Protein AF-0000000078363445 (afdb_homodimer)

Sequence (910 aa):
MPVSAAQQLAELILQAVKDIEADTATQIPGAQTTDINLPTVAAEDDLEATPHRRAALRTLKGATHQLLATLSPAGLYVQELHHTYLQTTALDIASRARIADLIYSIDADSNKGGVHVEILAEKAGMDSRKLTHVLRFLAIRNVFVEEKLDHFSNNRHSFPLRTDSANTMWNALGHLREELGVPAFVELPEVLLDKEGGRALSWDHAHSAFQKYYEPGCDFFEFLARSKDGYRAERFGKTMIELSRSSGTEEAHYKGYDWEKLGPNGILIDVGGGIGGPAYHLTTYLPGWKIVVQDRPEVVKDGKEHYKKIASKANVEFEEADFFKEQPPHRAQEVDVYFLRHILHDWPAKACVEILTQLRKAAKPTSRLLIAETGLEPPLLDRQSPILANGGMATSVSHNLNLSMMTLFNGEERGTQEFTEIFGEAGWKLESVSTLTTVLDRFIFEGVPDPSWKQMPVSAAQQLAELILQAVKDIEADTATQIPGAQTTDINLPTVAAEDDLEATPHRRAALRTLKGATHQLLATLSPAGLYVQELHHTYLQTTALDIASRARIADLIYSIDADSNKGGVHVEILAEKAGMDSRKLTHVLRFLAIRNVFVEEKLDHFSNNRHSFPLRTDSANTMWNALGHLREELGVPAFVELPEVLLDKEGGRALSWDHAHSAFQKYYEPGCDFFEFLARSKDGYRAERFGKTMIELSRSSGTEEAHYKGYDWEKLGPNGILIDVGGGIGGPAYHLTTYLPGWKIVVQDRPEVVKDGKEHYKKIASKANVEFEEADFFKEQPPHRAQEVDVYFLRHILHDWPAKACVEILTQLRKAAKPTSRLLIAETGLEPPLLDRQSPILANGGMATSVSHNLNLSMMTLFNGEERGTQEFTEIFGEAGWKLESVSTLTTVLDRFIFEGVPDPSWKQ

Solvent-accessible surface area (backbone atoms only — not comparable to full-atom values): 45412 Å² total; per-residue (Å²): 128,85,78,48,64,61,57,50,30,33,50,47,33,40,50,18,51,53,48,40,52,52,47,45,27,69,76,36,76,86,52,68,86,62,65,53,72,41,54,47,86,57,74,74,56,71,57,78,34,42,74,67,42,28,52,20,54,33,44,31,46,17,28,48,55,45,38,49,58,55,70,44,40,42,42,43,50,51,52,51,44,49,54,30,36,53,49,27,45,42,50,50,37,43,47,75,48,36,45,45,45,53,31,40,75,77,34,55,78,43,82,71,53,31,43,48,40,59,60,54,15,60,76,47,40,33,28,37,69,62,50,48,55,45,47,46,52,35,27,38,68,52,30,30,37,33,57,41,94,64,11,36,26,48,8,32,45,24,39,30,46,14,79,81,39,96,62,26,34,41,48,34,54,51,44,42,54,75,76,66,16,64,70,32,51,68,35,35,48,60,31,45,57,24,47,89,81,43,34,14,70,50,61,48,44,72,52,9,18,35,19,70,62,71,39,73,86,46,51,71,70,57,51,26,53,68,31,79,94,28,49,48,41,53,37,49,54,51,16,56,53,28,51,27,54,34,53,46,35,64,69,18,73,65,32,58,56,73,58,67,78,71,52,71,55,50,32,35,38,30,49,66,31,53,65,29,68,68,58,60,57,46,40,75,69,36,71,57,31,45,37,34,28,26,18,48,60,74,43,26,54,51,17,55,51,49,44,58,73,67,63,64,84,67,64,65,44,73,40,72,40,54,63,81,41,74,62,60,74,89,46,50,56,57,42,40,31,43,36,34,62,72,53,58,38,53,33,37,66,70,56,40,25,47,32,46,30,28,51,46,75,25,42,32,82,81,20,35,38,37,39,37,36,60,46,44,66,70,49,30,60,34,94,88,43,85,50,32,67,50,34,27,48,43,41,44,67,53,48,52,48,24,54,49,26,28,33,57,26,29,16,34,58,42,24,70,68,56,47,40,51,40,30,46,76,20,31,26,34,68,71,49,75,32,63,28,37,30,67,55,56,38,30,37,43,30,27,32,56,34,87,81,53,79,134,127,84,76,47,63,59,56,50,28,34,50,48,32,42,50,19,53,52,47,40,52,52,47,46,27,67,77,38,76,86,52,72,86,64,66,53,72,41,55,46,85,59,74,76,54,73,54,77,34,42,73,67,42,28,50,21,54,33,43,31,46,18,28,48,54,44,38,49,59,55,69,45,38,43,44,43,51,51,52,50,44,48,55,30,36,53,50,26,45,42,50,51,38,43,46,74,50,35,46,45,45,52,32,40,74,76,36,55,78,42,81,72,54,33,43,48,39,58,61,54,16,60,76,47,40,33,29,38,69,63,49,45,54,45,49,46,52,36,27,40,69,51,31,31,38,31,57,40,93,65,12,37,24,48,7,31,44,23,39,31,47,13,77,83,40,96,60,25,34,40,46,33,54,51,42,42,54,75,76,67,16,65,69,31,49,68,35,35,49,59,32,45,57,24,47,90,82,44,34,14,69,50,61,48,43,73,52,9,18,34,18,67,60,67,41,74,87,46,53,72,69,57,50,25,54,68,30,78,93,28,50,50,42,54,37,48,56,52,15,55,52,30,53,27,55,32,54,46,36,65,68,19,73,65,33,60,56,72,58,68,77,73,52,72,56,50,34,36,37,30,49,66,31,52,64,30,67,66,57,61,57,47,40,75,68,36,71,58,30,45,36,33,29,24,18,48,60,74,42,26,55,51,16,54,50,48,44,57,72,67,63,62,84,65,66,64,44,73,37,72,42,52,63,81,40,73,61,60,74,89,48,49,57,59,42,41,30,42,34,32,64,72,53,57,37,52,33,37,68,70,56,39,25,47,32,45,29,28,51,45,73,26,42,32,82,78,21,34,38,38,38,37,37,60,48,44,65,69,48,28,59,33,94,90,43,84,50,31,68,49,33,28,47,41,41,44,67,55,49,51,50,24,54,49,25,28,32,56,26,29,15,35,59,42,25,71,67,55,47,40,51,40,28,49,75,20,32,26,34,68,72,48,74,31,64,28,35,29,66,55,57,39,30,36,43,31,26,32,57,34,87,80,54,78,132

Organism: NCBI:txid1165861

Structure (mmCIF, N/CA/C/O backbone):
data_AF-0000000078363445-model_v1
#
loop_
_entity.id
_entity.type
_entity.pdbx_description
1 polymer 'O-methyltransferase domain-containing protein'
#
loop_
_atom_site.group_PDB
_atom_site.id
_atom_site.type_symbol
_atom_site.label_atom_id
_atom_site.label_alt_id
_atom_site.label_comp_id
_atom_site.label_asym_id
_atom_site.label_entity_id
_atom_site.label_seq_id
_atom_site.pdbx_PDB_ins_code
_atom_site.Cartn_x
_atom_site.Cartn_y
_atom_site.Cartn_z
_atom_site.occupancy
_atom_site.B_iso_or_equiv
_atom_site.auth_seq_id
_atom_site.auth_comp_id
_atom_site.auth_asym_id
_atom_site.auth_atom_id
_atom_site.pdbx_PDB_model_num
ATOM 1 N N . MET A 1 1 ? 21.016 -15.273 26.688 1 52.34 1 MET A N 1
ATOM 2 C CA . MET A 1 1 ? 21.422 -14.68 25.422 1 52.34 1 MET A CA 1
ATOM 3 C C . MET A 1 1 ? 20.672 -13.375 25.156 1 52.34 1 MET A C 1
ATOM 5 O O . MET A 1 1 ? 19.531 -13.219 25.594 1 52.34 1 MET A O 1
ATOM 9 N N . PRO A 1 2 ? 21.375 -12.367 24.625 1 69.62 2 PRO A N 1
ATOM 10 C CA . PRO A 1 2 ? 20.688 -11.086 24.422 1 69.62 2 PRO A CA 1
ATOM 11 C C . PRO A 1 2 ? 19.453 -11.211 23.531 1 69.62 2 PRO A C 1
ATOM 13 O O . PRO A 1 2 ? 19.453 -12.016 22.594 1 69.62 2 PRO A O 1
ATOM 16 N N . VAL A 1 3 ? 18.391 -10.711 23.953 1 87.06 3 VAL A N 1
ATOM 17 C CA . VAL A 1 3 ? 17.125 -10.727 23.234 1 87.06 3 VAL A CA 1
ATOM 18 C C . VAL A 1 3 ? 17.297 -10.039 21.891 1 87.06 3 VAL A C 1
ATOM 20 O O . VAL A 1 3 ? 17.875 -8.953 21.797 1 87.06 3 VAL A O 1
ATOM 23 N N . SER A 1 4 ? 17.016 -10.75 20.812 1 93.25 4 SER A N 1
ATOM 24 C CA . SER A 1 4 ? 17.172 -10.211 19.469 1 93.25 4 SER A CA 1
ATOM 25 C C . SER A 1 4 ? 16.266 -8.992 19.25 1 93.25 4 SER A C 1
ATOM 27 O O . SER A 1 4 ? 15.336 -8.766 20.016 1 93.25 4 SER A O 1
ATOM 29 N N . ALA A 1 5 ? 16.625 -8.148 18.297 1 95.31 5 ALA A N 1
ATOM 30 C CA . ALA A 1 5 ? 15.805 -7 17.922 1 95.31 5 ALA A CA 1
ATOM 31 C C . ALA A 1 5 ? 14.375 -7.43 17.609 1 95.31 5 ALA A C 1
ATOM 33 O O . ALA A 1 5 ? 13.414 -6.746 17.984 1 95.31 5 ALA A O 1
ATOM 34 N N . ALA A 1 6 ? 14.203 -8.586 16.938 1 97.5 6 ALA A N 1
ATOM 35 C CA . ALA A 1 6 ? 12.883 -9.094 16.594 1 97.5 6 ALA A CA 1
ATOM 36 C C . ALA A 1 6 ? 12.078 -9.453 17.844 1 97.5 6 ALA A C 1
ATOM 38 O O . ALA A 1 6 ? 10.883 -9.164 17.922 1 97.5 6 ALA A O 1
ATOM 39 N N . GLN A 1 7 ? 12.695 -10.078 18.781 1 97.19 7 GLN A N 1
ATOM 40 C CA . GLN A 1 7 ? 12.016 -10.43 20.016 1 97.19 7 GLN A CA 1
ATOM 41 C C . GLN A 1 7 ? 11.664 -9.188 20.828 1 97.19 7 GLN A C 1
ATOM 43 O O . GLN A 1 7 ? 10.602 -9.125 21.453 1 97.19 7 GLN A O 1
ATOM 48 N N . GLN A 1 8 ? 12.562 -8.172 20.812 1 97.5 8 GLN A N 1
ATOM 49 C CA . GLN A 1 8 ? 12.25 -6.902 21.469 1 97.5 8 GLN A CA 1
ATOM 50 C C . GLN A 1 8 ? 11.008 -6.266 20.859 1 97.5 8 GLN A C 1
ATOM 52 O O . GLN A 1 8 ? 10.133 -5.773 21.578 1 97.5 8 GLN A O 1
ATOM 57 N N . LEU A 1 9 ? 10.945 -6.254 19.547 1 98.5 9 LEU A N 1
ATOM 58 C CA . LEU A 1 9 ? 9.797 -5.699 18.844 1 98.5 9 LEU A CA 1
ATOM 59 C C . LEU A 1 9 ? 8.523 -6.449 19.188 1 98.5 9 LEU A C 1
ATOM 61 O O . LEU A 1 9 ? 7.477 -5.836 19.422 1 98.5 9 LEU A O 1
ATOM 65 N N . ALA A 1 10 ? 8.578 -7.797 19.234 1 98.38 10 ALA A N 1
ATOM 66 C CA . ALA A 1 10 ? 7.41 -8.602 19.594 1 98.38 10 ALA A CA 1
ATOM 67 C C . ALA A 1 10 ? 6.934 -8.273 21.016 1 98.38 10 ALA A C 1
ATOM 69 O O . ALA A 1 10 ? 5.73 -8.242 21.281 1 98.38 10 ALA A O 1
ATOM 70 N N . GLU A 1 11 ? 7.852 -8.016 21.906 1 97.75 11 GLU A N 1
ATOM 71 C CA . GLU A 1 11 ? 7.504 -7.648 23.266 1 97.75 11 GLU A CA 1
ATOM 72 C C . GLU A 1 11 ? 6.855 -6.27 23.328 1 97.75 11 GLU A C 1
ATOM 74 O O . GLU A 1 11 ? 5.918 -6.047 24.094 1 97.75 11 GLU A O 1
ATOM 79 N N . LEU A 1 12 ? 7.398 -5.316 22.547 1 98.25 12 LEU A N 1
ATOM 80 C CA . LEU A 1 12 ? 6.793 -3.994 22.438 1 98.25 12 LEU A CA 1
ATOM 81 C C . LEU A 1 12 ? 5.355 -4.09 21.938 1 98.25 12 LEU A C 1
ATOM 83 O O . LEU A 1 12 ? 4.473 -3.377 22.422 1 98.25 12 LEU A O 1
ATOM 87 N N . ILE A 1 13 ? 5.121 -4.984 21 1 98.75 13 ILE A N 1
ATOM 88 C CA . ILE A 1 13 ? 3.789 -5.188 20.438 1 98.75 13 ILE A CA 1
ATOM 89 C C . ILE A 1 13 ? 2.846 -5.719 21.516 1 98.75 13 ILE A C 1
ATOM 91 O O . ILE A 1 13 ? 1.74 -5.199 21.688 1 98.75 13 ILE A O 1
ATOM 95 N N . LEU A 1 14 ? 3.297 -6.723 22.25 1 98.19 14 LEU A N 1
ATOM 96 C CA . LEU A 1 14 ? 2.477 -7.309 23.312 1 98.19 14 LEU A CA 1
ATOM 97 C C . LEU A 1 14 ? 2.121 -6.262 24.359 1 98.19 14 LEU A C 1
ATOM 99 O O . LEU A 1 14 ? 0.968 -6.176 24.797 1 98.19 14 LEU A O 1
ATOM 103 N N . GLN A 1 15 ? 3.082 -5.441 24.734 1 98.12 15 GLN A N 1
ATOM 104 C CA . GLN A 1 15 ? 2.842 -4.406 25.734 1 98.12 15 GLN A CA 1
ATOM 105 C C . GLN A 1 15 ? 1.896 -3.334 25.203 1 98.12 15 GLN A C 1
ATOM 107 O O . GLN A 1 15 ? 1.023 -2.852 25.922 1 98.12 15 GLN A O 1
ATOM 112 N N . ALA A 1 16 ? 2.084 -2.941 23.938 1 98.5 16 ALA A N 1
ATOM 113 C CA . ALA A 1 16 ? 1.204 -1.945 23.344 1 98.5 16 ALA A CA 1
ATOM 114 C C . ALA A 1 16 ? -0.244 -2.426 23.328 1 98.5 16 ALA A C 1
ATOM 116 O O . ALA A 1 16 ? -1.165 -1.644 23.578 1 98.5 16 ALA A O 1
ATOM 117 N N . VAL A 1 17 ? -0.472 -3.723 23.031 1 98.38 17 VAL A N 1
ATOM 118 C CA . VAL A 1 17 ? -1.812 -4.301 23.031 1 98.38 17 VAL A CA 1
ATOM 119 C C . VAL A 1 17 ? -2.443 -4.16 24.406 1 98.38 17 VAL A C 1
ATOM 121 O O . VAL A 1 17 ? -3.582 -3.701 24.531 1 98.38 17 VAL A O 1
ATOM 124 N N . LYS A 1 18 ? -1.697 -4.492 25.438 1 97.44 18 LYS A N 1
ATOM 125 C CA . LYS A 1 18 ? -2.189 -4.391 26.812 1 97.44 18 LYS A CA 1
ATOM 126 C C . LYS A 1 18 ? -2.498 -2.943 27.172 1 97.44 18 LYS A C 1
ATOM 128 O O . LYS A 1 18 ? -3.516 -2.664 27.812 1 97.44 18 LYS A O 1
ATOM 133 N N . ASP A 1 19 ? -1.641 -2.029 26.766 1 97.75 19 ASP A N 1
ATOM 134 C CA . ASP A 1 19 ? -1.819 -0.614 27.078 1 97.75 19 ASP A CA 1
ATOM 135 C C . ASP A 1 19 ? -3.061 -0.055 26.375 1 97.75 19 ASP A C 1
ATOM 137 O O . ASP A 1 19 ? -3.805 0.732 26.969 1 97.75 19 ASP A O 1
ATOM 141 N N . ILE A 1 20 ? -3.291 -0.415 25.125 1 97.62 20 ILE A N 1
ATOM 142 C CA . ILE A 1 20 ? -4.449 0.056 24.375 1 97.62 20 ILE A CA 1
ATOM 143 C C . ILE A 1 20 ? -5.73 -0.45 25.031 1 97.62 20 ILE A C 1
ATOM 145 O O . ILE A 1 20 ? -6.68 0.315 25.234 1 97.62 20 ILE A O 1
ATOM 149 N N . GLU A 1 21 ? -5.746 -1.723 25.375 1 96.5 21 GLU A N 1
ATOM 150 C CA . GLU A 1 21 ? -6.941 -2.303 25.969 1 96.5 21 GLU A CA 1
ATOM 151 C C . GLU A 1 21 ? -7.207 -1.708 27.359 1 96.5 21 GLU A C 1
ATOM 153 O O . GLU A 1 21 ? -8.359 -1.46 27.719 1 96.5 21 GLU A O 1
ATOM 158 N N . ALA A 1 22 ? -6.117 -1.478 28.141 1 95.31 22 ALA A N 1
ATOM 159 C CA . ALA A 1 22 ? -6.27 -0.841 29.438 1 95.31 22 ALA A CA 1
ATOM 160 C C . ALA A 1 22 ? -6.828 0.571 29.297 1 95.31 22 ALA A C 1
ATOM 162 O O . ALA A 1 22 ? -7.695 0.981 30.078 1 95.31 22 ALA A O 1
ATOM 163 N N . ASP A 1 23 ? -6.324 1.333 28.359 1 96 23 ASP A N 1
ATOM 164 C CA . ASP A 1 23 ? -6.812 2.688 28.125 1 96 23 ASP A CA 1
ATOM 165 C C . ASP A 1 23 ? -8.273 2.676 27.688 1 96 23 ASP A C 1
ATOM 167 O O . ASP A 1 23 ? -9.07 3.506 28.125 1 96 23 ASP A O 1
ATOM 171 N N . THR A 1 24 ? -8.633 1.732 26.781 1 95.56 24 THR A N 1
ATOM 172 C CA . THR A 1 24 ? -10.016 1.604 26.328 1 95.56 24 THR A CA 1
ATOM 173 C C . THR A 1 24 ? -10.945 1.342 27.516 1 95.56 24 THR A C 1
ATOM 175 O O . THR A 1 24 ? -12 1.966 27.625 1 95.56 24 THR A O 1
ATOM 178 N N . ALA A 1 25 ? -10.531 0.461 28.422 1 94 25 ALA A N 1
ATOM 179 C CA . ALA A 1 25 ? -11.336 0.116 29.594 1 94 25 ALA A CA 1
ATOM 180 C C . ALA A 1 25 ? -11.492 1.313 30.531 1 94 25 ALA A C 1
ATOM 182 O O . ALA A 1 25 ? -12.516 1.461 31.188 1 94 25 ALA A O 1
ATOM 183 N N . THR A 1 26 ? -10.5 2.146 30.531 1 94.81 26 THR A N 1
ATOM 184 C CA . THR A 1 26 ? -10.539 3.342 31.375 1 94.81 26 THR A CA 1
ATOM 185 C C . THR A 1 26 ? -11.523 4.363 30.812 1 94.81 26 THR A C 1
ATOM 187 O O . THR A 1 26 ? -12.273 4.992 31.562 1 94.81 26 THR A O 1
ATOM 190 N N . GLN A 1 27 ? -11.516 4.52 29.531 1 95.19 27 GLN A N 1
ATOM 191 C CA . GLN A 1 27 ? -12.352 5.539 28.906 1 95.19 27 GLN A CA 1
ATOM 192 C C . GLN A 1 27 ? -13.781 5.035 28.703 1 95.19 27 GLN A C 1
ATOM 194 O O . GLN A 1 27 ? -14.727 5.828 28.688 1 95.19 27 GLN A O 1
ATOM 199 N N . ILE A 1 28 ? -13.938 3.77 28.484 1 95.44 28 ILE A N 1
ATOM 200 C CA . ILE A 1 28 ? -15.234 3.105 28.406 1 95.44 28 ILE A CA 1
ATOM 201 C C . ILE A 1 28 ? -15.273 1.933 29.375 1 95.44 28 ILE A C 1
ATOM 203 O O . ILE A 1 28 ? -15.008 0.79 29 1 95.44 28 ILE A O 1
ATOM 207 N N . PRO A 1 29 ? -15.766 2.23 30.562 1 92.75 29 PRO A N 1
ATOM 208 C CA . PRO A 1 29 ? -15.734 1.188 31.594 1 92.75 29 PRO A CA 1
ATOM 209 C C . PRO A 1 29 ? -16.422 -0.098 31.156 1 92.75 29 PRO A C 1
ATOM 211 O O . PRO A 1 29 ? -17.562 -0.06 30.688 1 92.75 29 PRO A O 1
ATOM 214 N N . GLY A 1 30 ? -15.695 -1.222 31.234 1 87.69 30 GLY A N 1
ATOM 215 C CA . GLY A 1 30 ? -16.234 -2.537 30.922 1 87.69 30 GLY A CA 1
ATOM 216 C C . GLY A 1 30 ? -16.141 -2.877 29.453 1 87.69 30 GLY A C 1
ATOM 217 O O . GLY A 1 30 ? -16.516 -3.975 29.031 1 87.69 30 GLY A O 1
ATOM 218 N N . ALA A 1 31 ? -15.602 -1.932 28.719 1 89.31 31 ALA A N 1
ATOM 219 C CA . ALA A 1 31 ? -15.555 -2.145 27.266 1 89.31 31 ALA A CA 1
ATOM 220 C C . ALA A 1 31 ? -14.461 -3.145 26.891 1 89.31 31 ALA A C 1
ATOM 222 O O . ALA A 1 31 ? -13.422 -3.213 27.562 1 89.31 31 ALA A O 1
ATOM 223 N N . GLN A 1 32 ? -14.812 -4.035 25.922 1 89.94 32 GLN A N 1
ATOM 224 C CA . GLN A 1 32 ? -13.852 -4.914 25.25 1 89.94 32 GLN A CA 1
ATOM 225 C C . GLN A 1 32 ? -13.602 -4.465 23.812 1 89.94 32 GLN A C 1
ATOM 227 O O . GLN A 1 32 ? -14.383 -3.699 23.25 1 89.94 32 GLN A O 1
ATOM 232 N N . THR A 1 33 ? -12.445 -4.938 23.328 1 92.81 33 THR A N 1
ATOM 233 C CA . THR A 1 33 ? -12.164 -4.637 21.938 1 92.81 33 THR A CA 1
ATOM 234 C C . THR A 1 33 ? -13.281 -5.152 21.031 1 92.81 33 THR A C 1
ATOM 236 O O . THR A 1 33 ? -13.68 -6.316 21.125 1 92.81 33 THR A O 1
ATOM 239 N N . THR A 1 34 ? -13.766 -4.305 20.203 1 94 34 THR A N 1
ATOM 240 C CA . THR A 1 34 ? -14.844 -4.668 19.297 1 94 34 THR A CA 1
ATOM 241 C C . THR A 1 34 ? -14.383 -5.723 18.297 1 94 34 THR A C 1
ATOM 243 O O . THR A 1 34 ? -13.273 -5.633 17.766 1 94 34 THR A O 1
ATOM 246 N N . ASP A 1 35 ? -15.211 -6.77 18.156 1 94.56 35 ASP A N 1
ATOM 247 C CA . ASP A 1 35 ? -14.945 -7.762 17.109 1 94.56 35 ASP A CA 1
ATOM 248 C C . ASP A 1 35 ? -14.914 -7.113 15.734 1 94.56 35 ASP A C 1
ATOM 250 O O . ASP A 1 35 ? -15.906 -6.551 15.281 1 94.56 35 ASP A O 1
ATOM 254 N N . ILE A 1 36 ? -13.836 -7.219 15.039 1 95.69 36 ILE A N 1
ATOM 255 C CA . ILE A 1 36 ? -13.586 -6.512 13.781 1 95.69 36 ILE A CA 1
ATOM 256 C C . ILE A 1 36 ? -14.578 -6.98 12.719 1 95.69 36 ILE A C 1
ATOM 258 O O . ILE A 1 36 ? -14.836 -6.27 11.75 1 95.69 36 ILE A O 1
ATOM 262 N N . ASN A 1 37 ? -15.164 -8.172 12.852 1 95.38 37 ASN A N 1
ATOM 263 C CA . ASN A 1 37 ? -16.016 -8.781 11.828 1 95.38 37 ASN A CA 1
ATOM 264 C C . ASN A 1 37 ? -17.469 -8.336 11.961 1 95.38 37 ASN A C 1
ATOM 266 O O . ASN A 1 37 ? -18.297 -8.672 11.117 1 95.38 37 ASN A O 1
ATOM 270 N N . LEU A 1 38 ? -17.781 -7.496 12.969 1 94.94 38 LEU A N 1
ATOM 271 C CA . LEU A 1 38 ? -19.141 -7.008 13.164 1 94.94 38 LEU A CA 1
ATOM 272 C C . LEU A 1 38 ? -19.391 -5.758 12.32 1 94.94 38 LEU A C 1
ATOM 274 O O . LEU A 1 38 ? -18.516 -4.91 12.188 1 94.94 38 LEU A O 1
ATOM 278 N N . PRO A 1 39 ? -20.562 -5.68 11.766 1 95.94 39 PRO A N 1
ATOM 279 C CA . PRO A 1 39 ? -20.938 -4.488 11.008 1 95.94 39 PRO A CA 1
ATOM 280 C C . PRO A 1 39 ? -21.359 -3.324 11.906 1 95.94 39 PRO A C 1
ATOM 282 O O . PRO A 1 39 ? -22.547 -2.988 11.977 1 95.94 39 PRO A O 1
ATOM 285 N N . THR A 1 40 ? -20.422 -2.68 12.508 1 95.31 40 THR A N 1
ATOM 286 C CA . THR A 1 40 ? -20.734 -1.614 13.461 1 95.31 40 THR A CA 1
ATOM 287 C C . THR A 1 40 ? -19.641 -0.56 13.469 1 95.31 40 THR A C 1
ATOM 289 O O . THR A 1 40 ? -18.531 -0.808 12.984 1 95.31 40 THR A O 1
ATOM 292 N N . VAL A 1 41 ? -20 0.597 13.891 1 95.94 41 VAL A N 1
ATOM 293 C CA . VAL A 1 41 ? -19.016 1.616 14.25 1 95.94 41 VAL A CA 1
ATOM 294 C C . VAL A 1 41 ? -18.578 1.421 15.695 1 95.94 41 VAL A C 1
ATOM 296 O O . VAL A 1 41 ? -19.375 1.551 16.625 1 95.94 41 VAL A O 1
ATOM 299 N N . ALA A 1 42 ? -17.375 1.086 15.875 1 95.12 42 ALA A N 1
ATOM 300 C CA . ALA A 1 42 ? -16.875 0.785 17.219 1 95.12 42 ALA A CA 1
ATOM 301 C C . ALA A 1 42 ? -16.766 2.057 18.062 1 95.12 42 ALA A C 1
ATOM 303 O O . ALA A 1 42 ? -16.25 3.074 17.578 1 95.12 42 ALA A O 1
ATOM 304 N N . ALA A 1 43 ? -17.125 1.977 19.281 1 92.88 43 ALA A N 1
ATOM 305 C CA . ALA A 1 43 ? -17.047 3.121 20.188 1 92.88 43 ALA A CA 1
ATOM 306 C C . ALA A 1 43 ? -15.602 3.553 20.422 1 92.88 43 ALA A C 1
ATOM 308 O O . ALA A 1 43 ? -15.32 4.742 20.594 1 92.88 43 ALA A O 1
ATOM 309 N N . GLU A 1 44 ? -14.727 2.611 20.391 1 93.25 44 GLU A N 1
ATOM 310 C CA . GLU A 1 44 ? -13.336 2.914 20.688 1 93.25 44 GLU A CA 1
ATOM 311 C C . GLU A 1 44 ? -12.672 3.701 19.562 1 93.25 44 GLU A C 1
ATOM 313 O O . GLU A 1 44 ? -11.586 4.258 19.734 1 93.25 44 GLU A O 1
ATOM 318 N N . ASP A 1 45 ? -13.305 3.824 18.406 1 91.25 45 ASP A N 1
ATOM 319 C CA . ASP A 1 45 ? -12.75 4.586 17.297 1 91.25 45 ASP A CA 1
ATOM 320 C C . ASP A 1 45 ? -12.734 6.082 17.609 1 91.25 45 ASP A C 1
ATOM 322 O O . ASP A 1 45 ? -11.969 6.836 17 1 91.25 45 ASP A O 1
ATOM 326 N N . ASP A 1 46 ? -13.5 6.535 18.547 1 87.62 46 ASP A N 1
ATOM 327 C CA . ASP A 1 46 ? -13.664 7.961 18.812 1 87.62 46 ASP A CA 1
ATOM 328 C C . ASP A 1 46 ? -13.094 8.328 20.188 1 87.62 46 ASP A C 1
ATOM 330 O O . ASP A 1 46 ? -13.383 9.406 20.719 1 87.62 46 ASP A O 1
ATOM 334 N N . LEU A 1 47 ? -12.344 7.473 20.719 1 92.06 47 LEU A N 1
ATOM 335 C CA . LEU A 1 47 ? -11.75 7.77 22.016 1 92.06 47 LEU A CA 1
ATOM 336 C C . LEU A 1 47 ? -10.719 8.891 21.906 1 92.06 47 LEU A C 1
ATOM 338 O O . LEU A 1 47 ? -10.07 9.039 20.859 1 92.06 47 LEU A O 1
ATOM 342 N N . GLU A 1 48 ? -10.641 9.664 22.969 1 91.12 48 GLU A N 1
ATOM 343 C CA . GLU A 1 48 ? -9.617 10.703 23.016 1 91.12 48 GLU A CA 1
ATOM 344 C C . GLU A 1 48 ? -8.219 10.109 22.953 1 91.12 48 GLU A C 1
ATOM 346 O O . GLU A 1 48 ? -7.941 9.078 23.562 1 91.12 48 GLU A O 1
ATOM 351 N N . ALA A 1 49 ? -7.398 10.75 22.234 1 93.06 49 ALA A N 1
ATOM 352 C CA . ALA A 1 49 ? -6.008 10.32 22.141 1 93.06 49 ALA A CA 1
ATOM 353 C C . ALA A 1 49 ? -5.199 10.797 23.344 1 93.06 49 ALA A C 1
ATOM 355 O O . ALA A 1 49 ? -4.312 11.633 23.219 1 93.06 49 ALA A O 1
ATOM 356 N N . THR A 1 50 ? -5.438 10.203 24.484 1 92 50 THR A N 1
ATOM 357 C CA . THR A 1 50 ? -4.602 10.492 25.656 1 92 50 THR A CA 1
ATOM 358 C C . THR A 1 50 ? -3.131 10.234 25.344 1 92 50 THR A C 1
ATOM 360 O O . THR A 1 50 ? -2.811 9.516 24.391 1 92 50 THR A O 1
ATOM 363 N N . PRO A 1 51 ? -2.271 10.859 26.109 1 92.56 51 PRO A N 1
ATOM 364 C CA . PRO A 1 51 ? -0.851 10.586 25.875 1 92.56 51 PRO A CA 1
ATOM 365 C C . PRO A 1 51 ? -0.523 9.094 25.891 1 92.56 51 PRO A C 1
ATOM 367 O O . PRO A 1 51 ? 0.287 8.625 25.094 1 92.56 51 PRO A O 1
ATOM 370 N N . HIS A 1 52 ? -1.197 8.383 26.797 1 95.06 52 HIS A N 1
ATOM 371 C CA . HIS A 1 52 ? -0.961 6.949 26.906 1 95.06 52 HIS A CA 1
ATOM 372 C C . HIS A 1 52 ? -1.489 6.211 25.688 1 95.06 52 HIS A C 1
ATOM 374 O O . HIS A 1 52 ? -0.821 5.316 25.156 1 95.06 52 HIS A O 1
ATOM 380 N N . ARG A 1 53 ? -2.715 6.535 25.281 1 95.81 53 ARG A N 1
ATOM 381 C CA . ARG A 1 53 ? -3.305 5.898 24.109 1 95.81 53 ARG A CA 1
ATOM 382 C C . ARG A 1 53 ? -2.494 6.203 22.859 1 95.81 53 ARG A C 1
ATOM 384 O O . ARG A 1 53 ? -2.205 5.301 22.062 1 95.81 53 ARG A O 1
ATOM 391 N N . ARG A 1 54 ? -2.137 7.465 22.703 1 95.94 54 ARG A N 1
ATOM 392 C CA . ARG A 1 54 ? -1.322 7.883 21.562 1 95.94 54 ARG A CA 1
ATOM 393 C C . ARG A 1 54 ? -0.018 7.094 21.516 1 95.94 54 ARG A C 1
ATOM 395 O O . ARG A 1 54 ? 0.341 6.551 20.469 1 95.94 54 ARG A O 1
ATOM 402 N N . ALA A 1 55 ? 0.65 7.008 22.641 1 97.12 55 ALA A N 1
ATOM 403 C CA . ALA A 1 55 ? 1.931 6.305 22.688 1 97.12 55 ALA A CA 1
ATOM 404 C C . ALA A 1 55 ? 1.761 4.828 22.344 1 97.12 55 ALA A C 1
ATOM 406 O O . ALA A 1 55 ? 2.57 4.258 21.609 1 97.12 55 ALA A O 1
ATOM 407 N N . ALA A 1 56 ? 0.732 4.207 22.875 1 98.25 56 ALA A N 1
ATOM 408 C CA . ALA A 1 56 ? 0.496 2.779 22.672 1 98.25 56 ALA A CA 1
ATOM 409 C C . ALA A 1 56 ? 0.168 2.484 21.203 1 98.25 56 ALA A C 1
ATOM 411 O O . ALA A 1 56 ? 0.707 1.541 20.625 1 98.25 56 ALA A O 1
ATOM 412 N N . LEU A 1 57 ? -0.708 3.281 20.609 1 97.5 57 LEU A N 1
ATOM 413 C CA . LEU A 1 57 ? -1.092 3.088 19.219 1 97.5 57 LEU A CA 1
ATOM 414 C C . LEU A 1 57 ? 0.102 3.293 18.281 1 97.5 57 LEU A C 1
ATOM 416 O O . LEU A 1 57 ? 0.288 2.535 17.328 1 97.5 57 LEU A O 1
ATOM 420 N N . ARG A 1 58 ? 0.901 4.281 18.578 1 97.38 58 ARG A N 1
ATOM 421 C CA . ARG A 1 58 ? 2.072 4.578 17.766 1 97.38 58 ARG A CA 1
ATOM 422 C C . ARG A 1 58 ? 3.121 3.477 17.891 1 97.38 58 ARG A C 1
ATOM 424 O O . ARG A 1 58 ? 3.723 3.07 16.891 1 97.38 58 ARG A O 1
ATOM 431 N N . THR A 1 59 ? 3.311 2.988 19.109 1 98.25 59 THR A N 1
ATOM 432 C CA . THR A 1 59 ? 4.246 1.889 19.312 1 98.25 59 THR A CA 1
ATOM 433 C C . THR A 1 59 ? 3.781 0.634 18.594 1 98.25 59 THR A C 1
ATOM 435 O O . THR A 1 59 ? 4.586 -0.052 17.953 1 98.25 59 THR A O 1
ATOM 438 N N . LEU A 1 60 ? 2.484 0.341 18.703 1 98.62 60 LEU A N 1
ATOM 439 C CA . LEU A 1 60 ? 1.938 -0.823 18.016 1 98.62 60 LEU A CA 1
ATOM 440 C C . LEU A 1 60 ? 2.232 -0.758 16.516 1 98.62 60 LEU A C 1
ATOM 442 O O . LEU A 1 60 ? 2.768 -1.709 15.945 1 98.62 60 LEU A O 1
ATOM 446 N N . LYS A 1 61 ? 1.917 0.354 15.938 1 98 61 LYS A N 1
ATOM 447 C CA . LYS A 1 61 ? 2.078 0.511 14.492 1 98 61 LYS A CA 1
ATOM 448 C C . LYS A 1 61 ? 3.551 0.473 14.094 1 98 61 LYS A C 1
ATOM 450 O O . LYS A 1 61 ? 3.936 -0.265 13.188 1 98 61 LYS A O 1
ATOM 455 N N . GLY A 1 62 ? 4.406 1.266 14.773 1 98.31 62 GLY A N 1
ATOM 456 C CA . GLY A 1 62 ? 5.828 1.289 14.469 1 98.31 62 GLY A CA 1
ATOM 457 C C . GLY A 1 62 ? 6.492 -0.063 14.633 1 98.31 62 GLY A C 1
ATOM 458 O O . GLY A 1 62 ? 7.23 -0.51 13.75 1 98.31 62 GLY A O 1
ATOM 459 N N . ALA A 1 63 ? 6.195 -0.784 15.719 1 98.62 63 ALA A N 1
ATOM 460 C CA . ALA A 1 63 ? 6.859 -2.043 16.047 1 98.62 63 ALA A CA 1
ATOM 461 C C . ALA A 1 63 ? 6.41 -3.158 15.102 1 98.62 63 ALA A C 1
ATOM 463 O O . ALA A 1 63 ? 7.211 -4.016 14.719 1 98.62 63 ALA A O 1
ATOM 464 N N . THR A 1 64 ? 5.145 -3.205 14.742 1 98.56 64 THR A N 1
ATOM 465 C CA . THR A 1 64 ? 4.633 -4.262 13.875 1 98.56 64 THR A CA 1
ATOM 466 C C . THR A 1 64 ? 5.258 -4.172 12.484 1 98.56 64 THR A C 1
ATOM 468 O O . THR A 1 64 ? 5.715 -5.18 11.938 1 98.56 64 THR A O 1
ATOM 471 N N . HIS A 1 65 ? 5.312 -2.986 11.93 1 98.31 65 HIS A N 1
ATOM 472 C CA . HIS A 1 65 ? 5.898 -2.824 10.609 1 98.31 65 HIS A CA 1
ATOM 473 C C . HIS A 1 65 ? 7.402 -3.078 10.633 1 98.31 65 HIS A C 1
ATOM 475 O O . HIS A 1 65 ? 7.949 -3.691 9.711 1 98.31 65 HIS A O 1
ATOM 481 N N . GLN A 1 66 ? 8.047 -2.58 11.695 1 98.5 66 GLN A N 1
ATOM 482 C CA . GLN A 1 66 ? 9.477 -2.83 11.844 1 98.5 66 GLN A CA 1
ATOM 483 C C . GLN A 1 66 ? 9.766 -4.324 11.945 1 98.5 66 GLN A C 1
ATOM 485 O O . GLN A 1 66 ? 10.758 -4.809 11.383 1 98.5 66 GLN A O 1
ATOM 490 N N . LEU A 1 67 ? 8.953 -5.043 12.656 1 98.62 67 LEU A N 1
ATOM 491 C CA . LEU A 1 67 ? 9.125 -6.48 12.836 1 98.62 67 LEU A CA 1
ATOM 492 C C . LEU A 1 67 ? 8.992 -7.215 11.508 1 98.62 67 LEU A C 1
ATOM 494 O O . LEU A 1 67 ? 9.812 -8.078 11.18 1 98.62 67 LEU A O 1
ATOM 498 N N . LEU A 1 68 ? 8 -6.891 10.688 1 98.12 68 LEU A N 1
ATOM 499 C CA . LEU A 1 68 ? 7.809 -7.492 9.375 1 98.12 68 LEU A CA 1
ATOM 500 C C . LEU A 1 68 ? 9.016 -7.234 8.477 1 98.12 68 LEU A C 1
ATOM 502 O O . LEU A 1 68 ? 9.508 -8.148 7.816 1 98.12 68 LEU A O 1
ATOM 506 N N . ALA A 1 69 ? 9.453 -6.004 8.5 1 97.81 69 ALA A N 1
ATOM 507 C CA . ALA A 1 69 ? 10.625 -5.676 7.684 1 97.81 69 ALA A CA 1
ATOM 508 C C . ALA A 1 69 ? 11.844 -6.477 8.125 1 97.81 69 ALA A C 1
ATOM 510 O O . ALA A 1 69 ? 12.617 -6.945 7.289 1 97.81 69 ALA A O 1
ATOM 511 N N . THR A 1 70 ? 11.992 -6.645 9.414 1 97.69 70 THR A N 1
ATOM 512 C CA . THR A 1 70 ? 13.172 -7.281 9.992 1 97.69 70 THR A CA 1
ATOM 513 C C . THR A 1 70 ? 13.25 -8.75 9.594 1 97.69 70 THR A C 1
ATOM 515 O O . THR A 1 70 ? 14.336 -9.273 9.328 1 97.69 70 THR A O 1
ATOM 518 N N . LEU A 1 71 ? 12.109 -9.383 9.445 1 97.31 71 LEU A N 1
ATOM 519 C CA . LEU A 1 71 ? 12.156 -10.836 9.344 1 97.31 71 LEU A CA 1
ATOM 520 C C . LEU A 1 71 ? 11.734 -11.297 7.949 1 97.31 71 LEU A C 1
ATOM 522 O O . LEU A 1 71 ? 11.961 -12.445 7.578 1 97.31 71 LEU A O 1
ATOM 526 N N . SER A 1 72 ? 11.156 -10.438 7.137 1 95.44 72 SER A N 1
ATOM 527 C CA . SER A 1 72 ? 10.727 -10.812 5.797 1 95.44 72 SER A CA 1
ATOM 528 C C . SER A 1 72 ? 11.914 -10.938 4.852 1 95.44 72 SER A C 1
ATOM 530 O O . SER A 1 72 ? 12.844 -10.133 4.902 1 95.44 72 SER A O 1
ATOM 532 N N . PRO A 1 73 ? 11.898 -11.961 3.932 1 94.88 73 PRO A N 1
ATOM 533 C CA . PRO A 1 73 ? 12.906 -11.945 2.869 1 94.88 73 PRO A CA 1
ATOM 534 C C . PRO A 1 73 ? 12.867 -10.672 2.035 1 94.88 73 PRO A C 1
ATOM 536 O O . PRO A 1 73 ? 11.789 -10.211 1.653 1 94.88 73 PRO A O 1
ATOM 539 N N . ALA A 1 74 ? 14.047 -10.148 1.771 1 96.31 74 ALA A N 1
ATOM 540 C CA . ALA A 1 74 ? 14.172 -8.805 1.21 1 96.31 74 ALA A CA 1
ATOM 541 C C . ALA A 1 74 ? 13.445 -8.695 -0.124 1 96.31 74 ALA A C 1
ATOM 543 O O . ALA A 1 74 ? 12.711 -7.727 -0.361 1 96.31 74 ALA A O 1
ATOM 544 N N . GLY A 1 75 ? 13.641 -9.664 -1.023 1 94.75 75 GLY A N 1
ATOM 545 C CA . GLY A 1 75 ? 12.992 -9.633 -2.324 1 94.75 75 GLY A CA 1
ATOM 546 C C . GLY A 1 75 ? 11.477 -9.602 -2.236 1 94.75 75 GLY A C 1
ATOM 547 O O . GLY A 1 75 ? 10.82 -8.812 -2.932 1 94.75 75 GLY A O 1
ATOM 548 N N . LEU A 1 76 ? 10.883 -10.422 -1.387 1 94.62 76 LEU A N 1
ATOM 549 C CA . LEU A 1 76 ? 9.43 -10.484 -1.201 1 94.62 76 LEU A CA 1
ATOM 550 C C . LEU A 1 76 ? 8.906 -9.18 -0.612 1 94.62 76 LEU A C 1
ATOM 552 O O . LEU A 1 76 ? 7.836 -8.711 -1.002 1 94.62 76 LEU A O 1
ATOM 556 N N . TYR A 1 77 ? 9.656 -8.672 0.34 1 96.62 77 TYR A N 1
ATOM 557 C CA . TYR A 1 77 ? 9.273 -7.426 0.992 1 96.62 77 TYR A CA 1
ATOM 558 C C . TYR A 1 77 ? 9.156 -6.289 -0.02 1 96.62 77 TYR A C 1
ATOM 560 O O . TYR A 1 77 ? 8.148 -5.582 -0.059 1 96.62 77 TYR A O 1
ATOM 568 N N . VAL A 1 78 ? 10.172 -6.094 -0.901 1 96.88 78 VAL A N 1
ATOM 569 C CA . VAL A 1 78 ? 10.195 -5.031 -1.899 1 96.88 78 VAL A CA 1
ATOM 570 C C . VAL A 1 78 ? 9.102 -5.266 -2.936 1 96.88 78 VAL A C 1
ATOM 572 O O . VAL A 1 78 ? 8.422 -4.328 -3.354 1 96.88 78 VAL A O 1
ATOM 575 N N . GLN A 1 79 ? 8.898 -6.512 -3.312 1 94.44 79 GLN A N 1
ATOM 576 C CA . GLN A 1 79 ? 7.848 -6.852 -4.258 1 94.44 79 GLN A CA 1
ATOM 577 C C . GLN A 1 79 ? 6.473 -6.457 -3.719 1 94.44 79 GLN A C 1
ATOM 579 O O . GLN A 1 79 ? 5.672 -5.855 -4.434 1 94.44 79 GLN A O 1
ATOM 584 N N . GLU A 1 80 ? 6.219 -6.742 -2.521 1 94.88 80 GLU A N 1
ATOM 585 C CA . GLU A 1 80 ? 4.926 -6.449 -1.911 1 94.88 80 GLU A CA 1
ATOM 586 C C . GLU A 1 80 ? 4.715 -4.945 -1.758 1 94.88 80 GLU A C 1
ATOM 588 O O . GLU A 1 80 ? 3.604 -4.449 -1.941 1 94.88 80 GLU A O 1
ATOM 593 N N . LEU A 1 81 ? 5.801 -4.223 -1.394 1 95.94 81 LEU A N 1
ATOM 594 C CA . LEU A 1 81 ? 5.688 -2.77 -1.323 1 95.94 81 LEU A CA 1
ATOM 595 C C . LEU A 1 81 ? 5.262 -2.191 -2.67 1 95.94 81 LEU A C 1
ATOM 597 O O . LEU A 1 81 ? 4.43 -1.285 -2.727 1 95.94 81 LEU A O 1
ATOM 601 N N . HIS A 1 82 ? 5.805 -2.725 -3.723 1 94.31 82 HIS A N 1
ATOM 602 C CA . HIS A 1 82 ? 5.488 -2.205 -5.047 1 94.31 82 HIS A CA 1
ATOM 603 C C . HIS A 1 82 ? 4.039 -2.494 -5.422 1 94.31 82 HIS A C 1
ATOM 605 O O . HIS A 1 82 ? 3.389 -1.681 -6.086 1 94.31 82 HIS A O 1
ATOM 611 N N . HIS A 1 83 ? 3.471 -3.598 -4.945 1 93.56 83 HIS A N 1
ATOM 612 C CA . HIS A 1 83 ? 2.139 -4.031 -5.348 1 93.56 83 HIS A CA 1
ATOM 613 C C . HIS A 1 83 ? 1.062 -3.375 -4.488 1 93.56 83 HIS A C 1
ATOM 615 O O . HIS A 1 83 ? -0.13 -3.635 -4.676 1 93.56 83 HIS A O 1
ATOM 621 N N . THR A 1 84 ? 1.396 -2.459 -3.623 1 93.25 84 THR A N 1
ATOM 622 C CA . THR A 1 84 ? 0.436 -1.922 -2.666 1 93.25 84 THR A CA 1
ATOM 623 C C . THR A 1 84 ? -0.605 -1.058 -3.371 1 93.25 84 THR A C 1
ATOM 625 O O . THR A 1 84 ? -1.69 -0.822 -2.836 1 93.25 84 THR A O 1
ATOM 628 N N . TYR A 1 85 ? -0.372 -0.567 -4.594 1 91.06 85 TYR A N 1
ATOM 629 C CA . TYR A 1 85 ? -1.329 0.239 -5.344 1 91.06 85 TYR A CA 1
ATOM 630 C C . TYR A 1 85 ? -2.615 -0.537 -5.598 1 91.06 85 TYR A C 1
ATOM 632 O O . TYR A 1 85 ? -3.674 0.058 -5.816 1 91.06 85 TYR A O 1
ATOM 640 N N . LEU A 1 86 ? -2.594 -1.843 -5.52 1 93.56 86 LEU A N 1
ATOM 641 C CA . LEU A 1 86 ? -3.764 -2.684 -5.75 1 93.56 86 LEU A CA 1
ATOM 642 C C . LEU A 1 86 ? -4.809 -2.473 -4.66 1 93.56 86 LEU A C 1
ATOM 644 O O . LEU A 1 86 ? -6.008 -2.621 -4.91 1 93.56 86 LEU A O 1
ATOM 648 N N . GLN A 1 87 ? -4.336 -2.102 -3.447 1 94.69 87 GLN A N 1
ATOM 649 C CA . GLN A 1 87 ? -5.273 -1.818 -2.365 1 94.69 87 GLN A CA 1
ATOM 650 C C . GLN A 1 87 ? -6.133 -0.599 -2.688 1 94.69 87 GLN A C 1
ATOM 652 O O . GLN A 1 87 ? -7.348 -0.614 -2.473 1 94.69 87 GLN A O 1
ATOM 657 N N . THR A 1 88 ? -5.48 0.454 -3.219 1 93.12 88 THR A N 1
ATOM 658 C CA . THR A 1 88 ? -6.199 1.654 -3.633 1 93.12 88 THR A CA 1
ATOM 659 C C . THR A 1 88 ? -7.211 1.328 -4.727 1 93.12 88 THR A C 1
ATOM 661 O O . THR A 1 88 ? -8.367 1.755 -4.656 1 93.12 88 THR A O 1
ATOM 664 N N . THR A 1 89 ? -6.828 0.529 -5.691 1 91.94 89 THR A N 1
ATOM 665 C CA . THR A 1 89 ? -7.676 0.162 -6.824 1 91.94 89 THR A CA 1
ATOM 666 C C . THR A 1 89 ? -8.891 -0.632 -6.352 1 91.94 89 THR A C 1
ATOM 668 O O . THR A 1 89 ? -10.016 -0.363 -6.777 1 91.94 89 THR A O 1
ATOM 671 N N . ALA A 1 90 ? -8.641 -1.596 -5.473 1 95.5 90 ALA A N 1
ATOM 672 C CA . ALA A 1 90 ? -9.727 -2.434 -4.973 1 95.5 90 ALA A CA 1
ATOM 673 C C . ALA A 1 90 ? -10.727 -1.61 -4.16 1 95.5 90 ALA A C 1
ATOM 675 O O . ALA A 1 90 ? -11.938 -1.799 -4.281 1 95.5 90 ALA A O 1
ATOM 676 N N . LEU A 1 91 ? -10.227 -0.668 -3.348 1 95.69 91 LEU A N 1
ATOM 677 C CA . LEU A 1 91 ? -11.102 0.212 -2.574 1 95.69 91 LEU A CA 1
ATOM 678 C C . LEU A 1 91 ? -11.945 1.085 -3.494 1 95.69 91 LEU A C 1
ATOM 680 O O . LEU A 1 91 ? -13.133 1.294 -3.238 1 95.69 91 LEU A O 1
ATOM 684 N N . ASP A 1 92 ? -11.352 1.577 -4.531 1 93.12 92 ASP A N 1
ATOM 685 C CA . ASP A 1 92 ? -12.07 2.416 -5.488 1 93.12 92 ASP A CA 1
ATOM 686 C C . ASP A 1 92 ? -13.195 1.642 -6.164 1 93.12 92 ASP A C 1
ATOM 688 O O . ASP A 1 92 ? -14.305 2.162 -6.324 1 93.12 92 ASP A O 1
ATOM 692 N N . ILE A 1 93 ? -12.906 0.402 -6.52 1 95.38 93 ILE A N 1
ATOM 693 C CA . ILE A 1 93 ? -13.914 -0.434 -7.168 1 95.38 93 ILE A CA 1
ATOM 694 C C . ILE A 1 93 ? -15.094 -0.656 -6.219 1 95.38 93 ILE A C 1
ATOM 696 O O . ILE A 1 93 ? -16.25 -0.419 -6.59 1 95.38 93 ILE A O 1
ATOM 700 N N . ALA A 1 94 ? -14.82 -1.07 -4.965 1 97.44 94 ALA A N 1
ATOM 701 C CA . ALA A 1 94 ? -15.867 -1.386 -3.996 1 97.44 94 ALA A CA 1
ATOM 702 C C . ALA A 1 94 ? -16.688 -0.145 -3.65 1 97.44 94 ALA A C 1
ATOM 704 O O . ALA A 1 94 ? -17.906 -0.224 -3.492 1 97.44 94 ALA A O 1
ATOM 705 N N . SER A 1 95 ? -16.016 1.024 -3.521 1 96.25 95 SER A N 1
ATOM 706 C CA . SER A 1 95 ? -16.688 2.27 -3.17 1 96.25 95 SER A CA 1
ATOM 707 C C . SER A 1 95 ? -17.578 2.756 -4.312 1 96.25 95 SER A C 1
ATOM 709 O O . SER A 1 95 ? -18.734 3.109 -4.094 1 96.25 95 SER A O 1
ATOM 711 N N . ARG A 1 96 ? -17.109 2.746 -5.523 1 94.62 96 ARG A N 1
ATOM 712 C CA . ARG A 1 96 ? -17.859 3.217 -6.684 1 94.62 96 ARG A CA 1
ATOM 713 C C . ARG A 1 96 ? -19.062 2.316 -6.969 1 94.62 96 ARG A C 1
ATOM 715 O O . ARG A 1 96 ? -20.109 2.791 -7.395 1 94.62 96 ARG A O 1
ATOM 722 N N . ALA A 1 97 ? -18.859 1.051 -6.727 1 96.75 97 ALA A N 1
ATOM 723 C CA . ALA A 1 97 ? -19.938 0.09 -6.957 1 96.75 97 ALA A CA 1
ATOM 724 C C . ALA A 1 97 ? -20.922 0.085 -5.797 1 96.75 97 ALA A C 1
ATOM 726 O O . ALA A 1 97 ? -21.938 -0.616 -5.836 1 96.75 97 ALA A O 1
ATOM 727 N N . ARG A 1 98 ? -20.609 0.803 -4.707 1 97.44 98 ARG A N 1
ATOM 728 C CA . ARG A 1 98 ? -21.453 0.951 -3.531 1 97.44 98 ARG A CA 1
ATOM 729 C C . ARG A 1 98 ? -21.75 -0.403 -2.889 1 97.44 98 ARG A C 1
ATOM 731 O O . ARG A 1 98 ? -22.891 -0.688 -2.51 1 97.44 98 ARG A O 1
ATOM 738 N N . ILE A 1 99 ? -20.703 -1.241 -2.801 1 98.56 99 ILE A N 1
ATOM 739 C CA . ILE A 1 99 ? -20.859 -2.609 -2.32 1 98.56 99 ILE A CA 1
ATOM 740 C C . ILE A 1 99 ? -21.281 -2.596 -0.851 1 98.56 99 ILE A C 1
ATOM 742 O O . ILE A 1 99 ? -22.156 -3.361 -0.437 1 98.56 99 ILE A O 1
ATOM 746 N N . ALA A 1 100 ? -20.641 -1.736 -0.031 1 98.69 100 ALA A N 1
ATOM 747 C CA . ALA A 1 100 ? -20.984 -1.668 1.39 1 98.69 100 ALA A CA 1
ATOM 748 C C . ALA A 1 100 ? -22.438 -1.263 1.593 1 98.69 100 ALA A C 1
ATOM 750 O O . ALA A 1 100 ? -23.109 -1.792 2.475 1 98.69 100 ALA A O 1
ATOM 751 N N . ASP A 1 101 ? -22.906 -0.317 0.781 1 98.62 101 ASP A N 1
ATOM 752 C CA . ASP A 1 101 ? -24.312 0.105 0.838 1 98.62 101 ASP A CA 1
ATOM 753 C C . ASP A 1 101 ? -25.25 -1.033 0.438 1 98.62 101 ASP A C 1
ATOM 755 O O . ASP A 1 101 ? -26.281 -1.237 1.065 1 98.62 101 ASP A O 1
ATOM 759 N N . LEU A 1 102 ? -24.891 -1.723 -0.644 1 98.44 102 LEU A N 1
ATOM 760 C CA . LEU A 1 102 ? -25.703 -2.836 -1.123 1 98.44 102 LEU A CA 1
ATOM 761 C C . LEU A 1 102 ? -25.828 -3.916 -0.055 1 98.44 102 LEU A C 1
ATOM 763 O O . LEU A 1 102 ? -26.922 -4.406 0.213 1 98.44 102 LEU A O 1
ATOM 767 N N . ILE A 1 103 ? -24.703 -4.285 0.57 1 98.69 103 ILE A N 1
ATOM 768 C CA . ILE A 1 103 ? -24.719 -5.301 1.617 1 98.69 103 ILE A CA 1
ATOM 769 C C . ILE A 1 103 ? -25.625 -4.84 2.764 1 98.69 103 ILE A C 1
ATOM 771 O O . ILE A 1 103 ? -26.453 -5.602 3.25 1 98.69 103 ILE A O 1
ATOM 775 N N . TYR A 1 104 ? -25.438 -3.592 3.178 1 98.06 104 TYR A N 1
ATOM 776 C CA . TYR A 1 104 ? -26.203 -3.049 4.293 1 98.06 104 TYR A CA 1
ATOM 777 C C . TYR A 1 104 ? -27.688 -3.07 3.99 1 98.06 104 TYR A C 1
ATOM 779 O O . TYR A 1 104 ? -28.5 -3.361 4.871 1 98.06 104 TYR A O 1
ATOM 787 N N . SER A 1 105 ? -28.109 -2.764 2.756 1 97.69 105 SER A N 1
ATOM 788 C CA . SER A 1 105 ? -29.516 -2.703 2.369 1 97.69 105 SER A CA 1
ATOM 789 C C . SER A 1 105 ? -30.156 -4.086 2.398 1 97.69 105 SER A C 1
ATOM 791 O O . SER A 1 105 ? -31.375 -4.207 2.584 1 97.69 105 SER A O 1
ATOM 793 N N . ILE A 1 106 ? -29.359 -5.121 2.264 1 97.69 106 ILE A N 1
ATOM 794 C CA . ILE A 1 106 ? -29.891 -6.477 2.166 1 97.69 106 ILE A CA 1
ATOM 795 C C . ILE A 1 106 ? -29.734 -7.191 3.508 1 97.69 106 ILE A C 1
ATOM 797 O O . ILE A 1 106 ? -30.625 -7.922 3.939 1 97.69 106 ILE A O 1
ATOM 801 N N . ASP A 1 107 ? -28.578 -6.949 4.148 1 96.5 107 ASP A N 1
ATOM 802 C CA . ASP A 1 107 ? -28.219 -7.605 5.402 1 96.5 107 ASP A CA 1
ATOM 803 C C . ASP A 1 107 ? -27.5 -6.648 6.34 1 96.5 107 ASP A C 1
ATOM 805 O O . ASP A 1 107 ? -26.297 -6.809 6.586 1 96.5 107 ASP A O 1
ATOM 809 N N . ALA A 1 108 ? -28.203 -5.758 6.957 1 94.62 108 ALA A N 1
ATOM 810 C CA . ALA A 1 108 ? -27.656 -4.641 7.727 1 94.62 108 ALA A CA 1
ATOM 811 C C . ALA A 1 108 ? -26.875 -5.137 8.938 1 94.62 108 ALA A C 1
ATOM 813 O O . ALA A 1 108 ? -25.797 -4.617 9.242 1 94.62 108 ALA A O 1
ATOM 814 N N . ASP A 1 109 ? -27.375 -6.203 9.578 1 91.94 109 ASP A N 1
ATOM 815 C CA . ASP A 1 109 ? -26.797 -6.641 10.844 1 91.94 109 ASP A CA 1
ATOM 816 C C . ASP A 1 109 ? -26.016 -7.949 10.672 1 91.94 109 ASP A C 1
ATOM 818 O O . ASP A 1 109 ? -25.578 -8.547 11.656 1 91.94 109 ASP A O 1
ATOM 822 N N . SER A 1 110 ? -25.906 -8.461 9.375 1 88.38 110 SER A N 1
ATOM 823 C CA . SER A 1 110 ? -25.203 -9.695 9.031 1 88.38 110 SER A CA 1
ATOM 824 C C . SER A 1 110 ? -25.891 -10.914 9.656 1 88.38 110 SER A C 1
ATOM 826 O O . SER A 1 110 ? -25.25 -11.914 9.945 1 88.38 110 SER A O 1
ATOM 828 N N . ASN A 1 111 ? -27.109 -10.844 9.969 1 91.56 111 ASN A N 1
ATOM 829 C CA . ASN A 1 111 ? -27.828 -11.938 10.594 1 91.56 111 ASN A CA 1
ATOM 830 C C . ASN A 1 111 ? -28.266 -12.977 9.562 1 91.56 111 ASN A C 1
ATOM 832 O O . ASN A 1 111 ? -28.688 -14.078 9.922 1 91.56 111 ASN A O 1
ATOM 836 N N . LYS A 1 112 ? -28.094 -12.656 8.297 1 92.25 112 LYS A N 1
ATOM 837 C CA . LYS A 1 112 ? -28.484 -13.594 7.242 1 92.25 112 LYS A CA 1
ATOM 838 C C . LYS A 1 112 ? -27.266 -14.375 6.742 1 92.25 112 LYS A C 1
ATOM 840 O O . LYS A 1 112 ? -27.359 -15.117 5.766 1 92.25 112 LYS A O 1
ATOM 845 N N . GLY A 1 113 ? -26.203 -14.164 7.363 1 93.38 113 GLY A N 1
ATOM 846 C CA . GLY A 1 113 ? -25 -14.883 6.961 1 93.38 113 GLY A CA 1
ATOM 847 C C . GLY A 1 113 ? -24.312 -14.281 5.746 1 93.38 113 GLY A C 1
ATOM 848 O O . GLY A 1 113 ? -23.641 -14.984 5 1 93.38 113 GLY A O 1
ATOM 849 N N . GLY A 1 114 ? -24.578 -13.016 5.457 1 97 114 GLY A N 1
ATOM 850 C CA . GLY A 1 114 ? -23.953 -12.328 4.336 1 97 114 GLY A CA 1
ATOM 851 C C . GLY A 1 114 ? -24.781 -12.367 3.07 1 97 114 GLY A C 1
ATOM 852 O O . GLY A 1 114 ? -25.781 -13.094 2.996 1 97 114 GLY A O 1
ATOM 853 N N . VAL A 1 115 ? -24.406 -11.602 2.129 1 98.56 115 VAL A N 1
ATOM 854 C CA . VAL A 1 115 ? -25.062 -11.523 0.832 1 98.56 115 VAL A CA 1
ATOM 855 C C . VAL A 1 115 ? -24.25 -12.273 -0.213 1 98.56 115 VAL A C 1
ATOM 857 O O . VAL A 1 115 ? -23.031 -12.094 -0.3 1 98.56 115 VAL A O 1
ATOM 860 N N . HIS A 1 116 ? -24.922 -13.133 -0.927 1 98.56 116 HIS A N 1
ATOM 861 C CA . HIS A 1 116 ? -24.219 -13.867 -1.973 1 98.56 116 HIS A CA 1
ATOM 862 C C . HIS A 1 116 ? -23.672 -12.93 -3.035 1 98.56 116 HIS A C 1
ATOM 864 O O . HIS A 1 116 ? -24.344 -11.977 -3.438 1 98.56 116 HIS A O 1
ATOM 870 N N . VAL A 1 117 ? -22.531 -13.148 -3.541 1 98.38 117 VAL A N 1
ATOM 871 C CA . VAL A 1 117 ? -21.781 -12.258 -4.43 1 98.38 117 VAL A CA 1
ATOM 872 C C . VAL A 1 117 ? -22.547 -12.094 -5.746 1 98.38 117 VAL A C 1
ATOM 874 O O . VAL A 1 117 ? -22.5 -11.031 -6.367 1 98.38 117 VAL A O 1
ATOM 877 N N . GLU A 1 118 ? -23.281 -13.039 -6.188 1 98.19 118 GLU A N 1
ATOM 878 C CA . GLU A 1 118 ? -24.062 -12.93 -7.422 1 98.19 118 GLU A CA 1
ATOM 879 C C . GLU A 1 118 ? -25.125 -11.844 -7.312 1 98.19 118 GLU A C 1
ATOM 881 O O . GLU A 1 118 ? -25.391 -11.133 -8.281 1 98.19 118 GLU A O 1
ATOM 886 N N . ILE A 1 119 ? -25.75 -11.75 -6.148 1 98.44 119 ILE A N 1
ATOM 887 C CA . ILE A 1 119 ? -26.75 -10.719 -5.91 1 98.44 119 ILE A CA 1
ATOM 888 C C . ILE A 1 119 ? -26.094 -9.336 -5.945 1 98.44 119 ILE A C 1
ATOM 890 O O . ILE A 1 119 ? -26.594 -8.414 -6.59 1 98.44 119 ILE A O 1
ATOM 894 N N . LEU A 1 120 ? -24.953 -9.234 -5.258 1 98.38 120 LEU A N 1
ATOM 895 C CA . LEU A 1 120 ? -24.219 -7.98 -5.238 1 98.38 120 LEU A CA 1
ATOM 896 C C . LEU A 1 120 ? -23.781 -7.582 -6.645 1 98.38 120 LEU A C 1
ATOM 898 O O . LEU A 1 120 ? -23.922 -6.418 -7.035 1 98.38 120 LEU A O 1
ATOM 902 N N . ALA A 1 121 ? -23.281 -8.555 -7.398 1 97.31 121 ALA A N 1
ATOM 903 C CA . ALA A 1 121 ? -22.766 -8.305 -8.75 1 97.31 121 ALA A CA 1
ATOM 904 C C . ALA A 1 121 ? -23.891 -7.836 -9.672 1 97.31 121 ALA A C 1
ATOM 906 O O . ALA A 1 121 ? -23.703 -6.902 -10.461 1 97.31 121 ALA A O 1
ATOM 907 N N . GLU A 1 122 ? -25 -8.477 -9.602 1 96.81 122 GLU A N 1
ATOM 908 C CA . GLU A 1 122 ? -26.141 -8.102 -10.414 1 96.81 122 GLU A CA 1
ATOM 909 C C . GLU A 1 122 ? -26.578 -6.664 -10.133 1 96.81 122 GLU A C 1
ATOM 911 O O . GLU A 1 122 ? -26.781 -5.883 -11.062 1 96.81 122 GLU A O 1
ATOM 916 N N . LYS A 1 123 ? -26.688 -6.312 -8.914 1 96.94 123 LYS A N 1
ATOM 917 C CA . LYS A 1 123 ? -27.141 -4.977 -8.516 1 96.94 123 LYS A CA 1
ATOM 918 C C . LYS A 1 123 ? -26.094 -3.922 -8.875 1 96.94 123 LYS A C 1
ATOM 920 O O . LYS A 1 123 ? -26.438 -2.771 -9.148 1 96.94 123 LYS A O 1
ATOM 925 N N . ALA A 1 124 ? -24.812 -4.328 -8.805 1 96 124 ALA A N 1
ATOM 926 C CA . ALA A 1 124 ? -23.719 -3.395 -9.086 1 96 124 ALA A CA 1
ATOM 927 C C . ALA A 1 124 ? -23.438 -3.328 -10.586 1 96 124 ALA A C 1
ATOM 929 O O . ALA A 1 124 ? -22.703 -2.449 -11.047 1 96 124 ALA A O 1
ATOM 930 N N . GLY A 1 125 ? -24.016 -4.266 -11.367 1 94.56 125 GLY A N 1
ATOM 931 C CA . GLY A 1 125 ? -23.719 -4.34 -12.789 1 94.56 125 GLY A CA 1
ATOM 932 C C . GLY A 1 125 ? -22.328 -4.871 -13.078 1 94.56 125 GLY A C 1
ATOM 933 O O . GLY A 1 125 ? -21.656 -4.391 -13.984 1 94.56 125 GLY A O 1
ATOM 934 N N . MET A 1 126 ? -21.859 -5.797 -12.289 1 95.62 126 MET A N 1
ATOM 935 C CA . MET A 1 126 ? -20.516 -6.367 -12.422 1 95.62 126 MET A CA 1
ATOM 936 C C . MET A 1 126 ? -20.578 -7.871 -12.648 1 95.62 126 MET A C 1
ATOM 938 O O . MET A 1 126 ? -21.656 -8.477 -12.516 1 95.62 126 MET A O 1
ATOM 942 N N . ASP A 1 127 ? -19.5 -8.461 -13.086 1 94.56 127 ASP A N 1
ATOM 943 C CA . ASP A 1 127 ? -19.312 -9.914 -13.125 1 94.56 127 ASP A CA 1
ATOM 944 C C . ASP A 1 127 ? -19.047 -10.469 -11.734 1 94.56 127 ASP A C 1
ATOM 946 O O . ASP A 1 127 ? -18.172 -9.984 -11.023 1 94.56 127 ASP A O 1
ATOM 950 N N . SER A 1 128 ? -19.812 -11.5 -11.359 1 95.69 128 SER A N 1
ATOM 951 C CA . SER A 1 128 ? -19.75 -12.008 -9.992 1 95.69 128 SER A CA 1
ATOM 952 C C . SER A 1 128 ? -18.375 -12.586 -9.688 1 95.69 128 SER A C 1
ATOM 954 O O . SER A 1 128 ? -17.875 -12.469 -8.555 1 95.69 128 SER A O 1
ATOM 956 N N . ARG A 1 129 ? -17.734 -13.211 -10.609 1 92.06 129 ARG A N 1
ATOM 957 C CA . ARG A 1 129 ? -16.391 -13.758 -10.406 1 92.06 129 ARG A CA 1
ATOM 958 C C . ARG A 1 129 ? -15.383 -12.648 -10.133 1 92.06 129 ARG A C 1
ATOM 960 O O . ARG A 1 129 ? -14.586 -12.742 -9.195 1 92.06 129 ARG A O 1
ATOM 967 N N . LYS A 1 130 ? -15.398 -11.672 -10.977 1 94.75 130 LYS A N 1
ATOM 968 C CA . LYS A 1 130 ? -14.477 -10.547 -10.82 1 94.75 130 LYS A CA 1
ATOM 969 C C . LYS A 1 130 ? -14.711 -9.82 -9.5 1 94.75 130 LYS A C 1
ATOM 971 O O . LYS A 1 130 ? -13.758 -9.469 -8.797 1 94.75 130 LYS A O 1
ATOM 976 N N . LEU A 1 131 ? -15.984 -9.602 -9.148 1 97 131 LEU A N 1
ATOM 977 C CA . LEU A 1 131 ? -16.312 -8.961 -7.875 1 97 131 LEU A CA 1
ATOM 978 C C . LEU A 1 131 ? -15.812 -9.805 -6.703 1 97 131 LEU A C 1
ATOM 980 O O . LEU A 1 131 ? -15.336 -9.266 -5.703 1 97 131 LEU A O 1
ATOM 984 N N . THR A 1 132 ? -15.93 -11.117 -6.801 1 97.5 132 THR A N 1
ATOM 985 C CA . THR A 1 132 ? -15.461 -12.016 -5.754 1 97.5 132 THR A CA 1
ATOM 986 C C . THR A 1 132 ? -13.977 -11.797 -5.473 1 97.5 132 THR A C 1
ATOM 988 O O . THR A 1 132 ? -13.562 -11.711 -4.312 1 97.5 132 THR A O 1
ATOM 991 N N . HIS A 1 133 ? -13.195 -11.695 -6.516 1 97.38 133 HIS A N 1
ATOM 992 C CA . HIS A 1 133 ? -11.75 -11.508 -6.355 1 97.38 133 HIS A CA 1
ATOM 993 C C . HIS A 1 133 ? -11.438 -10.164 -5.715 1 97.38 133 HIS A C 1
ATOM 995 O O . HIS A 1 133 ? -10.531 -10.062 -4.887 1 97.38 133 HIS A O 1
ATOM 1001 N N . VAL A 1 134 ? -12.188 -9.117 -6.07 1 97.62 134 VAL A N 1
ATOM 1002 C CA . VAL A 1 134 ? -12 -7.797 -5.48 1 97.62 134 VAL A CA 1
ATOM 1003 C C . VAL A 1 134 ? -12.328 -7.848 -3.988 1 97.62 134 VAL A C 1
ATOM 1005 O O . VAL A 1 134 ? -11.555 -7.359 -3.16 1 97.62 134 VAL A O 1
ATOM 1008 N N . LEU A 1 135 ? -13.453 -8.477 -3.652 1 98.62 135 LEU A N 1
ATOM 1009 C CA . LEU A 1 135 ? -13.906 -8.516 -2.266 1 98.62 135 LEU A CA 1
ATOM 1010 C C . LEU A 1 135 ? -12.984 -9.391 -1.419 1 98.62 135 LEU A C 1
ATOM 1012 O O . LEU A 1 135 ? -12.695 -9.062 -0.265 1 98.62 135 LEU A O 1
ATOM 1016 N N . ARG A 1 136 ? -12.516 -10.516 -1.974 1 98.62 136 ARG A N 1
ATOM 1017 C CA . ARG A 1 136 ? -11.602 -11.375 -1.23 1 98.62 136 ARG A CA 1
ATOM 1018 C C . ARG A 1 136 ? -10.266 -10.672 -0.997 1 98.62 136 ARG A C 1
ATOM 1020 O O . ARG A 1 136 ? -9.648 -10.844 0.058 1 98.62 136 ARG A O 1
ATOM 1027 N N . PHE A 1 137 ? -9.812 -9.914 -1.996 1 98.44 137 PHE A N 1
ATOM 1028 C CA . PHE A 1 137 ? -8.602 -9.109 -1.826 1 98.44 137 PHE A CA 1
ATOM 1029 C C . PHE A 1 137 ? -8.766 -8.125 -0.675 1 98.44 137 PHE A C 1
ATOM 1031 O O . PHE A 1 137 ? -7.859 -7.961 0.141 1 98.44 137 PHE A O 1
ATOM 1038 N N . LEU A 1 138 ? -9.898 -7.453 -0.596 1 98.62 138 LEU A N 1
ATOM 1039 C CA . LEU A 1 138 ? -10.172 -6.504 0.481 1 98.62 138 LEU A CA 1
ATOM 1040 C C . LEU A 1 138 ? -10.359 -7.23 1.808 1 98.62 138 LEU A C 1
ATOM 1042 O O . LEU A 1 138 ? -9.953 -6.73 2.859 1 98.62 138 LEU A O 1
ATOM 1046 N N . ALA A 1 139 ? -10.914 -8.445 1.775 1 98.62 139 ALA A N 1
ATOM 1047 C CA . ALA A 1 139 ? -11.188 -9.211 2.988 1 98.62 139 ALA A CA 1
ATOM 1048 C C . ALA A 1 139 ? -9.891 -9.617 3.682 1 98.62 139 ALA A C 1
ATOM 1050 O O . ALA A 1 139 ? -9.828 -9.68 4.91 1 98.62 139 ALA A O 1
ATOM 1051 N N . ILE A 1 140 ? -8.828 -9.938 2.924 1 98.12 140 ILE A N 1
ATOM 1052 C CA . ILE A 1 140 ? -7.586 -10.328 3.58 1 98.12 140 ILE A CA 1
ATOM 1053 C C . ILE A 1 140 ? -6.977 -9.117 4.289 1 98.12 140 ILE A C 1
ATOM 1055 O O . ILE A 1 140 ? -6.062 -9.266 5.102 1 98.12 140 ILE A O 1
ATOM 1059 N N . ARG A 1 141 ? -7.473 -7.902 3.988 1 97.75 141 ARG A N 1
ATOM 1060 C CA . ARG A 1 141 ? -7.109 -6.691 4.715 1 97.75 141 ARG A CA 1
ATOM 1061 C C . ARG A 1 141 ? -8.188 -6.32 5.73 1 97.75 141 ARG A C 1
ATOM 1063 O O . ARG A 1 141 ? -8.195 -5.203 6.25 1 97.75 141 ARG A O 1
ATOM 1070 N N . ASN A 1 142 ? -9.125 -7.164 5.887 1 97.94 142 ASN A N 1
ATOM 1071 C CA . ASN A 1 142 ? -10.188 -7.031 6.879 1 97.94 142 ASN A CA 1
ATOM 1072 C C . ASN A 1 142 ? -11.148 -5.906 6.512 1 97.94 142 ASN A C 1
ATOM 1074 O O . ASN A 1 142 ? -11.68 -5.23 7.395 1 97.94 142 ASN A O 1
ATOM 1078 N N . VAL A 1 143 ? -11.344 -5.594 5.273 1 98.62 143 VAL A N 1
ATOM 1079 C CA . VAL A 1 143 ? -12.438 -4.793 4.742 1 98.62 143 VAL A CA 1
ATOM 1080 C C . VAL A 1 143 ? -13.477 -5.703 4.086 1 98.62 143 VAL A C 1
ATOM 1082 O O . VAL A 1 143 ? -13.219 -6.285 3.029 1 98.62 143 VAL A O 1
ATOM 1085 N N . PHE A 1 144 ? -14.641 -5.816 4.645 1 98.62 144 PHE A N 1
ATOM 1086 C CA . PHE A 1 144 ? -15.656 -6.836 4.391 1 98.62 144 PHE A CA 1
ATOM 1087 C C . PHE A 1 144 ? -15.25 -8.164 5.012 1 98.62 144 PHE A C 1
ATOM 1089 O O . PHE A 1 144 ? -14.133 -8.312 5.504 1 98.62 144 PHE A O 1
ATOM 1096 N N . VAL A 1 145 ? -16.156 -9.086 5.125 1 97.94 145 VAL A N 1
ATOM 1097 C CA . VAL A 1 145 ? -15.898 -10.422 5.656 1 97.94 145 VAL A CA 1
ATOM 1098 C C . VAL A 1 145 ? -16.641 -11.461 4.816 1 97.94 145 VAL A C 1
ATOM 1100 O O . VAL A 1 145 ? -17.812 -11.258 4.465 1 97.94 145 VAL A O 1
ATOM 1103 N N . GLU A 1 146 ? -15.93 -12.445 4.348 1 98.25 146 GLU A N 1
ATOM 1104 C CA . GLU A 1 146 ? -16.578 -13.602 3.744 1 98.25 146 GLU A CA 1
ATOM 1105 C C . GLU A 1 146 ? -17.016 -14.609 4.805 1 98.25 146 GLU A C 1
ATOM 1107 O O . GLU A 1 146 ? -16.203 -15.422 5.258 1 98.25 146 GLU A O 1
ATOM 1112 N N . GLU A 1 147 ? -18.25 -14.609 5.137 1 96.56 147 GLU A N 1
ATOM 1113 C CA . GLU A 1 147 ? -18.797 -15.414 6.223 1 96.56 147 GLU A CA 1
ATOM 1114 C C . GLU A 1 147 ? -18.781 -16.906 5.875 1 96.56 147 GLU A C 1
ATOM 1116 O O . GLU A 1 147 ? -18.375 -17.734 6.695 1 96.56 147 GLU A O 1
ATOM 1121 N N . LYS A 1 148 ? -19.25 -17.188 4.852 1 95.81 148 LYS A N 1
ATOM 1122 C CA . LYS A 1 148 ? -19.203 -18.484 4.195 1 95.81 148 LYS A CA 1
ATOM 1123 C C . LYS A 1 148 ? -18.938 -18.344 2.703 1 95.81 148 LYS A C 1
ATOM 1125 O O . LYS A 1 148 ? -18.875 -17.234 2.178 1 95.81 148 LYS A O 1
ATOM 1130 N N . LEU A 1 149 ? -18.719 -19.375 2.086 1 96.25 149 LEU A N 1
ATOM 1131 C CA . LEU A 1 149 ? -18.281 -19.344 0.695 1 96.25 149 LEU A CA 1
ATOM 1132 C C . LEU A 1 149 ? -19.203 -18.469 -0.147 1 96.25 149 LEU A C 1
ATOM 1134 O O . LEU A 1 149 ? -20.406 -18.688 -0.189 1 96.25 149 LEU A O 1
ATOM 1138 N N . ASP A 1 150 ? -18.688 -17.375 -0.73 1 97.19 150 ASP A N 1
ATOM 1139 C CA . ASP A 1 150 ? -19.297 -16.484 -1.704 1 97.19 150 ASP A CA 1
ATOM 1140 C C . ASP A 1 150 ? -20.312 -15.562 -1.039 1 97.19 150 ASP A C 1
ATOM 1142 O O . ASP A 1 150 ? -21.109 -14.914 -1.721 1 97.19 150 ASP A O 1
ATOM 1146 N N . HIS A 1 151 ? -20.375 -15.523 0.309 1 98.5 151 HIS A N 1
ATOM 1147 C CA . HIS A 1 151 ? -21.281 -14.641 1.031 1 98.5 151 HIS A CA 1
ATOM 1148 C C . HIS A 1 151 ? -20.516 -13.578 1.811 1 98.5 151 HIS A C 1
ATOM 1150 O O . HIS A 1 151 ? -19.688 -13.906 2.674 1 98.5 151 HIS A O 1
ATOM 1156 N N . PHE A 1 152 ? -20.828 -12.367 1.56 1 98.62 152 PHE A N 1
ATOM 1157 C CA . PHE A 1 152 ? -20.047 -11.266 2.121 1 98.62 152 PHE A CA 1
ATOM 1158 C C . PHE A 1 152 ? -20.906 -10.398 3.027 1 98.62 152 PHE A C 1
ATOM 1160 O O . PHE A 1 152 ? -22.078 -10.156 2.729 1 98.62 152 PHE A O 1
ATOM 1167 N N . SER A 1 153 ? -20.375 -9.922 4.094 1 98.56 153 SER A N 1
ATOM 1168 C CA . SER A 1 153 ? -20.969 -8.977 5.027 1 98.56 153 SER A CA 1
ATOM 1169 C C . SER A 1 153 ? -20.094 -7.742 5.207 1 98.56 153 SER A C 1
ATOM 1171 O O . SER A 1 153 ? -18.906 -7.777 4.895 1 98.56 153 SER A O 1
ATOM 1173 N N . ASN A 1 154 ? -20.766 -6.637 5.637 1 98.38 154 ASN A N 1
ATOM 1174 C CA . ASN A 1 154 ? -19.984 -5.508 6.133 1 98.38 154 ASN A CA 1
ATOM 1175 C C . ASN A 1 154 ? -19.297 -5.84 7.457 1 98.38 154 ASN A C 1
ATOM 1177 O O . ASN A 1 154 ? -19.719 -6.754 8.164 1 98.38 154 ASN A O 1
ATOM 1181 N N . ASN A 1 155 ? -18.266 -5.199 7.73 1 97.81 155 ASN A N 1
ATOM 1182 C CA . ASN A 1 155 ? -17.594 -5.23 9.023 1 97.81 155 ASN A CA 1
ATOM 1183 C C . ASN A 1 155 ? -17.125 -3.838 9.445 1 97.81 155 ASN A C 1
ATOM 1185 O O . ASN A 1 155 ? -17.516 -2.84 8.836 1 97.81 155 ASN A O 1
ATOM 1189 N N . ARG A 1 156 ? -16.375 -3.756 10.5 1 97.12 156 ARG A N 1
ATOM 1190 C CA . ARG A 1 156 ? -15.922 -2.506 11.102 1 97.12 156 ARG A CA 1
ATOM 1191 C C . ARG A 1 156 ? -15.219 -1.627 10.078 1 97.12 156 ARG A C 1
ATOM 1193 O O . ARG A 1 156 ? -15.414 -0.411 10.047 1 97.12 156 ARG A O 1
ATOM 1200 N N . HIS A 1 157 ? -14.445 -2.197 9.141 1 98.06 157 HIS A N 1
ATOM 1201 C CA . HIS A 1 157 ? -13.594 -1.427 8.25 1 98.06 157 HIS A CA 1
ATOM 1202 C C . HIS A 1 157 ? -14.266 -1.194 6.902 1 98.06 157 HIS A C 1
ATOM 1204 O O . HIS A 1 157 ? -13.758 -0.439 6.07 1 98.06 157 HIS A O 1
ATOM 1210 N N . SER A 1 158 ? -15.477 -1.806 6.652 1 98.19 158 SER A N 1
ATOM 1211 C CA . SER A 1 158 ? -16.219 -1.489 5.434 1 98.19 158 SER A CA 1
ATOM 1212 C C . SER A 1 158 ? -17.281 -0.422 5.691 1 98.19 158 SER A C 1
ATOM 1214 O O . SER A 1 158 ? -17.812 0.164 4.75 1 98.19 158 SER A O 1
ATOM 1216 N N . PHE A 1 159 ? -17.531 -0.097 6.934 1 97.44 159 PHE A N 1
ATOM 1217 C CA . PHE A 1 159 ? -18.531 0.892 7.277 1 97.44 159 PHE A CA 1
ATOM 1218 C C . PHE A 1 159 ? -18.141 2.273 6.773 1 97.44 159 PHE A C 1
ATOM 1220 O O . PHE A 1 159 ? -18.984 3.025 6.277 1 97.44 159 PHE A O 1
ATOM 1227 N N . PRO A 1 160 ? -16.859 2.654 6.844 1 97.56 160 PRO A N 1
ATOM 1228 C CA . PRO A 1 160 ? -16.484 3.953 6.285 1 97.56 160 PRO A CA 1
ATOM 1229 C C . PRO A 1 160 ? -16.781 4.062 4.789 1 97.56 160 PRO A C 1
ATOM 1231 O O . PRO A 1 160 ? -16.781 5.168 4.242 1 97.56 160 PRO A O 1
ATOM 1234 N N . LEU A 1 161 ? -17 2.941 4.121 1 97.88 161 LEU A N 1
ATOM 1235 C CA . LEU A 1 161 ? -17.281 2.953 2.689 1 97.88 161 LEU A CA 1
ATOM 1236 C C . LEU A 1 161 ? -18.766 3.213 2.422 1 97.88 161 LEU A C 1
ATOM 1238 O O . LEU A 1 161 ? -19.156 3.498 1.288 1 97.88 161 LEU A O 1
ATOM 1242 N N . ARG A 1 162 ? -19.547 3.102 3.475 1 97.62 162 ARG A N 1
ATOM 1243 C CA . ARG A 1 162 ? -20.984 3.363 3.334 1 97.62 162 ARG A CA 1
ATOM 1244 C C . ARG A 1 162 ? -21.25 4.859 3.227 1 97.62 162 ARG A C 1
ATOM 1246 O O . ARG A 1 162 ? -20.656 5.66 3.941 1 97.62 162 ARG A O 1
ATOM 1253 N N . THR A 1 163 ? -22.203 5.242 2.451 1 96 163 THR A N 1
ATOM 1254 C CA . THR A 1 163 ? -22.516 6.645 2.199 1 96 163 THR A CA 1
ATOM 1255 C C . THR A 1 163 ? -23.281 7.25 3.371 1 96 163 THR A C 1
ATOM 1257 O O . THR A 1 163 ? -23.234 8.461 3.596 1 96 163 THR A O 1
ATOM 1260 N N . ASP A 1 164 ? -23.938 6.426 4.137 1 94.44 164 ASP A N 1
ATOM 1261 C CA . ASP A 1 164 ? -24.828 6.949 5.168 1 94.44 164 ASP A CA 1
ATOM 1262 C C . ASP A 1 164 ? -24.359 6.523 6.559 1 94.44 164 ASP A C 1
ATOM 1264 O O . ASP A 1 164 ? -25.125 6.594 7.523 1 94.44 164 ASP A O 1
ATOM 1268 N N . SER A 1 165 ? -23.234 5.949 6.645 1 96.31 165 SER A N 1
ATOM 1269 C CA . SER A 1 165 ? -22.703 5.574 7.953 1 96.31 165 SER A CA 1
ATOM 1270 C C . SER A 1 165 ? -22.219 6.793 8.727 1 96.31 165 SER A C 1
ATOM 1272 O O . SER A 1 165 ? -21.828 7.797 8.133 1 96.31 165 SER A O 1
ATOM 1274 N N . ALA A 1 166 ? -22.234 6.719 10.016 1 94.31 166 ALA A N 1
ATOM 1275 C CA . ALA A 1 166 ? -21.812 7.812 10.883 1 94.31 166 ALA A CA 1
ATOM 1276 C C . ALA A 1 166 ? -20.328 8.141 10.656 1 94.31 166 ALA A C 1
ATOM 1278 O O . ALA A 1 166 ? -19.922 9.289 10.828 1 94.31 166 ALA A O 1
ATOM 1279 N N . ASN A 1 167 ? -19.609 7.184 10.258 1 95.75 167 ASN A N 1
ATOM 1280 C CA . ASN A 1 167 ? -18.172 7.398 10.039 1 95.75 167 ASN A CA 1
ATOM 1281 C C . ASN A 1 167 ? -17.812 7.309 8.555 1 95.75 167 ASN A C 1
ATOM 1283 O O . ASN A 1 167 ? -16.703 6.914 8.203 1 95.75 167 ASN A O 1
ATOM 1287 N N . THR A 1 168 ? -18.734 7.703 7.691 1 97 168 THR A N 1
ATOM 1288 C CA . THR A 1 168 ? -18.562 7.609 6.242 1 97 168 THR A CA 1
ATOM 1289 C C . THR A 1 168 ? -17.328 8.367 5.785 1 97 168 THR A C 1
ATOM 1291 O O . THR A 1 168 ? -16.984 9.406 6.352 1 97 168 THR A O 1
ATOM 1294 N N . MET A 1 169 ? -16.625 7.762 4.84 1 96.25 169 MET A N 1
ATOM 1295 C CA . MET A 1 169 ? -15.531 8.398 4.121 1 96.25 169 MET A CA 1
ATOM 1296 C C . MET A 1 169 ? -15.789 8.398 2.617 1 96.25 169 MET A C 1
ATOM 1298 O O . MET A 1 169 ? -14.852 8.453 1.822 1 96.25 169 MET A O 1
ATOM 1302 N N . TRP A 1 170 ? -17.016 8.32 2.283 1 95.31 170 TRP A N 1
ATOM 1303 C CA . TRP A 1 170 ? -17.391 8.148 0.882 1 95.31 170 TRP A CA 1
ATOM 1304 C C . TRP A 1 170 ? -16.953 9.352 0.057 1 95.31 170 TRP A C 1
ATOM 1306 O O . TRP A 1 170 ? -16.422 9.203 -1.042 1 95.31 170 TRP A O 1
ATOM 1316 N N . ASN A 1 171 ? -17.172 10.555 0.469 1 93 171 ASN A N 1
ATOM 1317 C CA . ASN A 1 171 ? -16.75 11.742 -0.253 1 93 171 ASN A CA 1
ATOM 1318 C C . ASN A 1 171 ? -15.227 11.844 -0.321 1 93 171 ASN A C 1
ATOM 1320 O O . ASN A 1 171 ? -14.672 12.219 -1.354 1 93 171 ASN A O 1
ATOM 1324 N N . ALA A 1 172 ? -14.594 11.508 0.802 1 94 172 ALA A N 1
ATOM 1325 C CA . ALA A 1 172 ? -13.133 11.531 0.845 1 94 172 ALA A CA 1
ATOM 1326 C C . ALA A 1 172 ? -12.531 10.57 -0.179 1 94 172 ALA A C 1
ATOM 1328 O O . ALA A 1 172 ? -11.609 10.93 -0.911 1 94 172 ALA A O 1
ATOM 1329 N N . LEU A 1 173 ? -13.062 9.375 -0.219 1 94.19 173 LEU A N 1
ATOM 1330 C CA . LEU A 1 173 ? -12.57 8.391 -1.173 1 94.19 173 LEU A CA 1
ATOM 1331 C C . LEU A 1 173 ? -12.805 8.852 -2.607 1 94.19 173 LEU A C 1
ATOM 1333 O O . LEU A 1 173 ? -11.961 8.633 -3.48 1 94.19 173 LEU A O 1
ATOM 1337 N N . GLY A 1 174 ? -13.953 9.484 -2.842 1 92.31 174 GLY A N 1
ATOM 1338 C CA . GLY A 1 174 ? -14.211 10.062 -4.152 1 92.31 174 GLY A CA 1
ATOM 1339 C C . GLY A 1 174 ? -13.234 11.156 -4.531 1 92.31 174 GLY A C 1
ATOM 1340 O O . GLY A 1 174 ? -12.727 11.18 -5.652 1 92.31 174 GLY A O 1
ATOM 1341 N N . HIS A 1 175 ? -12.953 12.031 -3.602 1 91.19 175 HIS A N 1
ATOM 1342 C CA . HIS A 1 175 ? -12.023 13.133 -3.816 1 91.19 175 HIS A CA 1
ATOM 1343 C C . HIS A 1 175 ? -10.609 12.609 -4.062 1 91.19 175 HIS A C 1
ATOM 1345 O O . HIS A 1 175 ? -9.938 13.055 -4.996 1 91.19 175 HIS A O 1
ATOM 1351 N N . LEU A 1 176 ? -10.219 11.719 -3.242 1 89.38 176 LEU A N 1
ATOM 1352 C CA . LEU A 1 176 ? -8.875 11.148 -3.361 1 89.38 176 LEU A CA 1
ATOM 1353 C C . LEU A 1 176 ? -8.695 10.469 -4.715 1 89.38 176 LEU A C 1
ATOM 1355 O O . LEU A 1 176 ? -7.613 10.523 -5.301 1 89.38 176 LEU A O 1
ATOM 1359 N N . ARG A 1 177 ? -9.711 9.906 -5.184 1 86.06 177 ARG A N 1
ATOM 1360 C CA . ARG A 1 177 ? -9.656 9.195 -6.453 1 86.06 177 ARG A CA 1
ATOM 1361 C C . ARG A 1 177 ? -9.609 10.164 -7.625 1 86.06 177 ARG A C 1
ATOM 1363 O O . ARG A 1 177 ? -8.781 10.016 -8.523 1 86.06 177 ARG A O 1
ATOM 1370 N N . GLU A 1 178 ? -10.445 11.156 -7.633 1 83.31 178 GLU A N 1
ATOM 1371 C CA . GLU A 1 178 ? -10.672 11.969 -8.828 1 83.31 178 GLU A CA 1
ATOM 1372 C C . GLU A 1 178 ? -9.742 13.18 -8.859 1 83.31 178 GLU A C 1
ATOM 1374 O O . GLU A 1 178 ? -9.32 13.617 -9.938 1 83.31 178 GLU A O 1
ATOM 1379 N N . GLU A 1 179 ? -9.539 13.727 -7.691 1 79.19 179 GLU A N 1
ATOM 1380 C CA . GLU A 1 179 ? -8.828 15 -7.68 1 79.19 179 GLU A CA 1
ATOM 1381 C C . GLU A 1 179 ? -7.383 14.828 -7.215 1 79.19 179 GLU A C 1
ATOM 1383 O O . GLU A 1 179 ? -6.531 15.672 -7.492 1 79.19 179 GLU A O 1
ATOM 1388 N N . LEU A 1 180 ? -7.117 13.852 -6.328 1 70 180 LEU A N 1
ATOM 1389 C CA . LEU A 1 180 ? -5.777 13.656 -5.781 1 70 180 LEU A CA 1
ATOM 1390 C C . LEU A 1 180 ? -5.191 12.328 -6.254 1 70 180 LEU A C 1
ATOM 1392 O O . LEU A 1 180 ? -4.215 11.844 -5.684 1 70 180 LEU A O 1
ATOM 1396 N N . GLY A 1 181 ? -5.828 11.711 -7.125 1 63.91 181 GLY A N 1
ATOM 1397 C CA . GLY A 1 181 ? -5.684 10.273 -7.301 1 63.91 181 GLY A CA 1
ATOM 1398 C C . GLY A 1 181 ? -4.461 9.898 -8.117 1 63.91 181 GLY A C 1
ATOM 1399 O O . GLY A 1 181 ? -3.643 10.758 -8.453 1 63.91 181 GLY A O 1
ATOM 1400 N N . VAL A 1 182 ? -4.34 8.703 -8.336 1 68.69 182 VAL A N 1
ATOM 1401 C CA . VAL A 1 182 ? -3.305 7.848 -8.914 1 68.69 182 VAL A CA 1
ATOM 1402 C C . VAL A 1 182 ? -2.83 8.438 -10.242 1 68.69 182 VAL A C 1
ATOM 1404 O O . VAL A 1 182 ? -1.63 8.461 -10.523 1 68.69 182 VAL A O 1
ATOM 1407 N N . PRO A 1 183 ? -3.715 9.195 -10.859 1 68.5 183 PRO A N 1
ATOM 1408 C CA . PRO A 1 183 ? -3.205 9.648 -12.156 1 68.5 183 PRO A CA 1
ATOM 1409 C C . PRO A 1 183 ? -2.127 10.719 -12.023 1 68.5 183 PRO A C 1
ATOM 1411 O O . PRO A 1 183 ? -1.117 10.68 -12.727 1 68.5 183 PRO A O 1
ATOM 1414 N N . ALA A 1 184 ? -2.342 11.719 -11.055 1 73.56 184 ALA A N 1
ATOM 1415 C CA . ALA A 1 184 ? -1.312 12.734 -10.852 1 73.56 184 ALA A CA 1
ATOM 1416 C C . ALA A 1 184 ? -0.051 12.125 -10.242 1 73.56 184 ALA A C 1
ATOM 1418 O O . ALA A 1 184 ? 1.063 12.547 -10.562 1 73.56 184 ALA A O 1
ATOM 1419 N N . PHE A 1 185 ? -0.242 11.156 -9.516 1 79.06 185 PHE A N 1
ATOM 1420 C CA . PHE A 1 185 ? 0.889 10.531 -8.836 1 79.06 185 PHE A CA 1
ATOM 1421 C C . PHE A 1 185 ? 1.697 9.672 -9.797 1 79.06 185 PHE A C 1
ATOM 1423 O O . PHE A 1 185 ? 2.904 9.5 -9.625 1 79.06 185 PHE A O 1
ATOM 1430 N N . VAL A 1 186 ? 0.984 9.164 -10.781 1 75.62 186 VAL A N 1
ATOM 1431 C CA . VAL A 1 186 ? 1.68 8.445 -11.844 1 75.62 186 VAL A CA 1
ATOM 1432 C C . VAL A 1 186 ? 2.65 9.383 -12.562 1 75.62 186 VAL A C 1
ATOM 1434 O O . VAL A 1 186 ? 3.693 8.945 -13.055 1 75.62 186 VAL A O 1
ATOM 1437 N N . GLU A 1 187 ? 2.377 10.711 -12.445 1 81.62 187 GLU A N 1
ATOM 1438 C CA . GLU A 1 187 ? 3.209 11.703 -13.117 1 81.62 187 GLU A CA 1
ATOM 1439 C C . GLU A 1 187 ? 4.328 12.188 -12.195 1 81.62 187 GLU A C 1
ATOM 1441 O O . GLU A 1 187 ? 5.285 12.82 -12.656 1 81.62 187 GLU A O 1
ATOM 1446 N N . LEU A 1 188 ? 4.309 11.93 -10.953 1 86.19 188 LEU A N 1
ATOM 1447 C CA . LEU A 1 188 ? 5.254 12.492 -9.992 1 86.19 188 LEU A CA 1
ATOM 1448 C C . LEU A 1 188 ? 6.684 12.078 -10.336 1 86.19 188 LEU A C 1
ATOM 1450 O O . LEU A 1 188 ? 7.59 12.914 -10.359 1 86.19 188 LEU A O 1
ATOM 1454 N N . PRO A 1 189 ? 6.941 10.758 -10.688 1 88.44 189 PRO A N 1
ATOM 1455 C CA . PRO A 1 189 ? 8.305 10.398 -11.07 1 88.44 189 PRO A CA 1
ATOM 1456 C C . PRO A 1 189 ? 8.789 11.156 -12.312 1 88.44 189 PRO A C 1
ATOM 1458 O O . PRO A 1 189 ? 9.953 11.555 -12.375 1 88.44 189 PRO A O 1
ATOM 1461 N N . GLU A 1 190 ? 7.891 11.391 -13.227 1 88 190 GLU A N 1
ATOM 1462 C CA . GLU A 1 190 ? 8.25 12.117 -14.445 1 88 190 GLU A CA 1
ATOM 1463 C C . GLU A 1 190 ? 8.672 13.547 -14.125 1 88 190 GLU A C 1
ATOM 1465 O O . GLU A 1 190 ? 9.586 14.086 -14.75 1 88 190 GLU A O 1
ATOM 1470 N N . VAL A 1 191 ? 8.047 14.109 -13.164 1 89.62 191 VAL A N 1
ATOM 1471 C CA . VAL A 1 191 ? 8.32 15.492 -12.789 1 89.62 191 VAL A CA 1
ATOM 1472 C C . VAL A 1 191 ? 9.633 15.57 -12.008 1 89.62 191 VAL A C 1
ATOM 1474 O O . VAL A 1 191 ? 10.484 16.406 -12.289 1 89.62 191 VAL A O 1
ATOM 1477 N N . LEU A 1 192 ? 9.812 14.672 -11.086 1 93.06 192 LEU A N 1
ATOM 1478 C CA . LEU A 1 192 ? 10.961 14.734 -10.18 1 93.06 192 LEU A CA 1
ATOM 1479 C C . LEU A 1 192 ? 12.25 14.391 -10.914 1 93.06 192 LEU A C 1
ATOM 1481 O O . LEU A 1 192 ? 13.344 14.727 -10.453 1 93.06 192 LEU A O 1
ATOM 1485 N N . LEU A 1 193 ? 12.102 13.742 -12.07 1 93.12 193 LEU A N 1
ATOM 1486 C CA . LEU A 1 193 ? 13.281 13.305 -12.812 1 93.12 193 LEU A CA 1
ATOM 1487 C C . LEU A 1 193 ? 13.461 14.125 -14.086 1 93.12 193 LEU A C 1
ATOM 1489 O O . LEU A 1 193 ? 14.336 13.836 -14.898 1 93.12 193 LEU A O 1
ATOM 1493 N N . ASP A 1 194 ? 12.688 15.133 -14.297 1 91.06 194 ASP A N 1
ATOM 1494 C CA . ASP A 1 194 ? 12.727 15.969 -15.492 1 91.06 194 ASP A CA 1
ATOM 1495 C C . ASP A 1 194 ? 13.727 17.109 -15.344 1 91.06 194 ASP A C 1
ATOM 1497 O O . ASP A 1 194 ? 13.344 18.281 -15.273 1 91.06 194 ASP A O 1
ATOM 1501 N N . LYS A 1 195 ? 14.906 16.781 -15.383 1 87.06 195 LYS A N 1
ATOM 1502 C CA . LYS A 1 195 ? 15.961 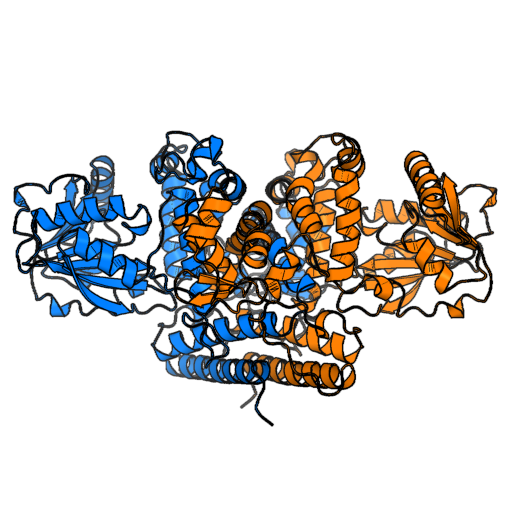17.781 -15.266 1 87.06 195 LYS A CA 1
ATOM 1503 C C . LYS A 1 195 ? 16 18.688 -16.5 1 87.06 195 LYS A C 1
ATOM 1505 O O . LYS A 1 195 ? 16.125 19.906 -16.375 1 87.06 195 LYS A O 1
ATOM 1510 N N . GLU A 1 196 ? 15.82 18.156 -17.625 1 86.5 196 GLU A N 1
ATOM 1511 C CA . GLU A 1 196 ? 15.922 18.891 -18.891 1 86.5 196 GLU A CA 1
ATOM 1512 C C . GLU A 1 196 ? 14.789 19.891 -19.031 1 86.5 196 GLU A C 1
ATOM 1514 O O . GLU A 1 196 ? 15.008 21.016 -19.484 1 86.5 196 GLU A O 1
ATOM 1519 N N . GLY A 1 197 ? 13.641 19.516 -18.625 1 86.06 197 GLY A N 1
ATOM 1520 C CA . GLY A 1 197 ? 12.484 20.406 -18.719 1 86.06 197 GLY A CA 1
ATOM 1521 C C . GLY A 1 197 ? 12.391 21.391 -17.562 1 86.06 197 GLY A C 1
ATOM 1522 O O . GLY A 1 197 ? 11.555 22.297 -17.578 1 86.06 197 GLY A O 1
ATOM 1523 N N . GLY A 1 198 ? 13.305 21.172 -16.578 1 87 198 GLY A N 1
ATOM 1524 C CA . GLY A 1 198 ? 13.398 22.125 -15.469 1 87 198 GLY A CA 1
ATOM 1525 C C . GLY A 1 198 ? 12.453 21.797 -14.328 1 87 198 GLY A C 1
ATOM 1526 O O . GLY A 1 198 ? 12.562 22.375 -13.242 1 87 198 GLY A O 1
ATOM 1527 N N . ARG A 1 199 ? 11.625 20.938 -14.414 1 89.88 199 ARG A N 1
ATOM 1528 C CA . ARG A 1 199 ? 10.617 20.656 -13.398 1 89.88 199 ARG A CA 1
ATOM 1529 C C . ARG A 1 199 ? 11.242 20 -12.172 1 89.88 199 ARG A C 1
ATOM 1531 O O . ARG A 1 199 ? 10.781 20.203 -11.047 1 89.88 199 ARG A O 1
ATOM 1538 N N . ALA A 1 200 ? 12.227 19.234 -12.359 1 90.75 200 ALA A N 1
ATOM 1539 C CA . ALA A 1 200 ? 12.867 18.516 -11.266 1 90.75 200 ALA A CA 1
ATOM 1540 C C . ALA A 1 200 ? 13.359 19.469 -10.18 1 90.75 200 ALA A C 1
ATOM 1542 O O . ALA A 1 200 ? 13.266 19.172 -8.992 1 90.75 200 ALA A O 1
ATOM 1543 N N . LEU A 1 201 ? 13.742 20.688 -10.625 1 90.62 201 LEU A N 1
ATOM 1544 C CA . LEU A 1 201 ? 14.383 21.609 -9.703 1 90.62 201 LEU A CA 1
ATOM 1545 C C . LEU A 1 201 ? 13.445 22.75 -9.336 1 90.62 201 LEU A C 1
ATOM 1547 O O . LEU A 1 201 ? 13.789 23.609 -8.523 1 90.62 201 LEU A O 1
ATOM 1551 N N . SER A 1 202 ? 12.281 22.734 -9.891 1 90.12 202 SER A N 1
ATOM 1552 C CA . SER A 1 202 ? 11.383 23.875 -9.734 1 90.12 202 SER A CA 1
ATOM 1553 C C . SER A 1 202 ? 10.641 23.812 -8.406 1 90.12 202 SER A C 1
ATOM 1555 O O . SER A 1 202 ? 10.25 22.734 -7.953 1 90.12 202 SER A O 1
ATOM 1557 N N . TRP A 1 203 ? 10.438 24.938 -7.836 1 89.12 203 TRP A N 1
ATOM 1558 C CA . TRP A 1 203 ? 9.617 25.078 -6.637 1 89.12 203 TRP A CA 1
ATOM 1559 C C . TRP A 1 203 ? 8.281 25.734 -6.961 1 89.12 203 TRP A C 1
ATOM 1561 O O . TRP A 1 203 ? 7.453 25.953 -6.07 1 89.12 203 TRP A O 1
ATOM 1571 N N . ASP A 1 204 ? 8.133 26.047 -8.25 1 88.5 204 ASP A N 1
ATOM 1572 C CA . ASP A 1 204 ? 6.922 26.703 -8.719 1 88.5 204 ASP A CA 1
ATOM 1573 C C . ASP A 1 204 ? 5.723 25.766 -8.688 1 88.5 204 ASP A C 1
ATOM 1575 O O . ASP A 1 204 ? 5.809 24.625 -9.156 1 88.5 204 ASP A O 1
ATOM 1579 N N . HIS A 1 205 ? 4.652 26.25 -8.164 1 85.56 205 HIS A N 1
ATOM 1580 C CA . HIS A 1 205 ? 3.426 25.469 -8.094 1 85.56 205 HIS A CA 1
ATOM 1581 C C . HIS A 1 205 ? 2.955 25.047 -9.484 1 85.56 205 HIS A C 1
ATOM 1583 O O . HIS A 1 205 ? 2.359 23.984 -9.648 1 85.56 205 HIS A O 1
ATOM 1589 N N . ALA A 1 206 ? 3.279 25.859 -10.43 1 85.75 206 ALA A N 1
ATOM 1590 C CA . ALA A 1 206 ? 2.846 25.594 -11.797 1 85.75 206 ALA A CA 1
ATOM 1591 C C . ALA A 1 206 ? 3.613 24.438 -12.414 1 85.75 206 ALA A C 1
ATOM 1593 O O . ALA A 1 206 ? 3.219 23.891 -13.453 1 85.75 206 ALA A O 1
ATOM 1594 N N . HIS A 1 207 ? 4.648 23.984 -11.734 1 88.44 207 HIS A N 1
ATOM 1595 C CA . HIS A 1 207 ? 5.461 22.891 -12.25 1 88.44 207 HIS A CA 1
ATOM 1596 C C . HIS A 1 207 ? 5.258 21.609 -11.422 1 88.44 207 HIS A C 1
ATOM 1598 O O . HIS A 1 207 ? 6.086 20.703 -11.461 1 88.44 207 HIS A O 1
ATOM 1604 N N . SER A 1 208 ? 4.137 21.562 -10.672 1 89.06 208 SER A N 1
ATOM 1605 C CA . SER A 1 208 ? 3.824 20.375 -9.875 1 89.06 208 SER A CA 1
ATOM 1606 C C . SER A 1 208 ? 3.287 19.25 -10.75 1 89.06 208 SER A C 1
ATOM 1608 O O . SER A 1 208 ? 2.92 19.469 -11.906 1 89.06 208 SER A O 1
ATOM 1610 N N . ALA A 1 209 ? 3.299 18.031 -10.242 1 89.38 209 ALA A N 1
ATOM 1611 C CA . ALA A 1 209 ? 2.752 16.875 -10.953 1 89.38 209 ALA A CA 1
ATOM 1612 C C . ALA A 1 209 ? 1.267 17.062 -11.242 1 89.38 209 ALA A C 1
ATOM 1614 O O . ALA A 1 209 ? 0.768 16.625 -12.281 1 89.38 209 ALA A O 1
ATOM 1615 N N . PHE A 1 210 ? 0.553 17.688 -10.383 1 88.88 210 PHE A N 1
ATOM 1616 C CA . PHE A 1 210 ? -0.856 18 -10.578 1 88.88 210 PHE A CA 1
ATOM 1617 C C . PHE A 1 210 ? -1.045 18.875 -11.812 1 88.88 210 PHE A C 1
ATOM 1619 O O . PHE A 1 210 ? -1.91 18.609 -12.648 1 88.88 210 PHE A O 1
ATOM 1626 N N . GLN A 1 211 ? -0.248 19.906 -11.883 1 86.12 211 GLN A N 1
ATOM 1627 C CA . GLN A 1 211 ? -0.344 20.844 -13.008 1 86.12 211 GLN A CA 1
ATOM 1628 C C . GLN A 1 211 ? 0.018 20.156 -14.32 1 86.12 211 GLN A C 1
ATOM 1630 O O . GLN A 1 211 ? -0.567 20.453 -15.367 1 86.12 211 GLN A O 1
ATOM 1635 N N . LYS A 1 212 ? 0.925 19.312 -14.234 1 84.12 212 LYS A N 1
ATOM 1636 C CA . LYS A 1 212 ? 1.311 18.578 -15.445 1 84.12 212 LYS A CA 1
ATOM 1637 C C . LYS A 1 212 ? 0.174 17.688 -15.938 1 84.12 212 LYS A C 1
ATOM 1639 O O . LYS A 1 212 ? -0.065 17.594 -17.141 1 84.12 212 LYS A O 1
ATOM 1644 N N . TYR A 1 213 ? -0.486 16.984 -15.102 1 81.56 213 TYR A N 1
ATOM 1645 C CA . TYR A 1 213 ? -1.505 16.016 -15.477 1 81.56 213 TYR A CA 1
ATOM 1646 C C . TYR A 1 213 ? -2.811 16.703 -15.844 1 81.56 213 TYR A C 1
ATOM 1648 O O . TYR A 1 213 ? -3.43 16.375 -16.859 1 81.56 213 TYR A O 1
ATOM 1656 N N . TYR A 1 214 ? -3.316 17.5 -15.094 1 78.06 214 TYR A N 1
ATOM 1657 C CA . TYR A 1 214 ? -4.633 18.078 -15.312 1 78.06 214 TYR A CA 1
ATOM 1658 C C . TYR A 1 214 ? -4.539 19.297 -16.234 1 78.06 214 TYR A C 1
ATOM 1660 O O . TYR A 1 214 ? -4.973 19.25 -17.391 1 78.06 214 TYR A O 1
ATOM 1668 N N . GLU A 1 215 ? -4.441 20.484 -15.703 1 67.75 215 GLU A N 1
ATOM 1669 C CA . GLU A 1 215 ? -4.457 21.672 -16.547 1 67.75 215 GLU A CA 1
ATOM 1670 C C . GLU A 1 215 ? -3.352 22.656 -16.141 1 67.75 215 GLU A C 1
ATOM 1672 O O . GLU A 1 215 ? -3.371 23.203 -15.039 1 67.75 215 GLU A O 1
ATOM 1677 N N . PRO A 1 216 ? -2.543 22.703 -17.141 1 71.25 216 PRO A N 1
ATOM 1678 C CA . PRO A 1 216 ? -1.564 23.75 -16.859 1 71.25 216 PRO A CA 1
ATOM 1679 C C . PRO A 1 216 ? -2.213 25.125 -16.609 1 71.25 216 PRO A C 1
ATOM 1681 O O . PRO A 1 216 ? -3.164 25.484 -17.312 1 71.25 216 PRO A O 1
ATOM 1684 N N . GLY A 1 217 ? -1.861 25.734 -15.57 1 74.5 217 GLY A N 1
ATOM 1685 C CA . GLY A 1 217 ? -2.297 27.094 -15.273 1 74.5 217 GLY A CA 1
ATOM 1686 C C . GLY A 1 217 ? -3.475 27.141 -14.312 1 74.5 217 GLY A C 1
ATOM 1687 O O . GLY A 1 217 ? -3.834 28.219 -13.82 1 74.5 217 GLY A O 1
ATOM 1688 N N . CYS A 1 218 ? -4.012 26.062 -14.117 1 77.31 218 CYS A N 1
ATOM 1689 C CA . CYS A 1 218 ? -5.137 26.016 -13.195 1 77.31 218 CYS A CA 1
ATOM 1690 C C . CYS A 1 218 ? -4.723 25.406 -11.859 1 77.31 218 CYS A C 1
ATOM 1692 O O . CYS A 1 218 ? -4.516 24.188 -11.758 1 77.31 218 CYS A O 1
ATOM 1694 N N . ASP A 1 219 ? -4.609 26.266 -10.883 1 78.75 219 ASP A N 1
ATOM 1695 C CA . ASP A 1 219 ? -4.211 25.719 -9.594 1 78.75 219 ASP A CA 1
ATOM 1696 C C . ASP A 1 219 ? -5.293 24.812 -9.023 1 78.75 219 ASP A C 1
ATOM 1698 O O . ASP A 1 219 ? -6.422 24.797 -9.523 1 78.75 219 ASP A O 1
ATOM 1702 N N . PHE A 1 220 ? -5.004 24.125 -8.008 1 86.25 220 PHE A N 1
ATOM 1703 C CA . PHE A 1 220 ? -5.828 23.047 -7.457 1 86.25 220 PHE A CA 1
ATOM 1704 C C . PHE A 1 220 ? -7.199 23.578 -7.047 1 86.25 220 PHE A C 1
ATOM 1706 O O . PHE A 1 220 ? -8.227 23 -7.422 1 86.25 220 PHE A O 1
ATOM 1713 N N . PHE A 1 221 ? -7.23 24.672 -6.297 1 83 221 PHE A N 1
ATOM 1714 C CA . PHE A 1 221 ? -8.5 25.172 -5.777 1 83 221 PHE A CA 1
ATOM 1715 C C . PHE A 1 221 ? -9.344 25.766 -6.895 1 83 221 PHE A C 1
ATOM 1717 O O . PHE A 1 221 ? -10.57 25.688 -6.867 1 83 221 PHE A O 1
ATOM 1724 N N . GLU A 1 222 ? -8.703 26.438 -7.844 1 83.06 222 GLU A N 1
ATOM 1725 C CA . GLU A 1 222 ? -9.414 26.906 -9.031 1 83.06 222 GLU A CA 1
ATOM 1726 C C . GLU A 1 222 ? -10.008 25.734 -9.812 1 83.06 222 GLU A C 1
ATOM 1728 O O . GLU A 1 222 ? -11.133 25.828 -10.312 1 83.06 222 GLU A O 1
ATOM 1733 N N . PHE A 1 223 ? -9.219 24.734 -9.93 1 87.31 223 PHE A N 1
ATOM 1734 C CA . PHE A 1 223 ? -9.68 23.531 -10.602 1 87.31 223 PHE A CA 1
ATOM 1735 C C . PHE A 1 223 ? -10.938 22.984 -9.93 1 87.31 223 PHE A C 1
ATOM 1737 O O . PHE A 1 223 ? -11.891 22.594 -10.617 1 87.31 223 PHE A O 1
ATOM 1744 N N . LEU A 1 224 ? -10.969 22.969 -8.602 1 87.44 224 LEU A N 1
ATOM 1745 C CA . LEU A 1 224 ? -12.141 22.5 -7.867 1 87.44 224 LEU A CA 1
ATOM 1746 C C . LEU A 1 224 ? -13.336 23.422 -8.125 1 87.44 224 LEU A C 1
ATOM 1748 O O . LEU A 1 224 ? -14.445 22.938 -8.367 1 87.44 224 LEU A O 1
ATOM 1752 N N . ALA A 1 225 ? -13.117 24.672 -8.172 1 83.75 225 ALA A N 1
ATOM 1753 C CA . ALA A 1 225 ? -14.18 25.656 -8.297 1 83.75 225 ALA A CA 1
ATOM 1754 C C . ALA A 1 225 ? -14.789 25.641 -9.695 1 83.75 225 ALA A C 1
ATOM 1756 O O . ALA A 1 225 ? -15.977 25.922 -9.867 1 83.75 225 ALA A O 1
ATOM 1757 N N . ARG A 1 226 ? -14.086 25.297 -10.695 1 86.12 226 ARG A N 1
ATOM 1758 C CA . ARG A 1 226 ? -14.508 25.359 -12.094 1 86.12 226 ARG A CA 1
ATOM 1759 C C . ARG A 1 226 ? -15.312 24.141 -12.484 1 86.12 226 ARG A C 1
ATOM 1761 O O . ARG A 1 226 ? -15.859 24.062 -13.594 1 86.12 226 ARG A O 1
ATOM 1768 N N . SER A 1 227 ? -15.398 23.266 -11.539 1 87.38 227 SER A N 1
ATOM 1769 C CA . SER A 1 227 ? -16.172 22.062 -11.859 1 87.38 227 SER A CA 1
ATOM 1770 C C . SER A 1 227 ? -17.641 22.406 -12.109 1 87.38 227 SER A C 1
ATOM 1772 O O . SER A 1 227 ? -18.125 23.438 -11.648 1 87.38 227 SER A O 1
ATOM 1774 N N . LYS A 1 228 ? -18.25 21.531 -12.922 1 89.88 228 LYS A N 1
ATOM 1775 C CA . LYS A 1 228 ? -19.672 21.703 -13.203 1 89.88 228 LYS A CA 1
ATOM 1776 C C . LYS A 1 228 ? -20.469 21.844 -11.914 1 89.88 228 LYS A C 1
ATOM 1778 O O . LYS A 1 228 ? -20.422 20.969 -11.047 1 89.88 228 LYS A O 1
ATOM 1783 N N . ASP A 1 229 ? -21.156 22.984 -11.719 1 89.19 229 ASP A N 1
ATOM 1784 C CA . ASP A 1 229 ? -22.031 23.266 -10.586 1 89.19 229 ASP A CA 1
ATOM 1785 C C . ASP A 1 229 ? -21.25 23.281 -9.281 1 89.19 229 ASP A C 1
ATOM 1787 O O . ASP A 1 229 ? -21.828 23.156 -8.195 1 89.19 229 ASP A O 1
ATOM 1791 N N . GLY A 1 230 ? -19.922 23.297 -9.367 1 87.25 230 GLY A N 1
ATOM 1792 C CA . GLY A 1 230 ? -19.062 23.375 -8.188 1 87.25 230 GLY A CA 1
ATOM 1793 C C . GLY A 1 230 ? -19.016 22.078 -7.398 1 87.25 230 GLY A C 1
ATOM 1794 O O . GLY A 1 230 ? -18.703 22.094 -6.203 1 87.25 230 GLY A O 1
ATOM 1795 N N . TYR A 1 231 ? -19.297 20.984 -8.00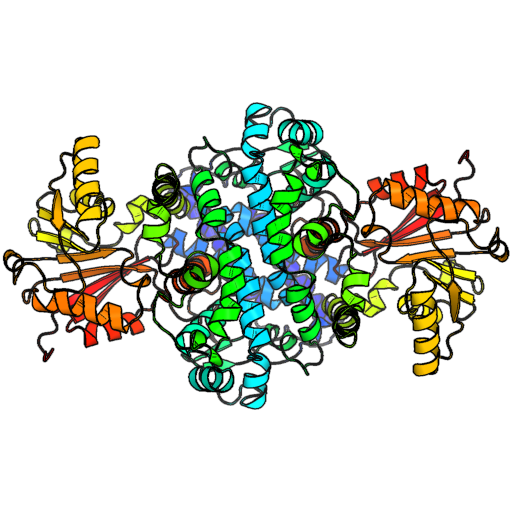8 1 90.56 231 TYR A N 1
ATOM 1796 C CA . TYR A 1 231 ? -19.484 19.75 -7.25 1 90.56 231 TYR A CA 1
ATOM 1797 C C . TYR A 1 231 ? -18.172 19.297 -6.617 1 90.56 231 TYR A C 1
ATOM 1799 O O . TYR A 1 231 ? -18.172 18.719 -5.531 1 90.56 231 TYR A O 1
ATOM 1807 N N . ARG A 1 232 ? -17.094 19.625 -7.277 1 90.81 232 ARG A N 1
ATOM 1808 C CA . ARG A 1 232 ? -15.82 19.219 -6.695 1 90.81 232 ARG A CA 1
ATOM 1809 C C . ARG A 1 232 ? -15.508 20.016 -5.438 1 90.81 232 ARG A C 1
ATOM 1811 O O . ARG A 1 232 ? -14.93 19.484 -4.48 1 90.81 232 ARG A O 1
ATOM 1818 N N . ALA A 1 233 ? -15.805 21.281 -5.52 1 85.75 233 ALA A N 1
ATOM 1819 C CA . ALA A 1 233 ? -15.594 22.141 -4.348 1 85.75 233 ALA A CA 1
ATOM 1820 C C . ALA A 1 233 ? -16.453 21.672 -3.172 1 85.75 233 ALA A C 1
ATOM 1822 O O . ALA A 1 233 ? -15.992 21.656 -2.027 1 85.75 233 ALA A O 1
ATOM 1823 N N . GLU A 1 234 ? -17.656 21.328 -3.451 1 86.06 234 GLU A N 1
ATOM 1824 C CA . GLU A 1 234 ? -18.562 20.812 -2.42 1 86.06 234 GLU A CA 1
ATOM 1825 C C . GLU A 1 234 ? -18.031 19.516 -1.82 1 86.06 234 GLU A C 1
ATOM 1827 O O . GLU A 1 234 ? -18.016 19.344 -0.599 1 86.06 234 GLU A O 1
ATOM 1832 N N . ARG A 1 235 ? -17.609 18.625 -2.645 1 90.94 235 ARG A N 1
ATOM 1833 C CA . ARG A 1 235 ? -17.062 17.359 -2.172 1 90.94 235 ARG A CA 1
ATOM 1834 C C . ARG A 1 235 ? -15.812 17.578 -1.326 1 90.94 235 ARG A C 1
ATOM 1836 O O . ARG A 1 235 ? -15.586 16.875 -0.341 1 90.94 235 ARG A O 1
ATOM 1843 N N . PHE A 1 236 ? -15.008 18.531 -1.799 1 89.12 236 PHE A N 1
ATOM 1844 C CA . PHE A 1 236 ? -13.805 18.859 -1.037 1 89.12 236 PHE A CA 1
ATOM 1845 C C . PHE A 1 236 ? -14.156 19.234 0.393 1 89.12 236 PHE A C 1
ATOM 1847 O O . PHE A 1 236 ? -13.523 18.781 1.343 1 89.12 236 PHE A O 1
ATOM 1854 N N . GLY A 1 237 ? -15.148 20.016 0.548 1 83.69 237 GLY A N 1
ATOM 1855 C CA . GLY A 1 237 ? -15.602 20.391 1.876 1 83.69 237 GLY A CA 1
ATOM 1856 C C . GLY A 1 237 ? -16.016 19.203 2.725 1 83.69 237 GLY A C 1
ATOM 1857 O O . GLY A 1 237 ? -15.609 19.094 3.885 1 83.69 237 GLY A O 1
ATOM 1858 N N . LYS A 1 238 ? -16.812 18.281 2.174 1 87.25 238 LYS A N 1
ATOM 1859 C CA . LYS A 1 238 ? -17.25 17.078 2.869 1 87.25 238 LYS A CA 1
ATOM 1860 C C . LYS A 1 238 ? -16.062 16.172 3.195 1 87.25 238 LYS A C 1
ATOM 1862 O O . LYS A 1 238 ? -16.016 15.539 4.254 1 87.25 238 LYS A O 1
ATOM 1867 N N . THR A 1 239 ? -15.133 16.188 2.285 1 91.56 239 THR A N 1
ATOM 1868 C CA . THR A 1 239 ? -13.914 15.406 2.459 1 91.56 239 THR A CA 1
ATOM 1869 C C . THR A 1 239 ? -13.141 15.883 3.684 1 91.56 239 THR A C 1
ATOM 1871 O O . THR A 1 239 ? -12.672 15.07 4.484 1 91.56 239 THR A O 1
ATOM 1874 N N . MET A 1 240 ? -12.945 17.203 3.824 1 85.06 240 MET A N 1
ATOM 1875 C CA . MET A 1 240 ? -12.195 17.734 4.957 1 85.06 240 MET A CA 1
ATOM 1876 C C . MET A 1 240 ? -12.828 17.312 6.277 1 85.06 240 MET A C 1
ATOM 1878 O O . MET A 1 240 ? -12.125 16.953 7.223 1 85.06 240 MET A O 1
ATOM 1882 N N . ILE A 1 241 ? -14.148 17.266 6.32 1 84.31 241 ILE A N 1
ATOM 1883 C CA . ILE A 1 241 ? -14.875 16.859 7.512 1 84.31 241 ILE A CA 1
ATOM 1884 C C . ILE A 1 241 ? -14.633 15.367 7.77 1 84.31 241 ILE A C 1
ATOM 1886 O O . ILE A 1 241 ? -14.305 14.969 8.891 1 84.31 241 ILE A O 1
ATOM 1890 N N . GLU A 1 242 ? -14.789 14.578 6.758 1 91.19 242 GLU A N 1
ATOM 1891 C CA . GLU A 1 242 ? -14.656 13.125 6.871 1 91.19 242 GLU A CA 1
ATOM 1892 C C . GLU A 1 242 ? -13.234 12.727 7.258 1 91.19 242 GLU A C 1
ATOM 1894 O O . GLU A 1 242 ? -13.039 11.867 8.117 1 91.19 242 GLU A O 1
ATOM 1899 N N . LEU A 1 243 ? -12.281 13.375 6.645 1 88.88 243 LEU A N 1
ATOM 1900 C CA . LEU A 1 243 ? -10.898 13.047 6.945 1 88.88 243 LEU A CA 1
ATOM 1901 C C . LEU A 1 243 ? -10.531 13.484 8.359 1 88.88 243 LEU A C 1
ATOM 1903 O O . LEU A 1 243 ? -9.781 12.797 9.055 1 88.88 243 LEU A O 1
ATOM 1907 N N . SER A 1 244 ? -11 14.625 8.773 1 86 244 SER A N 1
ATOM 1908 C CA . SER A 1 244 ? -10.75 15.086 10.141 1 86 244 SER A CA 1
ATOM 1909 C C . SER A 1 244 ? -11.359 14.133 11.164 1 86 244 SER A C 1
ATOM 1911 O O . SER A 1 244 ? -10.719 13.797 12.164 1 86 244 SER A O 1
ATOM 1913 N N . ARG A 1 245 ? -12.531 13.719 10.891 1 87.5 245 ARG A N 1
ATOM 1914 C CA . ARG A 1 245 ? -13.203 12.773 11.773 1 87.5 245 ARG A CA 1
ATOM 1915 C C . ARG A 1 245 ? -12.453 11.438 11.805 1 87.5 245 ARG A C 1
ATOM 1917 O O . ARG A 1 245 ? -12.219 10.883 12.883 1 87.5 245 ARG A O 1
ATOM 1924 N N . SER A 1 246 ? -12.109 10.977 10.648 1 90 246 SER A N 1
ATOM 1925 C CA . SER A 1 246 ? -11.461 9.68 10.523 1 90 246 SER A CA 1
ATOM 1926 C C . SER A 1 246 ? -10.125 9.664 11.25 1 90 246 SER A C 1
ATOM 1928 O O . SER A 1 246 ? -9.68 8.609 11.727 1 90 246 SER A O 1
ATOM 1930 N N . SER A 1 247 ? -9.5 10.781 11.344 1 87.69 247 SER A N 1
ATOM 1931 C CA . SER A 1 247 ? -8.18 10.867 11.969 1 87.69 247 SER A CA 1
ATOM 1932 C C . SER A 1 247 ? -8.289 11.32 13.422 1 87.69 247 SER A C 1
ATOM 1934 O O . SER A 1 247 ? -7.281 11.406 14.125 1 87.69 247 SER A O 1
ATOM 1936 N N . GLY A 1 248 ? -9.477 11.656 13.867 1 83.75 248 GLY A N 1
ATOM 1937 C CA . GLY A 1 248 ? -9.672 12.133 15.234 1 83.75 248 GLY A CA 1
ATOM 1938 C C . GLY A 1 248 ? -9.133 13.531 15.461 1 83.75 248 GLY A C 1
ATOM 1939 O O . GLY A 1 248 ? -8.633 13.836 16.547 1 83.75 248 GLY A O 1
ATOM 1940 N N . THR A 1 249 ? -9.219 14.352 14.391 1 79.44 249 THR A N 1
ATOM 1941 C CA . THR A 1 249 ? -8.555 15.648 14.539 1 79.44 249 THR A CA 1
ATOM 1942 C C . THR A 1 249 ? -9.578 16.781 14.586 1 79.44 249 THR A C 1
ATOM 1944 O O . THR A 1 249 ? -9.219 17.953 14.68 1 79.44 249 THR A O 1
ATOM 1947 N N . GLU A 1 250 ? -10.852 16.484 14.555 1 80.69 250 GLU A N 1
ATOM 1948 C CA . GLU A 1 250 ? -11.844 17.562 14.562 1 80.69 250 GLU A CA 1
ATOM 1949 C C . GLU A 1 250 ? -11.594 18.531 15.711 1 80.69 250 GLU A C 1
ATOM 1951 O O . GLU A 1 250 ? -10.984 19.594 15.508 1 80.69 250 GLU A O 1
ATOM 1956 N N . GLU A 1 251 ? -11.852 18.141 16.906 1 81.88 251 GLU A N 1
ATOM 1957 C CA . GLU A 1 251 ? -11.648 19 18.078 1 81.88 251 GLU A CA 1
ATOM 1958 C C . GLU A 1 251 ? -10.219 18.906 18.594 1 81.88 251 GLU A C 1
ATOM 1960 O O . GLU A 1 251 ? -9.727 19.812 19.25 1 81.88 251 GLU A O 1
ATOM 1965 N N . ALA A 1 252 ? -9.617 17.906 18.141 1 85.94 252 ALA A N 1
ATOM 1966 C CA . ALA A 1 252 ? -8.289 17.625 18.672 1 85.94 252 ALA A CA 1
ATOM 1967 C C . ALA A 1 252 ? -7.27 18.656 18.203 1 85.94 252 ALA A C 1
ATOM 1969 O O . ALA A 1 252 ? -6.258 18.875 18.859 1 85.94 252 ALA A O 1
ATOM 1970 N N . HIS A 1 253 ? -7.613 19.281 17.109 1 83.5 253 HIS A N 1
ATOM 1971 C CA . HIS A 1 253 ? -6.711 20.281 16.547 1 83.5 253 HIS A CA 1
ATOM 1972 C C . HIS A 1 253 ? -6.574 21.484 17.469 1 83.5 253 HIS A C 1
ATOM 1974 O O . HIS A 1 253 ? -5.652 22.297 17.312 1 83.5 253 HIS A O 1
ATOM 1980 N N . TYR A 1 254 ? -7.453 21.562 18.438 1 89.19 254 TYR A N 1
ATOM 1981 C CA . TYR A 1 254 ? -7.473 22.75 19.297 1 89.19 254 TYR A CA 1
ATOM 1982 C C . TYR A 1 254 ? -7.195 22.391 20.75 1 89.19 254 TYR A C 1
ATOM 1984 O O . TYR A 1 254 ? -7.047 23.266 21.594 1 89.19 254 TYR A O 1
ATOM 1992 N N . LYS A 1 255 ? -7.125 21.047 20.828 1 90.19 255 LYS A N 1
ATOM 1993 C CA . LYS A 1 255 ? -6.797 20.547 22.156 1 90.19 255 LYS A CA 1
ATOM 1994 C C . LYS A 1 255 ? -5.297 20.312 22.297 1 90.19 255 LYS A C 1
ATOM 1996 O O . LYS A 1 255 ? -4.637 19.906 21.344 1 90.19 255 LYS A O 1
ATOM 2001 N N . GLY A 1 256 ? -4.73 20.656 23.391 1 90.69 256 GLY A N 1
ATOM 2002 C CA . GLY A 1 256 ? -3.312 20.469 23.641 1 90.69 256 GLY A CA 1
ATOM 2003 C C . GLY A 1 256 ? -2.551 21.781 23.75 1 90.69 256 GLY A C 1
ATOM 2004 O O . GLY A 1 256 ? -1.439 21.812 24.297 1 90.69 256 GLY A O 1
ATOM 2005 N N . TYR A 1 257 ? -3.154 22.781 23.109 1 95.44 257 TYR A N 1
ATOM 2006 C CA . TYR A 1 257 ? -2.598 24.125 23.281 1 95.44 257 TYR A CA 1
ATOM 2007 C C . TYR A 1 257 ? -3.295 24.859 24.422 1 95.44 257 TYR A C 1
ATOM 2009 O O . TYR A 1 257 ? -4.516 24.75 24.578 1 95.44 257 TYR A O 1
ATOM 2017 N N . ASP A 1 258 ? -2.52 25.625 25.234 1 96.12 258 ASP A N 1
ATOM 2018 C CA . ASP A 1 258 ? -3.076 26.406 26.344 1 96.12 258 ASP A CA 1
ATOM 2019 C C . ASP A 1 258 ? -3.609 27.75 25.859 1 96.12 258 ASP A C 1
ATOM 2021 O O . ASP A 1 258 ? -2.943 28.781 26 1 96.12 258 ASP A O 1
ATOM 2025 N N . TRP A 1 259 ? -4.84 27.734 25.438 1 96.62 259 TRP A N 1
ATOM 2026 C CA . TRP A 1 259 ? -5.461 28.953 24.891 1 96.62 259 TRP A CA 1
ATOM 2027 C C . TRP A 1 259 ? -5.645 30 25.984 1 96.62 259 TRP A C 1
ATOM 2029 O O . TRP A 1 259 ? -5.66 31.203 25.688 1 96.62 259 TRP A O 1
ATOM 2039 N N . GLU A 1 260 ? -5.777 29.625 27.141 1 95.19 260 GLU A N 1
ATOM 2040 C CA . GLU A 1 260 ? -6.035 30.547 28.25 1 95.19 260 GLU A CA 1
ATOM 2041 C C . GLU A 1 260 ? -4.844 31.469 28.516 1 95.19 260 GLU A C 1
ATOM 2043 O O . GLU A 1 260 ? -5.008 32.594 28.984 1 95.19 260 GLU A O 1
ATOM 2048 N N . LYS A 1 261 ? -3.764 30.938 28.125 1 96.25 261 LYS A N 1
ATOM 2049 C CA . LYS A 1 261 ? -2.555 31.719 28.375 1 96.25 261 LYS A CA 1
ATOM 2050 C C . LYS A 1 261 ? -2.527 33 27.531 1 96.25 261 LYS A C 1
ATOM 2052 O O . LYS A 1 261 ? -1.792 33.938 27.828 1 96.25 261 LYS A O 1
ATOM 2057 N N . LEU A 1 262 ? -3.338 33.094 26.5 1 96.75 262 LEU A N 1
ATOM 2058 C CA . LEU A 1 262 ? -3.383 34.25 25.594 1 96.75 262 LEU A CA 1
ATOM 2059 C C . LEU A 1 262 ? -4.105 35.406 26.25 1 96.75 262 LEU A C 1
ATOM 2061 O O . LEU A 1 262 ? -3.99 36.562 25.797 1 96.75 262 LEU A O 1
ATOM 2065 N N . GLY A 1 263 ? -4.922 35.125 27.312 1 96 263 GLY A N 1
ATOM 2066 C CA . GLY A 1 263 ? -5.656 36.188 28 1 96 263 GLY A CA 1
ATOM 2067 C C . GLY A 1 263 ? -7.133 36.188 27.641 1 96 263 GLY A C 1
ATOM 2068 O O . GLY A 1 263 ? -7.582 35.438 26.781 1 96 263 GLY A O 1
ATOM 2069 N N . PRO A 1 264 ? -7.945 37.062 28.234 1 96.12 264 PRO A N 1
ATOM 2070 C CA . PRO A 1 264 ? -9.406 37.031 28.125 1 96.12 264 PRO A CA 1
ATOM 2071 C C . PRO A 1 264 ? -9.922 37.719 26.859 1 96.12 264 PRO A C 1
ATOM 2073 O O . PRO A 1 264 ? -11.047 37.438 26.438 1 96.12 264 PRO A O 1
ATOM 2076 N N . ASN A 1 265 ? -9.117 38.688 26.391 1 96.06 265 ASN A N 1
ATOM 2077 C CA . ASN A 1 265 ? -9.547 39.406 25.203 1 96.06 265 ASN A CA 1
ATOM 2078 C C . ASN A 1 265 ? -8.375 39.688 24.266 1 96.06 265 ASN A C 1
ATOM 2080 O O . ASN A 1 265 ? -7.215 39.562 24.656 1 96.06 265 ASN A O 1
ATOM 2084 N N . GLY A 1 266 ? -8.719 40 23.016 1 96.94 266 GLY A N 1
ATOM 2085 C CA . GLY A 1 266 ? -7.719 40.281 22.016 1 96.94 266 GLY A CA 1
ATOM 2086 C C . GLY A 1 266 ? -8.234 40.156 20.594 1 96.94 266 GLY A C 1
ATOM 2087 O O . GLY A 1 266 ? -9.438 39.938 20.375 1 96.94 266 GLY A O 1
ATOM 2088 N N . ILE A 1 267 ? -7.305 40.344 19.656 1 98 267 ILE A N 1
ATOM 2089 C CA . ILE A 1 267 ? -7.613 40.188 18.25 1 98 267 ILE A CA 1
ATOM 2090 C C . ILE A 1 267 ? -6.789 39.062 17.656 1 98 267 ILE A C 1
ATOM 2092 O O . ILE A 1 267 ? -5.559 39.031 17.766 1 98 267 ILE A O 1
ATOM 2096 N N . LEU A 1 268 ? -7.438 38.062 17.156 1 98.5 268 LEU A N 1
ATOM 2097 C CA . LEU A 1 268 ? -6.797 36.969 16.438 1 98.5 268 LEU A CA 1
ATOM 2098 C C . LEU A 1 268 ? -7.137 37 14.953 1 98.5 268 LEU A C 1
ATOM 2100 O O . LEU A 1 268 ? -8.305 37.125 14.586 1 98.5 268 LEU A O 1
ATOM 2104 N N . ILE A 1 269 ? -6.145 37 14.133 1 98.56 269 ILE A N 1
ATOM 2105 C CA . ILE A 1 269 ? -6.34 36.906 12.695 1 98.56 269 ILE A CA 1
ATOM 2106 C C . ILE A 1 269 ? -6.098 35.469 12.242 1 98.56 269 ILE A C 1
ATOM 2108 O O . ILE A 1 269 ? -4.996 34.938 12.414 1 98.56 269 ILE A O 1
ATOM 2112 N N . ASP A 1 270 ? -7.098 34.812 11.758 1 97.94 270 ASP A N 1
ATOM 2113 C CA . ASP A 1 270 ? -6.98 33.531 11.055 1 97.94 270 ASP A CA 1
ATOM 2114 C C . ASP A 1 270 ? -6.551 33.75 9.609 1 97.94 270 ASP A C 1
ATOM 2116 O O . ASP A 1 270 ? -7.387 34 8.734 1 97.94 270 ASP A O 1
ATOM 2120 N N . VAL A 1 271 ? -5.25 33.594 9.383 1 97.94 271 VAL A N 1
ATOM 2121 C CA . VAL A 1 271 ? -4.645 33.906 8.086 1 97.94 271 VAL A CA 1
ATOM 2122 C C . VAL A 1 271 ? -4.941 32.781 7.098 1 97.94 271 VAL A C 1
ATOM 2124 O O . VAL A 1 271 ? -4.598 31.625 7.34 1 97.94 271 VAL A O 1
ATOM 2127 N N . GLY A 1 272 ? -5.527 33.125 5.988 1 95 272 GLY A N 1
ATOM 2128 C CA . GLY A 1 272 ? -5.965 32.094 5.059 1 95 272 GLY A CA 1
ATOM 2129 C C . GLY A 1 272 ? -7.051 31.203 5.625 1 95 272 GLY A C 1
ATOM 2130 O O . GLY A 1 272 ? -7 29.984 5.469 1 95 272 GLY A O 1
ATOM 2131 N N . GLY A 1 273 ? -8.016 31.766 6.289 1 93 273 GLY A N 1
ATOM 2132 C CA . GLY A 1 273 ? -8.938 31.016 7.117 1 93 273 GLY A CA 1
ATOM 2133 C C . GLY A 1 273 ? -10.117 30.453 6.34 1 93 273 GLY A C 1
ATOM 2134 O O . GLY A 1 273 ? -10.914 29.688 6.879 1 93 273 GLY A O 1
ATOM 2135 N N . GLY A 1 274 ? -10.227 30.75 5.059 1 88.94 274 GLY A N 1
ATOM 2136 C CA . GLY A 1 274 ? -11.289 30.219 4.23 1 88.94 274 GLY A CA 1
ATOM 2137 C C . GLY A 1 274 ? -12.672 30.656 4.664 1 88.94 274 GLY A C 1
ATOM 2138 O O . GLY A 1 274 ? -12.906 31.859 4.875 1 88.94 274 GLY A O 1
ATOM 2139 N N . ILE A 1 275 ? -13.555 29.75 4.805 1 84.88 275 ILE A N 1
ATOM 2140 C CA . ILE A 1 275 ? -14.922 30.109 5.148 1 84.88 275 ILE A CA 1
ATOM 2141 C C . ILE A 1 275 ? -15.086 30.109 6.668 1 84.88 275 ILE A C 1
ATOM 2143 O O . ILE A 1 275 ? -16.203 30.156 7.176 1 84.88 275 ILE A O 1
ATOM 2147 N N . GLY A 1 276 ? -14.016 29.953 7.391 1 87.81 276 GLY A N 1
ATOM 2148 C CA . GLY A 1 276 ? -14.016 30.25 8.812 1 87.81 276 GLY A CA 1
ATOM 2149 C C . GLY A 1 276 ? -14.117 29 9.68 1 87.81 276 GLY A C 1
ATOM 2150 O O . GLY A 1 276 ? -14.398 29.094 10.875 1 87.81 276 GLY A O 1
ATOM 2151 N N . GLY A 1 277 ? -13.883 27.812 9.164 1 83.5 277 GLY A N 1
ATOM 2152 C CA . GLY A 1 277 ? -13.945 26.578 9.93 1 83.5 277 GLY A CA 1
ATOM 2153 C C . GLY A 1 277 ? -13.172 26.656 11.234 1 83.5 277 GLY A C 1
ATOM 2154 O O . GLY A 1 277 ? -13.758 26.547 12.32 1 83.5 277 GLY A O 1
ATOM 2155 N N . PRO A 1 278 ? -11.906 26.859 11.188 1 87.81 278 PRO A N 1
ATOM 2156 C CA . PRO A 1 278 ? -11.102 26.969 12.406 1 87.81 278 PRO A CA 1
ATOM 2157 C C . PRO A 1 278 ? -11.523 28.141 13.297 1 87.81 278 PRO A C 1
ATOM 2159 O O . PRO A 1 278 ? -11.539 28.016 14.523 1 87.81 278 PRO A O 1
ATOM 2162 N N . ALA A 1 279 ? -11.875 29.266 12.734 1 91.88 279 ALA A N 1
ATOM 2163 C CA . ALA A 1 279 ? -12.258 30.453 13.484 1 91.88 279 ALA A CA 1
ATOM 2164 C C . ALA A 1 279 ? -13.469 30.172 14.375 1 91.88 279 ALA A C 1
ATOM 2166 O O . ALA A 1 279 ? -13.5 30.578 15.539 1 91.88 279 ALA A O 1
ATOM 2167 N N . TYR A 1 280 ? -14.43 29.5 13.82 1 89.88 280 TYR A N 1
ATOM 2168 C CA . TYR A 1 280 ? -15.625 29.172 14.586 1 89.88 280 TYR A CA 1
ATOM 2169 C C . TYR A 1 280 ? -15.273 28.328 15.805 1 89.88 280 TYR A C 1
ATOM 2171 O O . TYR A 1 280 ? -15.812 28.531 16.891 1 89.88 280 TYR A O 1
ATOM 2179 N N . HIS A 1 281 ? -14.414 27.406 15.68 1 89.12 281 HIS A N 1
ATOM 2180 C CA . HIS A 1 281 ? -14 26.562 16.797 1 89.12 281 HIS A CA 1
ATOM 2181 C C . HIS A 1 281 ? -13.227 27.359 17.844 1 89.12 281 HIS A C 1
ATOM 2183 O O . HIS A 1 281 ? -13.398 27.156 19.047 1 89.12 281 HIS A O 1
ATOM 2189 N N . LEU A 1 282 ? -12.406 28.25 17.406 1 93.44 282 LEU A N 1
ATOM 2190 C CA . LEU A 1 282 ? -11.555 29.016 18.297 1 93.44 282 LEU A CA 1
ATOM 2191 C C . LEU A 1 282 ? -12.391 29.922 19.188 1 93.44 282 LEU A C 1
ATOM 2193 O O . LEU A 1 282 ? -11.969 30.266 20.297 1 93.44 282 LEU A O 1
ATOM 2197 N N . THR A 1 283 ? -13.625 30.344 18.734 1 93.88 283 THR A N 1
ATOM 2198 C CA . THR A 1 283 ? -14.477 31.203 19.547 1 93.88 283 THR A CA 1
ATOM 2199 C C . THR A 1 283 ? -14.859 30.5 20.859 1 93.88 283 THR A C 1
ATOM 2201 O O . THR A 1 283 ? -15.125 31.156 21.859 1 93.88 283 THR A O 1
ATOM 2204 N N . THR A 1 284 ? -14.859 29.188 20.797 1 91.62 284 THR A N 1
ATOM 2205 C CA . THR A 1 284 ? -15.211 28.438 22 1 91.62 284 THR A CA 1
ATOM 2206 C C . THR A 1 284 ? -14.07 28.469 23.016 1 91.62 284 THR A C 1
ATOM 2208 O O . THR A 1 284 ? -14.305 28.422 24.219 1 91.62 284 THR A O 1
ATOM 2211 N N . TYR A 1 285 ? -12.883 28.594 22.594 1 93.81 285 TYR A N 1
ATOM 2212 C CA . TYR A 1 285 ? -11.703 28.641 23.453 1 93.81 285 TYR A CA 1
ATOM 2213 C C . TYR A 1 285 ? -11.359 30.062 23.828 1 93.81 285 TYR A C 1
ATOM 2215 O O . TYR A 1 285 ? -10.68 30.312 24.828 1 93.81 285 TYR A O 1
ATOM 2223 N N . LEU A 1 286 ? -11.906 30.984 22.938 1 95.69 286 LEU A N 1
ATOM 2224 C CA . LEU A 1 286 ? -11.594 32.406 23.094 1 95.69 286 LEU A CA 1
ATOM 2225 C C . LEU A 1 286 ? -12.852 33.25 23.031 1 95.69 286 LEU A C 1
ATOM 2227 O O . LEU A 1 286 ? -12.969 34.125 22.156 1 95.69 286 LEU A O 1
ATOM 2231 N N . PRO A 1 287 ? -13.734 33.125 23.922 1 93.88 287 PRO A N 1
ATOM 2232 C CA . PRO A 1 287 ? -15.039 33.781 23.812 1 93.88 287 PRO A CA 1
ATOM 2233 C C . PRO A 1 287 ? -14.945 35.312 23.859 1 93.88 287 PRO A C 1
ATOM 2235 O O . PRO A 1 287 ? -15.781 36 23.266 1 93.88 287 PRO A O 1
ATOM 2238 N N . GLY A 1 288 ? -14.031 35.875 24.438 1 95.25 288 GLY A N 1
ATOM 2239 C CA . GLY A 1 288 ? -13.922 37.344 24.531 1 95.25 288 GLY A CA 1
ATOM 2240 C C . GLY A 1 288 ? -13.078 37.938 23.422 1 95.25 288 GLY A C 1
ATOM 2241 O O . GLY A 1 288 ? -12.891 39.156 23.375 1 95.25 288 GLY A O 1
ATOM 2242 N N . TRP A 1 289 ? -12.656 37.125 22.547 1 97.06 289 TRP A N 1
ATOM 2243 C CA . TRP A 1 289 ? -11.734 37.594 21.516 1 97.06 289 TRP A CA 1
ATOM 2244 C C . TRP A 1 289 ? -12.477 38 20.25 1 97.06 289 TRP A C 1
ATOM 2246 O O . TRP A 1 289 ? -13.562 37.469 19.969 1 97.06 289 TRP A O 1
ATOM 2256 N N . LYS A 1 290 ? -11.977 38.969 19.531 1 96.88 290 LYS A N 1
ATOM 2257 C CA . LYS A 1 290 ? -12.367 39.25 18.156 1 96.88 290 LYS A CA 1
ATOM 2258 C C . LYS A 1 290 ? -11.57 38.375 17.188 1 96.88 290 LYS A C 1
ATOM 2260 O O . LYS A 1 290 ? -10.352 38.5 17.094 1 96.88 290 LYS A O 1
ATOM 2265 N N . ILE A 1 291 ? -12.227 37.5 16.484 1 97.62 291 ILE A N 1
ATOM 2266 C CA . ILE A 1 291 ? -11.562 36.625 15.516 1 97.62 291 ILE A CA 1
ATOM 2267 C C . ILE A 1 291 ? -11.859 37.125 14.102 1 97.62 291 ILE A C 1
ATOM 2269 O O . ILE A 1 291 ? -13.023 37.25 13.719 1 97.62 291 ILE A O 1
ATOM 2273 N N . VAL A 1 292 ? -10.828 37.438 13.336 1 98.06 292 VAL A N 1
ATOM 2274 C CA . VAL A 1 292 ? -10.938 37.938 11.969 1 98.06 292 VAL A CA 1
ATOM 2275 C C . VAL A 1 292 ? -10.391 36.875 10.992 1 98.06 292 VAL A C 1
ATOM 2277 O O . VAL A 1 292 ? -9.25 36.438 11.133 1 98.06 292 VAL A O 1
ATOM 2280 N N . VAL A 1 293 ? -11.203 36.5 10.039 1 97.75 293 VAL A N 1
ATOM 2281 C CA . VAL A 1 293 ? -10.773 35.562 9.008 1 97.75 293 VAL A CA 1
ATOM 2282 C C . VAL A 1 293 ? -10.297 36.344 7.777 1 97.75 293 VAL A C 1
ATOM 2284 O O . VAL A 1 293 ? -11.086 37.062 7.148 1 97.75 293 VAL A O 1
ATOM 2287 N N . GLN A 1 294 ? -9.031 36.188 7.453 1 97.69 294 GLN A N 1
ATOM 2288 C CA . GLN A 1 294 ? -8.477 36.812 6.266 1 97.69 294 GLN A CA 1
ATOM 2289 C C . GLN A 1 294 ? -8.305 35.812 5.125 1 97.69 294 GLN A C 1
ATOM 2291 O O . GLN A 1 294 ? -7.863 34.688 5.344 1 97.69 294 GLN A O 1
ATOM 2296 N N . ASP A 1 295 ? -8.672 36.125 4.02 1 95.38 295 ASP A N 1
ATOM 2297 C CA . ASP A 1 295 ? -8.445 35.375 2.793 1 95.38 295 ASP A CA 1
ATOM 2298 C C . ASP A 1 295 ? -8.633 36.25 1.558 1 95.38 295 ASP A C 1
ATOM 2300 O O . ASP A 1 295 ? -8.914 37.438 1.677 1 95.38 295 ASP A O 1
ATOM 2304 N N . ARG A 1 296 ? -8.43 35.75 0.318 1 90.19 296 ARG A N 1
ATOM 2305 C CA . ARG A 1 296 ? -8.648 36.438 -0.946 1 90.19 296 ARG A CA 1
ATOM 2306 C C . ARG A 1 296 ? -10.109 36.844 -1.106 1 90.19 296 ARG A C 1
ATOM 2308 O O . ARG A 1 296 ? -11 36.219 -0.523 1 90.19 296 ARG A O 1
ATOM 2315 N N . PRO A 1 297 ? -10.375 37.75 -1.924 1 91.31 297 PRO A N 1
ATOM 2316 C CA . PRO A 1 297 ? -11.711 38.344 -2.043 1 91.31 297 PRO A CA 1
ATOM 2317 C C . PRO A 1 297 ? -12.797 37.312 -2.338 1 91.31 297 PRO A C 1
ATOM 2319 O O . PRO A 1 297 ? -13.844 37.312 -1.687 1 91.31 297 PRO A O 1
ATOM 2322 N N . GLU A 1 298 ? -12.594 36.438 -3.266 1 84.5 298 GLU A N 1
ATOM 2323 C CA . GLU A 1 298 ? -13.594 35.469 -3.645 1 84.5 298 GLU A CA 1
ATOM 2324 C C . GLU A 1 298 ? -13.906 34.531 -2.486 1 84.5 298 GLU A C 1
ATOM 2326 O O . GLU A 1 298 ? -15.062 34.125 -2.295 1 84.5 298 GLU A O 1
ATOM 2331 N N . VAL A 1 299 ? -12.914 34.219 -1.706 1 86.88 299 VAL A N 1
ATOM 2332 C CA . VAL A 1 299 ? -13.086 33.312 -0.577 1 86.88 299 VAL A CA 1
ATOM 2333 C C . VAL A 1 299 ? -13.82 34.031 0.557 1 86.88 299 VAL A C 1
ATOM 2335 O O . VAL A 1 299 ? -14.664 33.438 1.226 1 86.88 299 VAL A O 1
ATOM 2338 N N . VAL A 1 300 ? -13.484 35.281 0.767 1 92.56 300 VAL A N 1
ATOM 2339 C CA . VAL A 1 300 ? -14.141 36.094 1.791 1 92.56 300 VAL A CA 1
ATOM 2340 C C . VAL A 1 300 ? -15.633 36.188 1.491 1 92.56 300 VAL A C 1
ATOM 2342 O O . VAL A 1 300 ? -16.469 36.094 2.4 1 92.56 300 VAL A O 1
ATOM 2345 N N . LYS A 1 301 ? -15.953 36.406 0.209 1 91.31 301 LYS A N 1
ATOM 2346 C CA . LYS A 1 301 ? -17.359 36.469 -0.196 1 91.31 301 LYS A CA 1
ATOM 2347 C C . LYS A 1 301 ? -18.078 35.188 0.182 1 91.31 301 LYS A C 1
ATOM 2349 O O . LYS A 1 301 ? -19.172 35.219 0.748 1 91.31 301 LYS A O 1
ATOM 2354 N N . ASP A 1 302 ? -17.453 34.062 -0.104 1 84.25 302 ASP A N 1
ATOM 2355 C CA . ASP A 1 302 ? -18.031 32.781 0.244 1 84.25 302 ASP A CA 1
ATOM 2356 C C . ASP A 1 302 ? -18.188 32.625 1.757 1 84.25 302 ASP A C 1
ATOM 2358 O O . ASP A 1 302 ? -19.156 32.062 2.236 1 84.25 302 ASP A O 1
ATOM 2362 N N . GLY A 1 303 ? -17.188 33.062 2.5 1 88.12 303 GLY A N 1
ATOM 2363 C CA . GLY A 1 303 ? -17.234 33 3.953 1 88.12 303 GLY A CA 1
ATOM 2364 C C . GLY A 1 303 ? -18.359 33.812 4.547 1 88.12 303 GLY A C 1
ATOM 2365 O O . GLY A 1 303 ? -19.062 33.344 5.441 1 88.12 303 GLY A O 1
ATOM 2366 N N . LYS A 1 304 ? -18.547 34.969 4.031 1 92.56 304 LYS A N 1
ATOM 2367 C CA . LYS A 1 304 ? -19.641 35.844 4.492 1 92.56 304 LYS A CA 1
ATOM 2368 C C . LYS A 1 304 ? -21 35.188 4.191 1 92.56 304 LYS A C 1
ATOM 2370 O O . LYS A 1 304 ? -21.906 35.25 5.027 1 92.56 304 LYS A O 1
ATOM 2375 N N . GLU A 1 305 ? -21.062 34.688 3.041 1 89.62 305 GLU A N 1
ATOM 2376 C CA . GLU A 1 305 ? -22.312 34 2.67 1 89.62 305 GLU A CA 1
ATOM 2377 C C . GLU A 1 305 ? -22.562 32.781 3.572 1 89.62 305 GLU A C 1
ATOM 2379 O O . GLU A 1 305 ? -23.703 32.562 3.998 1 89.62 305 GLU A O 1
ATOM 2384 N N . HIS A 1 306 ? -21.562 32.062 3.787 1 85.25 306 HIS A N 1
ATOM 2385 C CA . HIS A 1 306 ? -21.688 30.906 4.68 1 85.25 306 HIS A CA 1
ATOM 2386 C C . HIS A 1 306 ? -22.078 31.344 6.09 1 85.25 306 HIS A C 1
ATOM 2388 O O . HIS A 1 306 ? -22.922 30.719 6.723 1 85.25 306 HIS A O 1
ATOM 2394 N N . TYR A 1 307 ? -21.438 32.344 6.609 1 87.44 307 TYR A N 1
ATOM 2395 C CA . TYR A 1 307 ? -21.719 32.906 7.926 1 87.44 307 TYR A CA 1
ATOM 2396 C C . TYR A 1 307 ? -23.203 33.25 8.062 1 87.44 307 TYR A C 1
ATOM 2398 O O . TYR A 1 307 ? -23.828 32.938 9.078 1 87.44 307 TYR A O 1
ATOM 2406 N N . LYS A 1 308 ? -23.75 33.812 7.07 1 89.62 308 LYS A N 1
ATOM 2407 C CA . LYS A 1 308 ? -25.156 34.188 7.055 1 89.62 308 LYS A CA 1
ATOM 2408 C C . LYS A 1 308 ? -26.047 32.938 6.965 1 89.62 308 LYS A C 1
ATOM 2410 O O . LYS A 1 308 ? -27.062 32.875 7.66 1 89.62 308 LYS A O 1
ATOM 2415 N N . LYS A 1 309 ? -25.641 32.094 6.129 1 85.69 309 LYS A N 1
ATOM 2416 C CA . LYS A 1 309 ? -26.422 30.891 5.875 1 85.69 309 LYS A CA 1
ATOM 2417 C C . LYS A 1 309 ? -26.594 30.062 7.148 1 85.69 309 LYS A C 1
ATOM 2419 O O . LYS A 1 309 ? -27.672 29.5 7.391 1 85.69 309 LYS A O 1
ATOM 2424 N N . ILE A 1 310 ? -25.562 30.031 7.973 1 82.25 310 ILE A N 1
ATOM 2425 C CA . ILE A 1 310 ? -25.625 29.188 9.164 1 82.25 310 ILE A CA 1
ATOM 2426 C C . ILE A 1 310 ? -26.094 30.016 10.352 1 82.25 310 ILE A C 1
ATOM 2428 O O . ILE A 1 310 ? -26.172 29.516 11.477 1 82.25 310 ILE A O 1
ATOM 2432 N N . ALA A 1 311 ? -26.406 31.203 10.117 1 82.12 311 ALA A N 1
ATOM 2433 C CA . ALA A 1 311 ? -26.859 32.125 11.156 1 82.12 311 ALA A CA 1
ATOM 2434 C C . ALA A 1 311 ? -25.953 32.094 12.375 1 82.12 311 ALA A C 1
ATOM 2436 O O . ALA A 1 311 ? -26.406 31.906 13.5 1 82.12 311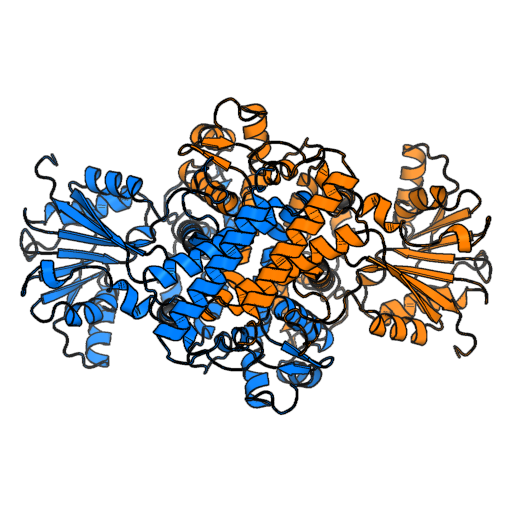 ALA A O 1
ATOM 2437 N N . SER A 1 312 ? -24.719 32.219 12.164 1 82.94 312 SER A N 1
ATOM 2438 C CA . SER A 1 312 ? -23.75 32.125 13.242 1 82.94 312 SER A CA 1
ATOM 2439 C C . SER A 1 312 ? -23.828 33.312 14.188 1 82.94 312 SER A C 1
ATOM 2441 O O . SER A 1 312 ? -24.062 34.438 13.766 1 82.94 312 SER A O 1
ATOM 2443 N N . LYS A 1 313 ? -23.531 33 15.492 1 84.56 313 LYS A N 1
ATOM 2444 C CA . LYS A 1 313 ? -23.469 34.062 16.5 1 84.56 313 LYS A CA 1
ATOM 2445 C C . LYS A 1 313 ? -22.031 34.281 16.969 1 84.56 313 LYS A C 1
ATOM 2447 O O . LYS A 1 313 ? -21.797 35.094 17.875 1 84.56 313 LYS A O 1
ATOM 2452 N N . ALA A 1 314 ? -21.156 33.656 16.312 1 87.06 314 ALA A N 1
ATOM 2453 C CA . ALA A 1 314 ? -19.75 33.781 16.688 1 87.06 314 ALA A CA 1
ATOM 2454 C C . ALA A 1 314 ? -19.203 35.156 16.359 1 87.06 314 ALA A C 1
ATOM 2456 O O . ALA A 1 314 ? -19.578 35.75 15.336 1 87.06 314 ALA A O 1
ATOM 2457 N N . ASN A 1 315 ? -18.469 35.719 17.203 1 90.81 315 ASN A N 1
ATOM 2458 C CA . ASN A 1 315 ? -17.781 36.969 16.953 1 90.81 315 ASN A CA 1
ATOM 2459 C C . ASN A 1 315 ? -16.656 36.812 15.938 1 90.81 315 ASN A C 1
ATOM 2461 O O . ASN A 1 315 ? -15.484 36.906 16.281 1 90.81 315 ASN A O 1
ATOM 2465 N N . VAL A 1 316 ? -17.031 36.562 14.711 1 95.25 316 VAL A N 1
ATOM 2466 C CA . VAL A 1 316 ? -16.109 36.344 13.602 1 95.25 316 VAL A CA 1
ATOM 2467 C C . VAL A 1 316 ? -16.359 37.375 12.5 1 95.25 316 VAL A C 1
ATOM 2469 O O . VAL A 1 316 ? -17.5 37.656 12.164 1 95.25 316 VAL A O 1
ATOM 2472 N N . GLU A 1 317 ? -15.359 37.969 12.031 1 95.75 317 GLU A N 1
ATOM 2473 C CA . GLU A 1 317 ? -15.406 38.875 10.898 1 95.75 317 GLU A CA 1
ATOM 2474 C C . GLU A 1 317 ? -14.555 38.375 9.734 1 95.75 317 GLU A C 1
ATOM 2476 O O . GLU A 1 317 ? -13.555 37.719 9.945 1 95.75 317 GLU A O 1
ATOM 2481 N N . PHE A 1 318 ? -15 38.688 8.555 1 96.69 318 PHE A N 1
ATOM 2482 C CA . PHE A 1 318 ? -14.25 38.344 7.352 1 96.69 318 PHE A CA 1
ATOM 2483 C C . PHE A 1 318 ? -13.625 39.562 6.719 1 96.69 318 PHE A C 1
ATOM 2485 O O . PHE A 1 318 ? -14.273 40.625 6.598 1 96.69 318 PHE A O 1
ATOM 2492 N N . GLU A 1 319 ? -12.398 39.438 6.359 1 97.75 319 GLU A N 1
ATOM 2493 C CA . GLU A 1 319 ? -11.641 40.562 5.805 1 97.75 319 GLU A CA 1
ATOM 2494 C C . GLU A 1 319 ? -10.805 40.125 4.609 1 97.75 319 GLU A C 1
ATOM 2496 O O . GLU A 1 319 ? -10.188 39.062 4.633 1 97.75 319 GLU A O 1
ATOM 2501 N N . GLU A 1 320 ? -10.836 40.906 3.516 1 96.81 320 GLU A N 1
ATOM 2502 C CA . GLU A 1 320 ? -10.023 40.594 2.338 1 96.81 320 GLU A CA 1
ATOM 2503 C C . GLU A 1 320 ? -8.555 40.906 2.596 1 96.81 320 GLU A C 1
ATOM 2505 O O . GLU A 1 320 ? -8.211 42 3.057 1 96.81 320 GLU A O 1
ATOM 2510 N N . ALA A 1 321 ? -7.699 39.938 2.389 1 97.06 321 ALA A N 1
ATOM 2511 C CA . ALA A 1 321 ? -6.254 40.094 2.496 1 97.06 321 ALA A CA 1
ATOM 2512 C C . ALA A 1 321 ? -5.523 39 1.715 1 97.06 321 ALA A C 1
ATOM 2514 O O . ALA A 1 321 ? -5.992 37.875 1.637 1 97.06 321 ALA A O 1
ATOM 2515 N N . ASP A 1 322 ? -4.477 39.375 1.095 1 95.88 322 ASP A N 1
ATOM 2516 C CA . ASP A 1 322 ? -3.498 38.469 0.51 1 95.88 322 ASP A CA 1
ATOM 2517 C C . ASP A 1 322 ? -2.268 38.344 1.404 1 95.88 322 ASP A C 1
ATOM 2519 O O . ASP A 1 322 ? -1.519 39.312 1.583 1 95.88 322 ASP A O 1
ATOM 2523 N N . PHE A 1 323 ? -2.043 37.156 1.943 1 97 323 PHE A N 1
ATOM 2524 C CA . PHE A 1 323 ? -1.007 37.031 2.961 1 97 323 PHE A CA 1
ATOM 2525 C C . PHE A 1 323 ? 0.379 37.156 2.346 1 97 323 PHE A C 1
ATOM 2527 O O . PHE A 1 323 ? 1.38 37.219 3.062 1 97 323 PHE A O 1
ATOM 2534 N N . PHE A 1 324 ? 0.509 37.312 1.028 1 96.5 324 PHE A N 1
ATOM 2535 C CA . PHE A 1 324 ? 1.779 37.625 0.38 1 96.5 324 PHE A CA 1
ATOM 2536 C C . PHE A 1 324 ? 2.01 39.125 0.328 1 96.5 324 PHE A C 1
ATOM 2538 O O . PHE A 1 324 ? 3.1 39.562 -0.03 1 96.5 324 PHE A O 1
ATOM 2545 N N . LYS A 1 325 ? 1.06 39.844 0.671 1 97.12 325 LYS A N 1
ATOM 2546 C CA . LYS A 1 325 ? 1.134 41.312 0.659 1 97.12 325 LYS A CA 1
ATOM 2547 C C . LYS A 1 325 ? 1.086 41.875 2.076 1 97.12 325 LYS A C 1
ATOM 2549 O O . LYS A 1 325 ? 0.844 41.125 3.035 1 97.12 325 LYS A O 1
ATOM 2554 N N . GLU A 1 326 ? 1.271 43.188 2.105 1 97.06 326 GLU A N 1
ATOM 2555 C CA . GLU A 1 326 ? 1.226 43.844 3.396 1 97.06 326 GLU A CA 1
ATOM 2556 C C . GLU A 1 326 ? -0.163 43.75 4.023 1 97.06 326 GLU A C 1
ATOM 2558 O O . GLU A 1 326 ? -1.173 43.844 3.318 1 97.06 326 GLU A O 1
ATOM 2563 N N . GLN A 1 327 ? -0.158 43.625 5.328 1 97.62 327 GLN A N 1
ATOM 2564 C CA . GLN A 1 327 ? -1.423 43.625 6.055 1 97.62 327 GLN A CA 1
ATOM 2565 C C . GLN A 1 327 ? -2.133 44.969 5.891 1 97.62 327 GLN A C 1
ATOM 2567 O O . GLN A 1 327 ? -1.487 46 5.684 1 97.62 327 GLN A O 1
ATOM 2572 N N . PRO A 1 328 ? -3.482 44.906 5.93 1 96.81 328 PRO A N 1
ATOM 2573 C CA . PRO A 1 328 ? -4.188 46.188 5.941 1 96.81 328 PRO A CA 1
ATOM 2574 C C . PRO A 1 328 ? -3.654 47.125 7 1 96.81 328 PRO A C 1
ATOM 2576 O O . PRO A 1 328 ? -3.334 46.719 8.117 1 96.81 328 PRO A O 1
ATOM 2579 N N . PRO A 1 329 ? -3.658 48.375 6.684 1 96.62 329 PRO A N 1
ATOM 2580 C CA . PRO A 1 329 ? -3.031 49.375 7.57 1 96.62 329 PRO A CA 1
ATOM 2581 C C . PRO A 1 329 ? -3.658 49.375 8.961 1 96.62 329 PRO A C 1
ATOM 2583 O O . PRO A 1 329 ? -2.955 49.594 9.961 1 96.62 329 PRO A O 1
ATOM 2586 N N . HIS A 1 330 ? -4.914 49.188 9.016 1 96.5 330 HIS A N 1
ATOM 2587 C CA . HIS A 1 330 ? -5.598 49.281 10.297 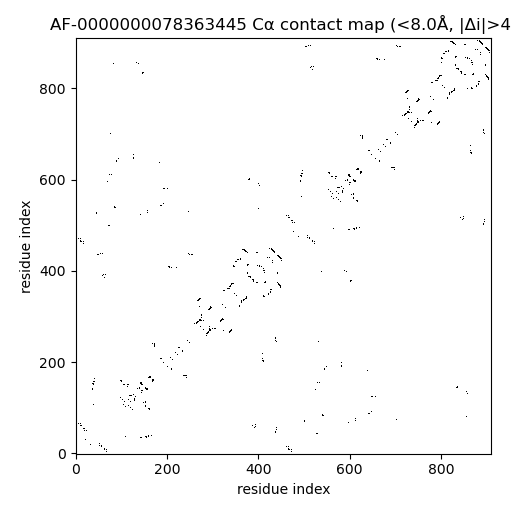1 96.5 330 HIS A CA 1
ATOM 2588 C C . HIS A 1 330 ? -5.254 48.094 11.18 1 96.5 330 HIS A C 1
ATOM 2590 O O . HIS A 1 330 ? -5.602 48.062 12.367 1 96.5 330 HIS A O 1
ATOM 2596 N N . ARG A 1 331 ? -4.535 47.062 10.695 1 96.75 331 ARG A N 1
ATOM 2597 C CA . ARG A 1 331 ? -4.109 45.906 11.461 1 96.75 331 ARG A CA 1
ATOM 2598 C C . ARG A 1 331 ? -2.684 46.094 11.969 1 96.75 331 ARG A C 1
ATOM 2600 O O . ARG A 1 331 ? -2.193 45.25 12.742 1 96.75 331 ARG A O 1
ATOM 2607 N N . 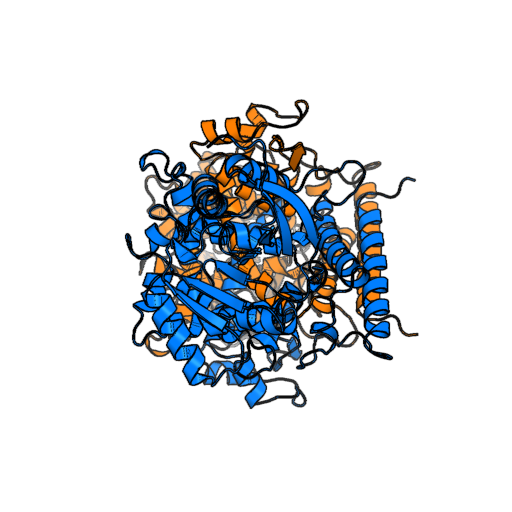ALA A 1 332 ? -2.029 47.156 11.547 1 96.5 332 ALA A N 1
ATOM 2608 C CA . ALA A 1 332 ? -0.648 47.406 11.969 1 96.5 332 ALA A CA 1
ATOM 2609 C C . ALA A 1 332 ? -0.556 47.594 13.477 1 96.5 332 ALA A C 1
ATOM 2611 O O . ALA A 1 332 ? -1.234 48.469 14.039 1 96.5 332 ALA A O 1
ATOM 2612 N N . GLN A 1 333 ? 0.229 46.75 14.086 1 96.69 333 GLN A N 1
ATOM 2613 C CA . GLN A 1 333 ? 0.542 46.812 15.516 1 96.69 333 GLN A CA 1
ATOM 2614 C C . GLN A 1 333 ? -0.721 46.688 16.359 1 96.69 333 GLN A C 1
ATOM 2616 O O . GLN A 1 333 ? -0.808 47.25 17.453 1 96.69 333 GLN A O 1
ATOM 2621 N N . GLU A 1 334 ? -1.684 45.969 15.844 1 96.81 334 GLU A N 1
ATOM 2622 C CA . GLU A 1 334 ? -2.943 45.812 16.578 1 96.81 334 GLU A CA 1
ATOM 2623 C C . GLU A 1 334 ? -3.252 44.375 16.875 1 96.81 334 GLU A C 1
ATOM 2625 O O . GLU A 1 334 ? -3.998 44.062 17.812 1 96.81 334 GLU A O 1
ATOM 2630 N N . VAL A 1 335 ? -2.705 43.5 16.172 1 98.19 335 VAL A N 1
ATOM 2631 C CA . VAL A 1 335 ? -3.086 42.094 16.203 1 98.19 335 VAL A CA 1
ATOM 2632 C C . VAL A 1 335 ? -2.332 41.375 17.328 1 98.19 335 VAL A C 1
ATOM 2634 O O . VAL A 1 335 ? -1.113 41.531 17.453 1 98.19 335 VAL A O 1
ATOM 2637 N N . ASP A 1 336 ? -3.068 40.625 18.141 1 98.56 336 ASP A N 1
ATOM 2638 C CA . ASP A 1 336 ? -2.467 39.906 19.25 1 98.56 336 ASP A CA 1
ATOM 2639 C C . ASP A 1 336 ? -1.951 38.562 18.812 1 98.56 336 ASP A C 1
ATOM 2641 O O . ASP A 1 336 ? -0.92 38.094 19.297 1 98.56 336 ASP A O 1
ATOM 2645 N N . VAL A 1 337 ? -2.645 37.844 17.953 1 98.69 337 VAL A N 1
ATOM 2646 C CA . VAL A 1 337 ? -2.271 36.5 17.531 1 98.69 337 VAL A CA 1
ATOM 2647 C C . VAL A 1 337 ? -2.529 36.344 16.031 1 98.69 337 VAL A C 1
ATOM 2649 O O . VAL A 1 337 ? -3.605 36.688 15.539 1 98.69 337 VAL A O 1
ATOM 2652 N N . TYR A 1 338 ? -1.568 35.906 15.336 1 98.75 338 TYR A N 1
ATOM 2653 C CA . TYR A 1 338 ? -1.752 35.375 14 1 98.75 338 TYR A CA 1
ATOM 2654 C C . TYR A 1 338 ? -1.829 33.844 14.031 1 98.75 338 TYR A C 1
ATOM 2656 O O . TYR A 1 338 ? -0.978 33.188 14.633 1 98.75 338 TYR A O 1
ATOM 2664 N N . PHE A 1 339 ? -2.844 33.312 13.469 1 97.94 339 PHE A N 1
ATOM 2665 C CA . PHE A 1 339 ? -3.072 31.875 13.445 1 97.94 339 PHE A CA 1
ATOM 2666 C C . PHE A 1 339 ? -3.107 31.359 12.008 1 97.94 339 PHE A C 1
ATOM 2668 O O . PHE A 1 339 ? -3.854 31.875 11.172 1 97.94 339 PHE A O 1
ATOM 2675 N N . LEU A 1 340 ? -2.227 30.453 11.672 1 97.56 340 LEU A N 1
ATOM 2676 C CA . LEU A 1 340 ? -2.223 29.766 10.391 1 97.56 340 LEU A CA 1
ATOM 2677 C C . LEU A 1 340 ? -2.412 28.266 10.578 1 97.56 340 LEU A C 1
ATOM 2679 O O . LEU A 1 340 ? -1.609 27.609 11.242 1 97.56 340 LEU A O 1
ATOM 2683 N N . ARG A 1 341 ? -3.449 27.75 10.031 1 94.88 341 ARG A N 1
ATOM 2684 C CA . ARG A 1 341 ? -3.689 26.312 10.125 1 94.88 341 ARG A CA 1
ATOM 2685 C C . ARG A 1 341 ? -3.662 25.656 8.742 1 94.88 341 ARG A C 1
ATOM 2687 O O . ARG A 1 341 ? -4.551 25.891 7.922 1 94.88 341 ARG A O 1
ATOM 2694 N N . HIS A 1 342 ? -2.621 24.766 8.508 1 92.31 342 HIS A N 1
ATOM 2695 C CA . HIS A 1 342 ? -2.48 24.031 7.266 1 92.31 342 HIS A CA 1
ATOM 2696 C C . HIS A 1 342 ? -2.385 24.969 6.07 1 92.31 342 HIS A C 1
ATOM 2698 O O . HIS A 1 342 ? -3.102 24.797 5.082 1 92.31 342 HIS A O 1
ATOM 2704 N N . ILE A 1 343 ? -1.619 26 6.199 1 95.44 343 ILE A N 1
ATOM 2705 C CA . ILE A 1 343 ? -1.382 26.984 5.152 1 95.44 343 ILE A CA 1
ATOM 2706 C C . ILE A 1 343 ? 0.025 26.812 4.582 1 95.44 343 ILE A C 1
ATOM 2708 O O . ILE A 1 343 ? 0.201 26.703 3.367 1 95.44 343 ILE A O 1
ATOM 2712 N N . LEU A 1 344 ? 0.987 26.703 5.48 1 97 344 LEU A N 1
ATOM 2713 C CA . LEU A 1 344 ? 2.385 26.781 5.07 1 97 344 LEU A CA 1
ATOM 2714 C C . LEU A 1 344 ? 2.801 25.516 4.32 1 97 344 LEU A C 1
ATOM 2716 O O . LEU A 1 344 ? 3.701 25.562 3.479 1 97 344 LEU A O 1
ATOM 2720 N N . HIS A 1 345 ? 2.166 24.375 4.578 1 96.06 345 HIS A N 1
ATOM 2721 C CA . HIS A 1 345 ? 2.555 23.141 3.918 1 96.06 345 HIS A CA 1
ATOM 2722 C C . HIS A 1 345 ? 2.23 23.188 2.428 1 96.06 345 HIS A C 1
ATOM 2724 O O . HIS A 1 345 ? 2.748 22.375 1.652 1 96.06 345 HIS A O 1
ATOM 2730 N N . ASP A 1 346 ? 1.429 24.156 1.978 1 93.69 346 ASP A N 1
ATOM 2731 C CA . ASP A 1 346 ? 1.104 24.297 0.562 1 93.69 346 ASP A CA 1
ATOM 2732 C C . ASP A 1 346 ? 2.242 24.984 -0.196 1 93.69 346 ASP A C 1
ATOM 2734 O O . ASP A 1 346 ? 2.244 25.016 -1.429 1 93.69 346 ASP A O 1
ATOM 2738 N N . TRP A 1 347 ? 3.219 25.484 0.543 1 94 347 TRP A N 1
ATOM 2739 C CA . TRP A 1 347 ? 4.195 26.375 -0.064 1 94 347 TRP A CA 1
ATOM 2740 C C . TRP A 1 347 ? 5.617 25.906 0.212 1 94 347 TRP A C 1
ATOM 2742 O O . TRP A 1 347 ? 5.883 25.281 1.249 1 94 347 TRP A O 1
ATOM 2752 N N . PRO A 1 348 ? 6.527 26.266 -0.732 1 91.44 348 PRO A N 1
ATOM 2753 C CA . PRO A 1 348 ? 7.941 26.047 -0.417 1 91.44 348 PRO A CA 1
ATOM 2754 C C . PRO A 1 348 ? 8.461 26.984 0.667 1 91.44 348 PRO A C 1
ATOM 2756 O O . PRO A 1 348 ? 7.805 27.984 0.991 1 91.44 348 PRO A O 1
ATOM 2759 N N . ALA A 1 349 ? 9.617 26.766 1.168 1 92.31 349 ALA A N 1
ATOM 2760 C CA . ALA A 1 349 ? 10.172 27.469 2.318 1 92.31 349 ALA A CA 1
ATOM 2761 C C . ALA A 1 349 ? 10.281 28.969 2.045 1 92.31 349 ALA A C 1
ATOM 2763 O O . ALA A 1 349 ? 9.977 29.781 2.916 1 92.31 349 ALA A O 1
ATOM 2764 N N . LYS A 1 350 ? 10.727 29.312 0.879 1 93.06 350 LYS A N 1
ATOM 2765 C CA . LYS A 1 350 ? 10.906 30.719 0.552 1 93.06 350 LYS A CA 1
ATOM 2766 C C . LYS A 1 350 ? 9.586 31.469 0.62 1 93.06 350 LYS A C 1
ATOM 2768 O O . LYS A 1 350 ? 9.531 32.594 1.099 1 93.06 350 LYS A O 1
ATOM 2773 N N . ALA A 1 351 ? 8.562 30.828 0.124 1 95.31 351 ALA A N 1
ATOM 2774 C CA . ALA A 1 351 ? 7.238 31.438 0.17 1 95.31 351 ALA A CA 1
ATOM 2775 C C . ALA A 1 351 ? 6.73 31.531 1.605 1 95.31 351 ALA A C 1
ATOM 2777 O O . ALA A 1 351 ? 6.043 32.5 1.962 1 95.31 351 ALA A O 1
ATOM 2778 N N . CYS A 1 352 ? 6.992 30.578 2.426 1 97.56 352 CYS A N 1
ATOM 2779 C CA . CYS A 1 352 ? 6.613 30.625 3.834 1 97.56 352 CYS A CA 1
ATOM 2780 C C . CYS A 1 352 ? 7.262 31.812 4.535 1 97.56 352 CYS A C 1
ATOM 2782 O O . CYS A 1 352 ? 6.609 32.5 5.32 1 97.56 352 CYS A O 1
ATOM 2784 N N . VAL A 1 353 ? 8.539 32 4.242 1 97.69 353 VAL A N 1
ATOM 2785 C CA . VAL A 1 353 ? 9.258 33.156 4.812 1 97.69 353 VAL A CA 1
ATOM 2786 C C . VAL A 1 353 ? 8.594 34.438 4.375 1 97.69 353 VAL A C 1
ATOM 2788 O O . VAL A 1 353 ? 8.414 35.375 5.184 1 97.69 353 VAL A O 1
ATOM 2791 N N . GLU A 1 354 ? 8.227 34.531 3.115 1 97.5 354 GLU A N 1
ATOM 2792 C CA . GLU A 1 354 ? 7.559 35.719 2.605 1 97.5 354 GLU A CA 1
ATOM 2793 C C . GLU A 1 354 ? 6.25 35.969 3.346 1 97.5 354 GLU A C 1
ATOM 2795 O O . GLU A 1 354 ? 5.98 37.125 3.764 1 97.5 354 GLU A O 1
ATOM 2800 N N . ILE A 1 355 ? 5.449 34.969 3.52 1 98.19 355 ILE A N 1
ATOM 2801 C CA . ILE A 1 355 ? 4.16 35.062 4.199 1 98.19 355 ILE A CA 1
ATOM 2802 C C . ILE A 1 355 ? 4.375 35.562 5.633 1 98.19 355 ILE A C 1
ATOM 2804 O O . ILE A 1 355 ? 3.752 36.531 6.062 1 98.19 355 ILE A O 1
ATOM 2808 N N . LEU A 1 356 ? 5.258 34.938 6.332 1 98.56 356 LEU A N 1
ATOM 2809 C CA . LEU A 1 356 ? 5.461 35.219 7.75 1 98.56 356 LEU A CA 1
ATOM 2810 C C . LEU A 1 356 ? 6.121 36.594 7.938 1 98.56 356 LEU A C 1
ATOM 2812 O O . LEU A 1 356 ? 5.922 37.25 8.961 1 98.56 356 LEU A O 1
ATOM 2816 N N . THR A 1 357 ? 6.926 36.969 6.926 1 98.38 357 THR A N 1
ATOM 2817 C CA . THR A 1 357 ? 7.547 38.281 6.969 1 98.38 357 THR A CA 1
ATOM 2818 C C . THR A 1 357 ? 6.492 39.406 6.902 1 98.38 357 THR A C 1
ATOM 2820 O O . THR A 1 357 ? 6.594 40.406 7.598 1 98.38 357 THR A O 1
ATOM 2823 N N . GLN A 1 358 ? 5.5 39.219 6.023 1 98.19 358 GLN A N 1
ATOM 2824 C CA . GLN A 1 358 ? 4.426 40.188 5.926 1 98.19 358 GLN A CA 1
ATOM 2825 C C . GLN A 1 358 ? 3.686 40.344 7.254 1 98.19 358 GLN A C 1
ATOM 2827 O O . GLN A 1 358 ? 3.303 41.438 7.641 1 98.19 358 GLN A O 1
ATOM 2832 N N . LEU A 1 359 ? 3.461 39.281 7.969 1 98.56 359 LEU A N 1
ATOM 2833 C CA . LEU A 1 359 ? 2.807 39.312 9.273 1 98.56 359 LEU A CA 1
ATOM 2834 C C . LEU A 1 359 ? 3.703 39.969 10.312 1 98.56 359 LEU A C 1
ATOM 2836 O O . LEU A 1 359 ? 3.223 40.75 11.156 1 98.56 359 LEU A O 1
ATOM 2840 N N . ARG A 1 360 ? 4.957 39.656 10.227 1 98.25 360 ARG A N 1
ATOM 2841 C CA . ARG A 1 360 ? 5.918 40.219 11.164 1 98.25 360 ARG A CA 1
ATOM 2842 C C . ARG A 1 360 ? 5.941 41.75 11.062 1 98.25 360 ARG A C 1
ATOM 2844 O O . ARG A 1 360 ? 6.012 42.438 12.086 1 98.25 360 ARG A O 1
ATOM 2851 N N . LYS A 1 361 ? 5.934 42.25 9.883 1 97.5 361 LYS A N 1
ATOM 2852 C CA . LYS A 1 361 ? 5.973 43.688 9.641 1 97.5 361 LYS A CA 1
ATOM 2853 C C . LYS A 1 361 ? 4.797 44.375 10.312 1 97.5 361 LYS A C 1
ATOM 2855 O O . LYS A 1 361 ? 4.922 45.531 10.766 1 97.5 361 LYS A O 1
ATOM 2860 N N . ALA A 1 362 ? 3.721 43.688 10.391 1 97.88 362 ALA A N 1
ATOM 2861 C CA . ALA A 1 362 ? 2.516 44.281 10.953 1 97.88 362 ALA A CA 1
ATOM 2862 C C . ALA A 1 362 ? 2.402 44 12.445 1 97.88 362 ALA A C 1
ATOM 2864 O O . ALA A 1 362 ? 1.606 44.625 13.156 1 97.88 362 ALA A O 1
ATOM 2865 N N . ALA A 1 363 ? 3.199 43.188 13.008 1 98 363 ALA A N 1
ATOM 2866 C CA . ALA A 1 363 ? 3.074 42.656 14.375 1 98 363 ALA A CA 1
ATOM 2867 C C . ALA A 1 363 ? 3.551 43.688 15.391 1 98 363 ALA A C 1
ATOM 2869 O O . ALA A 1 363 ? 4.418 44.531 15.086 1 98 363 ALA A O 1
ATOM 2870 N N . LYS A 1 364 ? 2.975 43.719 16.547 1 96.94 364 LYS A N 1
ATOM 2871 C CA . LYS A 1 364 ? 3.539 44.406 17.688 1 96.94 364 LYS A CA 1
ATOM 2872 C C . LYS A 1 364 ? 4.504 43.531 18.453 1 96.94 364 LYS A C 1
ATOM 2874 O O . LYS A 1 364 ? 4.562 42.312 18.219 1 96.94 364 LYS A O 1
ATOM 2879 N N . PRO A 1 365 ? 5.254 44 19.375 1 96.19 365 PRO A N 1
ATOM 2880 C CA . PRO A 1 365 ? 6.293 43.25 20.047 1 96.19 365 PRO A CA 1
ATOM 2881 C C . PRO A 1 365 ? 5.723 42.062 20.859 1 96.19 365 PRO A C 1
ATOM 2883 O O . PRO A 1 365 ? 6.422 41.094 21.109 1 96.19 365 PRO A O 1
ATOM 2886 N N . THR A 1 366 ? 4.422 42.188 21.219 1 96.94 366 THR A N 1
ATOM 2887 C CA . THR A 1 366 ? 3.832 41.156 22.078 1 96.94 366 THR A CA 1
ATOM 2888 C C . THR A 1 366 ? 2.967 40.219 21.266 1 96.94 366 THR A C 1
ATOM 2890 O O . THR A 1 366 ? 2.35 39.281 21.828 1 96.94 366 THR A O 1
ATOM 2893 N N . SER A 1 367 ? 2.906 40.375 19.953 1 98.19 367 SER A N 1
ATOM 2894 C CA . SER A 1 367 ? 2.121 39.469 19.094 1 98.19 367 SER A CA 1
ATOM 2895 C C . SER A 1 367 ? 2.627 38.062 19.172 1 98.19 367 SER A C 1
ATOM 2897 O O . SER A 1 367 ? 3.801 37.812 19.469 1 98.19 367 SER A O 1
ATOM 2899 N N . ARG A 1 368 ? 1.751 37.094 18.984 1 98.38 368 ARG A N 1
ATOM 2900 C CA . ARG A 1 368 ? 2.104 35.688 18.891 1 98.38 368 ARG A CA 1
ATOM 2901 C C . ARG A 1 368 ? 1.76 35.125 17.516 1 98.38 368 ARG A C 1
ATOM 2903 O O . ARG A 1 368 ? 0.786 35.562 16.891 1 98.38 368 ARG A O 1
ATOM 2910 N N . LEU A 1 369 ? 2.613 34.281 17.094 1 98.75 369 LEU A N 1
ATOM 2911 C CA . LEU A 1 369 ? 2.404 33.531 15.859 1 98.75 369 LEU A CA 1
ATOM 2912 C C . LEU A 1 369 ? 2.131 32.062 16.156 1 98.75 369 LEU A C 1
ATOM 2914 O O . LEU A 1 369 ? 2.955 31.391 16.781 1 98.75 369 LEU A O 1
ATOM 2918 N N . LEU A 1 370 ? 0.951 31.562 15.836 1 98.44 370 LEU A N 1
ATOM 2919 C CA . LEU A 1 370 ? 0.582 30.172 16.031 1 98.44 370 LEU A CA 1
ATOM 2920 C C . LEU A 1 370 ? 0.415 29.453 14.695 1 98.44 370 LEU A C 1
ATOM 2922 O O . LEU A 1 370 ? -0.536 29.734 13.961 1 98.44 370 LEU A O 1
ATOM 2926 N N . ILE A 1 371 ? 1.317 28.531 14.422 1 98 371 ILE A N 1
ATOM 2927 C CA . ILE A 1 371 ? 1.256 27.719 13.211 1 98 371 ILE A CA 1
ATOM 2928 C C . ILE A 1 371 ? 0.785 26.312 13.57 1 98 371 ILE A C 1
ATOM 2930 O O . ILE A 1 371 ? 1.529 25.531 14.172 1 98 371 ILE A O 1
ATOM 2934 N N . ALA A 1 372 ? -0.454 25.969 13.219 1 95.81 372 ALA A N 1
ATOM 2935 C CA . ALA A 1 372 ? -0.992 24.625 13.422 1 95.81 372 ALA A CA 1
ATOM 2936 C C . ALA A 1 372 ? -0.778 23.766 12.18 1 95.81 372 ALA A C 1
ATOM 2938 O O . ALA A 1 372 ? -1.482 23.906 11.18 1 95.81 372 ALA A O 1
ATOM 2939 N N . GLU A 1 373 ? 0.214 22.875 12.258 1 94.94 373 GLU A N 1
ATOM 2940 C CA . GLU A 1 373 ? 0.635 22.094 11.094 1 94.94 373 GLU A CA 1
ATOM 2941 C C . GLU A 1 373 ? 0.975 20.656 11.477 1 94.94 373 GLU A C 1
ATOM 2943 O O . GLU A 1 373 ? 1.084 20.328 12.656 1 94.94 373 GLU A O 1
ATOM 2948 N N . THR A 1 374 ? 1.066 19.844 10.414 1 95.75 374 THR A N 1
ATOM 2949 C CA . THR A 1 374 ? 1.692 18.531 10.539 1 95.75 374 THR A CA 1
ATOM 2950 C C . THR A 1 374 ? 3.203 18.656 10.711 1 95.75 374 THR A C 1
ATOM 2952 O O . THR A 1 374 ? 3.848 19.422 9.984 1 95.75 374 THR A O 1
ATOM 2955 N N . GLY A 1 375 ? 3.732 18.062 11.75 1 96.38 375 GLY A N 1
ATOM 2956 C CA . GLY A 1 375 ? 5.176 17.984 11.922 1 96.38 375 GLY A CA 1
ATOM 2957 C C . GLY A 1 375 ? 5.793 16.75 11.312 1 96.38 375 GLY A C 1
ATOM 2958 O O . GLY A 1 375 ? 5.258 15.648 11.461 1 96.38 375 GLY A O 1
ATOM 2959 N N . LEU A 1 376 ? 6.844 16.922 10.633 1 97 376 LEU A N 1
ATOM 2960 C CA . LEU A 1 376 ? 7.527 15.805 9.977 1 97 376 LEU A CA 1
ATOM 2961 C C . LEU A 1 376 ? 8.969 15.695 10.453 1 97 376 LEU A C 1
ATOM 2963 O O . LEU A 1 376 ? 9.867 16.312 9.875 1 97 376 LEU A O 1
ATOM 2967 N N . GLU A 1 377 ? 9.234 14.852 11.422 1 96.62 377 GLU A N 1
ATOM 2968 C CA . GLU A 1 377 ? 10.586 14.609 11.914 1 96.62 377 GLU A CA 1
ATOM 2969 C C . GLU A 1 377 ? 11.289 13.516 11.117 1 96.62 377 GLU A C 1
ATOM 2971 O O . GLU A 1 377 ? 10.648 12.57 10.664 1 96.62 377 GLU A O 1
ATOM 2976 N N . PRO A 1 378 ? 12.578 13.625 10.922 1 96.94 378 PRO A N 1
ATOM 2977 C CA . PRO A 1 378 ? 13.312 12.633 10.133 1 96.94 378 PRO A CA 1
ATOM 2978 C C . PRO A 1 378 ? 13.344 11.258 10.789 1 96.94 378 PRO A C 1
ATOM 2980 O O . PRO A 1 378 ? 13.438 11.156 12.016 1 96.94 378 PRO A O 1
ATOM 2983 N N . PRO A 1 379 ? 13.211 10.227 10.008 1 98 379 PRO A N 1
ATOM 2984 C CA . PRO A 1 379 ? 13.312 8.859 10.531 1 98 379 PRO A CA 1
ATOM 2985 C C . PRO A 1 379 ? 14.758 8.422 10.75 1 98 379 PRO A C 1
ATOM 2987 O O . PRO A 1 379 ? 15.203 7.426 10.172 1 98 379 PRO A O 1
ATOM 2990 N N . LEU A 1 380 ? 15.453 9.008 11.68 1 97.75 380 LEU A N 1
ATOM 2991 C CA . LEU A 1 380 ? 16.859 8.75 11.93 1 97.75 380 LEU A CA 1
ATOM 2992 C C . LEU A 1 380 ? 17.062 7.375 12.57 1 97.75 380 LEU A C 1
ATOM 2994 O O . LEU A 1 380 ? 16.234 6.949 13.391 1 97.75 380 LEU A O 1
ATOM 2998 N N . LEU A 1 381 ? 18.141 6.77 12.18 1 96.44 381 LEU A N 1
ATOM 2999 C CA . LEU A 1 381 ? 18.531 5.527 12.836 1 96.44 381 LEU A CA 1
ATOM 3000 C C . LEU A 1 381 ? 18.859 5.773 14.312 1 96.44 381 LEU A C 1
ATOM 3002 O O . LEU A 1 381 ? 19.547 6.738 14.648 1 96.44 381 LEU A O 1
ATOM 3006 N N . ASP A 1 382 ? 18.266 5.039 15.141 1 94.5 382 ASP A N 1
ATOM 3007 C CA . ASP A 1 382 ? 18.609 4.965 16.562 1 94.5 382 ASP A CA 1
ATOM 3008 C C . ASP A 1 382 ? 19.234 3.615 16.906 1 94.5 382 ASP A C 1
ATOM 3010 O O . ASP A 1 382 ? 18.547 2.598 16.969 1 94.5 382 ASP A O 1
ATOM 3014 N N . ARG A 1 383 ? 20.453 3.578 17.188 1 90.88 383 ARG A N 1
ATOM 3015 C CA . ARG A 1 383 ? 21.188 2.332 17.375 1 90.88 383 ARG A CA 1
ATOM 3016 C C . ARG A 1 383 ? 20.797 1.676 18.703 1 90.88 383 ARG A C 1
ATOM 3018 O O . ARG A 1 383 ? 21.078 0.494 18.922 1 90.88 383 ARG A O 1
ATOM 3025 N N . GLN A 1 384 ? 20.156 2.424 19.531 1 93.19 384 GLN A N 1
ATOM 3026 C CA . GLN A 1 384 ? 19.781 1.898 20.844 1 93.19 384 GLN A CA 1
ATOM 3027 C C . GLN A 1 384 ? 18.344 1.401 20.859 1 93.19 384 GLN A C 1
ATOM 3029 O O . GLN A 1 384 ? 17.859 0.943 21.891 1 93.19 384 GLN A O 1
ATOM 3034 N N . SER A 1 385 ? 17.703 1.54 19.766 1 94.44 385 SER A N 1
ATOM 3035 C CA . SER A 1 385 ? 16.312 1.13 19.656 1 94.44 385 SER A CA 1
ATOM 3036 C C . SER A 1 385 ? 16.062 0.341 18.375 1 94.44 385 SER A C 1
ATOM 3038 O O . SER A 1 385 ? 16.672 0.63 17.344 1 94.44 385 SER A O 1
ATOM 3040 N N . PRO A 1 386 ? 15.148 -0.65 18.438 1 95.25 386 PRO A N 1
ATOM 3041 C CA . PRO A 1 386 ? 14.812 -1.351 17.203 1 95.25 386 PRO A CA 1
ATOM 3042 C C . PRO A 1 386 ? 13.867 -0.55 16.312 1 95.25 386 PRO A C 1
ATOM 3044 O O . PRO A 1 386 ? 13.586 -0.953 15.18 1 95.25 386 PRO A O 1
ATOM 3047 N N . ILE A 1 387 ? 13.375 0.561 16.766 1 96.5 387 ILE A N 1
ATOM 3048 C CA . ILE A 1 387 ? 12.469 1.417 16.016 1 96.5 387 ILE A CA 1
ATOM 3049 C C . ILE A 1 387 ? 13.172 2.73 15.664 1 96.5 387 ILE A C 1
ATOM 3051 O O . ILE A 1 387 ? 14.008 3.215 16.422 1 96.5 387 ILE A O 1
ATOM 3055 N N . LEU A 1 388 ? 12.898 3.297 14.602 1 97.38 388 LEU A N 1
ATOM 3056 C CA . LEU A 1 388 ? 13.469 4.559 14.148 1 97.38 388 LEU A CA 1
ATOM 3057 C C . LEU A 1 388 ? 13.102 5.695 15.094 1 97.38 388 LEU A C 1
ATOM 3059 O O . LEU A 1 388 ? 12.086 5.625 15.789 1 97.38 388 LEU A O 1
ATOM 3063 N N . ALA A 1 389 ? 13.852 6.75 15.078 1 96.69 389 ALA A N 1
ATOM 3064 C CA . ALA A 1 389 ? 13.766 7.828 16.062 1 96.69 389 ALA A CA 1
ATOM 3065 C C . ALA A 1 389 ? 12.398 8.508 16.016 1 96.69 389 ALA A C 1
ATOM 3067 O O . ALA A 1 389 ? 11.883 8.953 17.047 1 96.69 389 ALA A O 1
ATOM 3068 N N . ASN A 1 390 ? 11.82 8.609 14.852 1 96.75 390 ASN A N 1
ATOM 3069 C CA . ASN A 1 390 ? 10.531 9.281 14.742 1 96.75 390 ASN A CA 1
ATOM 3070 C C . ASN A 1 390 ? 9.375 8.297 14.922 1 96.75 390 ASN A C 1
ATOM 3072 O O . ASN A 1 390 ? 8.211 8.648 14.695 1 96.75 390 ASN A O 1
ATOM 3076 N N . GLY A 1 391 ? 9.648 7.035 15.156 1 97.06 391 GLY A N 1
ATOM 3077 C CA . GLY A 1 391 ? 8.617 6.023 15.344 1 97.06 391 GLY A CA 1
ATOM 3078 C C . GLY A 1 391 ? 8.312 5.234 14.086 1 97.06 391 GLY A C 1
ATOM 3079 O O . GLY A 1 391 ? 7.406 4.402 14.07 1 97.06 391 GLY A O 1
ATOM 3080 N N . GLY A 1 392 ? 9.047 5.504 13.008 1 97.5 392 GLY A N 1
ATOM 3081 C CA . GLY A 1 392 ? 8.859 4.77 11.766 1 97.5 392 GLY A CA 1
ATOM 3082 C C . GLY A 1 392 ? 7.461 4.902 11.203 1 97.5 392 GLY A C 1
ATOM 3083 O O . GLY A 1 392 ? 6.961 6.016 11.023 1 97.5 392 GLY A O 1
ATOM 3084 N N . MET A 1 393 ? 6.781 3.818 11.008 1 97.75 393 MET A N 1
ATOM 3085 C CA . MET A 1 393 ? 5.473 3.781 10.367 1 97.75 393 MET A CA 1
ATOM 3086 C C . MET A 1 393 ? 4.41 4.43 11.242 1 97.75 393 MET A C 1
ATOM 3088 O O . MET A 1 393 ? 3.303 4.715 10.781 1 97.75 393 MET A O 1
ATOM 3092 N N . ALA A 1 394 ? 4.73 4.703 12.469 1 97.25 394 ALA A N 1
ATOM 3093 C CA . ALA A 1 394 ? 3.818 5.488 13.297 1 97.25 394 ALA A CA 1
ATOM 3094 C C . ALA A 1 394 ? 3.561 6.859 12.672 1 97.25 394 ALA A C 1
ATOM 3096 O O . ALA A 1 394 ? 2.533 7.488 12.945 1 97.25 394 ALA A O 1
ATOM 3097 N N . THR A 1 395 ? 4.465 7.32 11.812 1 97 395 THR A N 1
ATOM 3098 C CA . THR A 1 395 ? 4.379 8.656 11.227 1 97 395 THR A CA 1
ATOM 3099 C C . THR A 1 395 ? 3.949 8.578 9.766 1 97 395 THR A C 1
ATOM 3101 O O . THR A 1 395 ? 4.082 9.562 9.023 1 97 395 THR A O 1
ATOM 3104 N N . SER A 1 396 ? 3.432 7.438 9.312 1 96.56 396 SER A N 1
ATOM 3105 C CA . SER A 1 396 ? 3.156 7.191 7.898 1 96.56 396 SER A CA 1
ATOM 3106 C C . SER A 1 396 ? 2.189 8.227 7.336 1 96.56 396 SER A C 1
ATOM 3108 O O . SER A 1 396 ? 2.369 8.703 6.211 1 96.56 396 SER A O 1
ATOM 3110 N N . VAL A 1 397 ? 1.177 8.664 8.078 1 94.94 397 VAL A N 1
ATOM 3111 C CA . VAL A 1 397 ? 0.164 9.586 7.582 1 94.94 397 VAL A CA 1
ATOM 3112 C C . VAL A 1 397 ? 0.81 10.93 7.254 1 94.94 397 VAL A C 1
ATOM 3114 O O . VAL A 1 397 ? 0.483 11.555 6.242 1 94.94 397 VAL A O 1
ATOM 3117 N N . SER A 1 398 ? 1.744 11.367 8.102 1 95.88 398 SER A N 1
ATOM 3118 C CA . SER A 1 398 ? 2.439 12.633 7.863 1 95.88 398 SER A CA 1
ATOM 3119 C C . SER A 1 398 ? 3.289 12.562 6.602 1 95.88 398 SER A C 1
ATOM 3121 O O . SER A 1 398 ? 3.338 13.523 5.828 1 95.88 398 SER A O 1
ATOM 3123 N N . HIS A 1 399 ? 3.928 11.469 6.406 1 96.88 399 HIS A N 1
ATOM 3124 C CA . HIS A 1 399 ? 4.746 11.297 5.211 1 96.88 399 HIS A CA 1
ATOM 3125 C C . HIS A 1 399 ? 3.879 11.188 3.961 1 96.88 399 HIS A C 1
ATOM 3127 O O . HIS A 1 399 ? 4.262 11.664 2.891 1 96.88 399 HIS A O 1
ATOM 3133 N N . ASN A 1 400 ? 2.721 10.492 4.094 1 95.25 400 ASN A N 1
ATOM 3134 C CA . ASN A 1 400 ? 1.764 10.469 2.994 1 95.25 400 ASN A CA 1
ATOM 3135 C C . ASN A 1 400 ? 1.312 11.875 2.611 1 95.25 400 ASN A C 1
ATOM 3137 O O . ASN A 1 400 ? 1.288 12.227 1.43 1 95.25 400 ASN A O 1
ATOM 3141 N N . LEU A 1 401 ? 0.963 12.641 3.623 1 94.44 401 LEU A N 1
ATOM 3142 C CA . LEU A 1 401 ? 0.517 14.016 3.402 1 94.44 401 LEU A CA 1
ATOM 3143 C C . LEU A 1 401 ? 1.609 14.836 2.729 1 94.44 401 LEU A C 1
ATOM 3145 O O . LEU A 1 401 ? 1.326 15.641 1.838 1 94.44 401 LEU A O 1
ATOM 3149 N N . ASN A 1 402 ? 2.801 14.625 3.145 1 96.12 402 ASN A N 1
ATOM 3150 C CA . ASN A 1 402 ? 3.926 15.359 2.568 1 96.12 402 ASN A CA 1
ATOM 3151 C C . ASN A 1 402 ? 4.047 15.102 1.068 1 96.12 402 ASN A C 1
ATOM 3153 O O . ASN A 1 402 ? 4.211 16.047 0.288 1 96.12 402 ASN A O 1
ATOM 3157 N N . LEU A 1 403 ? 3.998 13.859 0.622 1 94.44 403 LEU A N 1
ATOM 3158 C CA . LEU A 1 403 ? 4.09 13.539 -0.799 1 94.44 403 LEU A CA 1
ATOM 3159 C C . LEU A 1 403 ? 2.891 14.102 -1.559 1 94.44 403 LEU A C 1
ATOM 3161 O O . LEU A 1 403 ? 3.018 14.5 -2.719 1 94.44 403 LEU A O 1
ATOM 3165 N N . SER A 1 404 ? 1.784 14.141 -0.929 1 92.81 404 SER A N 1
ATOM 3166 C CA . SER A 1 404 ? 0.6 14.727 -1.541 1 92.81 404 SER A CA 1
ATOM 3167 C C . SER A 1 404 ? 0.785 16.219 -1.77 1 92.81 404 SER A C 1
ATOM 3169 O O . SER A 1 404 ? 0.451 16.75 -2.838 1 92.81 404 SER A O 1
ATOM 3171 N N . MET A 1 405 ? 1.349 16.922 -0.774 1 93.81 405 MET A N 1
ATOM 3172 C CA . MET A 1 405 ? 1.58 18.359 -0.913 1 93.81 405 MET A CA 1
ATOM 3173 C C . MET A 1 405 ? 2.604 18.641 -2.008 1 93.81 405 MET A C 1
ATOM 3175 O O . MET A 1 405 ? 2.473 19.609 -2.748 1 93.81 405 MET A O 1
ATOM 3179 N N . MET A 1 406 ? 3.59 17.797 -2.049 1 92.69 406 MET A N 1
ATOM 3180 C CA . MET A 1 406 ? 4.582 17.953 -3.107 1 92.69 406 MET A CA 1
ATOM 3181 C C . MET A 1 406 ? 3.945 17.781 -4.48 1 92.69 406 MET A C 1
ATOM 3183 O O . MET A 1 406 ? 4.227 18.547 -5.402 1 92.69 406 MET A O 1
ATOM 3187 N N . THR A 1 407 ? 3.068 16.797 -4.621 1 91.31 407 THR A N 1
ATOM 3188 C CA . THR A 1 407 ? 2.418 16.469 -5.883 1 91.31 407 THR A CA 1
ATOM 3189 C C . THR A 1 407 ? 1.473 17.594 -6.309 1 91.31 407 THR A C 1
ATOM 3191 O O . THR A 1 407 ? 1.42 17.953 -7.488 1 91.31 407 THR A O 1
ATOM 3194 N N . LEU A 1 408 ? 0.785 18.172 -5.344 1 89.56 408 LEU A N 1
ATOM 3195 C CA . LEU A 1 408 ? -0.258 19.141 -5.648 1 89.56 408 LEU A CA 1
ATOM 3196 C C . LEU A 1 408 ? 0.335 20.531 -5.836 1 89.56 408 LEU A C 1
ATOM 3198 O O . LEU A 1 408 ? -0.089 21.281 -6.723 1 89.56 408 LEU A O 1
ATOM 3202 N N . PHE A 1 409 ? 1.402 20.812 -4.938 1 90.25 409 PHE A N 1
ATOM 3203 C CA . PHE A 1 409 ? 1.718 22.234 -4.805 1 90.25 409 PHE A CA 1
ATOM 3204 C C . PHE A 1 409 ? 3.221 22.469 -4.902 1 90.25 409 PHE A C 1
ATOM 3206 O O . PHE A 1 409 ? 3.688 23.609 -4.785 1 90.25 409 PHE A O 1
ATOM 3213 N N . ASN A 1 410 ? 3.975 21.422 -5.102 1 91.19 410 ASN A N 1
ATOM 3214 C CA . ASN A 1 410 ? 5.414 21.547 -4.895 1 91.19 410 ASN A CA 1
ATOM 3215 C C . ASN A 1 410 ? 5.734 22.047 -3.488 1 91.19 410 ASN A C 1
ATOM 3217 O O . ASN A 1 410 ? 6.746 22.719 -3.283 1 91.19 410 ASN A O 1
ATOM 3221 N N . GLY A 1 411 ? 4.781 21.812 -2.576 1 93.62 411 GLY A N 1
ATOM 3222 C CA . GLY A 1 411 ? 4.949 22.141 -1.17 1 93.62 411 GLY A CA 1
ATOM 3223 C C . GLY A 1 411 ? 5.566 21.016 -0.359 1 93.62 411 GLY A C 1
ATOM 3224 O O . GLY A 1 411 ? 6.199 20.125 -0.916 1 93.62 411 GLY A O 1
ATOM 3225 N N . GLU A 1 412 ? 5.48 21.141 0.988 1 95.5 412 GLU A N 1
ATOM 3226 C CA . GLU A 1 412 ? 6.082 20.125 1.834 1 95.5 412 GLU A CA 1
ATOM 3227 C C . GLU A 1 412 ? 5.68 20.297 3.295 1 95.5 412 GLU A C 1
ATOM 3229 O O . GLU A 1 412 ? 5.301 21.406 3.705 1 95.5 412 GLU A O 1
ATOM 3234 N N . GLU A 1 413 ? 5.66 19.188 4.031 1 96.94 413 GLU A N 1
ATOM 3235 C CA . GLU A 1 413 ? 5.637 19.234 5.492 1 96.94 413 GLU A CA 1
ATOM 3236 C C . GLU A 1 413 ? 7.035 19.422 6.062 1 96.94 413 GLU A C 1
ATOM 3238 O O . GLU A 1 413 ? 8.031 19.172 5.383 1 96.94 413 GLU A O 1
ATOM 3243 N N . ARG A 1 414 ? 7.066 19.891 7.305 1 97.06 414 ARG A N 1
ATOM 3244 C CA . ARG A 1 414 ? 8.359 20.297 7.852 1 97.06 414 ARG A CA 1
ATOM 3245 C C . ARG A 1 414 ? 8.5 19.844 9.305 1 97.06 414 ARG A C 1
ATOM 3247 O O . ARG A 1 414 ? 7.504 19.594 9.984 1 97.06 414 ARG A O 1
ATOM 3254 N N . GLY A 1 415 ? 9.773 19.672 9.68 1 96 415 GLY A N 1
ATOM 3255 C CA . GLY A 1 415 ? 10.062 19.391 11.078 1 96 415 GLY A CA 1
ATOM 3256 C C . GLY A 1 415 ? 10.352 20.641 11.891 1 96 415 GLY A C 1
ATOM 3257 O O . GLY A 1 415 ? 10.273 21.75 11.375 1 96 415 GLY A O 1
ATOM 3258 N N . THR A 1 416 ? 10.641 20.438 13.125 1 97.19 416 THR A N 1
ATOM 3259 C CA . THR A 1 416 ? 10.852 21.516 14.07 1 97.19 416 THR A CA 1
ATOM 3260 C C . THR A 1 416 ? 12.062 22.359 13.664 1 97.19 416 THR A C 1
ATOM 3262 O O . THR A 1 416 ? 12.016 23.594 13.742 1 97.19 416 THR A O 1
ATOM 3265 N N . GLN A 1 417 ? 13.078 21.719 13.195 1 95.81 417 GLN A N 1
ATOM 3266 C CA . GLN A 1 417 ? 14.281 22.438 12.797 1 95.81 417 GLN A CA 1
ATOM 3267 C C . GLN A 1 417 ? 14 23.344 11.594 1 95.81 417 GLN A C 1
ATOM 3269 O O . GLN A 1 417 ? 14.453 24.484 11.555 1 95.81 417 GLN A O 1
ATOM 3274 N N . GLU A 1 418 ? 13.305 22.812 10.656 1 96.19 418 GLU A N 1
ATOM 3275 C CA . GLU A 1 418 ? 12.961 23.594 9.477 1 96.19 418 GLU A CA 1
ATOM 3276 C C . GLU A 1 418 ? 12.078 24.781 9.836 1 96.19 418 GLU A C 1
ATOM 3278 O O . GLU A 1 418 ? 12.266 25.891 9.32 1 96.19 418 GLU A O 1
ATOM 3283 N N . PHE A 1 419 ? 11.141 24.609 10.742 1 97.69 419 PHE A N 1
ATOM 3284 C CA . PHE A 1 419 ? 10.289 25.703 11.188 1 97.69 419 PHE A CA 1
ATOM 3285 C C . PHE A 1 419 ? 11.102 26.75 11.953 1 97.69 419 PHE A C 1
ATOM 3287 O O . PHE A 1 419 ? 10.852 27.938 11.828 1 97.69 419 PHE A O 1
ATOM 3294 N N . THR A 1 420 ? 12.039 26.281 12.75 1 98 420 THR A N 1
ATOM 3295 C CA . THR A 1 420 ? 12.914 27.203 13.453 1 98 420 THR A CA 1
ATOM 3296 C C . THR A 1 420 ? 13.641 28.109 12.469 1 98 420 THR A C 1
ATOM 3298 O O . THR A 1 420 ? 13.727 29.328 12.688 1 98 420 THR A O 1
ATOM 3301 N N . GLU A 1 421 ? 14.086 27.516 11.398 1 97.38 421 GLU A N 1
ATOM 3302 C CA . GLU A 1 421 ? 14.805 28.281 10.383 1 97.38 421 GLU A CA 1
ATOM 3303 C C . GLU A 1 421 ? 13.875 29.25 9.664 1 97.38 421 GLU A C 1
ATOM 3305 O O . GLU A 1 421 ? 14.219 30.422 9.453 1 97.38 421 GLU A O 1
ATOM 3310 N N . ILE A 1 422 ? 12.695 28.812 9.312 1 97.94 422 ILE A N 1
ATOM 3311 C CA . ILE A 1 422 ? 11.719 29.641 8.609 1 97.94 422 ILE A CA 1
ATOM 3312 C C . ILE A 1 422 ? 11.297 30.812 9.508 1 97.94 422 ILE A C 1
ATOM 3314 O O . ILE A 1 422 ? 11.211 31.953 9.055 1 97.94 422 ILE A O 1
ATOM 3318 N N . PHE A 1 423 ? 11.031 30.516 10.789 1 98.38 423 PHE A N 1
ATOM 3319 C CA . PHE A 1 423 ? 10.688 31.562 11.742 1 98.38 423 PHE A CA 1
ATOM 3320 C C . PHE A 1 423 ? 11.789 32.625 11.828 1 98.38 423 PHE A C 1
ATOM 3322 O O . PHE A 1 423 ? 11.523 33.812 11.719 1 98.38 423 PHE A O 1
ATOM 3329 N N . GLY A 1 424 ? 12.992 32.156 11.977 1 97.94 424 GLY A N 1
ATOM 3330 C CA . GLY A 1 424 ? 14.133 33.062 12.109 1 97.94 424 GLY A CA 1
ATOM 3331 C C . GLY A 1 424 ? 14.312 33.969 10.914 1 97.94 424 GLY A C 1
ATOM 3332 O O . GLY A 1 424 ? 14.508 35.188 11.078 1 97.94 424 GLY A O 1
ATOM 3333 N N . GLU A 1 425 ? 14.234 33.406 9.742 1 97.69 425 GLU A N 1
ATOM 3334 C CA . GLU A 1 425 ? 14.398 34.188 8.516 1 97.69 425 GLU A CA 1
ATOM 3335 C C . GLU A 1 425 ? 13.289 35.219 8.352 1 97.69 425 GLU A C 1
ATOM 3337 O O . GLU A 1 425 ? 13.5 36.281 7.758 1 97.69 425 GLU A O 1
ATOM 3342 N N . ALA A 1 426 ? 12.141 34.969 8.914 1 98.31 426 ALA A N 1
ATOM 3343 C CA . ALA A 1 426 ? 10.977 35.812 8.734 1 98.31 426 ALA A CA 1
ATOM 3344 C C . ALA A 1 426 ? 10.859 36.812 9.883 1 98.31 426 ALA A C 1
ATOM 3346 O O . ALA A 1 426 ? 9.914 37.625 9.93 1 98.31 426 ALA A O 1
ATOM 3347 N N . GLY A 1 427 ? 11.789 36.812 10.844 1 98.38 427 GLY A N 1
ATOM 3348 C CA . GLY A 1 427 ? 11.789 37.781 11.93 1 98.38 427 GLY A CA 1
ATOM 3349 C C . GLY A 1 427 ? 11.023 37.312 13.148 1 98.38 427 GLY A C 1
ATOM 3350 O O . GLY A 1 427 ? 10.656 38.094 14.008 1 98.38 427 GLY A O 1
ATOM 3351 N N . TRP A 1 428 ? 10.734 36.062 13.258 1 98.62 428 TRP A N 1
ATOM 3352 C CA . TRP A 1 428 ? 10.094 35.438 14.406 1 98.62 428 TRP A CA 1
ATOM 3353 C C . TRP A 1 428 ? 11.07 34.531 15.141 1 98.62 428 TRP A C 1
ATOM 3355 O O . TRP A 1 428 ? 12.133 34.188 14.602 1 98.62 428 TRP A O 1
ATOM 3365 N N . LYS A 1 429 ? 10.805 34.188 16.312 1 98.31 429 LYS A N 1
ATOM 3366 C CA . LYS A 1 429 ? 11.523 33.188 17.078 1 98.31 429 LYS A CA 1
ATOM 3367 C C . LYS A 1 429 ? 10.586 32.062 17.562 1 98.31 429 LYS A C 1
ATOM 3369 O O . LYS A 1 429 ? 9.547 32.375 18.172 1 98.31 429 LYS A O 1
ATOM 3374 N N . LEU A 1 430 ? 10.93 30.844 17.266 1 98.38 430 LEU A N 1
ATOM 3375 C CA . LEU A 1 430 ? 10.133 29.734 17.766 1 98.38 430 LEU A CA 1
ATOM 3376 C C . LEU A 1 430 ? 10.242 29.641 19.297 1 98.38 430 LEU A C 1
ATOM 3378 O O . LEU A 1 430 ? 11.344 29.5 19.828 1 98.38 430 LEU A O 1
ATOM 3382 N N . GLU A 1 431 ? 9.195 29.688 19.938 1 97.75 431 GLU A N 1
ATOM 3383 C CA . GLU A 1 431 ? 9.18 29.734 21.391 1 97.75 431 GLU A CA 1
ATOM 3384 C C . GLU A 1 431 ? 8.797 28.375 21.969 1 97.75 431 GLU A C 1
ATOM 3386 O O . GLU A 1 431 ? 9.328 27.953 23 1 97.75 431 GLU A O 1
ATOM 3391 N N . SER A 1 432 ? 7.824 27.734 21.406 1 97.75 432 SER A N 1
ATOM 3392 C CA . SER A 1 432 ? 7.363 26.453 21.938 1 97.75 432 SER A CA 1
ATOM 3393 C C . SER A 1 432 ? 6.656 25.625 20.859 1 97.75 432 SER A C 1
ATOM 3395 O O . SER A 1 432 ? 6.262 26.156 19.828 1 97.75 432 SER A O 1
ATOM 3397 N N . VAL A 1 433 ? 6.594 24.375 21.062 1 97.81 433 VAL A N 1
ATOM 3398 C CA . VAL A 1 433 ? 5.844 23.422 20.234 1 97.81 433 VAL A CA 1
ATOM 3399 C C . VAL A 1 433 ? 4.879 22.625 21.125 1 97.81 433 VAL A C 1
ATOM 3401 O O . VAL A 1 433 ? 5.297 21.984 22.078 1 97.81 433 VAL A O 1
ATOM 3404 N N . SER A 1 434 ? 3.621 22.703 20.812 1 96.88 434 SER A N 1
ATOM 3405 C CA . SER A 1 434 ? 2.604 21.969 21.547 1 96.88 434 SER A CA 1
ATOM 3406 C C . SER A 1 434 ? 2.092 20.781 20.734 1 96.88 434 SER A C 1
ATOM 3408 O O . SER A 1 434 ? 1.718 20.922 19.578 1 96.88 434 SER A O 1
ATOM 3410 N N . THR A 1 435 ? 2.127 19.594 21.359 1 94.44 435 THR A N 1
ATOM 3411 C CA . THR A 1 435 ? 1.526 18.406 20.75 1 94.44 435 THR A CA 1
ATOM 3412 C C . THR A 1 435 ? 0.009 18.422 20.922 1 94.44 435 THR A C 1
ATOM 3414 O O . THR A 1 435 ? -0.496 18.547 22.031 1 94.44 435 THR A O 1
ATOM 3417 N N . LEU A 1 436 ? -0.66 18.344 19.828 1 93.94 436 LEU A N 1
ATOM 3418 C CA . LEU A 1 436 ? -2.117 18.344 19.891 1 93.94 436 LEU A CA 1
ATOM 3419 C C . LEU A 1 436 ? -2.645 16.953 20.234 1 93.94 436 LEU A C 1
ATOM 3421 O O . LEU A 1 436 ? -1.903 15.969 20.188 1 93.94 436 LEU A O 1
ATOM 3425 N N . THR A 1 437 ? -3.869 16.859 20.656 1 92.5 437 THR A N 1
ATOM 3426 C CA . THR A 1 437 ? -4.434 15.633 21.219 1 92.5 437 THR A CA 1
ATOM 3427 C C . THR A 1 437 ? -4.945 14.711 20.125 1 92.5 437 THR A C 1
ATOM 3429 O O . THR A 1 437 ? -6.141 14.43 20.047 1 92.5 437 THR A O 1
ATOM 3432 N N . THR A 1 438 ? -4.086 14.281 19.312 1 92.19 438 THR A N 1
ATOM 3433 C CA . THR A 1 438 ? -4.359 13.359 18.219 1 92.19 438 THR A CA 1
ATOM 3434 C C . THR A 1 438 ? -3.285 12.281 18.141 1 92.19 438 THR A C 1
ATOM 3436 O O . THR A 1 438 ? -2.199 12.438 18.703 1 92.19 438 THR A O 1
ATOM 3439 N N . VAL A 1 439 ? -3.592 11.203 17.484 1 91.75 439 VAL A N 1
ATOM 3440 C CA . VAL A 1 439 ? -2.594 10.164 17.25 1 91.75 439 VAL A CA 1
ATOM 3441 C C . VAL A 1 439 ? -1.623 10.609 16.172 1 91.75 439 VAL A C 1
ATOM 3443 O O . VAL A 1 439 ? -0.529 10.055 16.031 1 91.75 439 VAL A O 1
ATOM 3446 N N . LEU A 1 440 ? -2.012 11.641 15.406 1 93.81 440 LEU A N 1
ATOM 3447 C CA . LEU A 1 440 ? -1.208 12.133 14.297 1 93.81 440 LEU A CA 1
ATOM 3448 C C . LEU A 1 440 ? -0.168 13.141 14.781 1 93.81 440 LEU A C 1
ATOM 3450 O O . LEU A 1 440 ? -0.191 13.555 15.945 1 93.81 440 LEU A O 1
ATOM 3454 N N . ASP A 1 441 ? 0.749 13.422 13.883 1 95.38 441 ASP A N 1
ATOM 3455 C CA . ASP A 1 441 ? 1.798 14.391 14.188 1 95.38 441 ASP A CA 1
ATOM 3456 C C . ASP A 1 441 ? 1.329 15.812 13.898 1 95.38 441 ASP A C 1
ATOM 3458 O O . ASP A 1 441 ? 1.795 16.438 12.945 1 95.38 441 ASP A O 1
ATOM 3462 N N . ARG A 1 442 ? 0.403 16.281 14.773 1 95.12 442 ARG A N 1
ATOM 3463 C CA . ARG A 1 442 ? -0.127 17.641 14.68 1 95.12 442 ARG A CA 1
ATOM 3464 C C . ARG A 1 442 ? 0.358 18.484 15.852 1 95.12 442 ARG A C 1
ATOM 3466 O O . ARG A 1 442 ? 0.305 18.062 17 1 95.12 442 ARG A O 1
ATOM 3473 N N . PHE A 1 443 ? 0.793 19.672 15.484 1 96.31 443 PHE A N 1
ATOM 3474 C CA . PHE A 1 443 ? 1.4 20.547 16.484 1 96.31 443 PHE A CA 1
ATOM 3475 C C . PHE A 1 443 ? 0.979 21.984 16.266 1 96.31 443 PHE A C 1
ATOM 3477 O O . PHE A 1 443 ? 0.504 22.344 15.188 1 96.31 443 PHE A O 1
ATOM 3484 N N . ILE A 1 444 ? 1.048 22.719 17.312 1 97.19 444 ILE A N 1
ATOM 3485 C CA . ILE A 1 444 ? 1.097 24.172 17.188 1 97.19 444 ILE A CA 1
ATOM 3486 C C . ILE A 1 444 ? 2.512 24.656 17.469 1 97.19 444 ILE A C 1
ATOM 3488 O O . ILE A 1 444 ? 3.033 24.469 18.578 1 97.19 444 ILE A O 1
ATOM 3492 N N . PHE A 1 445 ? 3.143 25.188 16.469 1 98.25 445 PHE A N 1
ATOM 3493 C CA . PHE A 1 445 ? 4.414 25.891 16.609 1 98.25 445 PHE A CA 1
ATOM 3494 C C . PHE A 1 445 ? 4.191 27.359 16.969 1 98.25 445 PHE A C 1
ATOM 3496 O O . PHE A 1 445 ? 3.639 28.109 16.172 1 98.25 445 PHE A O 1
ATOM 3503 N N . GLU A 1 446 ? 4.613 27.75 18.141 1 98.5 446 GLU A N 1
ATOM 3504 C CA . GLU A 1 446 ? 4.375 29.094 18.625 1 98.5 446 GLU A CA 1
ATOM 3505 C C . GLU A 1 446 ? 5.625 29.969 18.5 1 98.5 446 GLU A C 1
ATOM 3507 O O . GLU A 1 446 ? 6.695 29.594 18.984 1 98.5 446 GLU A O 1
ATOM 3512 N N . GLY A 1 447 ? 5.414 31.062 17.844 1 98.5 447 GLY A N 1
ATOM 3513 C CA . GLY A 1 447 ? 6.504 32 17.703 1 98.5 447 GLY A CA 1
ATOM 3514 C C . GLY A 1 447 ? 6.203 33.375 18.312 1 98.5 447 GLY A C 1
ATOM 3515 O O . GLY A 1 447 ? 5.039 33.688 18.547 1 98.5 447 GLY A O 1
ATOM 3516 N N . VAL A 1 448 ? 7.273 34.125 18.578 1 98.44 448 VAL A N 1
ATOM 3517 C CA . VAL A 1 448 ? 7.211 35.5 19.047 1 98.44 448 VAL A CA 1
ATOM 3518 C C . VAL A 1 448 ? 8.117 36.406 18.172 1 98.44 448 VAL A C 1
ATOM 3520 O O . VAL A 1 448 ? 9.055 35.906 17.562 1 98.44 448 VAL A O 1
ATOM 3523 N N . PRO A 1 449 ? 7.723 37.656 18.094 1 98.12 449 PRO A N 1
ATOM 3524 C CA . PRO A 1 449 ? 8.617 38.531 17.344 1 98.12 449 PRO A CA 1
ATOM 3525 C C . PRO A 1 449 ? 10.047 38.531 17.875 1 98.12 449 PRO A C 1
ATOM 3527 O O . PRO A 1 449 ? 10.242 38.625 19.094 1 98.12 449 PRO A O 1
ATOM 3530 N N . ASP A 1 450 ? 10.984 38.344 17 1 97.19 450 ASP A N 1
ATOM 3531 C CA . ASP A 1 450 ? 12.398 38.438 17.359 1 97.19 450 ASP A CA 1
ATOM 3532 C C . ASP A 1 450 ? 12.852 39.906 17.375 1 97.19 450 ASP A C 1
ATOM 3534 O O . ASP A 1 450 ? 12.953 40.531 16.328 1 97.19 450 ASP A O 1
ATOM 3538 N N . PRO A 1 451 ? 13.234 40.438 18.453 1 93.94 451 PRO A N 1
ATOM 3539 C CA . PRO A 1 451 ? 13.617 41.844 18.531 1 93.94 451 PRO A CA 1
ATOM 3540 C C . PRO A 1 451 ? 14.922 42.125 17.781 1 93.94 451 PRO A C 1
ATOM 3542 O O . PRO A 1 451 ? 15.195 43.281 17.438 1 93.94 451 PRO A O 1
ATOM 3545 N N . SER A 1 452 ? 15.703 41.156 17.484 1 93.25 452 SER A N 1
ATOM 3546 C CA . SER A 1 452 ? 16.984 41.344 16.844 1 93.25 452 SER A CA 1
ATOM 3547 C C . SER A 1 452 ? 16.859 41.312 15.32 1 93.25 452 SER A C 1
ATOM 3549 O O . SER A 1 452 ? 17.828 41.5 14.594 1 93.25 452 SER A O 1
ATOM 3551 N N . TRP A 1 453 ? 15.633 41 14.953 1 90.69 453 TRP A N 1
ATOM 3552 C CA . TRP A 1 453 ? 15.398 40.844 13.523 1 90.69 453 TRP A CA 1
ATOM 3553 C C . TRP A 1 453 ? 15.602 42.156 12.797 1 90.69 453 TRP A C 1
ATOM 3555 O O . TRP A 1 453 ? 15.094 43.188 13.227 1 90.69 453 TRP A O 1
ATOM 3565 N N . LYS A 1 454 ? 16.641 42.281 11.852 1 78.12 454 LYS A N 1
ATOM 3566 C CA . LYS A 1 454 ? 16.906 43.438 11.008 1 78.12 454 LYS A CA 1
ATOM 3567 C C . LYS A 1 454 ? 16.203 43.312 9.664 1 78.12 454 LYS A C 1
ATOM 3569 O O . LYS A 1 454 ? 16.328 42.312 8.977 1 78.12 454 LYS A O 1
ATOM 3574 N N . GLN A 1 455 ? 15.203 44.156 9.312 1 68.88 455 GLN A N 1
ATOM 3575 C CA . GLN A 1 455 ? 14.461 44.125 8.055 1 68.88 455 GLN A CA 1
ATOM 3576 C C . GLN A 1 455 ? 15.391 44.344 6.867 1 68.88 455 GLN A C 1
ATOM 3578 O O . GLN A 1 455 ? 16.328 45.156 6.953 1 68.88 455 GLN A O 1
ATOM 3583 N N . MET B 1 1 ? -9.414 -13.773 33.094 1 52.28 1 MET B N 1
ATOM 3584 C CA . MET B 1 1 ? -10.258 -13.258 32.031 1 52.28 1 MET B CA 1
ATOM 3585 C C . MET B 1 1 ? -9.797 -13.789 30.672 1 52.28 1 MET B C 1
ATOM 3587 O O . MET B 1 1 ? -8.609 -14.055 30.484 1 52.28 1 MET B O 1
ATOM 3591 N N . PRO B 1 2 ? -10.75 -14.133 29.812 1 69.38 2 PRO B N 1
ATOM 3592 C CA . PRO B 1 2 ? -10.336 -14.711 28.531 1 69.38 2 PRO B CA 1
ATOM 3593 C C . PRO B 1 2 ? -9.43 -13.781 27.734 1 69.38 2 PRO B C 1
ATOM 3595 O O . PRO B 1 2 ? -9.594 -12.562 27.781 1 69.38 2 PRO B O 1
ATOM 3598 N N . VAL B 1 3 ? -8.352 -14.281 27.297 1 87.19 3 VAL B N 1
ATOM 3599 C CA . VAL B 1 3 ? -7.371 -13.547 26.516 1 87.19 3 VAL B CA 1
ATOM 3600 C C . VAL B 1 3 ? -8.039 -12.992 25.25 1 87.19 3 VAL B C 1
ATOM 3602 O O . VAL B 1 3 ? -8.758 -13.703 24.547 1 87.19 3 VAL B O 1
ATOM 3605 N N . SER B 1 4 ? -8.016 -11.695 25.078 1 93.25 4 SER B N 1
ATOM 3606 C CA . SER B 1 4 ? -8.641 -11.039 23.938 1 93.25 4 SER B CA 1
ATOM 3607 C C . SER B 1 4 ? -8.031 -11.523 22.625 1 93.25 4 SER B C 1
ATOM 3609 O O . SER B 1 4 ? -6.949 -12.109 22.625 1 93.25 4 SER B O 1
ATOM 3611 N N . ALA B 1 5 ? -8.789 -11.391 21.531 1 95.31 5 ALA B N 1
ATOM 3612 C CA . ALA B 1 5 ? -8.281 -11.727 20.219 1 95.31 5 ALA B CA 1
ATOM 3613 C C . ALA B 1 5 ? -6.965 -11.016 19.922 1 95.31 5 ALA B C 1
ATOM 3615 O O . ALA B 1 5 ? -6.047 -11.594 19.344 1 95.31 5 ALA B O 1
ATOM 3616 N N . ALA B 1 6 ? -6.844 -9.742 20.344 1 97.5 6 ALA B N 1
ATOM 3617 C CA . ALA B 1 6 ? -5.629 -8.961 20.141 1 97.5 6 ALA B CA 1
ATOM 3618 C C . ALA B 1 6 ? -4.449 -9.562 20.891 1 97.5 6 ALA B C 1
ATOM 3620 O O . ALA B 1 6 ? -3.338 -9.641 20.359 1 97.5 6 ALA B O 1
ATOM 3621 N N . GLN B 1 7 ? -4.656 -9.961 22.094 1 97.19 7 GLN B N 1
ATOM 3622 C CA . GLN B 1 7 ? -3.594 -10.57 22.891 1 97.19 7 GLN B CA 1
ATOM 3623 C C . GLN B 1 7 ? -3.195 -11.93 22.312 1 97.19 7 GLN B C 1
ATOM 3625 O O . GLN B 1 7 ? -2.016 -12.289 22.312 1 97.19 7 GLN B O 1
ATOM 3630 N N . GLN B 1 8 ? -4.195 -12.703 21.812 1 97.5 8 GLN B N 1
ATOM 3631 C CA . GLN B 1 8 ? -3.887 -13.961 21.141 1 97.5 8 GLN B CA 1
ATOM 3632 C C . GLN B 1 8 ? -2.986 -13.727 19.922 1 97.5 8 GLN B C 1
ATOM 3634 O O . GLN B 1 8 ? -2.023 -14.469 19.719 1 97.5 8 GLN B O 1
ATOM 3639 N N . LEU B 1 9 ? -3.32 -12.734 19.141 1 98.5 9 LEU B N 1
ATOM 3640 C CA . LEU B 1 9 ? -2.527 -12.391 17.969 1 98.5 9 LEU B CA 1
ATOM 3641 C C . LEU B 1 9 ? -1.108 -12 18.359 1 98.5 9 LEU B C 1
ATOM 3643 O O . LEU B 1 9 ? -0.143 -12.414 17.719 1 98.5 9 LEU B O 1
ATOM 3647 N N . ALA B 1 10 ? -0.955 -11.18 19.422 1 98.38 10 ALA B N 1
ATOM 3648 C CA . ALA B 1 10 ? 0.368 -10.773 19.891 1 98.38 10 ALA B CA 1
ATOM 3649 C C . ALA B 1 10 ? 1.19 -11.984 20.328 1 98.38 10 ALA B C 1
ATOM 3651 O O . ALA B 1 10 ? 2.4 -12.031 20.109 1 98.38 10 ALA B O 1
ATOM 3652 N N . GLU B 1 11 ? 0.552 -12.953 20.922 1 97.75 11 GLU B N 1
ATOM 3653 C CA . GLU B 1 11 ? 1.235 -14.172 21.344 1 97.75 11 GLU B CA 1
ATOM 3654 C C . GLU B 1 11 ? 1.668 -15 20.125 1 97.75 11 GLU B C 1
ATOM 3656 O O . GLU B 1 11 ? 2.754 -15.586 20.125 1 97.75 11 GLU B O 1
ATOM 3661 N N . LEU B 1 12 ? 0.786 -15.094 19.125 1 98.25 12 LEU B N 1
ATOM 3662 C CA . LEU B 1 12 ? 1.142 -15.781 17.891 1 98.25 12 LEU B CA 1
ATOM 3663 C C . LEU B 1 12 ? 2.363 -15.141 17.234 1 98.25 12 LEU B C 1
ATOM 3665 O O . LEU B 1 12 ? 3.238 -15.836 16.719 1 98.25 12 LEU B O 1
ATOM 3669 N N . ILE B 1 13 ? 2.432 -13.82 17.297 1 98.75 13 ILE B N 1
ATOM 3670 C CA . ILE B 1 13 ? 3.547 -13.078 16.719 1 98.75 13 ILE B CA 1
ATOM 3671 C C . ILE B 1 13 ? 4.836 -13.422 17.469 1 98.75 13 ILE B C 1
ATOM 3673 O O . ILE B 1 13 ? 5.855 -13.727 16.844 1 98.75 13 ILE B O 1
ATOM 3677 N N . LEU B 1 14 ? 4.777 -13.398 18.797 1 98.19 14 LEU B N 1
ATOM 3678 C CA . LEU B 1 14 ? 5.949 -13.703 19.609 1 98.19 14 LEU B CA 1
ATOM 3679 C C . LEU B 1 14 ? 6.453 -15.117 19.328 1 98.19 14 LEU B C 1
ATOM 3681 O O . LEU B 1 14 ? 7.656 -15.336 19.156 1 98.19 14 LEU B O 1
ATOM 3685 N N . GLN B 1 15 ? 5.539 -16.062 19.203 1 98.12 15 GLN B N 1
ATOM 3686 C CA . GLN B 1 15 ? 5.914 -17.438 18.938 1 98.12 15 GLN B CA 1
ATOM 3687 C C . GLN B 1 15 ? 6.492 -17.594 17.531 1 98.12 15 GLN B C 1
ATOM 3689 O O . GLN B 1 15 ? 7.465 -18.312 17.328 1 98.12 15 GLN B O 1
ATOM 3694 N N . ALA B 1 16 ? 5.891 -16.922 16.562 1 98.5 16 ALA B N 1
ATOM 3695 C CA . ALA B 1 16 ? 6.398 -16.969 15.188 1 98.5 16 ALA B CA 1
ATOM 3696 C C . ALA B 1 16 ? 7.832 -16.453 15.117 1 98.5 16 ALA B C 1
ATOM 3698 O O . ALA B 1 16 ? 8.664 -17.016 14.391 1 98.5 16 ALA B O 1
ATOM 3699 N N . VAL B 1 17 ? 8.141 -15.367 15.852 1 98.38 17 VAL B N 1
ATOM 3700 C CA . VAL B 1 17 ? 9.484 -14.805 15.883 1 98.38 17 VAL B CA 1
ATOM 3701 C C . VAL B 1 17 ? 10.477 -15.852 16.391 1 98.38 17 VAL B C 1
ATOM 3703 O O . VAL B 1 17 ? 11.523 -16.078 15.781 1 98.38 17 VAL B O 1
ATOM 3706 N N . LYS B 1 18 ? 10.125 -16.516 17.469 1 97.5 18 LYS B N 1
ATOM 3707 C CA . LYS B 1 18 ? 10.984 -17.547 18.047 1 97.5 18 LYS B CA 1
ATOM 3708 C C . LYS B 1 18 ? 11.18 -18.703 17.078 1 97.5 18 LYS B C 1
ATOM 3710 O O . LYS B 1 18 ? 12.289 -19.219 16.922 1 97.5 18 LYS B O 1
ATOM 3715 N N . ASP B 1 19 ? 10.117 -19.109 16.406 1 97.81 19 ASP B N 1
ATOM 3716 C CA . ASP B 1 19 ? 10.18 -20.219 15.453 1 97.81 19 ASP B CA 1
ATOM 3717 C C . ASP B 1 19 ? 11.062 -19.875 14.258 1 97.81 19 ASP B C 1
ATOM 3719 O O . ASP B 1 19 ? 11.828 -20.719 13.781 1 97.81 19 ASP B O 1
ATOM 3723 N N . ILE B 1 20 ? 10.961 -18.656 13.734 1 97.62 20 ILE B N 1
ATOM 3724 C CA . ILE B 1 20 ? 11.758 -18.234 12.594 1 97.62 20 ILE B CA 1
ATOM 3725 C C . ILE B 1 20 ? 13.242 -18.219 12.977 1 97.62 20 ILE B C 1
ATOM 3727 O O . ILE B 1 20 ? 14.086 -18.719 12.227 1 97.62 20 ILE B O 1
ATOM 3731 N N . GLU B 1 21 ? 13.539 -17.656 14.125 1 96.5 21 GLU B N 1
ATOM 3732 C CA . GLU B 1 21 ? 14.93 -17.578 14.555 1 96.5 21 GLU B CA 1
ATOM 3733 C C . GLU B 1 21 ? 15.508 -18.969 14.828 1 96.5 21 GLU B C 1
ATOM 3735 O O . GLU B 1 21 ? 16.672 -19.234 14.508 1 96.5 21 GLU B O 1
ATOM 3740 N N . ALA B 1 22 ? 14.68 -19.844 15.43 1 95.38 22 ALA B N 1
ATOM 3741 C CA . ALA B 1 22 ? 15.125 -21.219 15.664 1 95.38 22 ALA B CA 1
ATOM 3742 C C . ALA B 1 22 ? 15.414 -21.938 14.352 1 95.38 22 ALA B C 1
ATOM 3744 O O . ALA B 1 22 ? 16.406 -22.656 14.227 1 95.38 22 ALA B O 1
ATOM 3745 N N . ASP B 1 23 ? 14.539 -21.781 13.375 1 95.94 23 ASP B N 1
ATOM 3746 C CA . ASP B 1 23 ? 14.742 -22.406 12.062 1 95.94 23 ASP B CA 1
ATOM 3747 C C . ASP B 1 23 ? 15.992 -21.844 11.383 1 95.94 23 ASP B C 1
ATOM 3749 O O . ASP B 1 23 ? 16.766 -22.594 10.781 1 95.94 23 ASP B O 1
ATOM 3753 N N . THR B 1 24 ? 16.203 -20.516 11.461 1 95.56 24 THR B N 1
ATOM 3754 C CA . THR B 1 24 ? 17.391 -19.891 10.883 1 95.56 24 THR B CA 1
ATOM 3755 C C . THR B 1 24 ? 18.656 -20.484 11.492 1 95.56 24 THR B C 1
ATOM 3757 O O . THR B 1 24 ? 19.594 -20.812 10.773 1 95.56 24 THR B O 1
ATOM 3760 N N . ALA B 1 25 ? 18.656 -20.672 12.82 1 94.06 25 ALA B N 1
ATOM 3761 C CA . ALA B 1 25 ? 19.812 -21.219 13.523 1 94.06 25 ALA B CA 1
ATOM 3762 C C . ALA B 1 25 ? 20.078 -22.672 13.125 1 94.06 25 ALA B C 1
ATOM 3764 O O . ALA B 1 25 ? 21.219 -23.125 13.094 1 94.06 25 ALA B O 1
ATOM 3765 N N . THR B 1 26 ? 19.031 -23.344 12.789 1 94.88 26 THR B N 1
ATOM 3766 C CA . THR B 1 26 ? 19.156 -24.734 12.367 1 94.88 26 THR B CA 1
ATOM 3767 C C . THR B 1 26 ? 19.766 -24.828 10.977 1 94.88 26 THR B C 1
ATOM 3769 O O . THR B 1 26 ? 20.609 -25.688 10.719 1 94.88 26 THR B O 1
ATOM 3772 N N . GLN B 1 27 ? 19.359 -23.953 10.109 1 95.06 27 GLN B N 1
ATOM 3773 C CA . GLN B 1 27 ? 19.828 -24.016 8.727 1 95.06 27 GLN B CA 1
ATOM 3774 C C . GLN B 1 27 ? 21.172 -23.328 8.562 1 95.06 27 GLN B C 1
ATOM 3776 O O . GLN B 1 27 ? 21.953 -23.672 7.668 1 95.06 27 GLN B O 1
ATOM 3781 N N . ILE B 1 28 ? 21.438 -22.344 9.344 1 95.38 28 ILE B N 1
ATOM 3782 C CA . ILE B 1 28 ? 22.734 -21.672 9.414 1 95.38 28 ILE B CA 1
ATOM 3783 C C . ILE B 1 28 ? 23.234 -21.656 10.859 1 95.38 28 ILE B C 1
ATOM 3785 O O . ILE B 1 28 ? 23.016 -20.672 11.586 1 95.38 28 ILE B O 1
ATOM 3789 N N . PRO B 1 29 ? 24 -22.656 11.172 1 92.5 29 PRO B N 1
ATOM 3790 C CA . PRO B 1 29 ? 24.422 -22.781 12.57 1 92.5 29 PRO B CA 1
ATOM 3791 C C . PRO B 1 29 ? 25.109 -21.516 13.094 1 92.5 29 PRO B C 1
ATOM 3793 O O . PRO B 1 29 ? 26.047 -21.016 12.461 1 92.5 29 PRO B O 1
ATOM 3796 N N . GLY B 1 30 ? 24.609 -20.984 14.211 1 87.56 30 GLY B N 1
ATOM 3797 C CA . GLY B 1 30 ? 25.188 -19.812 14.875 1 87.56 30 GLY B CA 1
ATOM 3798 C C . GLY B 1 30 ? 24.703 -18.5 14.297 1 87.56 30 GLY B C 1
ATOM 3799 O O . GLY B 1 30 ? 25.078 -17.438 14.773 1 87.56 30 GLY B O 1
ATOM 3800 N N . ALA B 1 31 ? 23.859 -18.641 13.312 1 89.12 31 ALA B N 1
ATOM 3801 C CA . ALA B 1 31 ? 23.406 -17.422 12.641 1 89.12 31 ALA B CA 1
ATOM 3802 C C . ALA B 1 31 ? 22.406 -16.656 13.5 1 89.12 31 ALA B C 1
ATOM 3804 O O . ALA B 1 31 ? 21.625 -17.25 14.234 1 89.12 31 ALA B O 1
ATOM 3805 N N . GLN B 1 32 ? 22.578 -15.297 13.5 1 90 32 GLN B N 1
ATOM 3806 C CA . GLN B 1 32 ? 21.594 -14.367 14.062 1 90 32 GLN B CA 1
ATOM 3807 C C . GLN B 1 32 ? 20.875 -13.602 12.961 1 90 32 GLN B C 1
ATOM 3809 O O . GLN B 1 32 ? 21.328 -13.555 11.82 1 90 32 GLN B O 1
ATOM 3814 N N . THR B 1 33 ? 19.703 -13.102 13.367 1 93 33 THR B N 1
ATOM 3815 C CA . THR B 1 33 ? 18.984 -12.273 12.406 1 93 33 THR B CA 1
ATOM 3816 C C . THR B 1 33 ? 19.844 -11.109 11.945 1 93 33 THR B C 1
ATOM 3818 O O . THR B 1 33 ? 20.422 -10.391 12.766 1 93 33 THR B O 1
ATOM 3821 N N . THR B 1 34 ? 19.938 -10.953 10.68 1 94.19 34 THR B N 1
ATOM 3822 C CA . THR B 1 34 ? 20.75 -9.875 10.109 1 94.19 34 THR B CA 1
ATOM 3823 C C . THR B 1 34 ? 20.156 -8.516 10.461 1 94.19 34 THR B C 1
ATOM 3825 O O . THR B 1 34 ? 18.938 -8.32 10.406 1 94.19 34 THR B O 1
ATOM 3828 N N . ASP B 1 35 ? 21.047 -7.609 10.922 1 94.62 35 ASP B N 1
ATOM 3829 C CA . ASP B 1 35 ? 20.625 -6.23 11.148 1 94.62 35 ASP B CA 1
ATOM 3830 C C . ASP B 1 35 ? 20.078 -5.605 9.859 1 94.62 35 ASP B C 1
ATOM 3832 O O . ASP B 1 35 ? 20.812 -5.48 8.875 1 94.62 35 ASP B O 1
ATOM 3836 N N . ILE B 1 36 ? 18.875 -5.16 9.859 1 95.75 36 ILE B N 1
ATOM 3837 C CA . ILE B 1 36 ? 18.156 -4.703 8.672 1 95.75 36 ILE B CA 1
ATOM 3838 C C . ILE B 1 36 ? 18.844 -3.459 8.109 1 95.75 36 ILE B C 1
ATOM 3840 O O . ILE B 1 36 ? 18.703 -3.139 6.93 1 95.75 36 ILE B O 1
ATOM 3844 N N . ASN B 1 37 ? 19.609 -2.713 8.906 1 95.5 37 ASN B N 1
ATOM 3845 C CA . ASN B 1 37 ? 20.188 -1.43 8.523 1 95.5 37 ASN B CA 1
ATOM 3846 C C . ASN B 1 37 ? 21.547 -1.608 7.828 1 95.5 37 ASN B C 1
ATOM 3848 O O . ASN B 1 37 ? 22.125 -0.639 7.348 1 95.5 37 ASN B O 1
ATOM 3852 N N . LEU B 1 38 ? 22.031 -2.863 7.695 1 95 38 LEU B N 1
ATOM 3853 C CA . LEU B 1 38 ? 23.297 -3.129 7.035 1 95 38 LEU B CA 1
ATOM 3854 C C . LEU B 1 38 ? 23.109 -3.246 5.527 1 95 38 LEU B C 1
ATOM 3856 O O . LEU B 1 38 ? 22.109 -3.799 5.059 1 95 38 LEU B O 1
ATOM 3860 N N . PRO B 1 39 ? 24.047 -2.732 4.809 1 96 39 PRO B N 1
ATOM 3861 C CA . PRO B 1 39 ? 24.016 -2.855 3.35 1 96 39 PRO B CA 1
ATOM 3862 C C . PRO B 1 39 ? 24.5 -4.219 2.863 1 96 39 PRO B C 1
ATOM 3864 O O . PRO B 1 39 ? 25.594 -4.324 2.297 1 96 39 PRO B O 1
ATOM 3867 N N . THR B 1 40 ? 23.719 -5.215 2.992 1 95.31 40 THR B N 1
ATOM 3868 C CA . THR B 1 40 ? 24.141 -6.57 2.641 1 95.31 40 THR B CA 1
ATOM 3869 C C . THR B 1 40 ? 22.938 -7.402 2.178 1 95.31 40 THR B C 1
ATOM 3871 O O . THR B 1 40 ? 21.797 -7.031 2.416 1 95.31 40 THR B O 1
ATOM 3874 N N . VAL B 1 41 ? 23.25 -8.414 1.437 1 95.94 41 VAL B N 1
ATOM 3875 C CA . VAL B 1 41 ? 22.281 -9.477 1.166 1 95.94 41 VAL B CA 1
ATOM 3876 C C . VAL B 1 41 ? 22.312 -10.508 2.287 1 95.94 41 VAL B C 1
ATOM 3878 O O . VAL B 1 41 ? 23.328 -11.188 2.484 1 95.94 41 VAL B O 1
ATOM 3881 N N . ALA B 1 42 ? 21.281 -10.594 3.01 1 95.12 42 ALA B N 1
ATOM 3882 C CA . ALA B 1 42 ? 21.266 -11.492 4.164 1 95.12 42 ALA B CA 1
ATOM 3883 C C . ALA B 1 42 ? 21.219 -12.953 3.723 1 95.12 42 ALA B C 1
ATOM 3885 O O . ALA B 1 42 ? 20.438 -13.312 2.828 1 95.12 42 ALA B O 1
ATOM 3886 N N . ALA B 1 43 ? 21.938 -13.789 4.383 1 92.88 43 ALA B N 1
ATOM 3887 C CA . ALA B 1 43 ? 21.969 -15.211 4.059 1 92.88 43 ALA B CA 1
ATOM 3888 C C . ALA B 1 43 ? 20.609 -15.859 4.297 1 92.88 43 ALA B C 1
ATOM 3890 O O . ALA B 1 43 ? 20.219 -16.781 3.58 1 92.88 43 ALA B O 1
ATOM 3891 N N . GLU B 1 44 ? 19.906 -15.367 5.258 1 93.12 44 GLU B N 1
ATOM 3892 C CA . GLU B 1 44 ? 18.641 -15.992 5.629 1 93.12 44 GLU B CA 1
ATOM 3893 C C . GLU B 1 44 ? 17.562 -15.727 4.574 1 93.12 44 GLU B C 1
ATOM 3895 O O . GLU B 1 44 ? 16.516 -16.359 4.586 1 93.12 44 GLU B O 1
ATOM 3900 N N . ASP B 1 45 ? 17.797 -14.836 3.625 1 91.25 45 ASP B N 1
ATOM 3901 C CA . ASP B 1 45 ? 16.828 -14.555 2.568 1 91.25 45 ASP B CA 1
ATOM 3902 C C . ASP B 1 45 ? 16.688 -15.742 1.621 1 91.25 45 ASP B C 1
ATOM 3904 O O . ASP B 1 45 ? 15.68 -15.875 0.927 1 91.25 45 ASP B O 1
ATOM 3908 N N . ASP B 1 46 ? 17.641 -16.641 1.591 1 87.5 46 ASP B N 1
ATOM 3909 C CA . ASP B 1 46 ? 17.656 -17.719 0.619 1 87.5 46 ASP B CA 1
ATOM 3910 C C . ASP B 1 46 ? 17.484 -19.078 1.307 1 87.5 46 ASP B C 1
ATOM 3912 O O . ASP B 1 46 ? 17.766 -20.125 0.712 1 87.5 46 ASP B O 1
ATOM 3916 N N . LEU B 1 47 ? 17.062 -19.047 2.494 1 91.88 47 LEU B N 1
ATOM 3917 C CA . LEU B 1 47 ? 16.859 -20.312 3.199 1 91.88 47 LEU B CA 1
ATOM 3918 C C . LEU B 1 47 ? 15.695 -21.078 2.592 1 91.88 47 LEU B C 1
ATOM 3920 O O . LEU B 1 47 ? 14.75 -20.484 2.074 1 91.88 47 LEU B O 1
ATOM 3924 N N . GLU B 1 48 ? 15.836 -22.391 2.652 1 90.62 48 GLU B N 1
ATOM 3925 C CA . GLU B 1 48 ? 14.742 -23.25 2.203 1 90.62 48 GLU B CA 1
ATOM 3926 C C . GLU B 1 48 ? 13.477 -23.016 3.031 1 90.62 48 GLU B C 1
ATOM 3928 O O . GLU B 1 48 ? 13.555 -22.859 4.25 1 90.62 48 GLU B O 1
ATOM 3933 N N . ALA B 1 49 ? 12.406 -23 2.369 1 92.75 49 ALA B N 1
ATOM 3934 C CA . ALA B 1 49 ? 11.125 -22.859 3.055 1 92.75 49 ALA B CA 1
ATOM 3935 C C . ALA B 1 49 ? 10.656 -24.188 3.641 1 92.75 49 ALA B C 1
ATOM 3937 O O . ALA B 1 49 ? 9.656 -24.75 3.191 1 92.75 49 ALA B O 1
ATOM 3938 N N . THR B 1 50 ? 11.32 -24.641 4.688 1 91.75 50 THR B N 1
ATOM 3939 C CA . THR B 1 50 ? 10.836 -25.828 5.395 1 91.75 50 THR B CA 1
ATOM 3940 C C . THR B 1 50 ? 9.391 -25.641 5.848 1 91.75 50 THR B C 1
ATOM 3942 O O . THR B 1 50 ? 8.906 -24.5 5.938 1 91.75 50 THR B O 1
ATOM 3945 N N . PRO B 1 51 ? 8.703 -26.734 6.074 1 92.25 51 PRO B N 1
ATOM 3946 C CA . PRO B 1 51 ? 7.332 -26.594 6.566 1 92.25 51 PRO B CA 1
ATOM 3947 C C . PRO B 1 51 ? 7.242 -25.703 7.805 1 92.25 51 PRO B C 1
ATOM 3949 O O . PRO B 1 51 ? 6.305 -24.906 7.934 1 92.25 51 PRO B O 1
ATOM 3952 N N . HIS B 1 52 ? 8.242 -25.828 8.672 1 95 52 HIS B N 1
ATOM 3953 C CA . HIS B 1 52 ? 8.258 -25.031 9.891 1 95 52 HIS B CA 1
ATOM 3954 C C . HIS B 1 52 ? 8.492 -23.562 9.578 1 95 52 HIS B C 1
ATOM 3956 O O . HIS B 1 52 ? 7.832 -22.688 10.148 1 95 52 HIS B O 1
ATOM 3962 N N . ARG B 1 53 ? 9.484 -23.297 8.734 1 95.62 53 ARG B N 1
ATOM 3963 C CA . ARG B 1 53 ? 9.781 -21.906 8.359 1 95.62 53 ARG B CA 1
ATOM 3964 C C . ARG B 1 53 ? 8.594 -21.281 7.641 1 95.62 53 ARG B C 1
ATOM 3966 O O . ARG B 1 53 ? 8.219 -20.141 7.949 1 95.62 53 ARG B O 1
ATOM 3973 N N . ARG B 1 54 ? 8.031 -22.016 6.703 1 95.69 54 ARG B N 1
ATOM 3974 C CA . ARG B 1 54 ? 6.859 -21.531 5.969 1 95.69 54 ARG B CA 1
ATOM 3975 C C . ARG B 1 54 ? 5.723 -21.188 6.922 1 95.69 54 ARG B C 1
ATOM 3977 O O . ARG B 1 54 ? 5.148 -20.094 6.832 1 95.69 54 ARG B O 1
ATOM 3984 N N . ALA B 1 55 ? 5.441 -22.078 7.844 1 97 55 ALA B N 1
ATOM 3985 C CA . ALA B 1 55 ? 4.352 -21.859 8.789 1 97 55 ALA B CA 1
ATOM 3986 C C . ALA B 1 55 ? 4.617 -20.625 9.656 1 97 55 ALA B C 1
ATOM 3988 O O . ALA B 1 55 ? 3.713 -19.828 9.898 1 97 55 ALA B O 1
ATOM 3989 N N . ALA B 1 56 ? 5.832 -20.484 10.117 1 98.19 56 ALA B N 1
ATOM 3990 C CA . ALA B 1 56 ? 6.195 -19.375 11.008 1 98.19 56 ALA B CA 1
ATOM 3991 C C . ALA B 1 56 ? 6.109 -18.047 10.289 1 98.19 56 ALA B C 1
ATOM 3993 O O . ALA B 1 56 ? 5.559 -17.078 10.82 1 98.19 56 ALA B O 1
ATOM 3994 N N . LEU B 1 57 ? 6.645 -17.969 9.078 1 97.44 57 LEU B N 1
ATOM 3995 C CA . LEU B 1 57 ? 6.617 -16.734 8.297 1 97.44 57 LEU B CA 1
ATOM 3996 C C . LEU B 1 57 ? 5.184 -16.328 7.957 1 97.44 57 LEU B C 1
ATOM 3998 O O . LEU B 1 57 ? 4.828 -15.156 8.031 1 97.44 57 LEU B O 1
ATOM 4002 N N . ARG B 1 58 ? 4.375 -17.312 7.629 1 97.31 58 ARG B N 1
ATOM 4003 C CA . ARG B 1 58 ? 2.984 -17.047 7.277 1 97.31 58 ARG B CA 1
ATOM 4004 C C . ARG B 1 58 ? 2.189 -16.594 8.5 1 97.31 58 ARG B C 1
ATOM 4006 O O . ARG B 1 58 ? 1.379 -15.664 8.406 1 97.31 58 ARG B O 1
ATOM 4013 N N . THR B 1 59 ? 2.443 -17.219 9.625 1 98.25 59 THR B N 1
ATOM 4014 C CA . THR B 1 59 ? 1.782 -16.812 10.859 1 98.25 59 THR B CA 1
ATOM 4015 C C . THR B 1 59 ? 2.178 -15.391 11.242 1 98.25 59 THR B C 1
ATOM 4017 O O . THR B 1 59 ? 1.327 -14.594 11.633 1 98.25 59 THR B O 1
ATOM 4020 N N . LEU B 1 60 ? 3.477 -15.109 11.141 1 98.62 60 LEU B N 1
ATOM 4021 C CA . LEU B 1 60 ? 3.953 -13.766 11.461 1 98.62 60 LEU B CA 1
ATOM 4022 C C . LEU B 1 60 ? 3.217 -12.719 10.625 1 98.62 60 LEU B C 1
ATOM 4024 O O . LEU B 1 60 ? 2.674 -11.758 11.18 1 98.62 60 LEU B O 1
ATOM 4028 N N . LYS B 1 61 ? 3.186 -12.945 9.352 1 98 61 LYS B N 1
ATOM 4029 C CA . LYS B 1 61 ? 2.578 -11.977 8.445 1 98 61 LYS B CA 1
ATOM 4030 C C . LYS B 1 61 ? 1.075 -11.867 8.688 1 98 61 LYS B C 1
ATOM 4032 O O . LYS B 1 61 ? 0.546 -10.758 8.828 1 98 61 LYS B O 1
ATOM 4037 N N . GLY B 1 62 ? 0.36 -13.008 8.727 1 98.31 62 GLY B N 1
ATOM 4038 C CA . GLY B 1 62 ? -1.076 -13 8.961 1 98.31 62 GLY B CA 1
ATOM 4039 C C . GLY B 1 62 ? -1.465 -12.352 10.273 1 98.31 62 GLY B C 1
ATOM 4040 O O . GLY B 1 62 ? -2.359 -11.508 10.32 1 98.31 62 GLY B O 1
ATOM 4041 N N . ALA B 1 63 ? -0.759 -12.664 11.359 1 98.62 63 ALA B N 1
ATOM 4042 C CA . ALA B 1 63 ? -1.11 -12.203 12.703 1 98.62 63 ALA B C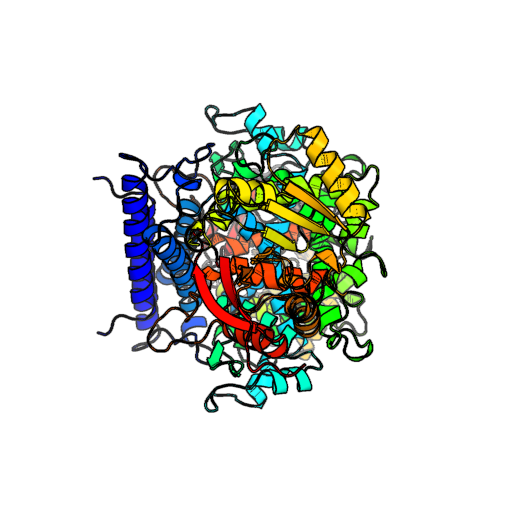A 1
ATOM 4043 C C . ALA B 1 63 ? -0.811 -10.719 12.859 1 98.62 63 ALA B C 1
ATOM 4045 O O . ALA B 1 63 ? -1.562 -9.992 13.523 1 98.62 63 ALA B O 1
ATOM 4046 N N . THR B 1 64 ? 0.293 -10.234 12.312 1 98.56 64 THR B N 1
ATOM 4047 C CA . THR B 1 64 ? 0.668 -8.828 12.453 1 98.56 64 THR B CA 1
ATOM 4048 C C . THR B 1 64 ? -0.347 -7.926 11.766 1 98.56 64 THR B C 1
ATOM 4050 O O . THR B 1 64 ? -0.795 -6.934 12.336 1 98.56 64 THR B O 1
ATOM 4053 N N . HIS B 1 65 ? -0.735 -8.273 10.562 1 98.31 65 HIS B N 1
ATOM 4054 C CA . HIS B 1 65 ? -1.705 -7.457 9.836 1 98.31 65 HIS B CA 1
ATOM 4055 C C . HIS B 1 65 ? -3.08 -7.527 10.492 1 98.31 65 HIS B C 1
ATOM 4057 O O . HIS B 1 65 ? -3.779 -6.516 10.578 1 98.31 65 HIS B O 1
ATOM 4063 N N . GLN B 1 66 ? -3.449 -8.75 10.93 1 98.5 66 GLN B N 1
ATOM 4064 C CA . GLN B 1 66 ? -4.719 -8.898 11.633 1 98.5 66 GLN B CA 1
ATOM 4065 C C . GLN B 1 66 ? -4.75 -8.062 12.906 1 98.5 66 GLN B C 1
ATOM 4067 O O . GLN B 1 66 ? -5.777 -7.465 13.242 1 98.5 66 GLN B O 1
ATOM 4072 N N . LEU B 1 67 ? -3.668 -8.023 13.625 1 98.62 67 LEU B N 1
ATOM 4073 C CA . LEU B 1 67 ? -3.57 -7.266 14.867 1 98.62 67 LEU B CA 1
ATOM 4074 C C . LEU B 1 67 ? -3.732 -5.773 14.602 1 98.62 67 LEU B C 1
ATOM 4076 O O . LEU B 1 67 ? -4.48 -5.094 15.305 1 98.62 67 LEU B O 1
ATOM 4080 N N . LEU B 1 68 ? -3.088 -5.227 13.594 1 98.06 68 LEU B N 1
ATOM 4081 C CA . LEU B 1 68 ? -3.209 -3.818 13.227 1 98.06 68 LEU B CA 1
ATOM 4082 C C . LEU B 1 68 ? -4.648 -3.471 12.867 1 98.06 68 LEU B C 1
ATOM 4084 O O . LEU B 1 68 ? -5.18 -2.457 13.32 1 98.06 68 LEU B O 1
ATOM 4088 N N . ALA B 1 69 ? -5.23 -4.328 12.078 1 97.75 69 ALA B N 1
ATOM 4089 C CA . ALA B 1 69 ? -6.621 -4.082 11.703 1 97.75 69 ALA B CA 1
ATOM 4090 C C . ALA B 1 69 ? -7.527 -4.078 12.93 1 97.75 69 ALA B C 1
ATOM 4092 O O . ALA B 1 69 ? -8.438 -3.254 13.031 1 97.75 69 ALA B O 1
ATOM 4093 N N . THR B 1 70 ? -7.262 -4.969 13.852 1 97.62 70 THR B N 1
ATOM 4094 C CA . THR B 1 70 ? -8.109 -5.172 15.023 1 97.62 70 THR B CA 1
ATOM 4095 C C . THR B 1 70 ? -8.094 -3.938 15.922 1 97.62 70 THR B C 1
ATOM 4097 O O . THR B 1 70 ? -9.117 -3.562 16.484 1 97.62 70 THR B O 1
ATOM 4100 N N . LEU B 1 71 ? -6.969 -3.27 15.977 1 97.25 71 LEU B N 1
ATOM 4101 C CA . LEU B 1 71 ? -6.836 -2.264 17.016 1 97.25 71 LEU B CA 1
ATOM 4102 C C . LEU B 1 71 ? -6.789 -0.86 16.422 1 97.25 71 LEU B C 1
ATOM 4104 O O . LEU B 1 71 ? -6.945 0.128 17.156 1 97.25 71 LEU B O 1
ATOM 4108 N N . SER B 1 72 ? -6.621 -0.721 15.141 1 95.38 72 SER B N 1
ATOM 4109 C CA . SER B 1 72 ? -6.559 0.595 14.508 1 95.38 72 SER B CA 1
ATOM 4110 C C . SER B 1 72 ? -7.941 1.227 14.414 1 95.38 72 SER B C 1
ATOM 4112 O O . SER B 1 72 ? -8.922 0.542 14.117 1 95.38 72 SER B O 1
ATOM 4114 N N . PRO B 1 73 ? -8.039 2.594 14.648 1 94.88 73 PRO B N 1
ATOM 4115 C CA . PRO B 1 73 ? -9.312 3.246 14.32 1 94.88 73 PRO B CA 1
ATOM 4116 C C . PRO B 1 73 ? -9.703 3.068 12.852 1 94.88 73 PRO B C 1
ATOM 4118 O O . PRO B 1 73 ? -8.867 3.215 11.961 1 94.88 73 PRO B O 1
ATOM 4121 N N . ALA B 1 74 ? -10.969 2.773 12.656 1 96.31 74 ALA B N 1
ATOM 4122 C CA . ALA B 1 74 ? -11.453 2.326 11.352 1 96.31 74 ALA B CA 1
ATOM 4123 C C . ALA B 1 74 ? -11.18 3.373 10.273 1 96.31 74 ALA B C 1
ATOM 4125 O O . ALA B 1 74 ? -10.703 3.043 9.188 1 96.31 74 ALA B O 1
ATOM 4126 N N . GLY B 1 75 ? -11.484 4.637 10.547 1 94.81 75 GLY B N 1
ATOM 4127 C CA . GLY B 1 75 ? -11.266 5.695 9.578 1 94.81 75 GLY B CA 1
ATOM 4128 C C . GLY B 1 75 ? -9.812 5.824 9.148 1 94.81 75 GLY B C 1
ATOM 4129 O O . GLY B 1 75 ? -9.523 5.949 7.961 1 94.81 75 GLY B O 1
ATOM 4130 N N . LEU B 1 76 ? -8.883 5.789 10.086 1 94.62 76 LEU B N 1
ATOM 4131 C CA . LEU B 1 76 ? -7.453 5.895 9.805 1 94.62 76 LEU B CA 1
ATOM 4132 C C . LEU B 1 76 ? -6.969 4.691 9 1 94.62 76 LEU B C 1
ATOM 4134 O O . LEU B 1 76 ? -6.141 4.84 8.102 1 94.62 76 LEU B O 1
ATOM 4138 N N . TYR B 1 77 ? -7.469 3.539 9.398 1 96.56 77 TYR B N 1
ATOM 4139 C CA . TYR B 1 77 ? -7.086 2.307 8.711 1 96.56 77 TYR B CA 1
ATOM 4140 C C . TYR B 1 77 ? -7.445 2.369 7.234 1 96.56 77 TYR B C 1
ATOM 4142 O O . TYR B 1 77 ? -6.605 2.09 6.371 1 96.56 77 TYR B O 1
ATOM 4150 N N . VAL B 1 78 ? -8.695 2.777 6.875 1 96.81 78 VAL B N 1
ATOM 4151 C CA . VAL B 1 78 ? -9.164 2.854 5.496 1 96.81 78 VAL B CA 1
ATOM 4152 C C . VAL B 1 78 ? -8.406 3.945 4.746 1 96.81 78 VAL B C 1
ATOM 4154 O O . VAL B 1 78 ? -8.016 3.762 3.592 1 96.81 78 VAL B O 1
ATOM 4157 N N . GLN B 1 79 ? -8.148 5.047 5.41 1 94.44 79 GLN B N 1
ATOM 4158 C CA . GLN B 1 79 ? -7.383 6.133 4.805 1 94.44 79 GLN B CA 1
ATOM 4159 C C . GLN B 1 79 ? -5.984 5.668 4.414 1 94.44 79 GLN B C 1
ATOM 4161 O O . GLN B 1 79 ? -5.523 5.938 3.303 1 94.44 79 GLN B O 1
ATOM 4166 N N . GLU B 1 80 ? -5.352 4.977 5.25 1 94.81 80 GLU B N 1
ATOM 4167 C CA . GLU B 1 80 ? -3.992 4.512 5 1 94.81 80 GLU B CA 1
ATOM 4168 C C . GLU B 1 80 ? -3.963 3.467 3.889 1 94.81 80 GLU B C 1
ATOM 4170 O O . GLU B 1 80 ? -3.041 3.449 3.068 1 94.81 80 GLU B O 1
ATOM 4175 N N . LEU B 1 81 ? -4.977 2.58 3.883 1 95.75 81 LEU B N 1
ATOM 4176 C CA . LEU B 1 81 ? -5.059 1.615 2.793 1 95.75 81 LEU B CA 1
ATOM 4177 C C . LEU B 1 81 ? -5.133 2.324 1.444 1 95.75 81 LEU B C 1
ATOM 4179 O O . LEU B 1 81 ? -4.488 1.904 0.48 1 95.75 81 LEU B O 1
ATOM 4183 N N . HIS B 1 82 ? -5.879 3.387 1.392 1 94.25 82 HIS B N 1
ATOM 4184 C CA . HIS B 1 82 ? -6.047 4.102 0.131 1 94.25 82 HIS B CA 1
ATOM 4185 C C . HIS B 1 82 ? -4.746 4.773 -0.299 1 94.25 82 HIS B C 1
ATOM 4187 O O . HIS B 1 82 ? -4.441 4.844 -1.493 1 94.25 82 HIS B O 1
ATOM 4193 N N . HIS B 1 83 ? -3.91 5.195 0.646 1 93.62 83 HIS B N 1
ATOM 4194 C CA . HIS B 1 83 ? -2.711 5.969 0.342 1 93.62 83 HIS B CA 1
ATOM 4195 C C . HIS B 1 83 ? -1.528 5.055 0.037 1 93.62 83 HIS B C 1
ATOM 4197 O O . HIS B 1 83 ? -0.424 5.531 -0.236 1 93.62 83 HIS B O 1
ATOM 4203 N N . THR B 1 84 ? -1.711 3.766 -0.022 1 93.44 84 THR B N 1
ATOM 4204 C CA . THR B 1 84 ? -0.592 2.836 -0.144 1 93.44 84 THR B CA 1
ATOM 4205 C C . THR B 1 84 ? 0.066 2.961 -1.515 1 93.44 84 THR B C 1
ATOM 4207 O O . THR B 1 84 ? 1.223 2.572 -1.691 1 93.44 84 THR B O 1
ATOM 4210 N N . TYR B 1 85 ? -0.588 3.525 -2.547 1 91.25 85 TYR B N 1
ATOM 4211 C CA . TYR B 1 85 ? -0.021 3.695 -3.881 1 91.25 85 TYR B CA 1
ATOM 4212 C C . TYR B 1 85 ? 1.224 4.574 -3.836 1 91.25 85 TYR B C 1
ATOM 4214 O O . TYR B 1 85 ? 2.068 4.508 -4.73 1 91.25 85 TYR B O 1
ATOM 4222 N N . LEU B 1 86 ? 1.403 5.352 -2.805 1 93.75 86 LEU B N 1
ATOM 4223 C CA . LEU B 1 86 ? 2.557 6.234 -2.664 1 93.75 86 LEU B CA 1
ATOM 4224 C C . LEU B 1 86 ? 3.84 5.426 -2.49 1 93.75 86 LEU B C 1
ATOM 4226 O O . LEU B 1 86 ? 4.922 5.883 -2.871 1 93.75 86 LEU B O 1
ATOM 4230 N N . GLN B 1 87 ? 3.711 4.207 -1.925 1 94.94 87 GLN B N 1
ATOM 4231 C CA . GLN B 1 87 ? 4.879 3.346 -1.791 1 94.94 87 GLN B CA 1
ATOM 4232 C C . GLN B 1 87 ? 5.414 2.926 -3.158 1 94.94 87 GLN B C 1
ATOM 4234 O O . GLN B 1 87 ? 6.625 2.938 -3.387 1 94.94 87 GLN B O 1
ATOM 4239 N N . THR B 1 88 ? 4.48 2.562 -4.062 1 93.19 88 THR B N 1
ATOM 4240 C CA . THR B 1 88 ? 4.855 2.215 -5.43 1 93.19 88 THR B CA 1
ATOM 4241 C C . THR B 1 88 ? 5.535 3.393 -6.121 1 93.19 88 THR B C 1
ATOM 4243 O O . THR B 1 88 ? 6.586 3.229 -6.746 1 93.19 88 THR B O 1
ATOM 4246 N N . THR B 1 89 ? 5.008 4.578 -5.969 1 91.94 89 THR B N 1
ATOM 4247 C CA . THR B 1 89 ? 5.523 5.789 -6.602 1 91.94 89 THR B CA 1
ATOM 4248 C C . THR B 1 89 ? 6.926 6.109 -6.094 1 91.94 89 THR B C 1
ATOM 4250 O O . THR B 1 89 ? 7.82 6.418 -6.879 1 91.94 89 THR B O 1
ATOM 4253 N N . ALA B 1 90 ? 7.086 6.02 -4.781 1 95.62 90 ALA B N 1
ATOM 4254 C CA . ALA B 1 90 ? 8.383 6.328 -4.184 1 95.62 90 ALA B CA 1
ATOM 4255 C C . ALA B 1 90 ? 9.445 5.336 -4.637 1 95.62 90 ALA B C 1
ATOM 4257 O O . ALA B 1 90 ? 10.578 5.723 -4.93 1 95.62 90 ALA B O 1
ATOM 4258 N N . LEU B 1 91 ? 9.094 4.051 -4.73 1 95.81 91 LEU B N 1
ATOM 4259 C CA . LEU B 1 91 ? 10.016 3.025 -5.207 1 95.81 91 LEU B CA 1
ATOM 4260 C C . LEU B 1 91 ? 10.414 3.287 -6.656 1 95.81 91 LEU B C 1
ATOM 4262 O O . LEU B 1 91 ? 11.586 3.129 -7.023 1 95.81 91 LEU B O 1
ATOM 4266 N N . ASP B 1 92 ? 9.477 3.672 -7.449 1 93.19 92 ASP B N 1
ATOM 4267 C CA . ASP B 1 92 ? 9.742 3.961 -8.859 1 93.19 92 ASP B CA 1
ATOM 4268 C C . ASP B 1 92 ? 10.719 5.125 -9.008 1 93.19 92 ASP B C 1
ATOM 4270 O O . ASP B 1 92 ? 11.641 5.066 -9.82 1 93.19 92 ASP B O 1
ATOM 4274 N N . ILE B 1 93 ? 10.523 6.145 -8.188 1 95.44 93 ILE B N 1
ATOM 4275 C CA . ILE B 1 93 ? 11.398 7.312 -8.234 1 95.44 93 ILE B CA 1
ATOM 4276 C C . ILE B 1 93 ? 12.828 6.902 -7.867 1 95.44 93 ILE B C 1
ATOM 4278 O O . ILE B 1 93 ? 13.766 7.191 -8.609 1 95.44 93 ILE B O 1
ATOM 4282 N N . ALA B 1 94 ? 12.992 6.184 -6.746 1 97.5 94 ALA B N 1
ATOM 4283 C CA . ALA B 1 94 ? 14.312 5.797 -6.254 1 97.5 94 ALA B CA 1
ATOM 4284 C C . ALA B 1 94 ? 15.008 4.855 -7.234 1 97.5 94 ALA B C 1
ATOM 4286 O O . ALA B 1 94 ? 16.219 4.957 -7.445 1 97.5 94 ALA B O 1
ATOM 4287 N N . SER B 1 95 ? 14.25 3.918 -7.836 1 96.31 95 SER B N 1
ATOM 4288 C CA . SER B 1 95 ? 14.812 2.953 -8.773 1 96.31 95 SER B CA 1
ATOM 4289 C C . SER B 1 95 ? 15.242 3.629 -10.07 1 96.31 95 SER B C 1
ATOM 4291 O O . SER B 1 95 ? 16.344 3.395 -10.562 1 96.31 95 SER B O 1
ATOM 4293 N N . ARG B 1 96 ? 14.453 4.48 -10.641 1 94.69 96 ARG B N 1
ATOM 4294 C CA . ARG B 1 96 ? 14.75 5.16 -11.891 1 94.69 96 ARG B CA 1
ATOM 4295 C C . ARG B 1 96 ? 15.922 6.121 -11.734 1 94.69 96 ARG B C 1
ATOM 4297 O O . ARG B 1 96 ? 16.719 6.285 -12.648 1 94.69 96 ARG B O 1
ATOM 4304 N N . ALA B 1 97 ? 15.977 6.734 -10.578 1 96.81 97 ALA B N 1
ATOM 4305 C CA . ALA B 1 97 ? 17.062 7.672 -10.305 1 96.81 97 ALA B CA 1
ATOM 4306 C C . ALA B 1 97 ? 18.344 6.938 -9.922 1 96.81 97 ALA B C 1
ATOM 4308 O O . ALA B 1 97 ? 19.391 7.559 -9.719 1 96.81 97 ALA B O 1
ATOM 4309 N N . ARG B 1 98 ? 18.266 5.617 -9.742 1 97.56 98 ARG B N 1
ATOM 4310 C CA . ARG B 1 98 ? 19.391 4.75 -9.414 1 97.56 98 ARG B CA 1
ATOM 4311 C C . ARG B 1 98 ? 20.047 5.172 -8.102 1 97.56 98 ARG B C 1
ATOM 4313 O O . ARG B 1 98 ? 21.281 5.223 -8.008 1 97.56 98 ARG B O 1
ATOM 4320 N N . ILE B 1 99 ? 19.219 5.492 -7.105 1 98.56 99 ILE B N 1
ATOM 4321 C CA . ILE B 1 99 ? 19.703 6.027 -5.844 1 98.56 99 ILE B CA 1
ATOM 4322 C C . ILE B 1 99 ? 20.531 4.965 -5.117 1 98.56 99 ILE B C 1
ATOM 4324 O O . ILE B 1 99 ? 21.578 5.266 -4.555 1 98.56 99 ILE B O 1
ATOM 4328 N N . ALA B 1 100 ? 20.047 3.711 -5.105 1 98.69 100 ALA B N 1
ATOM 4329 C CA . ALA B 1 100 ? 20.781 2.641 -4.43 1 98.69 100 ALA B CA 1
ATOM 4330 C C . ALA B 1 100 ? 22.156 2.434 -5.055 1 98.69 100 ALA B C 1
ATOM 4332 O O . ALA B 1 100 ? 23.141 2.203 -4.344 1 98.69 100 ALA B O 1
ATOM 4333 N N . ASP B 1 101 ? 22.234 2.504 -6.379 1 98.62 101 ASP B N 1
ATOM 4334 C CA . ASP B 1 101 ? 23.5 2.391 -7.082 1 98.62 101 ASP B CA 1
ATOM 4335 C C . ASP B 1 101 ? 24.438 3.553 -6.73 1 98.62 101 ASP B C 1
ATOM 4337 O O . ASP B 1 101 ? 25.625 3.355 -6.523 1 98.62 101 ASP B O 1
ATOM 4341 N N . LEU B 1 102 ? 23.875 4.754 -6.727 1 98.5 102 LEU B N 1
ATOM 4342 C CA . LEU B 1 102 ? 24.656 5.941 -6.41 1 98.5 102 LEU B CA 1
ATOM 4343 C C . LEU B 1 102 ? 25.25 5.844 -5.008 1 98.5 102 LEU B C 1
ATOM 4345 O O . LEU B 1 102 ? 26.438 6.105 -4.809 1 98.5 102 LEU B O 1
ATOM 4349 N N . ILE B 1 103 ? 24.422 5.453 -4.027 1 98.69 103 ILE B N 1
ATOM 4350 C CA . ILE B 1 103 ? 24.906 5.312 -2.66 1 98.69 103 ILE B CA 1
ATOM 4351 C C . ILE B 1 103 ? 26.016 4.277 -2.609 1 98.69 103 ILE B C 1
ATOM 4353 O O . ILE B 1 103 ? 27.062 4.512 -2.002 1 98.69 103 ILE B O 1
ATOM 4357 N N . TYR B 1 104 ? 25.781 3.141 -3.256 1 98.06 104 TYR B N 1
ATOM 4358 C CA . TYR B 1 104 ? 26.766 2.055 -3.246 1 98.06 104 TYR B CA 1
ATOM 4359 C C . TYR B 1 104 ? 28.078 2.506 -3.854 1 98.06 104 TYR B C 1
ATOM 4361 O O . TYR B 1 104 ? 29.156 2.137 -3.365 1 98.06 104 TYR B O 1
ATOM 4369 N N . SER B 1 105 ? 28.062 3.309 -4.918 1 97.69 105 SER B N 1
ATOM 4370 C CA . SER B 1 105 ? 29.266 3.76 -5.609 1 97.69 105 SER B CA 1
ATOM 4371 C C . SER B 1 105 ? 30.078 4.711 -4.738 1 97.69 105 SER B C 1
ATOM 4373 O O . SER B 1 105 ? 31.297 4.82 -4.902 1 97.69 105 SER B O 1
ATOM 4375 N N . ILE B 1 106 ? 29.438 5.352 -3.803 1 97.69 106 ILE B N 1
ATOM 4376 C CA . ILE B 1 106 ? 30.094 6.363 -2.988 1 97.69 106 ILE B CA 1
ATOM 4377 C C . ILE B 1 106 ? 30.453 5.781 -1.623 1 97.69 106 ILE B C 1
ATOM 4379 O O . ILE B 1 106 ? 31.531 6.043 -1.087 1 97.69 106 ILE B O 1
ATOM 4383 N N . ASP B 1 107 ? 29.531 4.984 -1.096 1 96.5 107 ASP B N 1
ATOM 4384 C CA . ASP B 1 107 ? 29.656 4.406 0.237 1 96.5 107 ASP B CA 1
ATOM 4385 C C . ASP B 1 107 ? 29.109 2.982 0.277 1 96.5 107 ASP B C 1
ATOM 4387 O O . ASP B 1 107 ? 28.078 2.729 0.901 1 96.5 107 ASP B O 1
ATOM 4391 N N . ALA B 1 108 ? 29.828 2.045 -0.249 1 94.5 108 ALA B N 1
ATOM 4392 C CA . ALA B 1 108 ? 29.391 0.673 -0.484 1 94.5 108 ALA B CA 1
ATOM 4393 C C . ALA B 1 108 ? 29.094 -0.038 0.832 1 94.5 108 ALA B C 1
ATOM 4395 O O . ALA B 1 108 ? 28.094 -0.752 0.94 1 94.5 108 ALA B O 1
ATOM 4396 N N . ASP B 1 109 ? 29.906 0.234 1.855 1 91.88 109 ASP B N 1
ATOM 4397 C CA . ASP B 1 109 ? 29.797 -0.527 3.096 1 91.88 109 ASP B CA 1
ATOM 4398 C C . ASP B 1 109 ? 29.219 0.33 4.219 1 91.88 109 ASP B C 1
ATOM 4400 O O . ASP B 1 109 ? 29.188 -0.089 5.375 1 91.88 109 ASP B O 1
ATOM 4404 N N . SER B 1 110 ? 28.766 1.616 3.887 1 88.56 110 SER B N 1
ATOM 4405 C CA . SER B 1 110 ? 28.188 2.566 4.832 1 88.56 110 SER B CA 1
ATOM 4406 C C . SER B 1 110 ? 29.188 2.953 5.91 1 88.56 110 SER B C 1
ATOM 4408 O O . SER B 1 110 ? 28.812 3.24 7.047 1 88.56 110 SER B O 1
ATOM 4410 N N . ASN B 1 111 ? 30.406 2.857 5.676 1 91.5 111 ASN B N 1
ATOM 4411 C CA . ASN B 1 111 ? 31.453 3.182 6.652 1 91.5 111 ASN B CA 1
ATOM 4412 C C . ASN B 1 111 ? 31.719 4.684 6.707 1 91.5 111 ASN B C 1
ATOM 4414 O O . ASN B 1 111 ? 32.406 5.164 7.613 1 91.5 111 ASN B O 1
ATOM 4418 N N . LYS B 1 112 ? 31.109 5.418 5.801 1 92.81 112 LYS B N 1
ATOM 4419 C CA . LYS B 1 112 ? 31.297 6.863 5.781 1 92.81 112 LYS B CA 1
ATOM 4420 C C . LYS B 1 112 ? 30.125 7.582 6.441 1 92.81 112 LYS B C 1
ATOM 4422 O O . LYS B 1 112 ? 30.031 8.812 6.395 1 92.81 112 LYS B O 1
ATOM 4427 N N . GLY B 1 113 ? 29.266 6.832 6.965 1 93.38 113 GLY B N 1
ATOM 4428 C CA . GLY B 1 113 ? 28.125 7.434 7.629 1 93.38 113 GLY B CA 1
ATOM 4429 C C . GLY B 1 113 ? 27.031 7.871 6.668 1 93.38 113 GLY B C 1
ATOM 4430 O O . GLY B 1 113 ? 26.266 8.789 6.969 1 93.38 113 GLY B O 1
ATOM 4431 N N . GLY B 1 114 ? 27 7.328 5.465 1 97 114 GLY B N 1
ATOM 4432 C CA . GLY B 1 114 ? 25.969 7.648 4.488 1 97 114 GLY B CA 1
ATOM 4433 C C . GLY B 1 114 ? 26.391 8.742 3.525 1 97 114 GLY B C 1
ATOM 4434 O O . GLY B 1 114 ? 27.406 9.414 3.742 1 97 114 GLY B O 1
ATOM 4435 N N . VAL B 1 115 ? 25.641 8.898 2.508 1 98.56 115 VAL B N 1
ATOM 4436 C CA . VAL B 1 115 ? 25.875 9.922 1.494 1 98.56 115 VAL B CA 1
ATOM 4437 C C . VAL B 1 115 ? 24.891 11.078 1.695 1 98.56 115 VAL B C 1
ATOM 4439 O O . VAL B 1 115 ? 23.688 10.859 1.875 1 98.56 115 VAL B O 1
ATOM 4442 N N . HIS B 1 116 ? 25.438 12.258 1.727 1 98.56 116 HIS B N 1
ATOM 4443 C CA . HIS B 1 116 ? 24.578 13.422 1.883 1 98.56 116 HIS B CA 1
ATOM 4444 C C . HIS B 1 116 ? 23.594 13.547 0.716 1 98.56 116 HIS B C 1
ATOM 4446 O O . HIS B 1 116 ? 23.969 13.336 -0.438 1 98.56 116 HIS B O 1
ATOM 4452 N N . VAL B 1 117 ? 22.406 13.906 0.933 1 98.38 117 VAL B N 1
ATOM 4453 C CA . VAL B 1 117 ? 21.312 13.906 -0.043 1 98.38 117 VAL B CA 1
ATOM 4454 C C . VAL B 1 117 ? 21.625 14.906 -1.155 1 98.38 117 VAL B C 1
ATOM 4456 O O . VAL B 1 117 ? 21.25 14.695 -2.311 1 98.38 117 VAL B O 1
ATOM 4459 N N . GLU B 1 118 ? 22.312 15.945 -0.924 1 98.25 118 GLU B N 1
ATOM 4460 C CA . GLU B 1 118 ? 22.672 16.922 -1.954 1 98.25 118 GLU B CA 1
ATOM 4461 C C . GLU B 1 118 ? 23.547 16.297 -3.027 1 98.25 118 GLU B C 1
ATOM 4463 O O . GLU B 1 118 ? 23.422 16.625 -4.211 1 98.25 118 GLU B O 1
ATOM 4468 N N . ILE B 1 119 ? 24.469 15.445 -2.611 1 98.44 119 ILE B N 1
ATOM 4469 C CA . ILE B 1 119 ? 25.344 14.75 -3.553 1 98.44 119 ILE B CA 1
ATOM 4470 C C . ILE B 1 119 ? 24.516 13.797 -4.418 1 98.44 119 ILE B C 1
ATOM 4472 O O . ILE B 1 119 ? 24.672 13.773 -5.641 1 98.44 119 ILE B O 1
ATOM 4476 N N . LEU B 1 120 ? 23.641 13.055 -3.754 1 98.38 120 LEU B N 1
ATOM 4477 C CA . LEU B 1 120 ? 22.766 12.133 -4.473 1 98.38 120 LEU B CA 1
ATOM 4478 C C . LEU B 1 120 ? 21.891 12.883 -5.469 1 98.38 120 LEU B C 1
ATOM 4480 O O . LEU B 1 120 ? 21.734 12.453 -6.613 1 98.38 120 LEU B O 1
ATOM 4484 N N . ALA B 1 121 ? 21.312 14 -5.016 1 97.31 121 ALA B N 1
ATOM 4485 C CA . ALA B 1 121 ? 20.406 14.789 -5.84 1 97.31 121 ALA B CA 1
ATOM 4486 C C . ALA B 1 121 ? 21.125 15.352 -7.066 1 97.31 121 ALA B C 1
ATOM 4488 O O . ALA B 1 121 ? 20.578 15.32 -8.172 1 97.31 121 ALA B O 1
ATOM 4489 N N . GLU B 1 122 ? 22.266 15.859 -6.871 1 96.81 122 GLU B N 1
ATOM 4490 C CA . GLU B 1 122 ? 23.062 16.391 -7.973 1 96.81 122 GLU B CA 1
ATOM 4491 C C . GLU B 1 122 ? 23.344 15.328 -9.023 1 96.81 122 GLU B C 1
ATOM 4493 O O . GLU B 1 122 ? 23.156 15.555 -10.219 1 96.81 122 GLU B O 1
ATOM 4498 N N . LYS B 1 123 ? 23.766 14.195 -8.617 1 96.94 123 LYS B N 1
ATOM 4499 C CA . LYS B 1 123 ? 24.109 13.109 -9.523 1 96.94 123 LYS B CA 1
ATOM 4500 C C . LYS B 1 123 ? 22.875 12.555 -10.219 1 96.94 123 LYS B C 1
ATOM 4502 O O . LYS B 1 123 ? 22.953 12.078 -11.352 1 96.94 123 LYS B O 1
ATOM 4507 N N . ALA B 1 124 ? 21.734 12.578 -9.492 1 96 124 ALA B N 1
ATOM 4508 C CA . ALA B 1 124 ? 20.5 12.039 -10.039 1 96 124 ALA B CA 1
ATOM 4509 C C . ALA B 1 124 ? 19.766 13.086 -10.875 1 96 124 ALA B C 1
ATOM 4511 O O . ALA B 1 124 ? 18.812 12.766 -11.602 1 96 124 ALA B O 1
ATOM 4512 N N . GLY B 1 125 ? 20.219 14.352 -10.789 1 94.69 125 GLY B N 1
ATOM 4513 C CA . GLY B 1 125 ? 19.516 15.43 -11.477 1 94.69 125 GLY B CA 1
ATOM 4514 C C . GLY B 1 125 ? 18.203 15.797 -10.828 1 94.69 125 GLY B C 1
ATOM 4515 O O . GLY B 1 125 ? 17.219 16.078 -11.516 1 94.69 125 GLY B O 1
ATOM 4516 N N . MET B 1 126 ? 18.109 15.727 -9.523 1 95.69 126 MET B N 1
ATOM 4517 C CA . MET B 1 126 ? 16.891 16 -8.766 1 95.69 126 MET B CA 1
ATOM 4518 C C . MET B 1 126 ? 17.109 17.156 -7.789 1 95.69 126 MET B C 1
ATOM 4520 O O . MET B 1 126 ? 18.234 17.594 -7.578 1 95.69 126 MET B O 1
ATOM 4524 N N . ASP B 1 127 ? 16.031 17.703 -7.27 1 94.62 127 ASP B N 1
ATOM 4525 C CA . ASP B 1 127 ? 16.062 18.641 -6.145 1 94.62 127 ASP B CA 1
ATOM 4526 C C . ASP B 1 127 ? 16.297 17.906 -4.828 1 94.62 127 ASP B C 1
ATOM 4528 O O . ASP B 1 127 ? 15.617 16.922 -4.523 1 94.62 127 ASP B O 1
ATOM 4532 N N . SER B 1 128 ? 17.281 18.391 -4.062 1 95.75 128 SER B N 1
ATOM 4533 C CA . SER B 1 128 ? 17.703 17.672 -2.863 1 95.75 128 SER B CA 1
ATOM 4534 C C . SER B 1 128 ? 16.578 17.609 -1.839 1 95.75 128 SER B C 1
ATOM 4536 O O . SER B 1 128 ? 16.438 16.609 -1.12 1 95.75 128 SER B O 1
ATOM 4538 N N . ARG B 1 129 ? 15.789 18.609 -1.71 1 92.12 129 ARG B N 1
ATOM 4539 C CA . ARG B 1 129 ? 14.664 18.625 -0.779 1 92.12 129 ARG B CA 1
ATOM 4540 C C . ARG B 1 129 ? 13.633 17.562 -1.158 1 92.12 129 ARG B C 1
ATOM 4542 O O . ARG B 1 129 ? 13.172 16.797 -0.302 1 92.12 129 ARG B O 1
ATOM 4549 N N . LYS B 1 130 ? 13.258 17.578 -2.389 1 94.75 130 LYS B N 1
ATOM 4550 C CA . LYS B 1 130 ? 12.273 16.609 -2.869 1 94.75 130 LYS B CA 1
ATOM 4551 C C . LYS B 1 130 ? 12.789 15.18 -2.725 1 94.75 130 LYS B C 1
ATOM 4553 O O . LYS B 1 130 ? 12.047 14.289 -2.297 1 94.75 130 LYS B O 1
ATOM 4558 N N . LEU B 1 131 ? 14.055 14.953 -3.061 1 97 131 LEU B N 1
ATOM 4559 C CA . LEU B 1 131 ? 14.648 13.625 -2.898 1 97 131 LEU B CA 1
ATOM 4560 C C . LEU B 1 131 ? 14.656 13.211 -1.431 1 97 131 LEU B C 1
ATOM 4562 O O . LEU B 1 131 ? 14.43 12.039 -1.112 1 97 131 LEU B O 1
ATOM 4566 N N . THR B 1 132 ? 14.922 14.148 -0.538 1 97.5 132 THR B N 1
ATOM 4567 C CA . THR B 1 132 ? 14.922 13.867 0.894 1 97.5 132 THR B CA 1
ATOM 4568 C C . THR B 1 132 ? 13.57 13.297 1.329 1 97.5 132 THR B C 1
ATOM 4570 O O . THR B 1 132 ? 13.516 12.305 2.059 1 97.5 132 THR B O 1
ATOM 4573 N N . HIS B 1 133 ? 12.508 13.906 0.879 1 97.38 133 HIS B N 1
ATOM 4574 C CA . HIS B 1 133 ? 11.172 13.461 1.264 1 97.38 133 HIS B CA 1
ATOM 4575 C C . HIS B 1 133 ? 10.875 12.07 0.708 1 97.38 133 HIS B C 1
ATOM 4577 O O . HIS B 1 133 ? 10.25 11.242 1.382 1 97.38 133 HIS B O 1
ATOM 4583 N N . VAL B 1 134 ? 11.328 11.789 -0.506 1 97.62 134 VAL B N 1
ATOM 4584 C CA . VAL B 1 134 ? 11.141 10.469 -1.104 1 97.62 134 VAL B CA 1
ATOM 4585 C C . VAL B 1 134 ? 11.898 9.422 -0.294 1 97.62 134 VAL B C 1
ATOM 4587 O O . VAL B 1 134 ? 11.344 8.375 0.049 1 97.62 134 VAL B O 1
ATOM 4590 N N . LEU B 1 135 ? 13.148 9.727 0.035 1 98.62 135 LEU B N 1
ATOM 4591 C CA . LEU B 1 135 ? 13.992 8.766 0.739 1 98.62 135 LEU B CA 1
ATOM 4592 C C . LEU B 1 135 ? 13.5 8.555 2.168 1 98.62 135 LEU B C 1
ATOM 4594 O O . LEU B 1 135 ? 13.531 7.434 2.68 1 98.62 135 LEU B O 1
ATOM 4598 N N . ARG B 1 136 ? 13.062 9.625 2.826 1 98.62 136 ARG B N 1
ATOM 4599 C CA . ARG B 1 136 ? 12.539 9.484 4.18 1 98.62 136 ARG B CA 1
ATOM 4600 C C . ARG B 1 136 ? 11.25 8.672 4.188 1 98.62 136 ARG B C 1
ATOM 4602 O O . ARG B 1 136 ? 11 7.895 5.113 1 98.62 136 ARG B O 1
ATOM 4609 N N . PHE B 1 137 ? 10.414 8.875 3.17 1 98.38 137 PHE B N 1
ATOM 4610 C CA . PHE B 1 137 ? 9.211 8.062 3.021 1 98.38 137 PHE B CA 1
ATOM 4611 C C . PHE B 1 137 ? 9.57 6.586 2.9 1 98.38 137 PHE B C 1
ATOM 4613 O O . PHE B 1 137 ? 8.93 5.738 3.525 1 98.38 137 PHE B O 1
ATOM 4620 N N . LEU B 1 138 ? 10.562 6.258 2.096 1 98.62 138 LEU B N 1
ATOM 4621 C CA . LEU B 1 138 ? 11 4.879 1.927 1 98.62 138 LEU B CA 1
ATOM 4622 C C . LEU B 1 138 ? 11.68 4.363 3.191 1 98.62 138 LEU B C 1
ATOM 4624 O O . LEU B 1 138 ? 11.539 3.189 3.543 1 98.62 138 LEU B O 1
ATOM 4628 N N . ALA B 1 139 ? 12.367 5.238 3.922 1 98.69 139 ALA B N 1
ATOM 4629 C CA . ALA B 1 139 ? 13.086 4.844 5.129 1 98.69 139 ALA B CA 1
ATOM 4630 C C . ALA B 1 139 ? 12.117 4.395 6.223 1 98.69 139 ALA B C 1
ATOM 4632 O O . ALA B 1 139 ? 12.43 3.496 7.008 1 98.69 139 ALA B O 1
ATOM 4633 N N . ILE B 1 140 ? 10.938 5.016 6.328 1 98.19 140 ILE B N 1
ATOM 4634 C CA . ILE B 1 140 ? 10.008 4.59 7.367 1 98.19 140 ILE B CA 1
ATOM 4635 C C . ILE B 1 140 ? 9.477 3.195 7.043 1 98.19 140 ILE B C 1
ATOM 4637 O O . ILE B 1 140 ? 8.875 2.537 7.895 1 98.19 140 ILE B O 1
ATOM 4641 N N . ARG B 1 141 ? 9.68 2.719 5.801 1 97.88 141 ARG B N 1
ATOM 4642 C CA . ARG B 1 141 ? 9.391 1.345 5.402 1 97.88 141 ARG B CA 1
ATOM 4643 C C . ARG B 1 141 ? 10.656 0.495 5.418 1 97.88 141 ARG B C 1
ATOM 4645 O O . ARG B 1 141 ? 10.672 -0.612 4.875 1 97.88 141 ARG B O 1
ATOM 4652 N N . ASN B 1 142 ? 11.703 1.057 5.887 1 98 142 ASN B N 1
ATOM 4653 C CA . ASN B 1 142 ? 12.984 0.373 6.047 1 98 142 ASN B CA 1
ATOM 4654 C C . ASN B 1 142 ? 13.633 0.072 4.699 1 98 142 ASN B C 1
ATOM 4656 O O . ASN B 1 142 ? 14.305 -0.949 4.543 1 98 142 ASN B O 1
ATOM 4660 N N . VAL B 1 143 ? 13.398 0.834 3.678 1 98.62 143 VAL B N 1
ATOM 4661 C CA . VAL B 1 143 ? 14.164 0.88 2.434 1 98.62 143 VAL B CA 1
ATOM 4662 C C . VAL B 1 143 ? 15.078 2.104 2.434 1 98.62 143 VAL B C 1
ATOM 4664 O O . VAL B 1 143 ? 14.602 3.238 2.338 1 98.62 143 VAL B O 1
ATOM 4667 N N . PHE B 1 144 ? 16.359 1.917 2.5 1 98.62 144 PHE B N 1
ATOM 4668 C CA . PHE B 1 144 ? 17.391 2.9 2.822 1 98.62 144 PHE B CA 1
ATOM 4669 C C . PHE B 1 144 ? 17.375 3.223 4.312 1 98.62 144 PHE B C 1
ATOM 4671 O O . PHE B 1 144 ? 16.484 2.789 5.043 1 98.62 144 PHE B O 1
ATOM 4678 N N . VAL B 1 145 ? 18.391 3.855 4.812 1 97.94 145 VAL B N 1
ATOM 4679 C CA . VAL B 1 145 ? 18.516 4.277 6.203 1 97.94 145 VAL B CA 1
ATOM 4680 C C . VAL B 1 145 ? 19.109 5.68 6.277 1 97.94 145 VAL B C 1
ATOM 4682 O O . VAL B 1 145 ? 20.078 5.98 5.578 1 97.94 145 VAL B O 1
ATOM 4685 N N . GLU B 1 146 ? 18.422 6.555 6.957 1 98.25 146 GLU B N 1
ATOM 4686 C CA . GLU B 1 146 ? 19.016 7.848 7.289 1 98.25 146 GLU B CA 1
ATOM 4687 C C . GLU B 1 146 ? 19.891 7.75 8.539 1 98.25 146 GLU B C 1
ATOM 4689 O O . GLU B 1 146 ? 19.375 7.812 9.664 1 98.25 146 GLU B O 1
ATOM 4694 N N . GLU B 1 147 ? 21.156 7.684 8.367 1 96.62 147 GLU B N 1
ATOM 4695 C CA . GLU B 1 147 ? 22.109 7.453 9.445 1 96.62 147 GLU B CA 1
ATOM 4696 C C . GLU B 1 147 ? 22.203 8.664 10.375 1 96.62 147 GLU B C 1
ATOM 4698 O O . GLU B 1 147 ? 22.188 8.516 11.594 1 96.62 147 GLU B O 1
ATOM 4703 N N . LYS B 1 148 ? 22.375 9.688 9.852 1 95.75 148 LYS B N 1
ATOM 4704 C CA . LYS B 1 148 ? 22.312 11.008 10.469 1 95.75 148 LYS B CA 1
ATOM 4705 C C . LYS B 1 148 ? 21.594 12.008 9.57 1 95.75 148 LYS B C 1
ATOM 4707 O O . LYS B 1 148 ? 21.234 11.688 8.438 1 95.75 148 LYS B O 1
ATOM 4712 N N . LEU B 1 149 ? 21.359 13.094 10.047 1 96.19 149 LEU B N 1
ATOM 4713 C CA . LEU B 1 149 ? 20.531 14.062 9.344 1 96.19 149 LEU B CA 1
ATOM 4714 C C . LEU B 1 149 ? 21.016 14.273 7.918 1 96.19 149 LEU B C 1
ATOM 4716 O O . LEU B 1 149 ? 22.188 14.625 7.703 1 96.19 149 LEU B O 1
ATOM 4720 N N . ASP B 1 150 ? 20.203 13.938 6.918 1 97.12 150 ASP B N 1
ATOM 4721 C CA . ASP B 1 150 ? 20.359 14.195 5.488 1 97.12 150 ASP B CA 1
ATOM 4722 C C . ASP B 1 150 ? 21.406 13.258 4.879 1 97.12 150 ASP B C 1
ATOM 4724 O O . ASP B 1 150 ? 21.859 13.477 3.756 1 97.12 150 ASP B O 1
ATOM 4728 N N . HIS B 1 151 ? 21.844 12.219 5.613 1 98.5 151 HIS B N 1
ATOM 4729 C CA . HIS B 1 151 ? 22.797 11.242 5.094 1 98.5 151 HIS B CA 1
ATOM 4730 C C . HIS B 1 151 ? 22.156 9.867 4.977 1 98.5 151 HIS B C 1
ATOM 4732 O O . HIS B 1 151 ? 21.688 9.305 5.969 1 98.5 151 HIS B O 1
ATOM 4738 N N . PHE B 1 152 ? 22.219 9.32 3.814 1 98.62 152 PHE B N 1
ATOM 4739 C CA . PHE B 1 152 ? 21.484 8.078 3.543 1 98.62 152 PHE B CA 1
ATOM 4740 C C . PHE B 1 152 ? 22.453 6.965 3.158 1 98.62 152 PHE B C 1
ATOM 4742 O O . PHE B 1 152 ? 23.438 7.199 2.449 1 98.62 152 PHE B O 1
ATOM 4749 N N . SER B 1 153 ? 22.203 5.777 3.576 1 98.56 153 SER B N 1
ATOM 4750 C CA . SER B 1 153 ? 22.906 4.551 3.227 1 98.56 153 SER B CA 1
ATOM 4751 C C . SER B 1 153 ? 21.953 3.504 2.662 1 98.56 153 SER B C 1
ATOM 4753 O O . SER B 1 153 ? 20.734 3.592 2.865 1 98.56 153 SER B O 1
ATOM 4755 N N . ASN B 1 154 ? 22.547 2.564 1.875 1 98.38 154 ASN B N 1
ATOM 4756 C CA . ASN B 1 154 ? 21.797 1.36 1.542 1 98.38 154 ASN B CA 1
ATOM 4757 C C . ASN B 1 154 ? 21.594 0.47 2.766 1 98.38 154 ASN B C 1
ATOM 4759 O O . ASN B 1 154 ? 22.328 0.578 3.746 1 98.38 154 ASN B O 1
ATOM 4763 N N . ASN B 1 155 ? 20.609 -0.288 2.748 1 97.81 155 ASN B N 1
ATOM 4764 C CA . ASN B 1 155 ? 20.359 -1.343 3.725 1 97.81 155 ASN B CA 1
ATOM 4765 C C . ASN B 1 155 ? 19.859 -2.617 3.055 1 97.81 155 ASN B C 1
ATOM 4767 O O . ASN B 1 155 ? 19.891 -2.734 1.828 1 97.81 155 ASN B O 1
ATOM 4771 N N . ARG B 1 156 ? 19.453 -3.582 3.842 1 97.19 156 ARG B N 1
ATOM 4772 C CA . ARG B 1 156 ? 19.016 -4.898 3.381 1 97.19 156 ARG B CA 1
ATOM 4773 C C . ARG B 1 156 ? 17.922 -4.785 2.33 1 97.19 156 ARG B C 1
ATOM 4775 O O . ARG B 1 156 ? 17.938 -5.508 1.333 1 97.19 156 ARG B O 1
ATOM 4782 N N . HIS B 1 157 ? 17 -3.83 2.438 1 98.12 157 HIS B N 1
ATOM 4783 C CA . HIS B 1 157 ? 15.812 -3.766 1.587 1 98.12 157 HIS B CA 1
ATOM 4784 C C . HIS B 1 157 ? 16.016 -2.801 0.425 1 98.12 157 HIS B C 1
ATOM 4786 O O . HIS B 1 157 ? 15.188 -2.727 -0.483 1 98.12 157 HIS B O 1
ATOM 4792 N N . SER B 1 158 ? 17.172 -2.051 0.387 1 98.19 158 SER B N 1
ATOM 4793 C CA . SER B 1 158 ? 17.469 -1.226 -0.78 1 98.19 158 SER B CA 1
ATOM 4794 C C . SER B 1 158 ? 18.375 -1.953 -1.756 1 98.19 158 SER B C 1
ATOM 4796 O O . SER B 1 158 ? 18.531 -1.537 -2.906 1 98.19 158 SER B O 1
ATOM 4798 N N . PHE B 1 159 ? 18.953 -3.062 -1.358 1 97.44 159 PHE B N 1
ATOM 4799 C CA . PHE B 1 159 ? 19.859 -3.814 -2.211 1 97.44 159 PHE B CA 1
ATOM 4800 C C . PHE B 1 159 ? 19.141 -4.363 -3.432 1 97.44 159 PHE B C 1
ATOM 4802 O O . PHE B 1 159 ? 19.672 -4.344 -4.543 1 97.44 159 PHE B O 1
ATOM 4809 N N . PRO B 1 160 ? 17.891 -4.832 -3.299 1 97.56 160 PRO B N 1
ATOM 4810 C CA . PRO B 1 160 ? 17.172 -5.293 -4.492 1 97.56 160 PRO B CA 1
ATOM 4811 C C . PRO B 1 160 ? 16.984 -4.188 -5.531 1 97.56 160 PRO B C 1
ATOM 4813 O O . PRO B 1 160 ? 16.672 -4.473 -6.691 1 97.56 160 PRO B O 1
ATOM 4816 N N . LEU B 1 161 ? 17.172 -2.932 -5.133 1 97.88 161 LEU B N 1
ATOM 4817 C CA . LEU B 1 161 ? 17 -1.816 -6.059 1 97.88 161 LEU B CA 1
ATOM 4818 C C . LEU B 1 161 ? 18.281 -1.571 -6.852 1 97.88 161 LEU B C 1
ATOM 4820 O O . LEU B 1 161 ? 18.281 -0.842 -7.848 1 97.88 161 LEU B O 1
ATOM 4824 N N . ARG B 1 162 ? 19.359 -2.188 -6.395 1 97.62 162 ARG B N 1
ATOM 4825 C CA . ARG B 1 162 ? 20.625 -2.045 -7.105 1 97.62 162 ARG B CA 1
ATOM 4826 C C . ARG B 1 162 ? 20.641 -2.881 -8.383 1 97.62 162 ARG B C 1
ATOM 4828 O O . ARG B 1 162 ? 20.156 -4.016 -8.391 1 97.62 162 ARG B O 1
ATOM 4835 N N . THR B 1 163 ? 21.25 -2.408 -9.406 1 95.94 163 THR B N 1
ATOM 4836 C CA . THR B 1 163 ? 21.266 -3.068 -10.703 1 95.94 163 THR B CA 1
ATOM 4837 C C . THR B 1 163 ? 22.25 -4.234 -10.719 1 95.94 163 THR B C 1
ATOM 4839 O O . THR B 1 163 ? 22.094 -5.18 -11.492 1 95.94 163 THR B O 1
ATOM 4842 N N . ASP B 1 164 ? 23.203 -4.195 -9.844 1 94.31 164 ASP B N 1
ATOM 4843 C CA . ASP B 1 164 ? 24.281 -5.184 -9.906 1 94.31 164 ASP B CA 1
ATOM 4844 C C . ASP B 1 164 ? 24.328 -6.031 -8.633 1 94.31 164 ASP B C 1
ATOM 4846 O O . ASP B 1 164 ? 25.328 -6.695 -8.352 1 94.31 164 ASP B O 1
ATOM 4850 N N . SER B 1 165 ? 23.359 -5.898 -7.812 1 96.25 165 SER B N 1
ATOM 4851 C CA . SER B 1 165 ? 23.312 -6.723 -6.609 1 96.25 165 SER B CA 1
ATOM 4852 C C . SER B 1 165 ? 22.906 -8.156 -6.941 1 96.25 165 SER B C 1
ATOM 4854 O O . SER B 1 165 ? 22.219 -8.406 -7.926 1 96.25 165 SER B O 1
ATOM 4856 N N . ALA B 1 166 ? 23.312 -9.086 -6.133 1 94.06 166 ALA B N 1
ATOM 4857 C CA . ALA B 1 166 ? 23.016 -10.5 -6.332 1 94.06 166 ALA B CA 1
ATOM 4858 C C . ALA B 1 166 ? 21.516 -10.75 -6.27 1 94.06 166 ALA B C 1
ATOM 4860 O O . ALA B 1 166 ? 21 -11.672 -6.91 1 94.06 166 ALA B O 1
ATOM 4861 N N . ASN B 1 167 ? 20.828 -9.93 -5.57 1 95.56 167 ASN B N 1
ATOM 4862 C CA . ASN B 1 167 ? 19.391 -10.094 -5.43 1 95.56 167 ASN B CA 1
ATOM 4863 C C . ASN B 1 167 ? 18.625 -8.969 -6.113 1 95.56 167 ASN B C 1
ATOM 4865 O O . ASN B 1 167 ? 17.531 -8.602 -5.684 1 95.56 167 ASN B O 1
ATOM 4869 N N . THR B 1 168 ? 19.172 -8.43 -7.188 1 96.94 168 THR B N 1
ATOM 4870 C CA . THR B 1 168 ? 18.594 -7.301 -7.91 1 96.94 168 THR B CA 1
ATOM 4871 C C . THR B 1 168 ? 17.172 -7.613 -8.375 1 96.94 168 THR B C 1
ATOM 4873 O O . THR B 1 168 ? 16.875 -8.75 -8.727 1 96.94 168 THR B O 1
ATOM 4876 N N . MET B 1 169 ? 16.312 -6.613 -8.25 1 96.19 169 MET B N 1
ATOM 4877 C CA . MET B 1 169 ? 14.969 -6.625 -8.82 1 96.19 169 MET B CA 1
ATOM 4878 C C . MET B 1 169 ? 14.766 -5.445 -9.766 1 96.19 169 MET B C 1
ATOM 4880 O O . MET B 1 169 ? 13.633 -5.012 -9.984 1 96.19 169 MET B O 1
ATOM 4884 N N . TRP B 1 170 ? 15.836 -4.961 -10.258 1 95.31 170 TRP B N 1
ATOM 4885 C CA . TRP B 1 170 ? 15.789 -3.73 -11.047 1 95.31 170 TRP B CA 1
ATOM 4886 C C . TRP B 1 170 ? 14.969 -3.93 -12.312 1 95.31 170 TRP B C 1
ATOM 4888 O O . TRP B 1 170 ? 14.148 -3.078 -12.672 1 95.31 170 TRP B O 1
ATOM 4898 N N . ASN B 1 171 ? 15.141 -4.977 -13.055 1 92.69 171 ASN B N 1
ATOM 4899 C CA . ASN B 1 171 ? 14.352 -5.246 -14.258 1 92.69 171 ASN B CA 1
ATOM 4900 C C . ASN B 1 171 ? 12.883 -5.48 -13.922 1 92.69 171 ASN B C 1
ATOM 4902 O O . ASN B 1 171 ? 12 -5.012 -14.641 1 92.69 171 ASN B O 1
ATOM 4906 N N . ALA B 1 172 ? 12.664 -6.203 -12.828 1 93.75 172 ALA B N 1
ATOM 4907 C CA . ALA B 1 172 ? 11.297 -6.465 -12.391 1 93.75 172 ALA B CA 1
ATOM 4908 C C . ALA B 1 172 ? 10.555 -5.164 -12.078 1 93.75 172 ALA B C 1
ATOM 4910 O O . ALA B 1 172 ? 9.414 -4.973 -12.5 1 93.75 172 ALA B O 1
ATOM 4911 N N . LEU B 1 173 ? 11.211 -4.289 -11.352 1 94 173 LEU B N 1
ATOM 4912 C CA . LEU B 1 173 ? 10.594 -3.012 -11.008 1 94 173 LEU B CA 1
ATOM 4913 C C . LEU B 1 173 ? 10.328 -2.186 -12.266 1 94 173 LEU B C 1
ATOM 4915 O O . LEU B 1 173 ? 9.297 -1.511 -12.359 1 94 173 LEU B O 1
ATOM 4919 N N . GLY B 1 174 ? 11.25 -2.244 -13.227 1 92.06 174 GLY B N 1
ATOM 4920 C CA . GLY B 1 174 ? 11.031 -1.575 -14.5 1 92.06 174 GLY B CA 1
ATOM 4921 C C . GLY B 1 174 ? 9.844 -2.129 -15.258 1 92.06 174 GLY B C 1
ATOM 4922 O O . GLY B 1 174 ? 9.023 -1.367 -15.781 1 92.06 174 GLY B O 1
ATOM 4923 N N . HIS B 1 175 ? 9.734 -3.43 -15.305 1 90.88 175 HIS B N 1
ATOM 4924 C CA . HIS B 1 175 ? 8.633 -4.102 -15.992 1 90.88 175 HIS B CA 1
ATOM 4925 C C . HIS B 1 175 ? 7.297 -3.785 -15.328 1 90.88 175 HIS B C 1
ATOM 4927 O O . HIS B 1 175 ? 6.324 -3.455 -16 1 90.88 175 HIS B O 1
ATOM 4933 N N . LEU B 1 176 ? 7.289 -3.895 -14.055 1 88.88 176 LEU B N 1
ATOM 4934 C CA . LEU B 1 176 ? 6.07 -3.639 -13.297 1 88.88 176 LEU B CA 1
ATOM 4935 C C . LEU B 1 176 ? 5.586 -2.207 -13.516 1 88.88 176 LEU B C 1
ATOM 4937 O O . LEU B 1 176 ? 4.379 -1.958 -13.578 1 88.88 176 LEU B O 1
ATOM 4941 N N . ARG B 1 177 ? 6.473 -1.354 -13.664 1 85.62 177 ARG B N 1
ATOM 4942 C CA . ARG B 1 177 ? 6.141 0.055 -13.852 1 85.62 177 ARG B CA 1
ATOM 4943 C C . ARG B 1 177 ? 5.617 0.314 -15.258 1 85.62 177 ARG B C 1
ATOM 4945 O O . ARG B 1 177 ? 4.578 0.953 -15.438 1 85.62 177 ARG B O 1
ATOM 4952 N N . GLU B 1 178 ? 6.289 -0.173 -16.25 1 83.06 178 GLU B N 1
ATOM 4953 C CA . GLU B 1 178 ? 6.051 0.247 -17.625 1 83.06 178 GLU B CA 1
ATOM 4954 C C . GLU B 1 178 ? 5.004 -0.633 -18.297 1 83.06 178 GLU B C 1
ATOM 4956 O O . GLU B 1 178 ? 4.23 -0.159 -19.141 1 83.06 178 GLU B O 1
ATOM 4961 N N . GLU B 1 179 ? 5.082 -1.902 -17.969 1 78.5 179 GLU B N 1
ATOM 4962 C CA . GLU B 1 179 ? 4.262 -2.824 -18.75 1 78.5 179 GLU B CA 1
ATOM 4963 C C . GLU B 1 179 ? 3.051 -3.297 -17.953 1 78.5 179 GLU B C 1
ATOM 4965 O O . GLU B 1 179 ? 2.07 -3.777 -18.531 1 78.5 179 GLU B O 1
ATOM 4970 N N . LEU B 1 180 ? 3.158 -3.451 -16.641 1 70.19 180 LEU B N 1
ATOM 4971 C CA . LEU B 1 180 ? 2.066 -3.967 -15.828 1 70.19 180 LEU B CA 1
ATOM 4972 C C . LEU B 1 180 ? 1.453 -2.859 -14.977 1 70.19 180 LEU B C 1
ATOM 4974 O O . LEU B 1 180 ? 0.438 -3.072 -14.305 1 70.19 180 LEU B O 1
ATOM 4978 N N . GLY B 1 181 ? 2.051 -1.74 -15 1 62.94 181 GLY B N 1
ATOM 4979 C CA . GLY B 1 181 ? 2.055 -0.769 -13.922 1 62.94 181 GLY B CA 1
ATOM 4980 C C . GLY B 1 181 ? 0.738 -0.03 -13.773 1 62.94 181 GLY B C 1
ATOM 4981 O O . GLY B 1 181 ? -0.259 -0.401 -14.398 1 62.94 181 GLY B O 1
ATOM 4982 N N . VAL B 1 182 ? 0.741 0.886 -12.945 1 68.25 182 VAL B N 1
ATOM 4983 C CA . VAL B 1 182 ? -0.248 1.777 -12.352 1 68.25 182 VAL B CA 1
ATOM 4984 C C . VAL B 1 182 ? -1.139 2.367 -13.445 1 68.25 182 VAL B C 1
ATOM 4986 O O . VAL B 1 182 ? -2.357 2.457 -13.273 1 68.25 182 VAL B O 1
ATOM 4989 N N . PRO B 1 183 ? -0.573 2.395 -14.633 1 67.94 183 PRO B N 1
ATOM 4990 C CA . PRO B 1 183 ? -1.472 3.041 -15.594 1 67.94 183 PRO B CA 1
ATOM 4991 C C . PRO B 1 183 ? -2.631 2.141 -16.016 1 67.94 183 PRO B C 1
ATOM 4993 O O . PRO B 1 183 ? -3.773 2.6 -16.109 1 67.94 183 PRO B O 1
ATOM 4996 N N . ALA B 1 184 ? -2.328 0.776 -16.234 1 73.31 184 ALA B N 1
ATOM 4997 C CA . ALA B 1 184 ? -3.412 -0.138 -16.594 1 73.31 184 ALA B CA 1
ATOM 4998 C C . ALA B 1 184 ? -4.344 -0.365 -15.406 1 73.31 184 ALA B C 1
ATOM 5000 O O . ALA B 1 184 ? -5.559 -0.51 -15.586 1 73.31 184 ALA B O 1
ATOM 5001 N N . PHE B 1 185 ? -3.816 -0.301 -14.297 1 79 185 PHE B N 1
ATOM 5002 C CA . PHE B 1 185 ? -4.605 -0.568 -13.102 1 79 185 PHE B CA 1
ATOM 5003 C C . PHE B 1 185 ? -5.531 0.603 -12.789 1 79 185 PHE B C 1
ATOM 5005 O O . PHE B 1 185 ? -6.602 0.415 -12.211 1 79 185 PHE B O 1
ATOM 5012 N N . VAL B 1 186 ? -5.082 1.774 -13.203 1 75.5 186 VAL B N 1
ATOM 5013 C CA . VAL B 1 186 ? -5.941 2.945 -13.078 1 75.5 186 VAL B CA 1
ATOM 5014 C C . VAL B 1 186 ? -7.211 2.748 -13.898 1 75.5 186 VAL B C 1
ATOM 5016 O O . VAL B 1 186 ? -8.273 3.271 -13.555 1 75.5 186 VAL B O 1
ATOM 5019 N N . GLU B 1 187 ? -7.129 1.828 -14.906 1 81.62 187 GLU B N 1
ATOM 5020 C CA . GLU B 1 187 ? -8.266 1.581 -15.797 1 81.62 187 GLU B CA 1
ATOM 5021 C C . GLU B 1 187 ? -9.117 0.425 -15.289 1 81.62 187 GLU B C 1
ATOM 5023 O O . GLU B 1 187 ? -10.25 0.238 -15.742 1 81.62 187 GLU B O 1
ATOM 5028 N N . LEU B 1 188 ? -8.688 -0.342 -14.367 1 86.5 188 LEU B N 1
ATOM 5029 C CA . LEU B 1 188 ? -9.375 -1.555 -13.945 1 86.5 188 LEU B CA 1
ATOM 5030 C C . LEU B 1 188 ? -10.766 -1.228 -13.406 1 86.5 188 LEU B C 1
ATOM 5032 O O . LEU B 1 188 ? -11.75 -1.875 -13.773 1 86.5 188 LEU B O 1
ATOM 5036 N N . PRO B 1 189 ? -10.93 -0.159 -12.531 1 88.56 189 PRO B N 1
ATOM 5037 C CA . PRO B 1 189 ? -12.281 0.177 -12.078 1 88.56 189 PRO B CA 1
ATOM 5038 C C . PRO B 1 189 ? -13.211 0.559 -13.219 1 88.56 189 PRO B C 1
ATOM 5040 O O . PRO B 1 189 ? -14.391 0.184 -13.219 1 88.56 189 PRO B O 1
ATOM 5043 N N . GLU B 1 190 ? -12.672 1.234 -14.211 1 87.94 190 GLU B N 1
ATOM 5044 C CA . GLU B 1 190 ? -13.484 1.634 -15.359 1 87.94 190 GLU B CA 1
ATOM 5045 C C . GLU B 1 190 ? -13.984 0.417 -16.125 1 87.94 190 GLU B C 1
ATOM 5047 O O . GLU B 1 190 ? -15.109 0.417 -16.625 1 87.94 190 GLU B O 1
ATOM 5052 N N . VAL B 1 191 ? -13.18 -0.577 -16.172 1 89.69 191 VAL B N 1
ATOM 5053 C CA . VAL B 1 191 ? -13.531 -1.783 -16.922 1 89.69 191 VAL B CA 1
ATOM 5054 C C . VAL B 1 191 ? -14.539 -2.607 -16.125 1 89.69 191 VAL B C 1
ATOM 5056 O O . VAL B 1 191 ? -15.547 -3.059 -16.672 1 89.69 191 VAL B O 1
ATOM 5059 N N . LEU B 1 192 ? -14.32 -2.754 -14.852 1 93.12 192 LEU B N 1
ATOM 5060 C CA . LEU B 1 192 ? -15.148 -3.637 -14.031 1 93.12 192 LEU B CA 1
ATOM 5061 C C . LEU B 1 192 ? -16.531 -3.039 -13.82 1 93.12 192 LEU B C 1
ATOM 5063 O O . LEU B 1 192 ? -17.469 -3.756 -13.469 1 93.12 192 LEU B O 1
ATOM 5067 N N . LEU B 1 193 ? -16.625 -1.729 -14.039 1 93.19 193 LEU B N 1
ATOM 5068 C CA . LEU B 1 193 ? -17.906 -1.06 -13.789 1 93.19 193 LEU B CA 1
ATOM 5069 C C . LEU B 1 193 ? -18.562 -0.647 -15.094 1 93.19 193 LEU B C 1
ATOM 5071 O O . LEU B 1 193 ? -19.594 0.028 -15.094 1 93.19 193 LEU B O 1
ATOM 5075 N N . ASP B 1 194 ? -18.047 -1.033 -16.219 1 91.19 194 ASP B N 1
ATOM 5076 C CA . ASP B 1 194 ? -18.562 -0.665 -17.547 1 91.19 194 ASP B CA 1
ATOM 5077 C C . ASP B 1 194 ? -19.625 -1.647 -18.016 1 91.19 194 ASP B C 1
ATOM 5079 O O . ASP B 1 194 ? -19.406 -2.4 -18.969 1 91.19 194 ASP B O 1
ATOM 5083 N N . LYS B 1 195 ? -20.703 -1.566 -17.438 1 87.19 195 LYS B N 1
ATOM 5084 C CA . LYS B 1 195 ? -21.812 -2.439 -17.812 1 87.19 195 LYS B CA 1
ATOM 5085 C C . LYS B 1 195 ? -22.328 -2.092 -19.203 1 87.19 195 LYS B C 1
ATOM 5087 O O . LYS B 1 195 ? -22.594 -2.982 -20.016 1 87.19 195 LYS B O 1
ATOM 5092 N N . GLU B 1 196 ? -22.422 -0.869 -19.516 1 86.56 196 GLU B N 1
ATOM 5093 C CA . GLU B 1 196 ? -22.984 -0.396 -20.781 1 86.56 196 GLU B CA 1
ATOM 5094 C C . GLU B 1 196 ? -22.094 -0.768 -21.953 1 86.56 196 GLU B C 1
ATOM 5096 O O . GLU B 1 196 ? -22.594 -1.176 -23.016 1 86.56 196 GLU B O 1
ATOM 5101 N N . GLY B 1 197 ? -20.828 -0.694 -21.781 1 86.06 197 GLY B N 1
ATOM 5102 C CA . GLY B 1 197 ? -19.891 -1.022 -22.859 1 86.06 197 GLY B CA 1
ATOM 5103 C C . GLY B 1 197 ? -19.609 -2.508 -22.953 1 86.06 197 GLY B C 1
ATOM 5104 O O . GLY B 1 197 ? -18.953 -2.955 -23.891 1 86.06 197 GLY B O 1
ATOM 5105 N N . GLY B 1 198 ? -20.156 -3.242 -21.938 1 87 198 GLY B N 1
ATOM 5106 C CA . GLY B 1 198 ? -20.047 -4.691 -21.984 1 87 198 GLY B CA 1
ATOM 5107 C C . GLY B 1 198 ? -18.781 -5.219 -21.344 1 87 198 GLY B C 1
ATOM 5108 O O . GLY B 1 198 ? -18.656 -6.422 -21.109 1 87 198 GLY B O 1
ATOM 5109 N N . ARG B 1 199 ? -17.891 -4.473 -20.984 1 90.06 199 ARG B N 1
ATOM 5110 C CA . ARG B 1 199 ? -16.609 -4.926 -20.484 1 90.06 199 ARG B CA 1
ATOM 5111 C C . ARG B 1 199 ? -16.734 -5.52 -19.078 1 90.06 199 ARG B C 1
ATOM 5113 O O . ARG B 1 199 ? -16 -6.441 -18.719 1 90.06 199 ARG B O 1
ATOM 5120 N N . ALA B 1 200 ? -17.625 -5.039 -18.312 1 90.88 200 ALA B N 1
ATOM 5121 C CA . ALA B 1 200 ? -17.812 -5.496 -16.938 1 90.88 200 ALA B CA 1
ATOM 5122 C C . ALA B 1 200 ? -18.094 -6.996 -16.891 1 90.88 200 ALA B C 1
ATOM 5124 O O . ALA B 1 200 ? -17.609 -7.695 -16 1 90.88 200 ALA B O 1
ATOM 5125 N N . LEU B 1 201 ? -18.75 -7.488 -17.953 1 90.62 201 LEU B N 1
ATOM 5126 C CA . LEU B 1 201 ? -19.219 -8.867 -17.938 1 90.62 201 LEU B CA 1
ATOM 5127 C C . LEU B 1 201 ? -18.391 -9.742 -18.859 1 90.62 201 LEU B C 1
ATOM 5129 O O . LEU B 1 201 ? -18.594 -10.953 -18.938 1 90.62 201 LEU B O 1
ATOM 5133 N N . SER B 1 202 ? -17.453 -9.141 -19.516 1 90 202 SER B N 1
ATOM 5134 C CA . SER B 1 202 ? -16.734 -9.859 -20.562 1 90 202 SER B CA 1
ATOM 5135 C C . SER B 1 202 ? -15.625 -10.727 -19.953 1 90 202 SER B C 1
ATOM 5137 O O . SER B 1 202 ? -14.969 -10.328 -19 1 90 202 SER B O 1
ATOM 5139 N N . TRP B 1 203 ? -15.43 -11.852 -20.547 1 88.88 203 TRP B N 1
ATOM 5140 C CA . TRP B 1 203 ? -14.32 -12.727 -20.188 1 88.88 203 TRP B CA 1
ATOM 5141 C C . TRP B 1 203 ? -13.242 -12.711 -21.266 1 88.88 203 TRP B C 1
ATOM 5143 O O . TRP B 1 203 ? -12.227 -13.391 -21.141 1 88.88 203 TRP B O 1
ATOM 5153 N N . ASP B 1 204 ? -13.539 -11.906 -22.297 1 88.38 204 ASP B N 1
ATOM 5154 C CA . ASP B 1 204 ? -12.625 -11.812 -23.438 1 88.38 204 ASP B CA 1
ATOM 5155 C C . ASP B 1 204 ? -11.352 -11.062 -23.062 1 88.38 204 ASP B C 1
ATOM 5157 O O . ASP B 1 204 ? -11.414 -9.992 -22.453 1 88.38 204 ASP B O 1
ATOM 5161 N N . HIS B 1 205 ? -10.242 -11.617 -23.438 1 85.44 205 HIS B N 1
ATOM 5162 C CA . HIS B 1 205 ? -8.953 -10.992 -23.156 1 85.44 205 HIS B CA 1
ATOM 5163 C C . HIS B 1 205 ? -8.859 -9.617 -23.797 1 85.44 205 HIS B C 1
ATOM 5165 O O . HIS B 1 205 ? -8.195 -8.727 -23.266 1 85.44 205 HIS B O 1
ATOM 5171 N N . ALA B 1 206 ? -9.57 -9.445 -24.875 1 85.81 206 ALA B N 1
ATOM 5172 C CA . ALA B 1 206 ? -9.531 -8.188 -25.625 1 85.81 206 ALA B CA 1
ATOM 5173 C C . ALA B 1 206 ? -10.266 -7.086 -24.859 1 85.81 206 ALA B C 1
ATOM 5175 O O . ALA B 1 206 ? -10.133 -5.906 -25.188 1 85.81 206 ALA B O 1
ATOM 5176 N N . HIS B 1 207 ? -10.992 -7.469 -23.812 1 88.56 207 HIS B N 1
ATOM 5177 C CA . HIS B 1 207 ? -11.75 -6.488 -23.047 1 88.56 207 HIS B CA 1
ATOM 5178 C C . HIS B 1 207 ? -11.125 -6.273 -21.672 1 88.56 207 HIS B C 1
ATOM 5180 O O . HIS B 1 207 ? -11.797 -5.777 -20.75 1 88.56 207 HIS B O 1
ATOM 5186 N N . SER B 1 208 ? -9.836 -6.641 -21.516 1 89.12 208 SER B N 1
ATOM 5187 C CA . SER B 1 208 ? -9.133 -6.449 -20.25 1 89.12 208 SER B CA 1
ATOM 5188 C C . SER B 1 208 ? -8.711 -4.992 -20.078 1 89.12 208 SER B C 1
ATOM 5190 O O . SER B 1 208 ? -8.734 -4.207 -21.016 1 89.12 208 SER B O 1
ATOM 5192 N N . ALA B 1 209 ? -8.398 -4.605 -18.844 1 89.38 209 ALA B N 1
ATOM 5193 C CA . ALA B 1 209 ? -7.918 -3.256 -18.562 1 89.38 209 ALA B CA 1
ATOM 5194 C C . ALA B 1 209 ? -6.629 -2.953 -19.312 1 89.38 209 ALA B C 1
ATOM 5196 O O . ALA B 1 209 ? -6.398 -1.815 -19.734 1 89.38 209 ALA B O 1
ATOM 5197 N N . PHE B 1 210 ? -5.801 -3.916 -19.5 1 88.88 210 PHE B N 1
ATOM 5198 C CA . PHE B 1 210 ? -4.574 -3.771 -20.281 1 88.88 210 PHE B CA 1
ATOM 5199 C C . PHE B 1 210 ? -4.891 -3.361 -21.703 1 88.88 210 PHE B C 1
ATOM 5201 O O . PHE B 1 210 ? -4.281 -2.432 -22.25 1 88.88 210 PHE B O 1
ATOM 5208 N N . GLN B 1 211 ? -5.82 -4.078 -22.312 1 86.38 211 GLN B N 1
ATOM 5209 C CA . GLN B 1 211 ? -6.195 -3.807 -23.688 1 86.38 211 GLN B CA 1
ATOM 5210 C C . GLN B 1 211 ? -6.82 -2.422 -23.828 1 86.38 211 GLN B C 1
ATOM 5212 O O . GLN B 1 211 ? -6.617 -1.741 -24.844 1 86.38 211 GLN B O 1
ATOM 5217 N N . LYS B 1 212 ? -7.516 -2.074 -22.859 1 84.44 212 LYS B N 1
ATOM 5218 C CA . LYS B 1 212 ? -8.133 -0.751 -22.891 1 84.44 212 LYS B CA 1
ATOM 5219 C C . LYS B 1 212 ? -7.074 0.349 -22.844 1 84.44 212 LYS B C 1
ATOM 5221 O O . LYS B 1 212 ? -7.188 1.364 -23.531 1 84.44 212 LYS B O 1
ATOM 5226 N N . TYR B 1 213 ? -6.102 0.26 -22.016 1 81.94 213 TYR B N 1
ATOM 5227 C CA . TYR B 1 213 ? -5.117 1.312 -21.797 1 81.94 213 TYR B CA 1
ATOM 5228 C C . TYR B 1 213 ? -4.082 1.332 -22.922 1 81.94 213 TYR B C 1
ATOM 5230 O O . TYR B 1 213 ? -3.738 2.396 -23.438 1 81.94 213 TYR B O 1
ATOM 5238 N N . TYR B 1 214 ? -3.508 0.323 -23.203 1 79 214 TYR B N 1
ATOM 5239 C CA . TYR B 1 214 ? -2.412 0.291 -24.172 1 79 214 TYR B CA 1
ATOM 5240 C C . TYR B 1 214 ? -2.941 0.185 -25.594 1 79 214 TYR B C 1
ATOM 5242 O O . TYR B 1 214 ? -3.338 1.188 -26.203 1 79 214 TYR B O 1
ATOM 5250 N N . GLU B 1 215 ? -2.961 -1.012 -26.188 1 69.06 215 GLU B N 1
ATOM 5251 C CA . GLU B 1 215 ? -3.346 -1.139 -27.594 1 69.06 215 GLU B CA 1
ATOM 5252 C C . GLU B 1 215 ? -4.43 -2.197 -27.766 1 69.06 215 GLU B C 1
ATOM 5254 O O . GLU B 1 215 ? -4.191 -3.385 -27.531 1 69.06 215 GLU B O 1
ATOM 5259 N N . PRO B 1 216 ? -5.504 -1.553 -28.188 1 72 216 PRO B N 1
ATOM 5260 C CA . PRO B 1 216 ? -6.512 -2.562 -28.516 1 72 216 PRO B CA 1
ATOM 5261 C C . PRO B 1 216 ? -6.043 -3.529 -29.594 1 72 216 PRO B C 1
ATOM 5263 O O . PRO B 1 216 ? -5.398 -3.113 -30.562 1 72 216 PRO B O 1
ATOM 5266 N N . GLY B 1 217 ? -6.211 -4.766 -29.359 1 75.81 217 GLY B N 1
ATOM 5267 C CA . GLY B 1 217 ? -5.926 -5.797 -30.344 1 75.81 217 GLY B CA 1
ATOM 5268 C C . GLY B 1 217 ? -4.539 -6.395 -30.203 1 75.81 217 GLY B C 1
ATOM 5269 O O . GLY B 1 217 ? -4.215 -7.387 -30.859 1 75.81 217 GLY B O 1
ATOM 5270 N N . CYS B 1 218 ? -3.816 -5.793 -29.422 1 78.31 218 CYS B N 1
ATOM 5271 C CA . CYS B 1 218 ? -2.473 -6.309 -29.188 1 78.31 218 CYS B CA 1
ATOM 5272 C C . CYS B 1 218 ? -2.367 -6.973 -27.828 1 78.31 218 CYS B C 1
ATOM 5274 O O . CYS B 1 218 ? -2.35 -6.293 -26.797 1 78.31 218 CYS B O 1
ATOM 5276 N N . ASP B 1 219 ? -2.309 -8.289 -27.859 1 78.62 219 ASP B N 1
ATOM 5277 C CA . ASP B 1 219 ? -2.221 -8.953 -26.562 1 78.62 219 ASP B CA 1
ATOM 5278 C C . ASP B 1 219 ? -0.899 -8.633 -25.875 1 78.62 219 ASP B C 1
ATOM 5280 O O . ASP B 1 219 ? 0.017 -8.094 -26.484 1 78.62 219 ASP B O 1
ATOM 5284 N N . PHE B 1 220 ? -0.771 -8.992 -24.672 1 86.25 220 PHE B N 1
ATOM 5285 C CA . PHE B 1 220 ? 0.319 -8.602 -23.781 1 86.25 220 PHE B CA 1
ATOM 5286 C C . PHE B 1 220 ? 1.662 -9.055 -24.344 1 86.25 220 PHE B C 1
ATOM 5288 O O . PHE B 1 220 ? 2.6 -8.258 -24.438 1 86.25 220 PHE B O 1
ATOM 5295 N N . PHE B 1 221 ? 1.766 -10.32 -24.75 1 82.69 221 PHE B N 1
ATOM 5296 C CA . PHE B 1 221 ? 3.047 -10.852 -25.188 1 82.69 221 PHE B CA 1
ATOM 5297 C C . PHE B 1 221 ? 3.428 -10.266 -26.547 1 82.69 221 PHE B C 1
ATOM 5299 O O . PHE B 1 221 ? 4.609 -10.047 -26.828 1 82.69 221 PHE B O 1
ATOM 5306 N N . GLU B 1 222 ? 2.447 -10.07 -27.422 1 83 222 GLU B N 1
ATOM 5307 C CA . GLU B 1 222 ? 2.695 -9.375 -28.688 1 83 222 GLU B CA 1
ATOM 5308 C C . GLU B 1 222 ? 3.188 -7.949 -28.438 1 83 222 GLU B C 1
ATOM 5310 O O . GLU B 1 222 ? 4.09 -7.473 -29.125 1 83 222 GLU B O 1
ATOM 5315 N N . PHE B 1 223 ? 2.543 -7.324 -27.516 1 87.31 223 PHE B N 1
ATOM 5316 C CA . PHE B 1 223 ? 2.945 -5.98 -27.125 1 87.31 223 PHE B CA 1
ATOM 5317 C C . PHE B 1 223 ? 4.406 -5.953 -26.703 1 87.31 223 PHE B C 1
ATOM 5319 O O . PHE B 1 223 ? 5.16 -5.059 -27.078 1 87.31 223 PHE B O 1
ATOM 5326 N N . LEU B 1 224 ? 4.844 -6.945 -25.906 1 87.25 224 LEU B N 1
ATOM 5327 C CA . LEU B 1 224 ? 6.234 -7.035 -25.469 1 87.25 224 LEU B CA 1
ATOM 5328 C C . LEU B 1 224 ? 7.16 -7.25 -26.656 1 87.25 224 LEU B C 1
ATOM 5330 O O . LEU B 1 224 ? 8.203 -6.602 -26.766 1 87.25 224 LEU B O 1
ATOM 5334 N N . ALA B 1 225 ? 6.766 -8.047 -27.578 1 83.56 225 ALA B N 1
ATOM 5335 C CA . ALA B 1 225 ? 7.59 -8.43 -28.703 1 83.56 225 ALA B CA 1
ATOM 5336 C C . ALA B 1 225 ? 7.754 -7.273 -29.688 1 83.56 225 ALA B C 1
ATOM 5338 O O . ALA B 1 225 ? 8.789 -7.152 -30.359 1 83.56 225 ALA B O 1
ATOM 5339 N N . ARG B 1 226 ? 6.84 -6.398 -29.812 1 85.88 226 ARG B N 1
ATOM 5340 C CA . ARG B 1 226 ? 6.812 -5.332 -30.812 1 85.88 226 ARG B CA 1
ATOM 5341 C C . ARG B 1 226 ? 7.633 -4.133 -30.359 1 85.88 226 ARG B C 1
ATOM 5343 O O . ARG B 1 226 ? 7.832 -3.182 -31.109 1 85.88 226 ARG B O 1
ATOM 5350 N N . SER B 1 227 ? 8.109 -4.273 -29.156 1 87.12 227 SER B N 1
ATOM 5351 C CA . SER B 1 227 ? 8.906 -3.148 -28.672 1 87.12 227 SER B CA 1
ATOM 5352 C C . SER B 1 227 ? 10.172 -2.969 -29.516 1 87.12 227 SER B C 1
ATOM 5354 O O . SER B 1 227 ? 10.625 -3.908 -30.172 1 87.12 227 SER B O 1
ATOM 5356 N N . LYS B 1 228 ? 10.625 -1.709 -29.5 1 89.81 228 LYS B N 1
ATOM 5357 C CA . LYS B 1 228 ? 11.859 -1.411 -30.219 1 89.81 228 LYS B CA 1
ATOM 5358 C C . LYS B 1 228 ? 12.977 -2.357 -29.812 1 89.81 228 LYS B C 1
ATOM 5360 O O . LYS B 1 228 ? 13.305 -2.461 -28.625 1 89.81 228 LYS B O 1
ATOM 5365 N N . ASP B 1 229 ? 13.539 -3.127 -30.766 1 88.88 229 ASP B N 1
ATOM 5366 C CA . ASP B 1 229 ? 14.664 -4.039 -30.578 1 88.88 229 ASP B CA 1
ATOM 5367 C C . ASP B 1 229 ? 14.305 -5.148 -29.594 1 88.88 229 ASP B C 1
ATOM 5369 O O . ASP B 1 229 ? 15.195 -5.809 -29.047 1 88.88 229 ASP B O 1
ATOM 5373 N N . GLY B 1 230 ? 13.016 -5.277 -29.266 1 86.94 230 GLY B N 1
ATOM 5374 C CA . GLY B 1 230 ? 12.547 -6.34 -28.391 1 86.94 230 GLY B CA 1
ATOM 5375 C C . GLY B 1 230 ? 12.914 -6.121 -26.922 1 86.94 230 GLY B C 1
ATOM 5376 O O . GLY B 1 230 ? 12.977 -7.07 -26.141 1 86.94 230 GLY B O 1
ATOM 5377 N N . TYR B 1 231 ? 13.156 -4.922 -26.531 1 90.12 231 TYR B N 1
ATOM 5378 C CA . TYR B 1 231 ? 13.734 -4.672 -25.219 1 90.12 231 TYR B CA 1
ATOM 5379 C C . TYR B 1 231 ? 12.75 -5.047 -24.109 1 90.12 231 TYR B C 1
ATOM 5381 O O . TYR B 1 231 ? 13.156 -5.488 -23.031 1 90.12 231 TYR B O 1
ATOM 5389 N N . ARG B 1 232 ? 11.484 -4.922 -24.422 1 90.5 232 ARG B N 1
ATOM 5390 C CA . ARG B 1 232 ? 10.516 -5.285 -23.391 1 90.5 232 ARG B CA 1
ATOM 5391 C C . ARG B 1 232 ? 10.484 -6.793 -23.188 1 90.5 232 ARG B C 1
ATOM 5393 O O . ARG B 1 232 ? 10.305 -7.258 -22.047 1 90.5 232 ARG B O 1
ATOM 5400 N N . ALA B 1 233 ? 10.562 -7.5 -24.266 1 85.12 233 ALA B N 1
ATOM 5401 C CA . ALA B 1 233 ? 10.594 -8.953 -24.156 1 85.12 233 ALA B CA 1
ATOM 5402 C C . ALA B 1 233 ? 11.812 -9.43 -23.391 1 85.12 233 ALA B C 1
ATOM 5404 O O . ALA B 1 233 ? 11.727 -10.344 -22.562 1 85.12 233 ALA B O 1
ATOM 5405 N N . GLU B 1 234 ? 12.93 -8.82 -23.625 1 85.56 234 GLU B N 1
ATOM 5406 C CA . GLU B 1 234 ? 14.156 -9.148 -22.906 1 85.56 234 GLU B CA 1
ATOM 5407 C C . GLU B 1 234 ? 14.016 -8.844 -21.422 1 85.56 234 GLU B C 1
ATOM 5409 O O . GLU B 1 234 ? 14.383 -9.664 -20.578 1 85.56 234 GLU B O 1
ATOM 5414 N N . ARG B 1 235 ? 13.5 -7.711 -21.109 1 90.5 235 ARG B N 1
ATOM 5415 C CA . ARG B 1 235 ? 13.297 -7.336 -19.703 1 90.5 235 ARG B CA 1
ATOM 5416 C C . ARG B 1 235 ? 12.336 -8.297 -19.016 1 90.5 235 ARG B C 1
ATOM 5418 O O . ARG B 1 235 ? 12.516 -8.625 -17.844 1 90.5 235 ARG B O 1
ATOM 5425 N N . PHE B 1 236 ? 11.305 -8.664 -19.781 1 88.75 236 PHE B N 1
ATOM 5426 C CA . PHE B 1 236 ? 10.344 -9.617 -19.219 1 88.75 236 PHE B CA 1
ATOM 5427 C C . PHE B 1 236 ? 11.047 -10.898 -18.797 1 88.75 236 PHE B C 1
ATOM 5429 O O . PHE B 1 236 ? 10.797 -11.414 -17.703 1 88.75 236 PHE B O 1
ATOM 5436 N N . GLY B 1 237 ? 11.906 -11.375 -19.578 1 83.12 237 GLY B N 1
ATOM 5437 C CA . GLY B 1 237 ? 12.68 -12.555 -19.234 1 83.12 237 GLY B CA 1
ATOM 5438 C C . GLY B 1 237 ? 13.484 -12.383 -17.953 1 83.12 237 GLY B C 1
ATOM 5439 O O . GLY B 1 237 ? 13.461 -13.25 -17.078 1 83.12 237 GLY B O 1
ATOM 5440 N N . LYS B 1 238 ? 14.211 -11.266 -17.812 1 86.56 238 LYS B N 1
ATOM 5441 C CA . LYS B 1 238 ? 14.992 -10.961 -16.609 1 86.56 238 LYS B CA 1
ATOM 5442 C C . LYS B 1 238 ? 14.094 -10.805 -15.391 1 86.56 238 LYS B C 1
ATOM 5444 O O . LYS B 1 238 ? 14.461 -11.211 -14.289 1 86.56 238 LYS B O 1
ATOM 5449 N N . THR B 1 239 ? 12.945 -10.258 -15.672 1 91 239 THR B N 1
ATOM 5450 C CA . THR B 1 239 ? 11.961 -10.055 -14.617 1 91 239 THR B CA 1
ATOM 5451 C C . THR B 1 239 ? 11.516 -11.398 -14.031 1 91 239 THR B C 1
ATOM 5453 O O . THR B 1 239 ? 11.422 -11.555 -12.812 1 91 239 THR B O 1
ATOM 5456 N N . MET B 1 240 ? 11.188 -12.367 -14.883 1 84.44 240 MET B N 1
ATOM 5457 C CA . MET B 1 240 ? 10.734 -13.672 -14.414 1 84.44 240 MET B CA 1
ATOM 5458 C C . MET B 1 240 ? 11.789 -14.32 -13.516 1 84.44 240 MET B C 1
ATOM 5460 O O . MET B 1 240 ? 11.453 -14.906 -12.484 1 84.44 240 MET B O 1
ATOM 5464 N N . ILE B 1 241 ? 13.055 -14.141 -13.852 1 83.94 241 ILE B N 1
ATOM 5465 C CA . ILE B 1 241 ? 14.156 -14.672 -13.055 1 83.94 241 ILE B CA 1
ATOM 5466 C C . ILE B 1 241 ? 14.211 -13.953 -11.711 1 83.94 241 ILE B C 1
ATOM 5468 O O . ILE B 1 241 ? 14.289 -14.594 -10.656 1 83.94 241 ILE B O 1
ATOM 5472 N N . GLU B 1 242 ? 14.18 -12.656 -11.742 1 90.81 242 GLU B N 1
ATOM 5473 C CA . GLU B 1 242 ? 14.297 -11.836 -10.539 1 90.81 242 GLU B CA 1
ATOM 5474 C C . GLU B 1 242 ? 13.133 -12.078 -9.594 1 90.81 242 GLU B C 1
ATOM 5476 O O . GLU B 1 242 ? 13.32 -12.203 -8.383 1 90.81 242 GLU B O 1
ATOM 5481 N N . LEU B 1 243 ? 11.945 -12.164 -10.156 1 88.56 243 LEU B N 1
ATOM 5482 C CA . LEU B 1 243 ? 10.773 -12.375 -9.312 1 88.56 243 LEU B CA 1
ATOM 5483 C C . LEU B 1 243 ? 10.781 -13.781 -8.719 1 88.56 243 LEU B C 1
ATOM 5485 O O . LEU B 1 243 ? 10.375 -13.977 -7.566 1 88.56 243 LEU B O 1
ATOM 5489 N N . SER B 1 244 ? 11.18 -14.75 -9.477 1 85.31 244 SER B N 1
ATOM 5490 C CA . SER B 1 244 ? 11.273 -16.109 -8.953 1 85.31 244 SER B CA 1
ATOM 5491 C C . SER B 1 244 ? 12.289 -16.188 -7.816 1 85.31 244 SER B C 1
ATOM 5493 O O . SER B 1 244 ? 12.031 -16.828 -6.789 1 85.31 244 SER B O 1
ATOM 5495 N N . ARG B 1 245 ? 13.391 -15.578 -8.023 1 87 245 ARG B N 1
ATOM 5496 C CA . ARG B 1 245 ? 14.422 -15.547 -6.988 1 87 245 ARG B CA 1
ATOM 5497 C C . ARG B 1 245 ? 13.922 -14.828 -5.738 1 87 245 ARG B C 1
ATOM 5499 O O . ARG B 1 245 ? 14.094 -15.328 -4.621 1 87 245 ARG B O 1
ATOM 5506 N N . SER B 1 246 ? 13.32 -13.703 -5.961 1 89.44 246 SER B N 1
ATOM 5507 C CA . SER B 1 246 ? 12.859 -12.875 -4.852 1 89.44 246 SER B CA 1
ATOM 5508 C C . SER B 1 246 ? 11.812 -13.602 -4.016 1 89.44 246 SER B C 1
ATOM 5510 O O . SER B 1 246 ? 11.688 -13.344 -2.814 1 89.44 246 SER B O 1
ATOM 5512 N N . SER B 1 247 ? 11.086 -14.461 -4.621 1 87.19 247 SER B 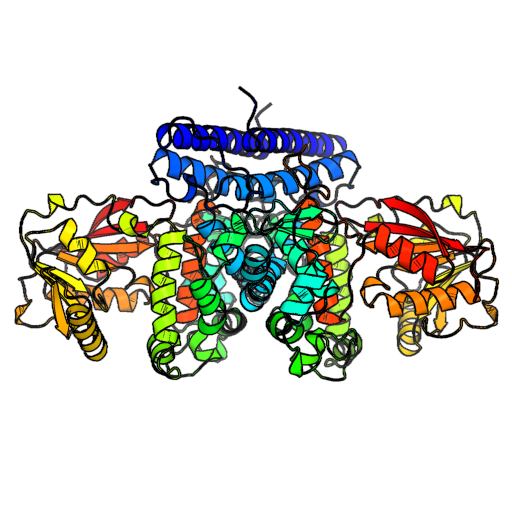N 1
ATOM 5513 C CA . SER B 1 247 ? 10.016 -15.18 -3.93 1 87.19 247 SER B CA 1
ATOM 5514 C C . SER B 1 247 ? 10.484 -16.547 -3.459 1 87.19 247 SER B C 1
ATOM 5516 O O . SER B 1 247 ? 9.734 -17.281 -2.807 1 87.19 247 SER B O 1
ATOM 5518 N N . GLY B 1 248 ? 11.703 -16.938 -3.795 1 82.19 248 GLY B N 1
ATOM 5519 C CA . GLY B 1 248 ? 12.227 -18.25 -3.42 1 82.19 248 GLY B CA 1
ATOM 5520 C C . GLY B 1 248 ? 11.586 -19.391 -4.188 1 82.19 248 GLY B C 1
ATOM 5521 O O . GLY B 1 248 ? 11.375 -20.469 -3.637 1 82.19 248 GLY B O 1
ATOM 5522 N N . THR B 1 249 ? 11.219 -19.094 -5.465 1 78.5 249 THR B N 1
ATOM 5523 C CA . THR B 1 249 ? 10.453 -20.125 -6.156 1 78.5 249 THR B CA 1
ATOM 5524 C C . THR B 1 249 ? 11.258 -20.734 -7.293 1 78.5 249 THR B C 1
ATOM 5526 O O . THR B 1 249 ? 10.781 -21.641 -7.992 1 78.5 249 THR B O 1
ATOM 5529 N N . GLU B 1 250 ? 12.492 -20.359 -7.492 1 79.75 250 GLU B N 1
ATOM 5530 C CA . GLU B 1 250 ? 13.258 -20.906 -8.609 1 79.75 250 GLU B CA 1
ATOM 5531 C C . GLU B 1 250 ? 13.25 -22.422 -8.594 1 79.75 250 GLU B C 1
ATOM 5533 O O . GLU B 1 250 ? 12.508 -23.062 -9.344 1 79.75 250 GLU B O 1
ATOM 5538 N N . GLU B 1 251 ? 13.883 -23.031 -7.641 1 81.06 251 GLU B N 1
ATOM 5539 C CA . GLU B 1 251 ? 13.93 -24.484 -7.543 1 81.06 251 GLU B CA 1
ATOM 5540 C C . GLU B 1 251 ? 12.75 -25.031 -6.742 1 81.06 251 GLU B C 1
ATOM 5542 O O . GLU B 1 251 ? 12.367 -26.188 -6.898 1 81.06 251 GLU B O 1
ATOM 5547 N N . ALA B 1 252 ? 12.164 -24.141 -6.09 1 85.56 252 ALA B N 1
ATOM 5548 C CA . ALA B 1 252 ? 11.109 -24.547 -5.172 1 85.56 252 ALA B CA 1
ATOM 5549 C C . ALA B 1 252 ? 9.867 -25 -5.938 1 85.56 252 ALA B C 1
ATOM 5551 O O . ALA B 1 252 ? 9.07 -25.797 -5.43 1 85.56 252 ALA B O 1
ATOM 5552 N N . HIS B 1 253 ? 9.797 -24.547 -7.152 1 82.94 253 HIS B N 1
ATOM 5553 C CA . HIS B 1 253 ? 8.641 -24.875 -7.98 1 82.94 253 HIS B CA 1
ATOM 5554 C C . HIS B 1 253 ? 8.617 -26.359 -8.312 1 82.94 253 HIS B C 1
ATOM 5556 O O . HIS B 1 253 ? 7.598 -26.891 -8.758 1 82.94 253 HIS B O 1
ATOM 5562 N N . TYR B 1 254 ? 9.727 -27.016 -8.039 1 88.81 254 TYR B N 1
ATOM 5563 C CA . TYR B 1 254 ? 9.836 -28.422 -8.438 1 88.81 254 TYR B CA 1
ATOM 5564 C C . TYR B 1 254 ? 10.062 -29.312 -7.23 1 88.81 254 TYR B C 1
ATOM 5566 O O . TYR B 1 254 ? 10.039 -30.547 -7.348 1 88.81 254 TYR B O 1
ATOM 5574 N N . LYS B 1 255 ? 10.219 -28.531 -6.148 1 89.81 255 LYS B N 1
ATOM 5575 C CA . LYS B 1 255 ? 10.383 -29.266 -4.898 1 89.81 255 LYS B CA 1
ATOM 5576 C C . LYS B 1 255 ? 9.039 -29.438 -4.18 1 89.81 255 LYS B C 1
ATOM 5578 O O . LYS B 1 255 ? 8.203 -28.531 -4.211 1 89.81 255 LYS B O 1
ATOM 5583 N N . GLY B 1 256 ? 8.781 -30.562 -3.648 1 90.5 256 GLY B N 1
ATOM 5584 C CA . GLY B 1 256 ? 7.547 -30.844 -2.932 1 90.5 256 GLY B CA 1
ATOM 5585 C C . GLY B 1 256 ? 6.672 -31.859 -3.631 1 90.5 256 GLY B C 1
ATOM 5586 O O . GLY B 1 256 ? 5.773 -32.438 -3.016 1 90.5 256 GLY B O 1
ATOM 5587 N N . TYR B 1 257 ? 6.898 -31.938 -4.945 1 95.44 257 TYR B N 1
ATOM 5588 C CA . TYR B 1 257 ? 6.234 -33 -5.691 1 95.44 257 TYR B CA 1
ATOM 5589 C C . TYR B 1 257 ? 7.125 -34.219 -5.793 1 95.44 257 TYR B C 1
ATOM 5591 O O . TYR B 1 257 ? 8.336 -34.125 -5.988 1 95.44 257 TYR B O 1
ATOM 5599 N N . ASP B 1 258 ? 6.52 -35.438 -5.668 1 96.06 258 ASP B N 1
ATOM 5600 C CA . ASP B 1 258 ? 7.262 -36.688 -5.773 1 96.06 258 ASP B CA 1
ATOM 5601 C C . ASP B 1 258 ? 7.43 -37.094 -7.234 1 96.06 258 ASP B C 1
ATOM 5603 O O . ASP B 1 258 ? 6.699 -37.969 -7.727 1 96.06 258 ASP B O 1
ATOM 5607 N N . TRP B 1 259 ? 8.477 -36.594 -7.844 1 96.56 259 TRP B N 1
ATOM 5608 C CA . TRP B 1 259 ? 8.727 -36.875 -9.258 1 96.56 259 TRP B CA 1
ATOM 5609 C C . TRP B 1 259 ? 9.078 -38.344 -9.477 1 96.56 259 TRP B C 1
ATOM 5611 O O . TRP B 1 259 ? 8.836 -38.875 -10.555 1 96.56 259 TRP B O 1
ATOM 5621 N N . GLU B 1 260 ? 9.602 -38.969 -8.547 1 95.12 260 GLU B N 1
ATOM 5622 C CA . GLU B 1 260 ? 10.047 -40.375 -8.672 1 95.12 260 GLU B CA 1
ATOM 5623 C C . GLU B 1 260 ? 8.867 -41.312 -8.867 1 95.12 260 GLU B C 1
ATOM 5625 O O . GLU B 1 260 ? 9.008 -42.375 -9.492 1 95.12 260 GLU B O 1
ATOM 5630 N N . LYS B 1 261 ? 7.793 -40.844 -8.375 1 96.12 261 LYS B N 1
ATOM 5631 C CA . LYS B 1 261 ? 6.621 -41.719 -8.453 1 96.12 261 LYS B CA 1
ATOM 5632 C C . LYS B 1 261 ? 6.16 -41.875 -9.906 1 96.12 261 LYS B C 1
ATOM 5634 O O . LYS B 1 261 ? 5.422 -42.812 -10.227 1 96.12 261 LYS B O 1
ATOM 5639 N N . LEU B 1 262 ? 6.602 -41.031 -10.836 1 96.69 262 LEU B N 1
ATOM 5640 C CA . LEU B 1 262 ? 6.219 -41.094 -12.242 1 96.69 262 LEU B CA 1
ATOM 5641 C C . LEU B 1 262 ? 6.93 -42.219 -12.961 1 96.69 262 LEU B C 1
ATOM 5643 O O . LEU B 1 262 ? 6.527 -42.625 -14.055 1 96.69 262 LEU B O 1
ATOM 5647 N N . GLY B 1 263 ? 8.062 -42.719 -12.367 1 95.88 263 GLY B N 1
ATOM 5648 C CA . GLY B 1 263 ? 8.812 -43.812 -12.977 1 95.88 263 GLY B CA 1
ATOM 5649 C C . GLY B 1 263 ? 10.094 -43.344 -13.648 1 95.88 263 GLY B C 1
ATOM 5650 O O . GLY B 1 263 ? 10.375 -42.156 -13.695 1 95.88 263 GLY B O 1
ATOM 5651 N N . PRO B 1 264 ? 10.914 -44.219 -14.188 1 96 264 PRO B N 1
ATOM 5652 C CA . PRO B 1 264 ? 12.266 -43.906 -14.656 1 96 264 PRO B CA 1
ATOM 5653 C C . PRO B 1 264 ? 12.281 -43.312 -16.062 1 96 264 PRO B C 1
ATOM 5655 O O . PRO B 1 264 ? 13.25 -42.656 -16.453 1 96 264 PRO B O 1
ATOM 5658 N N . ASN B 1 265 ? 11.242 -43.688 -16.828 1 96 265 ASN B N 1
ATOM 5659 C CA . ASN B 1 265 ? 11.18 -43.219 -18.203 1 96 265 ASN B CA 1
ATOM 5660 C C . ASN B 1 265 ? 9.758 -42.844 -18.609 1 96 265 ASN B C 1
ATOM 5662 O O . ASN B 1 265 ? 8.797 -43.219 -17.938 1 96 265 ASN B O 1
ATOM 5666 N N . GLY B 1 266 ? 9.672 -42.031 -19.656 1 96.94 266 GLY B N 1
ATOM 5667 C CA . GLY B 1 266 ? 8.375 -41.594 -20.172 1 96.94 266 GLY B CA 1
ATOM 5668 C C . GLY B 1 266 ? 8.469 -40.375 -21.031 1 96.94 266 GLY B C 1
ATOM 5669 O O . GLY B 1 266 ? 9.562 -39.906 -21.359 1 96.94 266 GLY B O 1
ATOM 5670 N N . ILE B 1 267 ? 7.281 -39.938 -21.453 1 98 267 ILE B N 1
ATOM 5671 C CA . ILE B 1 267 ? 7.172 -38.719 -22.266 1 98 267 ILE B CA 1
ATOM 5672 C C . ILE B 1 267 ? 6.387 -37.656 -21.5 1 98 267 ILE B C 1
ATOM 5674 O O . ILE B 1 267 ? 5.258 -37.906 -21.062 1 98 267 ILE B O 1
ATOM 5678 N N . LEU B 1 268 ? 6.996 -36.562 -21.219 1 98.44 268 LEU B N 1
ATOM 5679 C CA . LEU B 1 268 ? 6.336 -35.406 -20.625 1 98.44 268 LEU B CA 1
ATOM 5680 C C . LEU B 1 268 ? 6.207 -34.25 -21.625 1 98.44 268 LEU B C 1
ATOM 5682 O O . LEU B 1 268 ? 7.184 -33.875 -22.266 1 98.44 268 LEU B O 1
ATOM 5686 N N . ILE B 1 269 ? 5.023 -33.781 -21.812 1 98.5 269 ILE B N 1
ATOM 5687 C CA . ILE B 1 269 ? 4.793 -32.594 -22.625 1 98.5 269 ILE B CA 1
ATOM 5688 C C . ILE B 1 269 ? 4.633 -31.375 -21.719 1 98.5 269 ILE B C 1
ATOM 5690 O O . ILE B 1 269 ? 3.717 -31.328 -20.891 1 98.5 269 ILE B O 1
ATOM 5694 N N . ASP B 1 270 ? 5.531 -30.453 -21.812 1 97.94 270 ASP B N 1
ATOM 5695 C CA . ASP B 1 270 ? 5.395 -29.125 -21.219 1 97.94 270 ASP B CA 1
ATOM 5696 C C . ASP B 1 270 ? 4.527 -28.219 -22.094 1 97.94 270 ASP B C 1
ATOM 5698 O O . ASP B 1 270 ? 5.023 -27.594 -23.031 1 97.94 270 ASP B O 1
ATOM 5702 N N . VAL B 1 271 ? 3.252 -28.141 -21.734 1 97.88 271 VAL B N 1
ATOM 5703 C CA . VAL B 1 271 ? 2.254 -27.438 -22.531 1 97.88 271 VAL B CA 1
ATOM 5704 C C . VAL B 1 271 ? 2.398 -25.938 -22.344 1 97.88 271 VAL B C 1
ATOM 5706 O O . VAL B 1 271 ? 2.297 -25.438 -21.219 1 97.88 271 VAL B O 1
ATOM 5709 N N . GLY B 1 272 ? 2.574 -25.234 -23.422 1 94.88 272 GLY B N 1
ATOM 5710 C CA . GLY B 1 272 ? 2.852 -23.812 -23.312 1 94.88 272 GLY B CA 1
ATOM 5711 C C . GLY B 1 272 ? 4.172 -23.516 -22.625 1 94.88 272 GLY B C 1
ATOM 5712 O O . GLY B 1 272 ? 4.25 -22.609 -21.781 1 94.88 272 GLY B O 1
ATOM 5713 N N . GLY B 1 273 ? 5.207 -24.234 -22.953 1 92.69 273 GLY B N 1
ATOM 5714 C CA . GLY B 1 273 ? 6.438 -24.234 -22.188 1 92.69 273 GLY B CA 1
ATOM 5715 C C . GLY B 1 273 ? 7.395 -23.125 -22.562 1 92.69 273 GLY B C 1
ATOM 5716 O O . GLY B 1 273 ? 8.422 -22.938 -21.906 1 92.69 273 GLY B O 1
ATOM 5717 N N . GLY B 1 274 ? 7.07 -22.328 -23.562 1 88.69 274 GLY B N 1
ATOM 5718 C CA . GLY B 1 274 ? 7.906 -21.203 -23.969 1 88.69 274 GLY B CA 1
ATOM 5719 C C . GLY B 1 274 ? 9.273 -21.625 -24.469 1 88.69 274 GLY B C 1
ATOM 5720 O O . GLY B 1 274 ? 9.383 -22.5 -25.312 1 88.69 274 GLY B O 1
ATOM 5721 N N . ILE B 1 275 ? 10.281 -21.016 -23.938 1 83.94 275 ILE B N 1
ATOM 5722 C CA . ILE B 1 275 ? 11.633 -21.297 -24.422 1 83.94 275 ILE B CA 1
ATOM 5723 C C . ILE B 1 275 ? 12.234 -22.438 -23.594 1 83.94 275 ILE B C 1
ATOM 5725 O O . ILE B 1 275 ? 13.445 -22.688 -23.656 1 83.94 275 ILE B O 1
ATOM 5729 N N . GLY B 1 276 ? 11.461 -23.047 -22.734 1 87.38 276 GLY B N 1
ATOM 5730 C CA . GLY B 1 276 ? 11.844 -24.297 -22.125 1 87.38 276 GLY B CA 1
ATOM 5731 C C . GLY B 1 276 ? 12.375 -24.141 -20.719 1 87.38 276 GLY B C 1
ATOM 5732 O O . GLY B 1 276 ? 12.992 -25.062 -20.172 1 87.38 276 GLY B O 1
ATOM 5733 N N . GLY B 1 277 ? 12.164 -23.031 -20.031 1 83.19 277 GLY B N 1
ATOM 5734 C CA . GLY B 1 277 ? 12.633 -22.828 -18.672 1 83.19 277 GLY B CA 1
ATOM 5735 C C . GLY B 1 277 ? 12.281 -23.969 -17.734 1 83.19 277 GLY B C 1
ATOM 5736 O O . GLY B 1 277 ? 13.172 -24.625 -17.203 1 83.19 277 GLY B O 1
ATOM 5737 N N . PRO B 1 278 ? 11.039 -24.266 -17.562 1 87.56 278 PRO B N 1
ATOM 5738 C CA . PRO B 1 278 ? 10.625 -25.359 -16.688 1 87.56 278 PRO B CA 1
ATOM 5739 C C . PRO B 1 278 ? 11.117 -26.719 -17.172 1 87.56 278 PRO B C 1
ATOM 5741 O O . PRO B 1 278 ? 11.523 -27.562 -16.375 1 87.56 278 PRO B O 1
ATOM 5744 N N . ALA B 1 279 ? 11.125 -26.953 -18.469 1 91.62 279 ALA B N 1
ATOM 5745 C CA . ALA B 1 279 ? 11.547 -28.234 -19.047 1 91.62 279 ALA B CA 1
ATOM 5746 C C . ALA B 1 279 ? 12.992 -28.547 -18.672 1 91.62 279 ALA B C 1
ATOM 5748 O O . ALA B 1 279 ? 13.312 -29.688 -18.312 1 91.62 279 ALA B O 1
ATOM 5749 N N . TYR B 1 280 ? 13.82 -27.562 -18.781 1 89.56 280 TYR B N 1
ATOM 5750 C CA . TYR B 1 280 ? 15.227 -27.766 -18.453 1 89.56 280 TYR B CA 1
ATOM 5751 C C . TYR B 1 280 ? 15.383 -28.188 -16.984 1 89.56 280 TYR B C 1
ATOM 5753 O O . TYR B 1 280 ? 16.188 -29.078 -16.672 1 89.56 280 TYR B O 1
ATOM 5761 N N . HIS B 1 281 ? 14.664 -27.625 -16.094 1 88.88 281 HIS B N 1
ATOM 5762 C CA . HIS B 1 281 ? 14.727 -28 -14.688 1 88.88 281 HIS B CA 1
ATOM 5763 C C . HIS B 1 281 ? 14.188 -29.406 -14.461 1 88.88 281 HIS B C 1
ATOM 5765 O O . HIS B 1 281 ? 14.742 -30.156 -13.664 1 88.88 281 HIS B O 1
ATOM 5771 N N . LEU B 1 282 ? 13.156 -29.766 -15.141 1 93.19 282 LEU B N 1
ATOM 5772 C CA . LEU B 1 282 ? 12.508 -31.062 -14.953 1 93.19 282 LEU B CA 1
ATOM 5773 C C . LEU B 1 282 ? 13.43 -32.188 -15.367 1 93.19 282 LEU B C 1
ATOM 5775 O O . LEU B 1 282 ? 13.32 -33.312 -14.852 1 93.19 282 LEU B O 1
ATOM 5779 N N . THR B 1 283 ? 14.398 -31.938 -16.312 1 93.75 283 THR B N 1
ATOM 5780 C CA . THR B 1 283 ? 15.328 -32.969 -16.75 1 93.75 283 THR B CA 1
ATOM 5781 C C . THR B 1 283 ? 16.172 -33.469 -15.578 1 93.75 283 THR B C 1
ATOM 5783 O O . THR B 1 283 ? 16.641 -34.594 -15.562 1 93.75 283 THR B O 1
ATOM 5786 N N . THR B 1 284 ? 16.359 -32.594 -14.609 1 91.38 284 THR B N 1
ATOM 5787 C CA . THR B 1 284 ? 17.141 -32.969 -13.445 1 91.38 284 THR B CA 1
ATOM 5788 C C . THR B 1 284 ? 16.375 -33.906 -12.539 1 91.38 284 THR B C 1
ATOM 5790 O O . THR B 1 284 ? 16.953 -34.75 -11.875 1 91.38 284 THR B O 1
ATOM 5793 N N . TYR B 1 285 ? 15.094 -33.844 -12.523 1 93.5 285 TYR B N 1
ATOM 5794 C CA . TYR B 1 285 ? 14.234 -34.688 -11.695 1 93.5 285 TYR B CA 1
ATOM 5795 C C . TYR B 1 285 ? 13.812 -35.938 -12.461 1 93.5 285 TYR B C 1
ATOM 5797 O O . TYR B 1 285 ? 13.445 -36.938 -11.852 1 93.5 285 TYR B O 1
ATOM 5805 N N . LEU B 1 286 ? 13.93 -35.75 -13.844 1 95.56 286 LEU B N 1
ATOM 5806 C CA . LEU B 1 286 ? 13.477 -36.844 -14.727 1 95.56 286 LEU B CA 1
ATOM 5807 C C . LEU B 1 286 ? 14.531 -37.156 -15.781 1 95.56 286 LEU B C 1
ATOM 5809 O O . LEU B 1 286 ? 14.258 -37.031 -16.984 1 95.56 286 LEU B O 1
ATOM 5813 N N . PRO B 1 287 ? 15.648 -37.625 -15.414 1 93.75 287 PRO B N 1
ATOM 5814 C CA . PRO B 1 287 ? 16.766 -37.781 -16.359 1 93.75 287 PRO B CA 1
ATOM 5815 C C . PRO B 1 287 ? 16.469 -38.781 -17.469 1 93.75 287 PRO B C 1
ATOM 5817 O O . PRO B 1 287 ? 16.984 -38.656 -18.578 1 93.75 287 PRO B O 1
ATOM 5820 N N . GLY B 1 288 ? 15.688 -39.719 -17.297 1 95.19 288 GLY B N 1
ATOM 5821 C CA . GLY B 1 288 ? 15.406 -40.75 -18.312 1 95.19 288 GLY B CA 1
ATOM 5822 C C . GLY B 1 288 ? 14.195 -40.406 -19.156 1 95.19 288 GLY B C 1
ATOM 5823 O O . GLY B 1 288 ? 13.836 -41.156 -20.062 1 95.19 288 GLY B O 1
ATOM 5824 N N . TRP B 1 289 ? 13.648 -39.281 -18.938 1 97 289 TRP B N 1
ATOM 5825 C CA . TRP B 1 289 ? 12.406 -38.938 -19.609 1 97 289 TRP B CA 1
ATOM 5826 C C . TRP B 1 289 ? 12.68 -38.125 -20.875 1 97 289 TRP B C 1
ATOM 5828 O O . TRP B 1 289 ? 13.688 -37.406 -20.953 1 97 289 TRP B O 1
ATOM 5838 N N . LYS B 1 290 ? 11.852 -38.281 -21.875 1 96.81 290 LYS B N 1
ATOM 5839 C CA . LYS B 1 290 ? 11.781 -37.375 -23 1 96.81 290 LYS B CA 1
ATOM 5840 C C . LYS B 1 290 ? 10.859 -36.188 -22.688 1 96.81 290 LYS B C 1
ATOM 5842 O O . LYS B 1 290 ? 9.656 -36.375 -22.469 1 96.81 290 LYS B O 1
ATOM 5847 N N . ILE B 1 291 ? 11.391 -35 -22.625 1 97.56 291 ILE B N 1
ATOM 5848 C CA . ILE B 1 291 ? 10.602 -33.812 -22.328 1 97.56 291 ILE B CA 1
ATOM 5849 C C . ILE B 1 291 ? 10.391 -33 -23.609 1 97.56 291 ILE B C 1
ATOM 5851 O O . ILE B 1 291 ? 11.359 -32.625 -24.281 1 97.56 291 ILE B O 1
ATOM 5855 N N . VAL B 1 292 ? 9.148 -32.781 -23.984 1 98 292 VAL B N 1
ATOM 5856 C CA . VAL B 1 292 ? 8.781 -32.031 -25.188 1 98 292 VAL B CA 1
ATOM 5857 C C . VAL B 1 292 ? 8.117 -30.719 -24.797 1 98 292 VAL B C 1
ATOM 5859 O O . VAL B 1 292 ? 7.145 -30.703 -24.047 1 98 292 VAL B O 1
ATOM 5862 N N . VAL B 1 293 ? 8.664 -29.625 -25.281 1 97.62 293 VAL B N 1
ATOM 5863 C CA . VAL B 1 293 ? 8.078 -28.312 -25.062 1 97.62 293 VAL B CA 1
ATOM 5864 C C . VAL B 1 293 ? 7.16 -27.938 -26.219 1 97.62 293 VAL B C 1
ATOM 5866 O O . VAL B 1 293 ? 7.609 -27.812 -27.359 1 97.62 293 VAL B O 1
ATOM 5869 N N . GLN B 1 294 ? 5.883 -27.781 -25.922 1 97.62 294 GLN B N 1
ATOM 5870 C CA . GLN B 1 294 ? 4.922 -27.375 -26.938 1 97.62 294 GLN B CA 1
ATOM 5871 C C . GLN B 1 294 ? 4.559 -25.891 -26.797 1 97.62 294 GLN B C 1
ATOM 5873 O O . GLN B 1 294 ? 4.367 -25.406 -25.672 1 97.62 294 GLN B O 1
ATOM 5878 N N . ASP B 1 295 ? 4.527 -25.188 -27.766 1 95.19 295 ASP B N 1
ATOM 5879 C CA . ASP B 1 295 ? 4.059 -23.812 -27.844 1 95.19 295 ASP B CA 1
ATOM 5880 C C . ASP B 1 295 ? 3.736 -23.422 -29.281 1 95.19 295 ASP B C 1
ATOM 5882 O O . ASP B 1 295 ? 3.865 -24.219 -30.188 1 95.19 295 ASP B O 1
ATOM 5886 N N . ARG B 1 296 ? 3.236 -22.188 -29.562 1 89.62 296 ARG B N 1
ATOM 5887 C CA . ARG B 1 296 ? 2.961 -21.656 -30.891 1 89.62 296 ARG B CA 1
ATOM 5888 C C . ARG B 1 296 ? 4.234 -21.578 -31.719 1 89.62 296 ARG B C 1
ATOM 5890 O O . ARG B 1 296 ? 5.336 -21.484 -31.172 1 89.62 296 ARG B O 1
ATOM 5897 N N . PRO B 1 297 ? 4.117 -21.5 -32.969 1 90.88 297 PRO B N 1
ATOM 5898 C CA . PRO B 1 297 ? 5.258 -21.609 -33.906 1 90.88 297 PRO B CA 1
ATOM 5899 C C . PRO B 1 297 ? 6.336 -20.562 -33.594 1 90.88 297 PRO B C 1
ATOM 5901 O O . PRO B 1 297 ? 7.52 -20.891 -33.531 1 90.88 297 PRO B O 1
ATOM 5904 N N . GLU B 1 298 ? 5.988 -19.328 -33.438 1 83.81 298 GLU B N 1
ATOM 5905 C CA . GLU B 1 298 ? 6.965 -18.266 -33.219 1 83.81 298 GLU B CA 1
ATOM 5906 C C . GLU B 1 298 ? 7.742 -18.5 -31.906 1 83.81 298 GLU B C 1
ATOM 5908 O O . GLU B 1 298 ? 8.938 -18.219 -31.844 1 83.81 298 GLU B O 1
ATOM 5913 N N . VAL B 1 299 ? 7.09 -19.047 -30.922 1 86.5 299 VAL B N 1
ATOM 5914 C CA . VAL B 1 299 ? 7.715 -19.297 -29.641 1 86.5 299 VAL B CA 1
ATOM 5915 C C . VAL B 1 299 ? 8.648 -20.5 -29.734 1 86.5 299 VAL B C 1
ATOM 5917 O O . VAL B 1 299 ? 9.734 -20.5 -29.141 1 86.5 299 VAL B O 1
ATOM 5920 N N . VAL B 1 300 ? 8.219 -21.5 -30.453 1 92.25 300 VAL B N 1
ATOM 5921 C CA . VAL B 1 300 ? 9.023 -22.703 -30.672 1 92.25 300 VAL B CA 1
ATOM 5922 C C . VAL B 1 300 ? 10.336 -22.328 -31.375 1 92.25 300 VAL B C 1
ATOM 5924 O O . VAL B 1 300 ? 11.398 -22.844 -31.016 1 92.25 300 VAL B O 1
ATOM 5927 N N . LYS B 1 301 ? 10.219 -21.453 -32.406 1 90.94 301 LYS B N 1
ATOM 5928 C CA . LYS B 1 301 ? 11.414 -20.984 -33.094 1 90.94 301 LYS B CA 1
ATOM 5929 C C . LYS B 1 301 ? 12.398 -20.344 -32.094 1 90.94 301 LYS B C 1
ATOM 5931 O O . LYS B 1 301 ? 13.594 -20.641 -32.125 1 90.94 301 LYS B O 1
ATOM 5936 N N . ASP B 1 302 ? 11.883 -19.5 -31.234 1 83.56 302 ASP B N 1
ATOM 5937 C CA . ASP B 1 302 ? 12.711 -18.859 -30.219 1 83.56 302 ASP B CA 1
ATOM 5938 C C . ASP B 1 302 ? 13.32 -19.875 -29.281 1 83.56 302 ASP B C 1
ATOM 5940 O O . ASP B 1 302 ? 14.469 -19.75 -28.859 1 83.56 302 ASP B O 1
ATOM 5944 N N . GLY B 1 303 ? 12.531 -20.875 -28.875 1 87.75 303 GLY B N 1
ATOM 5945 C CA . GLY B 1 303 ? 13.016 -21.922 -28 1 87.75 303 GLY B CA 1
ATOM 5946 C C . GLY B 1 303 ? 14.148 -22.734 -28.594 1 87.75 303 GLY B C 1
ATOM 5947 O O . GLY B 1 303 ? 15.148 -23 -27.922 1 87.75 303 GLY B O 1
ATOM 5948 N N . LYS B 1 304 ? 14 -23.062 -29.828 1 92.25 304 LYS B N 1
ATOM 5949 C CA . LYS B 1 304 ? 15.047 -23.797 -30.531 1 92.25 304 LYS B CA 1
ATOM 5950 C C . LYS B 1 304 ? 16.328 -22.969 -30.641 1 92.25 304 LYS B C 1
ATOM 5952 O O . LYS B 1 304 ? 17.422 -23.5 -30.453 1 92.25 304 LYS B O 1
ATOM 5957 N N . GLU B 1 305 ? 16.125 -21.766 -30.938 1 89.19 305 GLU B N 1
ATOM 5958 C CA . GLU B 1 305 ? 17.281 -20.875 -31.016 1 89.19 305 GLU B CA 1
ATOM 5959 C C . GLU B 1 305 ? 17.969 -20.75 -29.656 1 89.19 305 GLU B C 1
ATOM 5961 O O . GLU B 1 305 ? 19.203 -20.766 -29.562 1 89.19 305 GLU B O 1
ATOM 5966 N N . HIS B 1 306 ? 17.188 -20.578 -28.656 1 84.69 306 HIS B N 1
ATOM 5967 C CA . HIS B 1 306 ? 17.734 -20.5 -27.312 1 84.69 306 HIS B CA 1
ATOM 5968 C C . HIS B 1 306 ? 18.453 -21.781 -26.938 1 84.69 306 HIS B C 1
ATOM 5970 O O . HIS B 1 306 ? 19.547 -21.75 -26.344 1 84.69 306 HIS B O 1
ATOM 5976 N N . TYR B 1 307 ? 17.875 -22.906 -27.188 1 87.12 307 TYR B N 1
ATOM 5977 C CA . TYR B 1 307 ? 18.453 -24.219 -26.922 1 87.12 307 TYR B CA 1
ATOM 5978 C C . TYR B 1 307 ? 19.828 -24.344 -27.547 1 87.12 307 TYR B C 1
ATOM 5980 O O . TYR B 1 307 ? 20.766 -24.828 -26.906 1 87.12 307 TYR B O 1
ATOM 5988 N N . LYS B 1 308 ? 19.969 -23.875 -28.719 1 89.31 308 LYS B N 1
ATOM 5989 C CA . LYS B 1 308 ? 21.25 -23.906 -29.438 1 89.31 308 LYS B CA 1
ATOM 5990 C C . LYS B 1 308 ? 22.234 -22.922 -28.812 1 89.31 308 LYS B C 1
ATOM 5992 O O . LYS B 1 308 ? 23.422 -23.234 -28.641 1 89.31 308 LYS B O 1
ATOM 5997 N N . LYS B 1 309 ? 21.734 -21.781 -28.531 1 85.31 309 LYS B N 1
ATOM 5998 C CA . LYS B 1 309 ? 22.578 -20.703 -28.016 1 85.31 309 LYS B CA 1
ATOM 5999 C C . LYS B 1 309 ? 23.234 -21.094 -26.688 1 85.31 309 LYS B C 1
ATOM 6001 O O . LYS B 1 309 ? 24.391 -20.781 -26.453 1 85.31 309 LYS B O 1
ATOM 6006 N N . ILE B 1 310 ? 22.5 -21.859 -25.875 1 81.62 310 ILE B N 1
ATOM 6007 C CA . ILE B 1 310 ? 23.031 -22.203 -24.562 1 81.62 310 ILE B CA 1
ATOM 6008 C C . ILE B 1 310 ? 23.719 -23.562 -24.625 1 81.62 310 ILE B C 1
ATOM 6010 O O . ILE B 1 310 ? 24.203 -24.078 -23.609 1 81.62 310 ILE B O 1
ATOM 6014 N N . ALA B 1 311 ? 23.766 -24.109 -25.75 1 81 311 ALA B N 1
ATOM 6015 C CA . ALA B 1 311 ? 24.391 -25.422 -25.984 1 81 311 ALA B CA 1
ATOM 6016 C C . ALA B 1 311 ? 23.891 -26.438 -24.969 1 81 311 ALA B C 1
ATOM 6018 O O . ALA B 1 311 ? 24.703 -27.109 -24.297 1 81 311 ALA B O 1
ATOM 6019 N N . SER B 1 312 ? 22.656 -26.562 -24.844 1 82.56 312 SER B N 1
ATOM 6020 C CA . SER B 1 312 ? 22.062 -27.438 -23.844 1 82.56 312 SER B CA 1
ATOM 6021 C C . SER B 1 312 ? 22.266 -28.906 -24.203 1 82.56 312 SER B C 1
ATOM 6023 O O . SER B 1 312 ? 22.219 -29.266 -25.391 1 82.56 312 SER B O 1
ATOM 6025 N N . LYS B 1 313 ? 22.422 -29.766 -23.156 1 84.5 313 LYS B N 1
ATOM 6026 C CA . LYS B 1 313 ? 22.531 -31.203 -23.328 1 84.5 313 LYS B CA 1
ATOM 6027 C C . LYS B 1 313 ? 21.281 -31.906 -22.828 1 84.5 313 LYS B C 1
ATOM 6029 O O . LYS B 1 313 ? 21.203 -33.156 -22.828 1 84.5 313 LYS B O 1
ATOM 6034 N N . ALA B 1 314 ? 20.312 -31.125 -22.453 1 86.94 314 ALA B N 1
ATOM 6035 C CA . ALA B 1 314 ? 19.094 -31.688 -21.906 1 86.94 314 ALA B CA 1
ATOM 6036 C C . ALA B 1 314 ? 18.281 -32.406 -22.984 1 86.94 314 ALA B C 1
ATOM 6038 O O . ALA B 1 314 ? 18.25 -31.969 -24.141 1 86.94 314 ALA B O 1
ATOM 6039 N N . ASN B 1 315 ? 17.75 -33.5 -22.672 1 90.69 315 ASN B N 1
ATOM 6040 C CA . ASN B 1 315 ? 16.859 -34.219 -23.578 1 90.69 315 ASN B CA 1
ATOM 6041 C C . ASN B 1 315 ? 15.516 -33.5 -23.719 1 90.69 315 ASN B C 1
ATOM 6043 O O . ASN B 1 315 ? 14.492 -34 -23.25 1 90.69 315 ASN B O 1
ATOM 6047 N N . VAL B 1 316 ? 15.531 -32.375 -24.375 1 95.19 316 VAL B N 1
ATOM 6048 C CA . VAL B 1 316 ? 14.359 -31.531 -24.562 1 95.19 316 VAL B CA 1
ATOM 6049 C C . VAL B 1 316 ? 14.117 -31.312 -26.062 1 95.19 316 VAL B C 1
ATOM 6051 O O . VAL B 1 316 ? 15.062 -31.094 -26.828 1 95.19 316 VAL B O 1
ATOM 6054 N N . GLU B 1 317 ? 12.961 -31.469 -26.484 1 95.62 317 GLU B N 1
ATOM 6055 C CA . GLU B 1 317 ? 12.539 -31.203 -27.859 1 95.62 317 GLU B CA 1
ATOM 6056 C C . GLU B 1 317 ? 11.461 -30.125 -27.906 1 95.62 317 GLU B C 1
ATOM 6058 O O . GLU B 1 317 ? 10.672 -29.984 -26.969 1 95.62 317 GLU B O 1
ATOM 6063 N N . PHE B 1 318 ? 11.469 -29.359 -28.953 1 96.56 318 PHE B N 1
ATOM 6064 C CA . PHE B 1 318 ? 10.461 -28.344 -29.156 1 96.56 318 PHE B CA 1
ATOM 6065 C C . PHE B 1 318 ? 9.5 -28.734 -30.281 1 96.56 318 PHE B C 1
ATOM 6067 O O . PHE B 1 318 ? 9.93 -29.234 -31.328 1 96.56 318 PHE B O 1
ATOM 6074 N N . GLU B 1 319 ? 8.266 -28.547 -30.031 1 97.69 319 GLU B N 1
ATOM 6075 C CA . GLU B 1 319 ? 7.23 -28.953 -30.969 1 97.69 319 GLU B CA 1
ATOM 6076 C C . GLU B 1 319 ? 6.145 -27.891 -31.094 1 97.69 319 GLU B C 1
ATOM 6078 O O . GLU B 1 319 ? 5.727 -27.312 -30.078 1 97.69 319 GLU B O 1
ATOM 6083 N N . GLU B 1 320 ? 5.738 -27.547 -32.312 1 96.62 320 GLU B N 1
ATOM 6084 C CA . GLU B 1 320 ? 4.664 -26.594 -32.531 1 96.62 320 GLU B CA 1
ATOM 6085 C C . GLU B 1 320 ? 3.307 -27.188 -32.188 1 96.62 320 GLU B C 1
ATOM 6087 O O . GLU B 1 320 ? 2.961 -28.281 -32.625 1 96.62 320 GLU B O 1
ATOM 6092 N N . ALA B 1 321 ? 2.578 -26.531 -31.312 1 97 321 ALA B N 1
ATOM 6093 C CA . ALA B 1 321 ? 1.222 -26.922 -30.938 1 97 321 ALA B CA 1
ATOM 6094 C C . ALA B 1 321 ? 0.455 -25.75 -30.359 1 97 321 ALA B C 1
ATOM 6096 O O . ALA B 1 321 ? 1.037 -24.891 -29.688 1 97 321 ALA B O 1
ATOM 6097 N N . ASP B 1 322 ? -0.766 -25.656 -30.688 1 95.69 322 ASP B N 1
ATOM 6098 C CA . ASP B 1 322 ? -1.736 -24.781 -30.047 1 95.69 322 ASP B CA 1
ATOM 6099 C C . ASP B 1 322 ? -2.609 -25.547 -29.062 1 95.69 322 ASP B C 1
ATOM 6101 O O . ASP B 1 322 ? -3.4 -26.406 -29.469 1 95.69 322 ASP B O 1
ATOM 6105 N N . PHE B 1 323 ? -2.482 -25.234 -27.781 1 96.94 323 PHE B N 1
ATOM 6106 C CA . PHE B 1 323 ? -3.135 -26.078 -26.781 1 96.94 323 PHE B CA 1
ATOM 6107 C C . PHE B 1 323 ? -4.648 -25.906 -26.828 1 96.94 323 PHE B C 1
ATOM 6109 O O . PHE B 1 323 ? -5.387 -26.625 -26.156 1 96.94 323 PHE B O 1
ATOM 6116 N N . PHE B 1 324 ? -5.199 -25.016 -27.672 1 96.44 324 PHE B N 1
ATOM 6117 C CA . PHE B 1 324 ? -6.633 -24.906 -27.906 1 96.44 324 PHE B CA 1
ATOM 6118 C C . PHE B 1 324 ? -7.078 -25.859 -29 1 96.44 324 PHE B C 1
ATOM 6120 O O . PHE B 1 324 ? -8.281 -26.031 -29.234 1 96.44 324 PHE B O 1
ATOM 6127 N N . LYS B 1 325 ? -6.176 -26.422 -29.625 1 97.06 325 LYS B N 1
ATOM 6128 C CA . LYS B 1 325 ? -6.457 -27.359 -30.719 1 97.06 325 LYS B CA 1
ATOM 6129 C C . LYS B 1 325 ? -6.07 -28.781 -30.344 1 97.06 325 LYS B C 1
ATOM 6131 O O . LYS B 1 325 ? -5.449 -29.016 -29.297 1 97.06 325 LYS B O 1
ATOM 6136 N N . GLU B 1 326 ? -6.43 -29.672 -31.234 1 97.06 326 GLU B N 1
ATOM 6137 C CA . GLU B 1 326 ? -6.098 -31.078 -31.016 1 97.06 326 GLU B CA 1
ATOM 6138 C C . GLU B 1 326 ? -4.586 -31.297 -30.984 1 97.06 326 GLU B C 1
ATOM 6140 O O . GLU B 1 326 ? -3.852 -30.672 -31.766 1 97.06 326 GLU B O 1
ATOM 6145 N N . GLN B 1 327 ? -4.191 -32.188 -30.109 1 97.62 327 GLN B N 1
ATOM 6146 C CA . GLN B 1 327 ? -2.783 -32.562 -30.078 1 97.62 327 GLN B CA 1
ATOM 6147 C C . GLN B 1 327 ? -2.354 -33.188 -31.406 1 97.62 327 GLN B C 1
ATOM 6149 O O . GLN B 1 327 ? -3.174 -33.781 -32.125 1 97.62 327 GLN B O 1
ATOM 6154 N N . PRO B 1 328 ? -1.06 -32.969 -31.734 1 96.75 328 PRO B N 1
ATOM 6155 C CA . PRO B 1 328 ? -0.578 -33.719 -32.906 1 96.75 328 PRO B CA 1
ATOM 6156 C C . PRO B 1 328 ? -0.906 -35.188 -32.875 1 96.75 328 PRO B C 1
ATOM 6158 O O . PRO B 1 328 ? -0.814 -35.812 -31.797 1 96.75 328 PRO B O 1
ATOM 6161 N N . PRO B 1 329 ? -1.191 -35.75 -34 1 96.62 329 PRO B N 1
ATOM 6162 C CA . PRO B 1 329 ? -1.658 -37.156 -34.031 1 96.62 329 PRO B CA 1
ATOM 6163 C C . PRO B 1 329 ? -0.655 -38.125 -33.406 1 96.62 329 PRO B C 1
ATOM 6165 O O . PRO B 1 329 ? -1.05 -39.094 -32.781 1 96.62 329 PRO B O 1
ATOM 6168 N N . HIS B 1 330 ? 0.589 -37.844 -33.625 1 96.44 330 HIS B N 1
ATOM 6169 C CA . HIS B 1 330 ? 1.605 -38.781 -33.125 1 96.44 330 HIS B CA 1
ATOM 6170 C C . HIS B 1 330 ? 1.716 -38.75 -31.609 1 96.44 330 HIS B C 1
ATOM 6172 O O . HIS B 1 330 ? 2.404 -39.562 -31.016 1 96.44 330 HIS B O 1
ATOM 6178 N N . ARG B 1 331 ? 1.038 -37.812 -30.938 1 96.75 331 ARG B N 1
ATOM 6179 C CA . ARG B 1 331 ? 1.036 -37.719 -29.484 1 96.75 331 ARG B CA 1
ATOM 6180 C C . ARG B 1 331 ? -0.181 -38.406 -28.875 1 96.75 331 ARG B C 1
ATOM 6182 O O . ARG B 1 331 ? -0.291 -38.531 -27.656 1 96.75 331 ARG B O 1
ATOM 6189 N N . ALA B 1 332 ? -1.093 -38.875 -29.75 1 96.56 332 ALA B N 1
ATOM 6190 C CA . ALA B 1 332 ? -2.305 -39.531 -29.266 1 96.56 332 ALA B CA 1
ATOM 6191 C C . ALA B 1 332 ? -1.969 -40.812 -28.516 1 96.56 332 ALA B C 1
ATOM 6193 O O . ALA B 1 332 ? -1.286 -41.688 -29.047 1 96.56 332 ALA B O 1
ATOM 6194 N N . GLN B 1 333 ? -2.391 -40.844 -27.281 1 96.69 333 GLN B N 1
ATOM 6195 C CA . GLN B 1 333 ? -2.27 -42.031 -26.406 1 96.69 333 GLN B CA 1
ATOM 6196 C C . GLN B 1 333 ? -0.808 -42.375 -26.188 1 96.69 333 GLN B C 1
ATOM 6198 O O . GLN B 1 333 ? -0.483 -43.562 -25.984 1 96.69 333 GLN B O 1
ATOM 6203 N N . GLU B 1 334 ? 0.058 -41.406 -26.234 1 96.81 334 GLU B N 1
ATOM 6204 C CA . GLU B 1 334 ? 1.482 -41.688 -26.078 1 96.81 334 GLU B CA 1
ATOM 6205 C C . GLU B 1 334 ? 2.068 -40.938 -24.891 1 96.81 334 GLU B C 1
ATOM 6207 O O . GLU B 1 334 ? 3.092 -41.375 -24.328 1 96.81 334 GLU B O 1
ATOM 6212 N N . VAL B 1 335 ? 1.455 -39.938 -24.5 1 98.19 335 VAL B N 1
ATOM 6213 C CA . VAL B 1 335 ? 2.029 -39 -23.516 1 98.19 335 VAL B CA 1
ATOM 6214 C C . VAL B 1 335 ? 1.753 -39.531 -22.109 1 98.19 335 VAL B C 1
ATOM 6216 O O . VAL B 1 335 ? 0.621 -39.875 -21.781 1 98.19 335 VAL B O 1
ATOM 6219 N N . ASP B 1 336 ? 2.809 -39.562 -21.297 1 98.5 336 ASP B N 1
ATOM 6220 C CA . ASP B 1 336 ? 2.68 -40.031 -19.922 1 98.5 336 ASP B CA 1
ATOM 6221 C C . ASP B 1 336 ? 2.258 -38.906 -18.984 1 98.5 336 ASP B C 1
ATOM 6223 O O . ASP B 1 336 ? 1.501 -39.125 -18.047 1 98.5 336 ASP B O 1
ATOM 6227 N N . VAL B 1 337 ? 2.752 -37.719 -19.172 1 98.69 337 VAL B N 1
ATOM 6228 C CA . VAL B 1 337 ? 2.467 -36.594 -18.297 1 98.69 337 VAL B CA 1
ATOM 6229 C C . VAL B 1 337 ? 2.289 -35.312 -19.109 1 98.69 337 VAL B C 1
ATOM 6231 O O . VAL B 1 337 ? 3.111 -35 -19.984 1 98.69 337 VAL B O 1
ATOM 6234 N N . TYR B 1 338 ? 1.225 -34.656 -18.922 1 98.75 338 TYR B N 1
ATOM 6235 C CA . TYR B 1 338 ? 1.078 -33.25 -19.344 1 98.75 338 TYR B CA 1
ATOM 6236 C C . TYR B 1 338 ? 1.383 -32.312 -18.188 1 98.75 338 TYR B C 1
ATOM 6238 O O . TYR B 1 338 ? 0.856 -32.469 -17.094 1 98.75 338 TYR B O 1
ATOM 6246 N N . PHE B 1 339 ? 2.262 -31.391 -18.422 1 97.94 339 PHE B N 1
ATOM 6247 C CA . PHE B 1 339 ? 2.678 -30.422 -17.406 1 97.94 339 PHE B CA 1
ATOM 6248 C C . PHE B 1 339 ? 2.355 -29 -17.875 1 97.94 339 PHE B C 1
ATOM 6250 O O . PHE B 1 339 ? 2.734 -28.594 -18.969 1 97.94 339 PHE B O 1
ATOM 6257 N N . LEU B 1 340 ? 1.543 -28.312 -17.125 1 97.44 340 LEU B N 1
ATOM 6258 C CA . LEU B 1 340 ? 1.252 -26.906 -17.344 1 97.44 340 LEU B CA 1
ATOM 6259 C C . LEU B 1 340 ? 1.7 -26.047 -16.156 1 97.44 340 LEU B C 1
ATOM 6261 O O . LEU B 1 340 ? 1.232 -26.25 -15.031 1 97.44 340 LEU B O 1
ATOM 6265 N N . ARG B 1 341 ? 2.605 -25.156 -16.375 1 94.62 341 ARG B N 1
ATOM 6266 C CA . ARG B 1 341 ? 3.062 -24.266 -15.312 1 94.62 341 ARG B CA 1
ATOM 6267 C C . ARG B 1 341 ? 2.711 -22.812 -15.625 1 94.62 341 ARG B C 1
ATOM 6269 O O . ARG B 1 341 ? 3.266 -22.219 -16.547 1 94.62 341 ARG B O 1
ATOM 6276 N N . HIS B 1 342 ? 1.792 -22.234 -14.773 1 92.12 342 HIS B N 1
ATOM 6277 C CA . HIS B 1 342 ? 1.391 -20.828 -14.898 1 92.12 342 HIS B CA 1
ATOM 6278 C C . HIS B 1 342 ? 0.811 -20.547 -16.281 1 92.12 342 HIS B C 1
ATOM 6280 O O . HIS B 1 342 ? 1.215 -19.578 -16.938 1 92.12 342 HIS B O 1
ATOM 6286 N N . ILE B 1 343 ? -0.023 -21.422 -16.75 1 95.25 343 ILE B N 1
ATOM 6287 C CA . ILE B 1 343 ? -0.7 -21.297 -18.047 1 95.25 343 ILE B CA 1
ATOM 6288 C C . ILE B 1 343 ? -2.172 -20.953 -17.812 1 95.25 343 ILE B C 1
ATOM 6290 O O . ILE B 1 343 ? -2.684 -19.984 -18.391 1 95.25 343 ILE B O 1
ATOM 6294 N N . LEU B 1 344 ? -2.803 -21.688 -16.922 1 96.94 344 LEU B N 1
ATOM 6295 C CA . LEU B 1 344 ? -4.258 -21.625 -16.812 1 96.94 344 LEU B CA 1
ATOM 6296 C C . LEU B 1 344 ? -4.695 -20.312 -16.172 1 96.94 344 LEU B C 1
ATOM 6298 O O . LEU B 1 344 ? -5.801 -19.828 -16.422 1 96.94 344 LEU B O 1
ATOM 6302 N N . HIS B 1 345 ? -3.842 -19.703 -15.344 1 96 345 HIS B N 1
ATOM 6303 C CA . HIS B 1 345 ? -4.23 -18.453 -14.672 1 96 345 HIS B CA 1
ATOM 6304 C C . HIS B 1 345 ? -4.375 -17.312 -15.672 1 96 345 HIS B C 1
ATOM 6306 O O . HIS B 1 345 ? -4.98 -16.281 -15.359 1 96 345 HIS B O 1
ATOM 6312 N N . ASP B 1 346 ? -3.896 -17.484 -16.906 1 93.56 346 ASP B N 1
ATOM 6313 C CA . ASP B 1 346 ? -4.031 -16.453 -17.938 1 93.56 346 ASP B CA 1
ATOM 6314 C C . ASP B 1 346 ? -5.43 -16.484 -18.562 1 93.56 346 ASP B C 1
ATOM 6316 O O . ASP B 1 346 ? -5.801 -15.57 -19.297 1 93.56 346 ASP B O 1
ATOM 6320 N N . TRP B 1 347 ? -6.199 -17.5 -18.219 1 94 347 TRP B N 1
ATOM 6321 C CA . TRP B 1 347 ? -7.434 -17.75 -18.953 1 94 347 TRP B CA 1
ATOM 6322 C C . TRP B 1 347 ? -8.625 -17.859 -18 1 94 347 TRP B C 1
ATOM 6324 O O . TRP B 1 347 ? -8.477 -18.281 -16.859 1 94 347 TRP B O 1
ATOM 6334 N N . PRO B 1 348 ? -9.82 -17.5 -18.562 1 91.31 348 PRO B N 1
ATOM 6335 C CA . PRO B 1 348 ? -11.031 -17.797 -17.781 1 91.31 348 PRO B CA 1
ATOM 6336 C C . PRO B 1 348 ? -11.328 -19.297 -17.703 1 91.31 348 PRO B C 1
ATOM 6338 O O . PRO B 1 348 ? -10.75 -20.078 -18.469 1 91.31 348 PRO B O 1
ATOM 6341 N N . ALA B 1 349 ? -12.234 -19.703 -16.906 1 92.44 349 ALA B N 1
ATOM 6342 C CA . ALA B 1 349 ? -12.516 -21.109 -16.609 1 92.44 349 ALA B CA 1
ATOM 6343 C C . ALA B 1 349 ? -12.914 -21.875 -17.859 1 92.44 349 ALA B C 1
ATOM 6345 O O . ALA B 1 349 ? -12.477 -23 -18.078 1 92.44 349 ALA B O 1
ATOM 6346 N N . LYS B 1 350 ? -13.727 -21.266 -18.672 1 92.94 350 LYS B N 1
ATOM 6347 C CA . LYS B 1 350 ? -14.203 -21.938 -19.875 1 92.94 350 LYS B CA 1
ATOM 6348 C C . LYS B 1 350 ? -13.039 -22.281 -20.797 1 92.94 350 LYS B C 1
ATOM 6350 O O . LYS B 1 350 ? -13.016 -23.359 -21.391 1 92.94 350 LYS B O 1
ATOM 6355 N N . ALA B 1 351 ? -12.133 -21.344 -20.906 1 95.19 351 ALA B N 1
ATOM 6356 C CA . ALA B 1 351 ? -10.953 -21.578 -21.734 1 95.19 351 ALA B CA 1
ATOM 6357 C C . ALA B 1 351 ? -10.062 -22.656 -21.125 1 95.19 351 ALA B C 1
ATOM 6359 O O . ALA B 1 351 ? -9.445 -23.453 -21.859 1 95.19 351 ALA B O 1
ATOM 6360 N N . CYS B 1 352 ? -9.93 -22.719 -19.844 1 97.5 352 CYS B N 1
ATOM 6361 C CA . CYS B 1 352 ? -9.156 -23.75 -19.172 1 97.5 352 CYS B CA 1
ATOM 6362 C C . CYS B 1 352 ? -9.727 -25.141 -19.469 1 97.5 352 CYS B C 1
ATOM 6364 O O . CYS B 1 352 ? -8.977 -26.078 -19.734 1 97.5 352 CYS B O 1
ATOM 6366 N N . VAL B 1 353 ? -11.055 -25.219 -19.406 1 97.62 353 VAL B N 1
ATOM 6367 C CA . VAL B 1 353 ? -11.727 -26.469 -19.719 1 97.62 353 VAL B CA 1
ATOM 6368 C C . VAL B 1 353 ? -11.414 -26.875 -21.172 1 97.62 353 VAL B C 1
ATOM 6370 O O . VAL B 1 353 ? -11.125 -28.047 -21.438 1 97.62 353 VAL B O 1
ATOM 6373 N N . GLU B 1 354 ? -11.445 -25.922 -22.062 1 97.44 354 GLU B N 1
ATOM 6374 C CA . GLU B 1 354 ? -11.141 -26.203 -23.469 1 97.44 354 GLU B CA 1
ATOM 6375 C C . GLU B 1 354 ? -9.719 -26.734 -23.625 1 97.44 354 GLU B C 1
ATOM 6377 O O . GLU B 1 354 ? -9.5 -27.734 -24.312 1 97.44 354 GLU B O 1
ATOM 6382 N N . ILE B 1 355 ? -8.766 -26.109 -22.969 1 98.12 355 ILE B N 1
ATOM 6383 C CA . ILE B 1 355 ? -7.363 -26.5 -23.031 1 98.12 355 ILE B CA 1
ATOM 6384 C C . ILE B 1 355 ? -7.207 -27.922 -22.516 1 98.12 355 ILE B C 1
ATOM 6386 O O . ILE B 1 355 ? -6.633 -28.781 -23.188 1 98.12 355 ILE B O 1
ATOM 6390 N N . LEU B 1 356 ? -7.75 -28.188 -21.375 1 98.56 356 LEU B N 1
ATOM 6391 C CA . LEU B 1 356 ? -7.559 -29.469 -20.703 1 98.56 356 LEU B CA 1
ATOM 6392 C C . LEU B 1 356 ? -8.32 -30.578 -21.438 1 98.56 356 LEU B C 1
ATOM 6394 O O . LEU B 1 356 ? -7.922 -31.75 -21.391 1 98.56 356 LEU B O 1
ATOM 6398 N N . THR B 1 357 ? -9.445 -30.188 -22.078 1 98.31 357 THR B N 1
ATOM 6399 C CA . THR B 1 357 ? -10.203 -31.141 -22.875 1 98.31 357 THR B CA 1
ATOM 6400 C C . THR B 1 357 ? -9.383 -31.641 -24.062 1 98.31 357 THR B C 1
ATOM 6402 O O . THR B 1 357 ? -9.414 -32.844 -24.391 1 98.31 357 THR B O 1
ATOM 6405 N N . GLN B 1 358 ? -8.68 -30.719 -24.734 1 98.19 358 GLN B N 1
ATOM 6406 C CA . GLN B 1 358 ? -7.836 -31.125 -25.844 1 98.19 358 GLN B CA 1
ATOM 6407 C C . GLN B 1 358 ? -6.762 -32.125 -25.406 1 98.19 358 GLN B C 1
ATOM 6409 O O . GLN B 1 358 ? -6.445 -33.062 -26.125 1 98.19 358 GLN B O 1
ATOM 6414 N N . LEU B 1 359 ? -6.195 -31.938 -24.234 1 98.5 359 LEU B N 1
ATOM 6415 C CA . LEU B 1 359 ? -5.191 -32.844 -23.703 1 98.5 359 LEU B CA 1
ATOM 6416 C C . LEU B 1 359 ? -5.824 -34.188 -23.328 1 98.5 359 LEU B C 1
ATOM 6418 O O . LEU B 1 359 ? -5.227 -35.25 -23.547 1 98.5 359 LEU B O 1
ATOM 6422 N N . ARG B 1 360 ? -6.992 -34.094 -22.766 1 98.25 360 ARG B N 1
ATOM 6423 C CA . ARG B 1 360 ? -7.699 -35.312 -22.375 1 98.25 360 ARG B CA 1
ATOM 6424 C C . ARG B 1 360 ? -7.965 -36.219 -23.562 1 98.25 360 ARG B C 1
ATOM 6426 O O . ARG B 1 360 ? -7.824 -37.438 -23.484 1 98.25 360 ARG B O 1
ATOM 6433 N N . LYS B 1 361 ? -8.375 -35.625 -24.625 1 97.44 361 LYS B N 1
ATOM 6434 C CA . LYS B 1 361 ? -8.688 -36.344 -25.844 1 97.44 361 LYS B CA 1
ATOM 6435 C C . LYS B 1 361 ? -7.48 -37.156 -26.344 1 97.44 361 LYS B C 1
ATOM 6437 O O . LYS B 1 361 ? -7.625 -38.219 -26.906 1 97.44 361 LYS B O 1
ATOM 6442 N N . ALA B 1 362 ? -6.348 -36.625 -26.094 1 97.81 362 ALA B N 1
ATOM 6443 C CA . ALA B 1 362 ? -5.129 -37.25 -26.578 1 97.81 362 ALA B CA 1
ATOM 6444 C C . ALA B 1 362 ? -4.535 -38.188 -25.516 1 97.81 362 ALA B C 1
ATOM 6446 O O . ALA B 1 362 ? -3.66 -39 -25.812 1 97.81 362 ALA B O 1
ATOM 6447 N N . ALA B 1 363 ? -5.004 -38.188 -24.328 1 97.94 363 ALA B N 1
ATOM 6448 C CA . ALA B 1 363 ? -4.402 -38.875 -23.188 1 97.94 363 ALA B CA 1
ATOM 6449 C C . ALA B 1 363 ? -4.699 -40.375 -23.234 1 97.94 363 ALA B C 1
ATOM 6451 O O . ALA B 1 363 ? -5.727 -40.781 -23.766 1 97.94 363 ALA B O 1
ATOM 6452 N N . LYS B 1 364 ? -3.812 -41.156 -22.75 1 96.81 364 LYS B N 1
ATOM 6453 C CA . LYS B 1 364 ? -4.105 -42.562 -22.438 1 96.81 364 LYS B CA 1
ATOM 6454 C C . LYS B 1 364 ? -4.66 -42.688 -21.016 1 96.81 364 LYS B C 1
ATOM 6456 O O . LYS B 1 364 ? -4.613 -41.75 -20.234 1 96.81 364 LYS B O 1
ATOM 6461 N N . PRO B 1 365 ? -5.176 -43.812 -20.641 1 96.06 365 PRO B N 1
ATOM 6462 C CA . PRO B 1 365 ? -5.84 -43.969 -19.344 1 96.06 365 PRO B CA 1
ATOM 6463 C C . PRO B 1 365 ? -4.895 -43.75 -18.156 1 96.06 365 PRO B C 1
ATOM 6465 O O . PRO B 1 365 ? -5.34 -43.438 -17.062 1 96.06 365 PRO B O 1
ATOM 6468 N N . THR B 1 366 ? -3.578 -43.938 -18.422 1 96.88 366 THR B N 1
ATOM 6469 C CA . THR B 1 366 ? -2.619 -43.844 -17.328 1 96.88 366 THR B CA 1
ATOM 6470 C C . THR B 1 366 ? -1.905 -42.5 -17.328 1 96.88 366 THR B C 1
ATOM 6472 O O . THR B 1 366 ? -1.021 -42.25 -16.516 1 96.88 366 THR B O 1
ATOM 6475 N N . SER B 1 367 ? -2.264 -41.594 -18.25 1 98.12 367 SER B N 1
ATOM 6476 C CA . SER B 1 367 ? -1.647 -40.281 -18.312 1 98.12 367 SER B CA 1
ATOM 6477 C C . SER B 1 367 ? -1.894 -39.5 -17.031 1 98.12 367 SER B C 1
ATOM 6479 O O . SER B 1 367 ? -2.887 -39.719 -16.344 1 98.12 367 SER B O 1
ATOM 6481 N N . ARG B 1 368 ? -0.979 -38.625 -16.703 1 98.31 368 ARG B N 1
ATOM 6482 C CA . ARG B 1 368 ? -1.137 -37.719 -15.578 1 98.31 368 ARG B CA 1
ATOM 6483 C C . ARG B 1 368 ? -1.146 -36.25 -16.062 1 98.31 368 ARG B C 1
ATOM 6485 O O . ARG B 1 368 ? -0.477 -35.938 -17.047 1 98.31 368 ARG B O 1
ATOM 6492 N N . LEU B 1 369 ? -1.963 -35.531 -15.422 1 98.75 369 LEU B N 1
ATOM 6493 C CA . LEU B 1 369 ? -2.025 -34.094 -15.625 1 98.75 369 LEU B CA 1
ATOM 6494 C C . LEU B 1 369 ? -1.468 -33.344 -14.422 1 98.75 369 LEU B C 1
ATOM 6496 O O . LEU B 1 369 ? -1.968 -33.5 -13.305 1 98.75 369 LEU B O 1
ATOM 6500 N N . LEU B 1 370 ? -0.373 -32.625 -14.602 1 98.38 370 LEU B N 1
ATOM 6501 C CA . LEU B 1 370 ? 0.236 -31.828 -13.531 1 98.38 370 LEU B CA 1
ATOM 6502 C C . LEU B 1 370 ? 0.099 -30.328 -13.82 1 98.38 370 LEU B C 1
ATOM 6504 O O . LEU B 1 370 ? 0.739 -29.812 -14.734 1 98.38 370 LEU B O 1
ATOM 6508 N N . ILE B 1 371 ? -0.713 -29.672 -13.023 1 97.94 371 ILE B N 1
ATOM 6509 C CA . ILE B 1 371 ? -0.896 -28.234 -13.125 1 97.94 371 ILE B CA 1
ATOM 6510 C C . ILE B 1 371 ? -0.145 -27.531 -11.992 1 97.94 371 ILE B C 1
ATOM 6512 O O . ILE B 1 371 ? -0.554 -27.609 -10.828 1 97.94 371 ILE B O 1
ATOM 6516 N N . ALA B 1 372 ? 0.98 -26.875 -12.305 1 95.69 372 ALA B N 1
ATOM 6517 C CA . ALA B 1 372 ? 1.741 -26.094 -11.328 1 95.69 372 ALA B CA 1
ATOM 6518 C C . ALA B 1 372 ? 1.293 -24.625 -11.336 1 95.69 372 ALA B C 1
ATOM 6520 O O . ALA B 1 372 ? 1.634 -23.875 -12.242 1 95.69 372 ALA B O 1
ATOM 6521 N N . GLU B 1 373 ? 0.506 -24.266 -10.32 1 94.69 373 GLU B N 1
ATOM 6522 C CA . GLU B 1 373 ? -0.135 -22.953 -10.297 1 94.69 373 GLU B CA 1
ATOM 6523 C C . GLU B 1 373 ? -0.141 -22.375 -8.883 1 94.69 373 GLU B C 1
ATOM 6525 O O . GLU B 1 373 ? 0.154 -23.078 -7.914 1 94.69 373 GLU B O 1
ATOM 6530 N N . THR B 1 374 ? -0.413 -21.062 -8.844 1 95.69 374 THR B N 1
ATOM 6531 C CA . THR B 1 374 ? -0.782 -20.406 -7.594 1 95.69 374 THR B CA 1
ATOM 6532 C C . THR B 1 374 ? -2.178 -20.844 -7.152 1 95.69 374 THR B C 1
ATOM 6534 O O . THR B 1 374 ? -3.105 -20.875 -7.961 1 95.69 374 THR B O 1
ATOM 6537 N N . GLY B 1 375 ? -2.285 -21.312 -5.93 1 96.31 375 GLY B N 1
ATOM 6538 C CA . GLY B 1 375 ? -3.586 -21.609 -5.352 1 96.31 375 GLY B CA 1
ATOM 6539 C C . GLY B 1 375 ? -4.176 -20.438 -4.582 1 96.31 375 GLY B C 1
ATOM 6540 O O . GLY B 1 375 ? -3.469 -19.781 -3.824 1 96.31 375 GLY B O 1
ATOM 6541 N N . LEU B 1 376 ? -5.402 -20.188 -4.789 1 97 376 LEU B N 1
ATOM 6542 C CA . LEU B 1 376 ? -6.082 -19.094 -4.125 1 97 376 LEU B CA 1
ATOM 6543 C C . LEU B 1 376 ? -7.289 -19.594 -3.334 1 97 376 LEU B C 1
ATOM 6545 O O . LEU B 1 376 ? -8.391 -19.672 -3.871 1 97 376 LEU B O 1
ATOM 6549 N N . GLU B 1 377 ? -7.121 -19.812 -2.043 1 96.62 377 GLU B N 1
ATOM 6550 C CA . GLU B 1 377 ? -8.219 -20.234 -1.173 1 96.62 377 GLU B CA 1
ATOM 6551 C C . GLU B 1 377 ? -8.961 -19.031 -0.602 1 96.62 377 GLU B C 1
ATOM 6553 O O . GLU B 1 377 ? -8.352 -17.984 -0.341 1 96.62 377 GLU B O 1
ATOM 6558 N N . PRO B 1 378 ? -10.266 -19.141 -0.421 1 96.94 378 PRO B N 1
ATOM 6559 C CA . PRO B 1 378 ? -11.047 -18 0.089 1 96.94 378 PRO B CA 1
ATOM 6560 C C . PRO B 1 378 ? -10.68 -17.625 1.522 1 96.94 378 PRO B C 1
ATOM 6562 O O . PRO B 1 378 ? -10.391 -18.516 2.34 1 96.94 378 PRO B O 1
ATOM 6565 N N . PRO B 1 379 ? -10.633 -16.375 1.807 1 98 379 PRO B N 1
ATOM 6566 C CA . PRO B 1 379 ? -10.383 -15.906 3.174 1 98 379 PRO B CA 1
ATOM 6567 C C . PRO B 1 379 ? -11.609 -16 4.07 1 98 379 PRO B C 1
ATOM 6569 O O . PRO B 1 379 ? -12.062 -14.992 4.617 1 98 379 PRO B O 1
ATOM 6572 N N . LEU B 1 380 ? -12.078 -17.172 4.367 1 97.75 380 LEU B N 1
ATOM 6573 C CA . LEU B 1 380 ? -13.297 -17.406 5.137 1 97.75 380 LEU B CA 1
ATOM 6574 C C . LEU B 1 380 ? -13.086 -17.031 6.602 1 97.75 380 LEU B C 1
ATOM 6576 O O . LEU B 1 380 ? -12.016 -17.281 7.156 1 97.75 380 LEU B O 1
ATOM 6580 N N . LEU B 1 381 ? -14.141 -16.5 7.156 1 96.56 381 LEU B N 1
ATOM 6581 C CA . LEU B 1 381 ? -14.133 -16.266 8.594 1 96.56 381 LEU B CA 1
ATOM 6582 C C . LEU B 1 381 ? -14.039 -17.578 9.367 1 96.56 381 LEU B C 1
ATOM 6584 O O . LEU B 1 381 ? -14.734 -18.531 9.039 1 96.56 381 LEU B O 1
ATOM 6588 N N . ASP B 1 382 ? -13.141 -17.641 10.234 1 94.5 382 ASP B N 1
ATOM 6589 C CA . ASP B 1 382 ? -13.031 -18.719 11.219 1 94.5 382 ASP B CA 1
ATOM 6590 C C . ASP B 1 382 ? -13.328 -18.203 12.625 1 94.5 382 ASP B C 1
ATOM 6592 O O . ASP B 1 382 ? -12.508 -17.5 13.219 1 94.5 382 ASP B O 1
ATOM 6596 N N . ARG B 1 383 ? -14.398 -18.562 13.172 1 90.81 383 ARG B N 1
ATOM 6597 C CA . ARG B 1 383 ? -14.852 -18.031 14.453 1 90.81 383 ARG B CA 1
ATOM 6598 C C . ARG B 1 383 ? -14 -18.547 15.602 1 90.81 383 ARG B C 1
ATOM 6600 O O . ARG B 1 383 ? -14.023 -18 16.703 1 90.81 383 ARG B O 1
ATOM 6607 N N . GLN B 1 384 ? -13.25 -19.578 15.344 1 93.12 384 GLN B N 1
ATOM 6608 C CA . GLN B 1 384 ? -12.438 -20.172 16.391 1 93.12 384 GLN B CA 1
ATOM 6609 C C . GLN B 1 384 ? -11 -19.672 16.344 1 93.12 384 GLN B C 1
ATOM 6611 O O . GLN B 1 384 ? -10.164 -20.078 17.141 1 93.12 384 GLN B O 1
ATOM 6616 N N . SER B 1 385 ? -10.742 -18.859 15.414 1 94.38 385 SER B N 1
ATOM 6617 C CA . SER B 1 385 ? -9.398 -18.312 15.242 1 94.38 385 SER B CA 1
ATOM 6618 C C . SER B 1 385 ? -9.438 -16.812 15.008 1 94.38 385 SER B C 1
ATOM 6620 O O . SER B 1 385 ? -10.352 -16.297 14.359 1 94.38 385 SER B O 1
ATOM 6622 N N . PRO B 1 386 ? -8.406 -16.094 15.508 1 95.19 386 PRO B N 1
ATOM 6623 C CA . PRO B 1 386 ? -8.359 -14.656 15.211 1 95.19 386 PRO B CA 1
ATOM 6624 C C . PRO B 1 386 ? -7.832 -14.359 13.812 1 95.19 386 PRO B C 1
ATOM 6626 O O . PRO B 1 386 ? -7.844 -13.203 13.375 1 95.19 386 PRO B O 1
ATOM 6629 N N . ILE B 1 387 ? -7.398 -15.336 13.102 1 96.38 387 ILE B N 1
ATOM 6630 C CA . ILE B 1 387 ? -6.887 -15.18 11.742 1 96.38 387 ILE B CA 1
ATOM 6631 C C . ILE B 1 387 ? -7.836 -15.859 10.758 1 96.38 387 ILE B C 1
ATOM 6633 O O . ILE B 1 387 ? -8.461 -16.875 11.078 1 96.38 387 ILE B O 1
ATOM 6637 N N . LEU B 1 388 ? -7.977 -15.375 9.633 1 97.31 388 LEU B N 1
ATOM 6638 C CA . LEU B 1 388 ? -8.828 -15.914 8.578 1 97.31 388 LEU B CA 1
ATOM 6639 C C . LEU B 1 388 ? -8.367 -17.312 8.164 1 97.31 388 LEU B C 1
ATOM 6641 O O . LEU B 1 388 ? -7.188 -17.641 8.305 1 97.31 388 LEU B O 1
ATOM 6645 N N . ALA B 1 389 ? -9.234 -18.078 7.578 1 96.62 389 ALA B N 1
ATOM 6646 C CA . ALA B 1 389 ? -9.008 -19.5 7.305 1 96.62 389 ALA B CA 1
ATOM 6647 C C . ALA B 1 389 ? -7.836 -19.703 6.355 1 96.62 389 ALA B C 1
ATOM 6649 O O . ALA B 1 389 ? -7.105 -20.688 6.457 1 96.62 389 ALA B O 1
ATOM 6650 N N . ASN B 1 390 ? -7.656 -18.797 5.434 1 96.62 390 ASN B N 1
ATOM 6651 C CA . ASN B 1 390 ? -6.566 -18.953 4.477 1 96.62 390 ASN B CA 1
ATOM 6652 C C . ASN B 1 390 ? -5.285 -18.297 4.973 1 96.62 390 ASN B C 1
ATOM 6654 O O . ASN B 1 390 ? -4.309 -18.188 4.23 1 96.62 390 ASN B O 1
ATOM 6658 N N . GLY B 1 391 ? -5.277 -17.703 6.164 1 97 391 GLY B N 1
ATOM 6659 C CA . GLY B 1 391 ? -4.105 -17.062 6.73 1 97 391 GLY B CA 1
ATOM 6660 C C . GLY B 1 391 ? -4.086 -15.562 6.508 1 97 391 GLY B C 1
ATOM 6661 O O . GLY B 1 391 ? -3.113 -14.891 6.855 1 97 391 GLY B O 1
ATOM 6662 N N . GLY B 1 392 ? -5.148 -15.023 5.898 1 97.44 392 GLY B N 1
ATOM 6663 C CA . GLY B 1 392 ? -5.234 -13.586 5.684 1 97.44 392 GLY B CA 1
ATOM 6664 C C . GLY B 1 392 ? -4.105 -13.039 4.828 1 97.44 392 GLY B C 1
ATOM 6665 O O . GLY B 1 392 ? -3.85 -13.555 3.732 1 97.44 392 GLY B O 1
ATOM 6666 N N . MET B 1 393 ? -3.359 -12.109 5.332 1 97.75 393 MET B N 1
ATOM 6667 C CA . MET B 1 393 ? -2.316 -11.414 4.586 1 97.75 393 MET B CA 1
ATOM 6668 C C . MET B 1 393 ? -1.143 -12.336 4.289 1 97.75 393 MET B C 1
ATOM 6670 O O . MET B 1 393 ? -0.279 -12.008 3.475 1 97.75 393 MET B O 1
ATOM 6674 N N . ALA B 1 394 ? -1.112 -13.484 4.895 1 97.25 394 ALA B N 1
ATOM 6675 C CA . ALA B 1 394 ? -0.115 -14.484 4.508 1 97.25 394 ALA B CA 1
ATOM 6676 C C . ALA B 1 394 ? -0.245 -14.844 3.033 1 97.25 394 ALA B C 1
ATOM 6678 O O . ALA B 1 394 ? 0.72 -15.297 2.412 1 97.25 394 ALA B O 1
ATOM 6679 N N . THR B 1 395 ? -1.425 -14.617 2.445 1 97.06 395 THR B N 1
ATOM 6680 C CA . THR B 1 395 ? -1.697 -15.016 1.069 1 97.06 395 THR B CA 1
ATOM 6681 C C . THR B 1 395 ? -1.715 -13.805 0.146 1 97.06 395 THR B C 1
ATOM 6683 O O . THR B 1 395 ? -2.199 -13.883 -0.985 1 97.06 395 THR B O 1
ATOM 6686 N N . SER B 1 396 ? -1.197 -12.656 0.583 1 96.56 396 SER B N 1
ATOM 6687 C CA . SER B 1 396 ? -1.322 -11.391 -0.133 1 96.56 396 SER B CA 1
ATOM 6688 C C . SER B 1 396 ? -0.725 -11.484 -1.533 1 96.56 396 SER B C 1
ATOM 6690 O O . SER B 1 396 ? -1.297 -10.961 -2.494 1 96.56 396 SER B O 1
ATOM 6692 N N . VAL B 1 397 ? 0.389 -12.18 -1.727 1 94.88 397 VAL B N 1
ATOM 6693 C CA . VAL B 1 397 ? 1.064 -12.25 -3.018 1 94.88 397 VAL B CA 1
ATOM 6694 C C . VAL B 1 397 ? 0.168 -12.961 -4.031 1 94.88 397 VAL B C 1
ATOM 6696 O O . VAL B 1 397 ? 0.084 -12.547 -5.191 1 94.88 397 VAL B O 1
ATOM 6699 N N . SER B 1 398 ? -0.525 -14.008 -3.592 1 95.88 398 SER B N 1
ATOM 6700 C CA . SER B 1 398 ? -1.434 -14.734 -4.477 1 95.88 398 SER B CA 1
ATOM 6701 C C . SER B 1 398 ? -2.604 -13.859 -4.906 1 95.88 398 SER B C 1
ATOM 6703 O O . SER B 1 398 ? -3.018 -13.891 -6.066 1 95.88 398 SER B O 1
ATOM 6705 N N . HIS B 1 399 ? -3.113 -13.094 -4 1 96.94 399 HIS B N 1
ATOM 6706 C CA . HIS B 1 399 ? -4.219 -12.203 -4.324 1 96.94 399 HIS B CA 1
ATOM 6707 C C . HIS B 1 399 ? -3.756 -11.062 -5.23 1 96.94 399 HIS B C 1
ATOM 6709 O O . HIS B 1 399 ? -4.508 -10.617 -6.102 1 96.94 399 HIS B O 1
ATOM 6715 N N . ASN B 1 400 ? -2.518 -10.555 -4.973 1 95.25 400 ASN B N 1
ATOM 6716 C CA . ASN B 1 400 ? -1.94 -9.57 -5.883 1 95.25 400 ASN B CA 1
ATOM 6717 C C . ASN B 1 400 ? -1.832 -10.117 -7.305 1 95.25 400 ASN B C 1
ATOM 6719 O O . ASN B 1 400 ? -2.215 -9.445 -8.266 1 95.25 400 ASN B O 1
ATOM 6723 N N . LEU B 1 401 ? -1.306 -11.32 -7.402 1 94.31 401 LEU B N 1
ATOM 6724 C CA . LEU B 1 401 ? -1.146 -11.969 -8.703 1 94.31 401 LEU B CA 1
ATOM 6725 C C . LEU B 1 401 ? -2.496 -12.141 -9.391 1 94.31 401 LEU B C 1
ATOM 6727 O O . LEU B 1 401 ? -2.609 -11.945 -10.602 1 94.31 401 LEU B O 1
ATOM 6731 N N . ASN B 1 402 ? -3.469 -12.492 -8.625 1 96.12 402 ASN B N 1
ATOM 6732 C CA . ASN B 1 402 ? -4.809 -12.68 -9.18 1 96.12 402 ASN B CA 1
ATOM 6733 C C . ASN B 1 402 ? -5.332 -11.406 -9.828 1 96.12 402 ASN B C 1
ATOM 6735 O O . ASN B 1 402 ? -5.852 -11.438 -10.945 1 96.12 402 ASN B O 1
ATOM 6739 N N . LEU B 1 403 ? -5.238 -10.258 -9.172 1 94.44 403 LEU B N 1
ATOM 6740 C CA . LEU B 1 403 ? -5.699 -8.992 -9.727 1 94.44 403 LEU B CA 1
ATOM 6741 C C . LEU B 1 403 ? -4.875 -8.609 -10.953 1 94.44 403 LEU B C 1
ATOM 6743 O O . LEU B 1 403 ? -5.398 -8.008 -11.891 1 94.44 403 LEU B O 1
ATOM 6747 N N . SER B 1 404 ? -3.645 -8.961 -10.938 1 92.69 404 SER B N 1
ATOM 6748 C CA . SER B 1 404 ? -2.795 -8.703 -12.094 1 92.69 404 SER B CA 1
ATOM 6749 C C . SER B 1 404 ? -3.25 -9.516 -13.305 1 92.69 404 SER B C 1
ATOM 6751 O O . SER B 1 404 ? -3.326 -8.992 -14.422 1 92.69 404 SER B O 1
ATOM 6753 N N . MET B 1 405 ? -3.588 -10.789 -13.086 1 93.69 405 MET B N 1
ATOM 6754 C CA . MET B 1 405 ? -4.055 -11.633 -14.18 1 93.69 405 MET B CA 1
ATOM 6755 C C . MET B 1 405 ? -5.387 -11.133 -14.727 1 93.69 405 MET B C 1
ATOM 6757 O O . MET B 1 405 ? -5.625 -11.172 -15.93 1 93.69 405 MET B O 1
ATOM 6761 N N . MET B 1 406 ? -6.215 -10.711 -13.828 1 92.69 406 MET B N 1
ATOM 6762 C CA . MET B 1 406 ? -7.488 -10.141 -14.258 1 92.69 406 MET B CA 1
ATOM 6763 C C . MET B 1 406 ? -7.27 -8.898 -15.117 1 92.69 406 MET B C 1
ATOM 6765 O O . MET B 1 406 ? -7.918 -8.734 -16.156 1 92.69 406 MET B O 1
ATOM 6769 N N . THR B 1 407 ? -6.332 -8.039 -14.719 1 91.31 407 THR B N 1
ATOM 6770 C CA . THR B 1 407 ? -6.043 -6.789 -15.406 1 91.31 407 THR B CA 1
ATOM 6771 C C . THR B 1 407 ? -5.438 -7.051 -16.781 1 91.31 407 THR B C 1
ATOM 6773 O O . THR B 1 407 ? -5.789 -6.383 -17.75 1 91.31 407 THR B O 1
ATOM 6776 N N . LEU B 1 408 ? -4.586 -8.055 -16.859 1 89.5 408 LEU B N 1
ATOM 6777 C CA . LEU B 1 408 ? -3.834 -8.297 -18.094 1 89.5 408 LEU B CA 1
ATOM 6778 C C . LEU B 1 408 ? -4.656 -9.125 -19.078 1 89.5 408 LEU B C 1
ATOM 6780 O O . LEU B 1 408 ? -4.633 -8.859 -20.281 1 89.5 408 LEU B O 1
ATOM 6784 N N . PHE B 1 409 ? -5.434 -10.133 -18.453 1 90.25 409 PHE B N 1
ATOM 6785 C CA . PHE B 1 409 ? -5.902 -11.18 -19.344 1 90.25 409 PHE B CA 1
ATOM 6786 C C . PHE B 1 409 ? -7.383 -11.469 -19.125 1 90.25 409 PHE B C 1
ATOM 6788 O O . PHE B 1 409 ? -7.957 -12.344 -19.781 1 90.25 409 PHE B O 1
ATOM 6795 N N . ASN B 1 410 ? -8.008 -10.758 -18.219 1 91.19 410 ASN B N 1
ATOM 6796 C CA . ASN B 1 410 ? -9.32 -11.195 -17.75 1 91.19 410 ASN B CA 1
ATOM 6797 C C . ASN B 1 410 ? -9.281 -12.625 -17.219 1 91.19 410 ASN B C 1
ATOM 6799 O O . ASN B 1 410 ? -10.273 -13.352 -17.297 1 91.19 410 ASN B O 1
ATOM 6803 N N . GLY B 1 411 ? -8.07 -13.031 -16.797 1 93.69 411 GLY B N 1
ATOM 6804 C CA . GLY B 1 411 ? -7.852 -14.328 -16.172 1 93.69 411 GLY B CA 1
ATOM 6805 C C . GLY B 1 411 ? -8.039 -14.32 -14.672 1 93.69 411 GLY B C 1
ATOM 6806 O O . GLY B 1 411 ? -8.688 -13.414 -14.133 1 93.69 411 GLY B O 1
ATOM 6807 N N . GLU B 1 412 ? -7.578 -15.406 -14.008 1 95.56 412 GLU B N 1
ATOM 6808 C CA . GLU B 1 412 ? -7.754 -15.477 -12.555 1 95.56 412 GLU B CA 1
ATOM 6809 C C . GLU B 1 412 ? -6.969 -16.641 -11.961 1 95.56 412 GLU B C 1
ATOM 6811 O O . GLU B 1 412 ? -6.641 -17.594 -12.664 1 95.56 412 GLU B O 1
ATOM 6816 N N . GLU B 1 413 ? -6.562 -16.484 -10.703 1 96.94 413 GLU B N 1
ATOM 6817 C CA . GLU B 1 413 ? -6.109 -17.609 -9.891 1 96.94 413 GLU B CA 1
ATOM 6818 C C . GLU B 1 413 ? -7.289 -18.375 -9.289 1 96.94 413 GLU B C 1
ATOM 6820 O O . GLU B 1 413 ? -8.398 -17.828 -9.203 1 96.94 413 GLU B O 1
ATOM 6825 N N . ARG B 1 414 ? -7.02 -19.609 -8.914 1 97.12 414 ARG B N 1
ATOM 6826 C CA . ARG B 1 414 ? -8.133 -20.469 -8.508 1 97.12 414 ARG B CA 1
ATOM 6827 C C . ARG B 1 414 ? -7.773 -21.297 -7.281 1 97.12 414 ARG B C 1
ATOM 6829 O O . ARG B 1 414 ? -6.594 -21.516 -7 1 97.12 414 ARG B O 1
ATOM 6836 N N . GLY B 1 415 ? -8.844 -21.656 -6.555 1 96 415 GLY B N 1
ATOM 6837 C CA . GLY B 1 415 ? -8.664 -22.578 -5.441 1 96 415 GLY B CA 1
ATOM 6838 C C . GLY B 1 415 ? -8.875 -24.031 -5.832 1 96 415 GLY B C 1
ATOM 6839 O O . GLY B 1 415 ? -9.109 -24.328 -7.004 1 96 415 GLY B O 1
ATOM 6840 N N . THR B 1 416 ? -8.742 -24.875 -4.867 1 97.19 416 THR B N 1
ATOM 6841 C CA . THR B 1 416 ? -8.812 -26.312 -5.078 1 97.19 416 THR B CA 1
ATOM 6842 C C . THR B 1 416 ? -10.195 -26.719 -5.594 1 97.19 416 THR B C 1
ATOM 6844 O O . THR B 1 416 ? -10.312 -27.547 -6.496 1 97.19 416 THR B O 1
ATOM 6847 N N . GLN B 1 417 ? -11.219 -26.078 -5.07 1 95.88 417 GLN B N 1
ATOM 6848 C CA . GLN B 1 417 ? -12.57 -26.422 -5.496 1 95.88 417 GLN B CA 1
ATOM 6849 C C . GLN B 1 417 ? -12.797 -26.047 -6.957 1 95.88 417 GLN B C 1
ATOM 6851 O O . GLN B 1 417 ? -13.406 -26.797 -7.715 1 95.88 417 GLN B O 1
ATOM 6856 N N . GLU B 1 418 ? -12.328 -24.891 -7.309 1 96.25 418 GLU B N 1
ATOM 6857 C CA . GLU B 1 418 ? -12.469 -24.453 -8.695 1 96.25 418 GLU B CA 1
ATOM 6858 C C . GLU B 1 418 ? -11.695 -25.359 -9.648 1 96.25 418 GLU B C 1
ATOM 6860 O O . GLU B 1 418 ? -12.188 -25.688 -10.727 1 96.25 418 GLU B O 1
ATOM 6865 N N . PHE B 1 419 ? -10.508 -25.797 -9.266 1 97.69 419 PHE B N 1
ATOM 6866 C CA . PHE B 1 419 ? -9.734 -26.703 -10.094 1 97.69 419 PHE B CA 1
ATOM 6867 C C . PHE B 1 419 ? -10.422 -28.062 -10.195 1 97.69 419 PHE B C 1
ATOM 6869 O O . PHE B 1 419 ? -10.398 -28.703 -11.25 1 97.69 419 PHE B O 1
ATOM 6876 N N . THR B 1 420 ? -11.008 -28.5 -9.094 1 98 420 THR B N 1
ATOM 6877 C CA . THR B 1 420 ? -11.758 -29.75 -9.117 1 98 420 THR B CA 1
ATOM 6878 C C . THR B 1 420 ? -12.867 -29.688 -10.164 1 98 420 THR B C 1
ATOM 6880 O O . THR B 1 420 ? -13.055 -30.641 -10.93 1 98 420 THR B O 1
ATOM 6883 N N . GLU B 1 421 ? -13.523 -28.562 -10.203 1 97.31 421 GLU B N 1
ATOM 6884 C CA . GLU B 1 421 ? -14.617 -28.375 -11.156 1 97.31 421 GLU B CA 1
ATOM 6885 C C . GLU B 1 421 ? -14.086 -28.312 -12.586 1 97.31 421 GLU B C 1
ATOM 6887 O O . GLU B 1 421 ? -14.641 -28.953 -13.484 1 97.31 421 GLU B O 1
ATOM 6892 N N . ILE B 1 422 ? -13.008 -27.594 -12.812 1 97.88 422 ILE B N 1
ATOM 6893 C CA . ILE B 1 422 ? -12.414 -27.469 -14.141 1 97.88 422 ILE B CA 1
ATOM 6894 C C . ILE B 1 422 ? -11.914 -28.828 -14.625 1 97.88 422 ILE B C 1
ATOM 6896 O O . ILE B 1 422 ? -12.141 -29.203 -15.773 1 97.88 422 ILE B O 1
ATOM 6900 N N . PHE B 1 423 ? -11.242 -29.578 -13.742 1 98.31 423 PHE B N 1
ATOM 6901 C CA . PHE B 1 423 ? -10.781 -30.922 -14.078 1 98.31 423 PHE B CA 1
ATOM 6902 C C . PHE B 1 423 ? -11.945 -31.797 -14.484 1 98.31 423 PHE B C 1
ATOM 6904 O O . PHE B 1 423 ? -11.898 -32.438 -15.539 1 98.31 423 PHE B O 1
ATOM 6911 N N . GLY B 1 424 ? -12.984 -31.781 -13.695 1 97.94 424 GLY B N 1
ATOM 6912 C CA . GLY B 1 424 ? -14.141 -32.625 -13.953 1 97.94 424 GLY B CA 1
ATOM 6913 C C . GLY B 1 424 ? -14.797 -32.312 -15.289 1 97.94 424 GLY B C 1
ATOM 6914 O O . GLY B 1 424 ? -15.109 -33.25 -16.047 1 97.94 424 GLY B O 1
ATOM 6915 N N . GLU B 1 425 ? -14.984 -31.062 -15.578 1 97.62 425 GLU B N 1
ATOM 6916 C CA . GLU B 1 425 ? -15.617 -30.641 -16.828 1 97.62 425 GLU B CA 1
ATOM 6917 C C . GLU B 1 425 ? -14.766 -31.016 -18.031 1 97.62 425 GLU B C 1
ATOM 6919 O O . GLU B 1 425 ? -15.297 -31.266 -19.109 1 97.62 425 GLU B O 1
ATOM 6924 N N . ALA B 1 426 ? -13.477 -31.141 -17.844 1 98.31 426 ALA B N 1
ATOM 6925 C CA . ALA B 1 426 ? -12.562 -31.391 -18.953 1 98.31 426 ALA B CA 1
ATOM 6926 C C . ALA B 1 426 ? -12.242 -32.875 -19.078 1 98.31 426 ALA B C 1
ATOM 6928 O O . ALA B 1 426 ? -11.445 -33.281 -19.922 1 98.31 426 ALA B O 1
ATOM 6929 N N . GLY B 1 427 ? -12.836 -33.719 -18.219 1 98.31 427 GLY B N 1
ATOM 6930 C CA . GLY B 1 427 ? -12.648 -35.156 -18.328 1 98.31 427 GLY B CA 1
ATOM 6931 C C . GLY B 1 427 ? -11.492 -35.656 -17.484 1 98.31 427 GLY B C 1
ATOM 6932 O O . GLY B 1 427 ? -11.008 -36.781 -17.703 1 98.31 427 GLY B O 1
ATOM 6933 N N . TRP B 1 428 ? -11.008 -34.938 -16.578 1 98.62 428 TRP B N 1
ATOM 6934 C CA . TRP B 1 428 ? -9.977 -35.312 -15.625 1 98.62 428 TRP B CA 1
ATOM 6935 C C . TRP B 1 428 ? -10.555 -35.406 -14.219 1 98.62 428 TRP B C 1
ATOM 6937 O O . TRP B 1 428 ? -11.656 -34.938 -13.961 1 98.62 428 TRP B O 1
ATOM 6947 N N . LYS B 1 429 ? -9.906 -36.031 -13.359 1 98.31 429 LYS B N 1
ATOM 6948 C CA . LYS B 1 429 ? -10.211 -36.094 -11.938 1 98.31 429 LYS B CA 1
ATOM 6949 C C . LYS B 1 429 ? -9.023 -35.625 -11.102 1 98.31 429 LYS B C 1
ATOM 6951 O O . LYS B 1 429 ? -7.906 -36.094 -11.281 1 98.31 429 LYS B O 1
ATOM 6956 N N . LEU B 1 430 ? -9.266 -34.656 -10.25 1 98.38 430 LEU B N 1
ATOM 6957 C CA . LEU B 1 430 ? -8.203 -34.219 -9.352 1 98.38 430 LEU B CA 1
ATOM 6958 C C . LEU B 1 430 ? -7.84 -35.312 -8.359 1 98.38 430 LEU B C 1
ATOM 6960 O O . LEU B 1 430 ? -8.695 -35.781 -7.609 1 98.38 430 LEU B O 1
ATOM 6964 N N . GLU B 1 43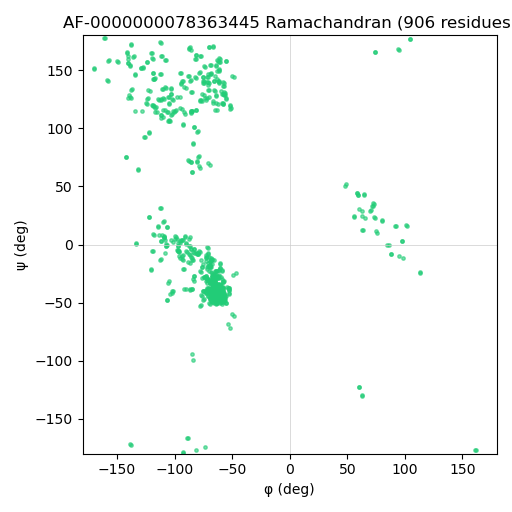1 ? -6.672 -35.688 -8.352 1 97.75 431 GLU B N 1
ATOM 6965 C CA . GLU B 1 431 ? -6.223 -36.812 -7.535 1 97.75 431 GLU B CA 1
ATOM 6966 C C . GLU B 1 431 ? -5.496 -36.344 -6.281 1 97.75 431 GLU B C 1
ATOM 6968 O O . GLU B 1 431 ? -5.641 -36.906 -5.207 1 97.75 431 GLU B O 1
ATOM 6973 N N . SER B 1 432 ? -4.656 -35.344 -6.414 1 97.75 432 SER B N 1
ATOM 6974 C CA . SER B 1 432 ? -3.881 -34.875 -5.273 1 97.75 432 SER B CA 1
ATOM 6975 C C . SER B 1 432 ? -3.414 -33.438 -5.484 1 97.75 432 SER B C 1
ATOM 6977 O O . SER B 1 432 ? -3.422 -32.938 -6.609 1 97.75 432 SER B O 1
ATOM 6979 N N . VAL B 1 433 ? -3.131 -32.781 -4.438 1 97.75 433 VAL B N 1
ATOM 6980 C CA . VAL B 1 433 ? -2.529 -31.453 -4.418 1 97.75 433 VAL B CA 1
ATOM 6981 C C . VAL B 1 433 ? -1.247 -31.469 -3.59 1 97.75 433 VAL B C 1
ATOM 6983 O O . VAL B 1 433 ? -1.268 -31.844 -2.414 1 97.75 433 VAL B O 1
ATOM 6986 N N . SER B 1 434 ? -0.152 -31.125 -4.199 1 96.81 434 SER B N 1
ATOM 6987 C CA . SER B 1 434 ? 1.132 -31.062 -3.51 1 96.81 434 SER B CA 1
ATOM 6988 C C . SER B 1 434 ? 1.544 -29.625 -3.234 1 96.81 434 SER B C 1
ATOM 6990 O O . SER B 1 434 ? 1.53 -28.781 -4.137 1 96.81 434 SER B O 1
ATOM 6992 N N . THR B 1 435 ? 1.852 -29.344 -1.969 1 94.19 435 THR B N 1
ATOM 6993 C CA . THR B 1 435 ? 2.406 -28.047 -1.606 1 94.19 435 THR B CA 1
ATOM 6994 C C . THR B 1 435 ? 3.885 -27.969 -1.974 1 94.19 435 THR B C 1
ATOM 6996 O O . THR B 1 435 ? 4.676 -28.812 -1.569 1 94.19 435 THR B O 1
ATOM 6999 N N . LEU B 1 436 ? 4.215 -27 -2.738 1 93.69 436 LEU B N 1
ATOM 7000 C CA . LEU B 1 436 ? 5.609 -26.828 -3.135 1 93.69 436 LEU B CA 1
ATOM 7001 C C . LEU B 1 436 ? 6.406 -26.125 -2.039 1 93.69 436 LEU B C 1
ATOM 7003 O O . LEU B 1 436 ? 5.828 -25.562 -1.109 1 93.69 436 LEU B O 1
ATOM 7007 N N . THR B 1 437 ? 7.699 -26.203 -2.1 1 91.94 437 THR B N 1
ATOM 7008 C CA . THR B 1 437 ? 8.578 -25.766 -1.016 1 91.94 437 THR B CA 1
ATOM 7009 C C . THR B 1 437 ? 8.867 -24.281 -1.109 1 91.94 437 THR B C 1
ATOM 7011 O O . THR B 1 437 ? 10.008 -23.875 -1.311 1 91.94 437 THR B O 1
ATOM 7014 N N . THR B 1 438 ? 7.875 -23.516 -1.007 1 91.81 438 THR B N 1
ATOM 7015 C CA . THR B 1 438 ? 7.941 -22.062 -1.032 1 91.81 438 THR B CA 1
ATOM 7016 C C . THR B 1 438 ? 7.066 -21.469 0.065 1 91.81 438 THR B C 1
ATOM 7018 O O . THR B 1 438 ? 6.199 -22.141 0.615 1 91.81 438 THR B O 1
ATOM 7021 N N . VAL B 1 439 ? 7.309 -20.219 0.395 1 91.12 439 VAL B N 1
ATOM 7022 C CA . VAL B 1 439 ? 6.457 -19.531 1.354 1 91.12 439 VAL B CA 1
ATOM 7023 C C . VAL B 1 439 ? 5.152 -19.109 0.68 1 91.12 439 VAL B C 1
ATOM 7025 O O . VAL B 1 439 ? 4.168 -18.797 1.356 1 91.12 439 VAL B O 1
ATOM 7028 N N . LEU B 1 440 ? 5.133 -19.172 -0.657 1 93.69 440 LEU B N 1
ATOM 7029 C CA . LEU B 1 440 ? 3.969 -18.766 -1.432 1 93.69 440 LEU B CA 1
ATOM 7030 C C . LEU B 1 440 ? 2.988 -19.906 -1.603 1 93.69 440 LEU B C 1
ATOM 7032 O O . LEU B 1 440 ? 3.289 -21.047 -1.227 1 93.69 440 LEU B O 1
ATOM 7036 N N . ASP B 1 441 ? 1.825 -19.547 -2.072 1 95.25 441 ASP B N 1
ATOM 7037 C CA . ASP B 1 441 ? 0.788 -20.547 -2.316 1 95.25 441 ASP B CA 1
ATOM 7038 C C . ASP B 1 441 ? 0.941 -21.172 -3.699 1 95.25 441 ASP B C 1
ATOM 7040 O O . ASP B 1 441 ? 0.123 -20.938 -4.59 1 95.25 441 ASP B O 1
ATOM 7044 N N . ARG B 1 442 ? 2.012 -22 -3.814 1 95 442 ARG B N 1
ATOM 7045 C CA . ARG B 1 442 ? 2.295 -22.719 -5.047 1 95 442 ARG B CA 1
ATOM 7046 C C . ARG B 1 442 ? 2.059 -24.219 -4.871 1 95 442 ARG B C 1
ATOM 7048 O O . ARG B 1 442 ? 2.512 -24.812 -3.889 1 95 442 ARG B O 1
ATOM 7055 N N . PHE B 1 443 ? 1.372 -24.75 -5.848 1 96.25 443 PHE B N 1
ATOM 7056 C CA . PHE B 1 443 ? 0.966 -26.156 -5.746 1 96.25 443 PHE B CA 1
ATOM 7057 C C . PHE B 1 443 ? 1.093 -26.844 -7.094 1 96.25 443 PHE B C 1
ATOM 7059 O O . PHE B 1 443 ? 1.171 -26.188 -8.133 1 96.25 443 PHE B O 1
ATOM 7066 N N . ILE B 1 444 ? 1.237 -28.109 -7.016 1 97.12 444 ILE B N 1
ATOM 7067 C CA . ILE B 1 444 ? 0.951 -28.938 -8.172 1 97.12 444 ILE B CA 1
ATOM 7068 C C . ILE B 1 444 ? -0.37 -29.688 -7.957 1 97.12 444 ILE B C 1
ATOM 7070 O O . ILE B 1 444 ? -0.507 -30.469 -7.012 1 97.12 444 ILE B O 1
ATOM 7074 N N . PHE B 1 445 ? -1.344 -29.344 -8.766 1 98.25 445 PHE B N 1
ATOM 7075 C CA . PHE B 1 445 ? -2.602 -30.078 -8.836 1 98.25 445 PHE B CA 1
ATOM 7076 C C . PHE B 1 445 ? -2.494 -31.25 -9.805 1 98.25 445 PHE B C 1
ATOM 7078 O O . PHE B 1 445 ? -2.312 -31.047 -11.008 1 98.25 445 PHE B O 1
ATOM 7085 N N . GLU B 1 446 ? -2.594 -32.438 -9.281 1 98.5 446 GLU B N 1
ATOM 7086 C CA . GLU B 1 446 ? -2.414 -33.656 -10.094 1 98.5 446 GLU B CA 1
ATOM 7087 C C . GLU B 1 446 ? -3.756 -34.281 -10.445 1 98.5 446 GLU B C 1
ATOM 7089 O O . GLU B 1 446 ? -4.57 -34.562 -9.562 1 98.5 446 GLU B O 1
ATOM 7094 N N . GLY B 1 447 ? -3.916 -34.438 -11.719 1 98.5 447 GLY B N 1
ATOM 7095 C CA . GLY B 1 447 ? -5.125 -35.094 -12.195 1 98.5 447 GLY B CA 1
ATOM 7096 C C . GLY B 1 447 ? -4.852 -36.375 -12.953 1 98.5 447 GLY B C 1
ATOM 7097 O O . GLY B 1 447 ? -3.732 -36.594 -13.422 1 98.5 447 GLY B O 1
ATOM 7098 N N . VAL B 1 448 ? -5.891 -37.219 -13.039 1 98.44 448 VAL B N 1
ATOM 7099 C CA . VAL B 1 448 ? -5.895 -38.438 -13.836 1 98.44 448 VAL B CA 1
ATOM 7100 C C . VAL B 1 448 ? -7.129 -38.469 -14.727 1 98.44 448 VAL B C 1
ATOM 7102 O O . VAL B 1 448 ? -8.133 -37.812 -14.438 1 98.44 448 VAL B O 1
ATOM 7105 N N . PRO B 1 449 ? -6.965 -39.156 -15.852 1 98.06 449 PRO B N 1
ATOM 7106 C CA . PRO B 1 449 ? -8.164 -39.25 -16.688 1 98.06 449 PRO B CA 1
ATOM 7107 C C . PRO B 1 449 ? -9.344 -39.875 -15.945 1 98.06 449 PRO B C 1
ATOM 7109 O O . PRO B 1 449 ? -9.188 -40.875 -15.242 1 98.06 449 PRO B O 1
ATOM 7112 N N . ASP B 1 450 ? -10.469 -39.219 -16.031 1 97 450 ASP B N 1
ATOM 7113 C CA . ASP B 1 450 ? -11.703 -39.75 -15.484 1 97 450 ASP B CA 1
ATOM 7114 C C . ASP B 1 450 ? -12.336 -40.75 -16.438 1 97 450 ASP B C 1
ATOM 7116 O O . ASP B 1 450 ? -12.828 -40.375 -17.5 1 97 450 ASP B O 1
ATOM 7120 N N . PRO B 1 451 ? -12.445 -41.969 -16.094 1 93.69 451 PRO B N 1
ATOM 7121 C CA . PRO B 1 451 ? -12.984 -42.969 -17.016 1 93.69 451 PRO B CA 1
ATOM 7122 C C . PRO B 1 451 ? -14.477 -42.781 -17.281 1 93.69 451 PRO B C 1
ATOM 7124 O O . PRO B 1 451 ? -15 -43.312 -18.266 1 93.69 451 PRO B O 1
ATOM 7127 N N . SER B 1 452 ? -15.156 -42.062 -16.484 1 93 452 SER B N 1
ATOM 7128 C CA . SER B 1 452 ? -16.594 -41.875 -16.641 1 93 452 SER B CA 1
ATOM 7129 C C . SER B 1 452 ? -16.906 -40.688 -17.531 1 93 452 SER B C 1
ATOM 7131 O O . SER B 1 452 ? -18.078 -40.406 -17.812 1 93 452 SER B O 1
ATOM 7133 N N . TRP B 1 453 ? -15.82 -40 -17.859 1 90.31 453 TRP B N 1
ATOM 7134 C CA . TRP B 1 453 ? -16.016 -38.812 -18.656 1 90.31 453 TRP B CA 1
ATOM 7135 C C . TRP B 1 453 ? -16.609 -39.125 -20.016 1 90.31 453 TRP B C 1
ATOM 7137 O O . TRP B 1 453 ? -16.141 -40.031 -20.703 1 90.31 453 TRP B O 1
ATOM 7147 N N . LYS B 1 454 ? -17.891 -38.625 -20.328 1 78.56 454 LYS B N 1
ATOM 7148 C CA . LYS B 1 454 ? -18.562 -38.75 -21.625 1 78.56 454 LYS B CA 1
ATOM 7149 C C . LYS B 1 454 ? -18.266 -37.562 -22.531 1 78.56 454 LYS B C 1
ATOM 7151 O O . LYS B 1 454 ? -18.453 -36.406 -22.125 1 78.56 454 LYS B O 1
ATOM 7156 N N . GLN B 1 455 ? -17.531 -37.688 -23.641 1 68.19 455 GLN B N 1
ATOM 7157 C CA . GLN B 1 455 ? -17.203 -36.594 -24.562 1 68.19 455 GLN B CA 1
ATOM 7158 C C . GLN B 1 455 ? -18.469 -36 -25.172 1 68.19 455 GLN B C 1
ATOM 7160 O O . GLN B 1 455 ? -19.438 -36.688 -25.438 1 68.19 455 GLN B O 1
#

Nearest PDB structures (foldseek):
  4d7k-assembly1_A  TM=7.465E-01  e=7.427E-20  Streptomyces davaonensis JCM 4913
  1xds-assembly1_A  TM=7.957E-01  e=8.117E-18  Streptomyces purpurascens
  1qzz-assembly1_A  TM=7.029E-01  e=5.307E-17  Streptomyces purpurascens
  3mgg-assembly1_A  TM=6.965E-01  e=1.838E-08  Methanosarcina mazei
  5thy-assembly2_B  TM=3.794E-01  e=2.423E-10  Moorena producens 3L

pLDDT: mean 93.25, std 6.26, range [52.28, 98.75]

Foldseek 3Di:
DDQDQLNVLVVLLVVLVVQLQVVLCVQPPPDDDDDQQWLDADPSLQDFQDVSNLVSVLSNQLSVVLNCCVPPDPVVVVVVVVVCVLLLVLLLLCLLLQLQVVFCVVPVGCPVQADALVVSCVSSVHDSVVNVVSVVVVVVVSQWHNRDPRGTHGGNNVQLSHPPHPLHQSLLSVLCPPQLDDQLVVCQVVQCPPVVVPSVPDLFQQSFSSNVRDPRPQASQNVQCPPDVSVSVVSVVVNVVSVCSSQNNQLLLVAQDDLCVLDQEAEEEAEQCFLQSVVLSVCVVHVRYQYEYEDADVRLVVSVVVCVVVVDPRNYHYDYDDLLDADPPVLAQGHAEYEYEPPQQLHALVSLLSSLLNVLRRHHQNHKYKYKDFADDDQDDDPVHSGTPVSPCLAVVQVVVQVSSCNRRVGGHYHPVSVQVSQVSSQKHFDDWTQTRTSYRIIITMIGGHPVDDD/DDQDQLNVLVVLLVVLVVQLQVVLCVQPPPDDDDDQQWLDADPSLQDFQDVSNLVSVLSNQLSVVLNCCVPPDPVVVVVVVVVCVLLLVLLLLCLLLQLQVVFCVVPVGCPVQAAALVVSCVSSVHDSVVNQVSVVVVVVVSQWHNRDPRGTHGGNNVQLSHPPHPLHQSLLSVCQPPQLHDQLVVCQVVQCPPVVVPSVPDLFQLSFSSNVRDPRPQASVNVQCPPDVSVSVVSVVVNVVSVCSSQNNQLLLVAQDDLCVLDQEAEEEAEQCFLQSVVLSVCVVHVRYQYEYEDAPVRLVVNVVVCVVVVDPRNYHYDYDDLLDADDPVLAQGHAEYEYEPPQQLHALVSLLSSLLNVLRRHHQNHKYKYKYFADDDQDDDPVHSGTPVSPCLAVVQVVVQVSSCNRRVGGHYHPVSVQVSQVSSQKHFDDWTQTRTSYRIIITMIGGHPPDDD

InterPro domains:
  IPR001077 O-methyltransferase, C-terminal domain [PF00891] (253-428)
  IPR016461 O-methyltransferase-like [PS51683] (79-449)
  IPR029063 S-adenosyl-L-methionine-dependent methyltransferase superfamily [G3DSA:3.40.50.150] (165-444)
  IPR029063 S-adenosyl-L-methionine-dependent methyltransferase superfamily [SSF53335] (172-436)
  IPR036388 Winged helix-like DNA-binding domain superfamily [G3DSA:1.10.10.10] (71-159)
  IPR036390 Winged helix DNA-binding domain superfamily [SSF46785] (71-165)

Radius of gyration: 29.39 Å; Cα contacts (8 Å, |Δi|>4): 1843; chains: 2; bounding box: 61×93×66 Å

Secondary structure (DSSP, 8-state):
-PPPHHHHHHHHHHHHHHHHHHHHHHHSTT--PPPTTSSS--GGGG----HHHHHHHHHHHHHHHHHHHHHS-HHHHHHHHHTTHHHHHHHHHHHHTTHHHHHHHHHTTSTTS-EEHHHHHHHHTS-HHHHHHHHHHHHTTTSSEEEETTEEE--TTTGGGSTTSTT--HHHHHHHHHTSSHHHHHHHHHHHT-TTTTGGG---GGGSHHHHHS-TT--HHHHHHTSGGGHHHHHHHHHHHHHHHHHT-TGGGGSSS-GGGG-S-EEEEEET-TTSHHHHHHHHH-TTEEEEEEE-HHHHHHHHHHHHHTT--S-EEEEE--TTSPPPGGGTTT-SEEEEES-GGGS-HHHHHHHHHHHHHH--TT-EEEEEEEB----B--TT-SS-TT-GGGGHHHHHHHHHHHHHHS---B-HHHHHHHHHHTTEEEEEEEE-SSSS-EEEEEEEE-TT---/-PPPHHHHHHHHHHHHHHHHHHHHHHHSTT--PPPTTSSS--GGGG----HHHHHHHHHHHHHHHHHHHHHS-HHHHHHHHHTTHHHHHHHHHHHHTTHHHHHHHHHTTSTTS-EEHHHHHHHHTS-HHHHHHHHHHHHTTTSSEEEETTEEE--TTTGGGSTTSTT--HHHHHHHHHTSSHHHHHHHHHHHT-TTTTGGG---GGGSHHHHHS-TT--HHHHHHTSGGGHHHHHHHHHHHHHHHHHT-TGGGGSSS-GGGG-S-EEEEEET-TTSHHHHHHHHH-TTEEEEEEE-HHHHHHHHHHHHHTT--S-EEEEE--TTSPPPGGGTTT-SEEEEES-GGGS-HHHHHHHHHHHHHH--TT-EEEEEEEB----B--TT-SS-TT-GGGGHHHHHHHHHHHHHHS---B-HHHHHHHHHHTTEEEEEEEE-SSSS-EEEEEEEE-TT---